Protein AF-0000000084429831 (afdb_homodimer)

pLDDT: mean 94.95, std 7.02, range [39.97, 98.94]

Secondary structure (DSSP, 8-state):
--B--PPPPPS-----S--HHHHGGG-SSPPPEE------TT--S-----TT-TTSHHHHHHHHHHH--SS-----S-SSPPPP-PPPGGGGBPPPPPSS---------TT-EEEEE--HHHHT--TTSTTPPPBTHHHHS-TTSPPSSSTT-HHHHHHHHHHHHHHHT--EEEEE--HHHH-TT-STTSPEEHHHHHHHHHHHHHHHHTT-EEEEEEESS--BGGGTTTS-TTSPPSEEEEE-STTSTTHHHHHHHHHHHHHHHHTTT--EEEEEESGGGGEESHHHHHHHHHHHHHHHHIIIIIS---SEEEEEE----EEESSTT-HHHHHHHHHHHIIIIIHHHIIIII-PPSPHHHHHHSTT--PPPHHHHHHHTT--SSEEE-----EEEEE-TT-HHHHHH---TT-TTTTTTEEEESB-TTS-BSS-B-SSS-B--HHHHHHHHHHHHHHH-S-EEEEEE----TTGGGS-HHHHH--HHHHHHHHHHHHHHHHHHHHH---EEEEEEE-SS----SS-SS----SEEE-TTT--EEE-HHHHHHHHHHHTTS----/--B--PPPPPS-----S--HHHHGGG-SSPPPEE------TT--S-----TT-TTSHHHHHHHHHHH--SS-----S-SSPPPP-PPPGGGGBPPPPPSS---------TT-EEEEE--HHHHT--TTSTTPPPBTHHHHS-TTSPPSSSTT-HHHHHHHHHHHHHHHT--EEEEE--HHHH-TT-STTSPEEHHHHHHHHHHHHHHHHTT-EEEEEEESS--BGGGTTTS-TTSPPSEEEEE-STTSTTHHHHHHHHHHHHHHHHTTT--EEEEEESGGGGEESHHHHHHHHHHHHHHHHIIIIIS---SEEEEEE----EEESSTT-HHHHHHHHHHHIIIIIHHHIIIII-PPSPHHHHHHSTT--PPPHHHHHHHTT--SSEEE-----EEEEE-TT-HHHHHH---TT-TTTTTTEEEESB-TTS-BSS-B-SSS-B--HHHHHHHHHHHHHHH-S-EEEEEE----TTGGGS-HHHHH--HHHHHHHHHHHHHHHHHHHHS---EEEEEEE-SS----SS-SSS---SEEE-TTT--EEE-HHHHHHHHHHHTTS----

Solvent-accessible surface area (backbone atoms only — not comparable to full-atom values): 58318 Å² total; per-residue (Å²): 142,58,63,52,54,51,37,58,70,59,87,72,84,72,70,22,30,47,52,42,87,57,34,53,69,74,44,92,66,84,78,50,70,45,77,48,62,67,62,59,61,85,66,84,74,75,82,53,78,46,69,84,38,83,81,31,57,24,43,55,45,46,50,52,61,70,64,57,72,76,88,54,77,62,65,62,95,65,92,55,72,43,77,62,57,87,76,60,70,79,77,33,52,56,63,81,78,70,91,55,60,90,81,78,86,74,62,52,62,89,78,49,43,48,30,30,19,55,48,36,71,26,27,18,22,52,51,34,37,60,32,27,35,59,32,36,61,80,64,66,51,60,83,92,37,57,72,45,46,30,58,58,36,34,69,29,35,44,48,33,53,48,43,52,40,18,44,53,37,41,44,30,47,31,37,39,52,58,51,17,31,39,26,47,75,51,43,74,89,50,48,33,26,47,56,30,53,50,50,52,50,50,50,52,48,50,35,39,65,44,30,27,40,49,29,41,32,48,37,75,70,42,33,46,32,79,49,26,69,86,47,70,70,80,56,82,44,66,35,54,73,37,56,43,22,36,52,38,90,60,36,34,62,17,48,37,44,52,49,49,54,50,45,31,66,42,29,20,67,36,41,38,39,29,51,38,49,31,54,58,46,29,17,20,37,45,59,8,46,51,32,49,53,52,27,46,22,52,45,38,45,43,43,45,71,68,53,55,34,69,50,41,44,24,45,30,32,54,52,40,47,50,38,33,46,44,75,90,37,65,61,16,40,52,26,13,49,49,46,41,34,67,61,42,26,60,54,42,24,27,32,54,66,46,35,64,58,37,65,72,49,55,70,48,43,72,83,41,70,81,70,50,72,67,52,31,62,65,24,32,66,40,46,65,33,44,26,30,29,57,40,28,63,26,26,14,30,47,30,93,79,31,44,69,57,40,46,68,51,85,42,92,80,42,84,39,58,74,69,17,35,41,78,44,57,44,43,86,78,68,40,52,67,40,47,64,31,53,61,92,34,28,50,36,35,69,59,48,35,52,43,49,51,49,49,34,75,71,51,69,46,38,28,29,38,56,29,38,50,46,20,47,51,68,38,72,78,46,56,67,68,59,47,27,42,33,55,70,36,29,51,43,52,49,44,39,51,51,28,49,50,44,32,38,75,76,68,65,35,56,66,42,28,41,20,38,28,25,57,40,41,37,47,53,83,38,34,67,57,50,38,31,24,34,15,47,58,40,87,84,78,60,48,74,43,77,20,39,30,41,51,52,49,45,50,57,50,62,77,24,41,66,81,82,123,140,58,64,52,54,50,38,58,67,59,89,71,85,72,71,21,30,48,51,41,87,57,33,53,69,75,44,93,65,85,79,48,72,43,77,46,61,66,61,60,59,87,66,85,75,76,82,52,79,46,70,84,37,84,80,30,57,25,43,54,47,47,49,52,60,69,65,57,72,73,86,54,76,62,64,63,94,65,91,56,72,44,76,62,58,88,76,60,70,78,77,31,54,58,61,81,76,70,92,55,59,90,80,80,87,73,62,51,62,89,80,48,44,48,29,30,20,54,48,38,73,27,25,20,23,51,52,33,37,60,34,26,35,60,32,37,59,80,62,66,48,60,83,92,37,57,73,46,47,30,58,58,36,33,70,31,34,43,48,33,54,47,43,53,42,18,45,52,36,40,45,27,46,31,38,39,51,58,51,17,31,37,27,45,74,54,43,75,90,47,49,32,26,48,56,30,52,51,49,51,50,49,51,52,47,52,34,40,66,44,29,27,40,48,29,41,33,50,36,77,71,44,33,46,31,79,49,28,68,86,46,70,71,78,57,80,42,68,35,54,73,38,61,42,23,36,52,38,90,57,37,35,60,16,49,37,45,52,49,49,54,49,44,29,66,42,28,21,68,37,43,36,37,28,51,37,50,30,51,59,46,28,17,19,37,46,58,8,46,53,30,49,52,51,28,46,21,52,45,37,44,43,44,45,71,67,53,57,33,70,49,43,45,25,43,30,36,55,50,46,45,47,39,35,46,43,74,88,36,68,62,16,39,50,25,13,51,49,46,40,34,67,63,43,26,60,54,43,24,27,30,56,66,46,36,66,58,37,67,72,49,53,71,48,45,72,85,42,70,82,69,49,72,67,53,32,60,66,26,32,67,38,44,67,33,45,28,30,29,58,40,28,64,25,25,14,28,48,30,93,79,31,44,67,56,39,46,68,52,85,44,92,80,42,86,38,57,75,71,19,37,42,78,44,59,43,43,87,76,68,40,51,69,39,45,65,32,55,61,91,32,29,49,36,37,70,59,48,36,53,42,50,50,50,49,34,76,70,52,67,47,38,27,30,38,57,30,37,49,48,20,46,52,68,39,72,78,47,57,68,68,58,46,27,42,31,56,72,37,31,51,43,52,51,44,39,52,50,29,50,50,44,32,37,75,76,69,67,33,56,66,44,28,44,20,38,28,25,58,40,40,34,46,55,84,39,34,67,56,52,37,30,24,34,17,48,60,41,84,86,78,61,48,73,44,75,18,38,30,40,50,52,48,45,51,57,49,61,76,23,41,65,81,83,122

InterPro domains:
  IPR001360 Glycoside hydrolase family 1 [PF00232] (107-559)
  IPR001360 Glycoside hydrolase family 1 [PTHR10353] (108-560)
  IPR017853 Glycoside hydrolase superfamily [SSF51445] (92-557)

Foldseek 3Di:
DDFFAFFDFDPDFFFFFDALVPLCVLDPDDFAADWEFFDAPPDQDAPDDVVVDCQDHRVQVVLVNVVPFAPRHGQEDDDAADAADADDRVQGDADDDDPDFDDDFAFDDQLAQEAAEDECLWAAARCGGTQFGAWCQSVVFDSVFDGSRHWLNCLRHVLHLLNVRRRNPGAEYEYEQALRNQFVPLAPPGHGRVSSLVSVVVSLVSNNRSNHAYEYEYDDLGAHCVLPVVDPQPDQFLFAATARNLLPPRNLVSLLNSLSSCCSHPNRRHQEYAYDAAQRNHQRFLSSLVSVLQSLLSSLCCCCVSRVGRGFYAYEHADQQEDQLDPVDVQSVVLSVLSCLSRPQQRQCLQQVLHWRDPLCCQQTPPDDTDDNVSSVSRYPSGQAYHYQHAHHWHKGAAPVGQVVLSVDPDPPDPCPPSRIDTDQAHPVGHGCADAALDPGGQHQVVLLVVLLVCCVPRVHAYEHEEYFGQHHQLVVDDPVSNQARVVRLVSLSSNVSSVSCSCPVVVGRHNYHHYPHCEQTHDSRDSRRGRHQWYADSRVSDIHGHSSSSSNSVSNVVSHPPPD/DDFFAFFDFDPDFFFFFDALVPLCVLPPDDFAADWEFFDAPPDQDAPDDVVVDCQDRRVQVVLVNVVPFAPRHGQEDDDAADAADADDRVQGDADDDDPDFDDDQAFDDQLAQEAAEDECLWAAARCGGTQFGAWCQSVVFDSVFDGSRHWLNCLRHVLHLLNVRRRNPGAEYEYEQALRNQFVPLAPPGHGRVSSLVSVVVSLVSNNRSNHAYEYEYDDLGAHCVLPVVDPQVDQFLFAATARNLLPPRNLVSLLNSLSSCCSHPNRRHQEYAYDAAQRNHQRFLSSLVSSLQSLLSSLCCCCVSRVGRGFYAYEHADQQEDQLDPVDVQSVVLSVLSCLSRPQQRQCLQQVLHWRDPLRCQQTPPDDTDDNVSSVSRYPSGQAYHYQHAHHWHKGAAPVGQVVLSVPNDPPDPCPPSRIDTDQAHPVGHGCADAALDPGGQHQVVLLVVLLVCCVPRVHAYEHEEYFGQHHQLVVDDPVSNQARVVRLRSLSSNVSSVSCSCPVVVGRHNYHHYPHCEQTHDSRDSRRGRHQWYADSRVSDIHGHSSSSSNSVSNVVSHPPPD

Radius of gyration: 34.59 Å; Cα contacts (8 Å, |Δi|>4): 2523; chains: 2; bounding box: 69×111×77 Å

Sequence (1130 aa):
MRYATSVPSPTTTRKYAPPYTDAVKHLTTTWSTSTWGSWVPEQTSISATDTEDPYGQAAWSSMWLQADLHNYTTTGLFSTTVSPTPVPSSELVLPPRDYFGPTDCYNFPKDFVFGVAGSAAQIEGAIGLDGRSPSLLEKLVPDSKPKDYVTNENYFLYKQDIQRLAAMGVEYYSFTIPWTRILPFALPGTPVNQQGIDHYNDLIDTVLDAGMTPVVTMLHFDSPLMFVASDNITKHPDIGYNNAGYQNETFADAFVNYAKVLLSHYADRVPIWVTFNEPLLYAYNFKGVDHVVKAHAEVYHFYHDTLKATGKIGIKFNDNFGVPKDPKNPSHVLAADRFQEMQLGIFANPIFLGKQYPKSVLETLPGAKPLSKSELKYIHNTSDFFGIDPYTATVVSPANEGIKACAATQASSNELFPYCVKQETKNIYGWNIGYRSESYVYITPTHFREYLFYLWNTFRHPILVGEFGFPVHAEAERELSDQLFDSPRSVYYLSFMSEILKSIYEDGVHVMGALAWSFVDNWEFGDYAQQFGIQAVNRTTQQRHYKKSFFDLVDFVKTRQPNKDMRYATSVPSPTTTRKYAPPYTDAVKHLTTTWSTSTWGSWVPEQTSISATDTEDPYGQAAWSSMWLQADLHNYTTTGLFSTTVSPTPVPSSELVLPPRDYFGPTDCYNFPKDFVFGVAGSAAQIEGAIGLDGRSPSLLEKLVPDSKPKDYVTNENYFLYKQDIQRLAAMGVEYYSFTIPWTRILPFALPGTPVNQQGIDHYNDLIDTVLDAGMTPVVTMLHFDSPLMFVASDNITKHPDIGYNNAGYQNETFADAFVNYAKVLLSHYADRVPIWVTFNEPLLYAYNFKGVDHVVKAHAEVYHFYHDTLKATGKIGIKFNDNFGVPKDPKNPSHVLAADRFQEMQLGIFANPIFLGKQYPKSVLETLPGAKPLSKSELKYIHNTSDFFGIDPYTATVVSPANEGIKACAATQASSNELFPYCVKQETKNIYGWNIGYRSESYVYITPTHFREYLFYLWNTFRHPILVGEFGFPVHAEAERELSDQLFDSPRSVYYLSFMSEILKSIYEDGVHVMGALAWSFVDNWEFGDYAQQFGIQAVNRTTQQRHYKKSFFDLVDFVKTRQPNKD

Organism: Penicillium patulum (NCBI:txid5078)

Structure (mmCIF, N/CA/C/O backbone):
data_AF-0000000084429831-model_v1
#
loop_
_entity.id
_entity.type
_entity.pdbx_description
1 polymer 'Glycoside hydrolase, family 1'
#
loop_
_atom_site.group_PDB
_atom_site.id
_atom_site.type_symbol
_atom_site.label_atom_id
_atom_site.label_alt_id
_atom_site.label_comp_id
_atom_site.label_asym_id
_atom_site.label_entity_id
_atom_site.label_seq_id
_atom_site.pdbx_PDB_ins_code
_atom_site.Cartn_x
_atom_site.Cartn_y
_atom_site.Cartn_z
_atom_site.occupancy
_atom_site.B_iso_or_equiv
_atom_site.auth_seq_id
_atom_site.auth_comp_id
_atom_site.auth_asym_id
_atom_site.auth_atom_id
_atom_site.pdbx_PDB_model_num
ATOM 1 N N . MET A 1 1 ? 20.484 7.836 -15.773 1 83.75 1 MET A N 1
ATOM 2 C CA . MET A 1 1 ? 20.5 8.172 -14.352 1 83.75 1 MET A CA 1
ATOM 3 C C . MET A 1 1 ? 20.25 9.664 -14.141 1 83.75 1 MET A C 1
ATOM 5 O O . MET A 1 1 ? 20.844 10.5 -14.82 1 83.75 1 MET A O 1
ATOM 9 N N . ARG A 1 2 ? 19.219 10.047 -13.383 1 90.94 2 ARG A N 1
ATOM 10 C CA . ARG A 1 2 ? 18.891 11.43 -13.055 1 90.94 2 ARG A CA 1
ATOM 11 C C . ARG A 1 2 ? 19.094 11.703 -11.57 1 90.94 2 ARG A C 1
ATOM 13 O O . ARG A 1 2 ? 19.031 10.781 -10.75 1 90.94 2 ARG A O 1
ATOM 20 N N . TYR A 1 3 ? 19.453 12.891 -11.258 1 94.81 3 TYR A N 1
ATOM 21 C CA . TYR A 1 3 ? 19.688 13.336 -9.883 1 94.81 3 TYR A CA 1
ATOM 22 C C . TYR A 1 3 ? 18.734 14.461 -9.508 1 94.81 3 TYR A C 1
ATOM 24 O O . TYR A 1 3 ? 18.312 15.242 -10.359 1 94.81 3 TYR A O 1
ATOM 32 N N . ALA A 1 4 ? 18.391 14.523 -8.227 1 94.81 4 ALA A N 1
ATOM 33 C CA . ALA A 1 4 ? 17.766 15.734 -7.703 1 94.81 4 ALA A CA 1
ATOM 34 C C . ALA A 1 4 ? 18.719 16.938 -7.812 1 94.81 4 ALA A C 1
ATOM 36 O O . ALA A 1 4 ? 19.922 16.797 -7.633 1 94.81 4 ALA A O 1
ATOM 37 N N . THR A 1 5 ? 18.125 18.078 -8.117 1 92.19 5 THR A N 1
ATOM 38 C CA . THR A 1 5 ? 18.922 19.281 -8.273 1 92.19 5 THR A CA 1
ATOM 39 C C . THR A 1 5 ? 18.688 20.25 -7.105 1 92.19 5 THR A C 1
ATOM 41 O O . THR A 1 5 ? 17.547 20.609 -6.816 1 92.19 5 THR A O 1
ATOM 44 N N . SER A 1 6 ? 19.703 20.625 -6.512 1 92.56 6 SER A N 1
ATOM 45 C CA . SER A 1 6 ? 19.656 21.516 -5.355 1 92.56 6 SER A CA 1
ATOM 46 C C . SER A 1 6 ? 19.109 22.875 -5.738 1 92.56 6 SER A C 1
ATOM 48 O O . SER A 1 6 ? 19.281 23.328 -6.871 1 92.56 6 SER A O 1
ATOM 50 N N . VAL A 1 7 ? 18.469 23.531 -4.801 1 92.44 7 VAL A N 1
ATOM 51 C CA . VAL A 1 7 ? 18.078 24.922 -4.996 1 92.44 7 VAL A CA 1
ATOM 52 C C . VAL A 1 7 ? 19.312 25.797 -5.156 1 92.44 7 VAL A C 1
ATOM 54 O O . VAL A 1 7 ? 20.328 25.594 -4.48 1 92.44 7 VAL A O 1
ATOM 57 N N . PRO A 1 8 ? 19.234 26.75 -6.02 1 87.69 8 PRO A N 1
ATOM 58 C CA . PRO A 1 8 ? 20.391 27.625 -6.195 1 87.69 8 PRO A CA 1
ATOM 59 C C . PRO A 1 8 ? 20.625 28.547 -5 1 87.69 8 PRO A C 1
ATOM 61 O O . PRO A 1 8 ? 19.688 28.844 -4.258 1 87.69 8 PRO A O 1
ATOM 64 N N . SER A 1 9 ? 21.828 28.938 -4.824 1 83.81 9 SER A N 1
ATOM 65 C CA . SER A 1 9 ? 22.156 29.922 -3.795 1 83.81 9 SER A CA 1
ATOM 66 C C . SER A 1 9 ? 21.391 31.219 -4.02 1 83.81 9 SER A C 1
ATOM 68 O O . SER A 1 9 ? 21.156 31.625 -5.164 1 83.81 9 SER A O 1
ATOM 70 N N . PRO A 1 10 ? 21.062 31.828 -2.881 1 82.69 10 PRO A N 1
ATOM 71 C CA . PRO A 1 10 ? 20.297 33.062 -3.021 1 82.69 10 PRO A CA 1
ATOM 72 C C . PRO A 1 10 ? 21.109 34.188 -3.664 1 82.69 10 PRO A C 1
ATOM 74 O O . PRO A 1 10 ? 22.312 34.312 -3.4 1 82.69 10 PRO A O 1
ATOM 77 N N . THR A 1 11 ? 20.562 34.906 -4.527 1 75.19 11 THR A N 1
ATOM 78 C CA . THR A 1 11 ? 21.266 36 -5.176 1 75.19 11 THR A CA 1
ATOM 79 C C . THR A 1 11 ? 20.812 37.344 -4.582 1 75.19 11 THR A C 1
ATOM 81 O O . THR A 1 11 ? 21.547 38.344 -4.676 1 75.19 11 THR A O 1
ATOM 84 N N . THR A 1 12 ? 19.594 37.406 -4.051 1 77.56 12 THR A N 1
ATOM 85 C CA . THR A 1 12 ? 19.062 38.625 -3.451 1 77.56 12 THR A CA 1
ATOM 86 C C . THR A 1 12 ? 18.297 38.312 -2.164 1 77.56 12 THR A C 1
ATOM 88 O O . THR A 1 12 ? 17.859 37.156 -1.953 1 77.56 12 THR A O 1
ATOM 91 N N . THR A 1 13 ? 18.484 39.188 -1.301 1 76.38 13 THR A N 1
ATOM 92 C CA . THR A 1 13 ? 17.672 39.062 -0.094 1 76.38 13 THR A CA 1
ATOM 93 C C . THR A 1 13 ? 16.516 40.062 -0.117 1 76.38 13 THR A C 1
ATOM 95 O O . THR A 1 13 ? 16.75 41.281 -0.159 1 76.38 13 THR A O 1
ATOM 98 N N . ARG A 1 14 ? 15.391 39.562 -0.298 1 83.06 14 ARG A N 1
ATOM 99 C CA . ARG A 1 14 ? 14.203 40.406 -0.263 1 83.06 14 ARG A CA 1
ATOM 100 C C . ARG A 1 14 ? 13.734 40.625 1.169 1 83.06 14 ARG A C 1
ATOM 102 O O . ARG A 1 14 ? 13.773 39.719 1.993 1 83.06 14 ARG A O 1
ATOM 109 N N . LYS A 1 15 ? 13.328 41.844 1.41 1 93 15 LYS A N 1
ATOM 110 C CA . LYS A 1 15 ? 12.75 42.188 2.703 1 93 15 LYS A CA 1
ATOM 111 C C . LYS A 1 15 ? 11.242 42.406 2.596 1 93 15 LYS A C 1
ATOM 113 O O . LYS A 1 15 ? 10.75 42.938 1.606 1 93 15 LYS A O 1
ATOM 118 N N . TYR A 1 16 ? 10.57 42.094 3.654 1 97.25 16 TYR A N 1
ATOM 119 C CA . TYR A 1 16 ? 9.117 42.094 3.59 1 97.25 16 TYR A CA 1
ATOM 120 C C . TYR A 1 16 ? 8.523 42.969 4.664 1 97.25 16 TYR A C 1
ATOM 122 O O . TYR A 1 16 ? 7.316 43.25 4.672 1 97.25 16 TYR A O 1
ATOM 130 N N . ALA A 1 17 ? 9.297 43.406 5.578 1 97.06 17 ALA A N 1
ATOM 131 C CA . ALA A 1 17 ? 8.938 44.281 6.676 1 97.06 17 ALA A CA 1
ATOM 132 C C . ALA A 1 17 ? 10.164 45 7.23 1 97.06 17 ALA A C 1
ATOM 134 O O . ALA A 1 17 ? 11.297 44.688 6.859 1 97.06 17 ALA A O 1
ATOM 135 N N . PRO A 1 18 ? 9.938 46.031 8.078 1 95.06 18 PRO A N 1
ATOM 136 C CA . PRO A 1 18 ? 11.102 46.656 8.711 1 95.06 18 PRO A CA 1
ATOM 137 C C . PRO A 1 18 ? 11.875 45.688 9.609 1 95.06 18 PRO A C 1
ATOM 139 O O . PRO A 1 18 ? 11.281 44.812 10.234 1 95.06 18 PRO A O 1
ATOM 142 N N . PRO A 1 19 ? 13.203 45.938 9.602 1 94.44 19 PRO A N 1
ATOM 143 C CA . PRO A 1 19 ? 13.977 45.156 10.562 1 94.44 19 PRO A CA 1
ATOM 144 C C . PRO A 1 19 ? 13.594 45.438 12.008 1 94.44 19 PRO A C 1
ATOM 146 O O . PRO A 1 19 ? 12.883 46.406 12.281 1 94.44 19 PRO A O 1
ATOM 149 N N . TYR A 1 20 ? 14.094 44.625 12.883 1 93.69 20 TYR A N 1
ATOM 150 C CA . TYR A 1 20 ? 13.727 44.719 14.289 1 93.69 20 TYR A CA 1
ATOM 151 C C . TYR A 1 20 ? 13.922 46.125 14.836 1 93.69 20 TYR A C 1
ATOM 153 O O . TYR A 1 20 ? 13.078 46.656 15.562 1 93.69 20 TYR A O 1
ATOM 161 N N . THR A 1 21 ? 15.008 46.812 14.539 1 92.62 21 THR A N 1
ATOM 162 C CA . THR A 1 21 ? 15.375 48.125 15.07 1 92.62 21 THR A CA 1
ATOM 163 C C . THR A 1 21 ? 14.312 49.156 14.711 1 92.62 21 THR A C 1
ATOM 165 O O . THR A 1 21 ? 14.094 50.094 15.461 1 92.62 21 THR A O 1
ATOM 168 N N . ASP A 1 22 ? 13.641 48.906 13.609 1 93.31 22 ASP A N 1
ATOM 169 C CA . ASP A 1 22 ? 12.617 49.844 13.148 1 93.31 22 ASP A CA 1
ATOM 170 C C . ASP A 1 22 ? 11.227 49.375 13.547 1 93.31 22 ASP A C 1
ATOM 172 O O . ASP A 1 22 ? 10.344 50.188 13.844 1 93.31 22 ASP A O 1
ATOM 176 N N . ALA A 1 23 ? 11.062 48.125 13.531 1 92.12 23 ALA A N 1
ATOM 177 C CA . ALA A 1 23 ? 9.758 47.562 13.875 1 92.12 23 ALA A CA 1
ATOM 178 C C . ALA A 1 23 ? 9.367 47.906 15.305 1 92.12 23 ALA A C 1
ATOM 180 O O . ALA A 1 23 ? 8.203 48.219 15.578 1 92.12 23 ALA A O 1
ATOM 181 N N . VAL A 1 24 ? 10.297 47.906 16.219 1 90.38 24 VAL A N 1
ATOM 182 C CA . VAL A 1 24 ? 10.016 48.094 17.641 1 90.38 24 VAL A CA 1
ATOM 183 C C . VAL A 1 24 ? 9.555 49.531 17.891 1 90.38 24 VAL A C 1
ATOM 185 O O . VAL A 1 24 ? 8.914 49.812 18.906 1 90.38 24 VAL A O 1
ATOM 188 N N . LYS A 1 25 ? 9.859 50.375 17.031 1 88.19 25 LYS A N 1
ATOM 189 C CA . LYS A 1 25 ? 9.453 51.781 17.172 1 88.19 25 LYS A CA 1
ATOM 190 C C . LYS A 1 25 ? 7.938 51.938 17.047 1 88.19 25 LYS A C 1
ATOM 192 O O . LYS A 1 25 ? 7.371 52.938 17.484 1 88.19 25 LYS A O 1
ATOM 197 N N . HIS A 1 26 ? 7.387 50.969 16.453 1 86.25 26 HIS A N 1
ATOM 198 C CA . HIS A 1 26 ? 5.941 51 16.266 1 86.25 26 HIS A CA 1
ATOM 199 C C . HIS A 1 26 ? 5.215 50.469 17.484 1 86.25 26 HIS A C 1
ATOM 201 O O . HIS A 1 26 ? 3.984 50.5 17.562 1 86.25 26 HIS A O 1
ATOM 207 N N . LEU A 1 27 ? 6.035 49.969 18.391 1 84.81 27 LEU A N 1
ATOM 208 C CA . LEU A 1 27 ? 5.426 49.375 19.562 1 84.81 27 LEU A CA 1
ATOM 209 C C . LEU A 1 27 ? 5.355 50.344 20.719 1 84.81 27 LEU A C 1
ATOM 211 O O . LEU A 1 27 ? 6.242 51.188 20.875 1 84.81 27 LEU A O 1
ATOM 215 N N . THR A 1 28 ? 4.262 50.281 21.375 1 75.31 28 THR A N 1
ATOM 216 C CA . THR A 1 28 ? 4.066 51.156 22.516 1 75.31 28 THR A CA 1
ATOM 217 C C . THR A 1 28 ? 4.762 50.594 23.766 1 75.31 28 THR A C 1
ATOM 219 O O . THR A 1 28 ? 4.969 51.312 24.734 1 75.31 28 THR A O 1
ATOM 222 N N . THR A 1 29 ? 5.004 49.375 23.703 1 75.88 29 THR A N 1
ATOM 223 C CA . THR A 1 29 ? 5.645 48.719 24.859 1 75.88 29 THR A CA 1
ATOM 224 C C . THR A 1 29 ? 6.965 48.094 24.453 1 75.88 29 THR A C 1
ATOM 226 O O . THR A 1 29 ? 7.094 47.562 23.344 1 75.88 29 THR A O 1
ATOM 229 N N . THR A 1 30 ? 7.934 48.281 25.391 1 81.31 30 THR A N 1
ATOM 230 C CA . THR A 1 30 ? 9.234 47.656 25.156 1 81.31 30 THR A CA 1
ATOM 231 C C . THR A 1 30 ? 9.289 46.281 25.797 1 81.31 30 THR A C 1
ATOM 233 O O . THR A 1 30 ? 8.734 46.062 26.875 1 81.31 30 THR A O 1
ATOM 236 N N . TRP A 1 31 ? 9.883 45.375 25.062 1 89.5 31 TRP A N 1
ATOM 237 C CA . TRP A 1 31 ? 10.031 44 25.594 1 89.5 31 TRP A CA 1
ATOM 238 C C . TRP A 1 31 ? 11.352 43.844 26.344 1 89.5 31 TRP A C 1
ATOM 240 O O . TRP A 1 31 ? 12.406 44.25 25.844 1 89.5 31 TRP A O 1
ATOM 250 N N . SER A 1 32 ? 11.242 43.406 27.531 1 94.12 32 SER A N 1
ATOM 251 C CA . SER A 1 32 ? 12.453 42.969 28.219 1 94.12 32 SER A CA 1
ATOM 252 C C . SER A 1 32 ? 12.883 41.562 27.75 1 94.12 32 SER A C 1
ATOM 254 O O . SER A 1 32 ? 12.055 40.781 27.266 1 94.12 32 SER A O 1
ATOM 256 N N . THR A 1 33 ? 14.211 41.344 27.812 1 96.31 33 THR A N 1
ATOM 257 C CA . THR A 1 33 ? 14.734 40.062 27.406 1 96.31 33 THR A CA 1
ATOM 258 C C . THR A 1 33 ? 15.414 39.375 28.594 1 96.31 33 THR A C 1
ATOM 260 O O . THR A 1 33 ? 15.867 40.031 29.531 1 96.31 33 THR A O 1
ATOM 263 N N . SER A 1 34 ? 15.312 38.094 28.625 1 97 34 SER A N 1
ATOM 264 C CA . SER A 1 34 ? 15.992 37.281 29.609 1 97 34 SER A CA 1
ATOM 265 C C . SER A 1 34 ? 16.406 35.938 29 1 97 34 SER A C 1
ATOM 267 O O . SER A 1 34 ? 16.188 35.688 27.812 1 97 34 SER A O 1
ATOM 269 N N . THR A 1 35 ? 17.156 35.156 29.734 1 97.38 35 THR A N 1
ATOM 270 C CA . THR A 1 35 ? 17.484 33.781 29.438 1 97.38 35 THR A CA 1
ATOM 271 C C . THR A 1 35 ? 17.203 32.875 30.641 1 97.38 35 THR A C 1
ATOM 273 O O . THR A 1 35 ? 17.25 33.344 31.781 1 97.38 35 THR A O 1
ATOM 276 N N . TRP A 1 36 ? 16.891 31.75 30.422 1 96.81 36 TRP A N 1
ATOM 277 C CA . TRP A 1 36 ? 16.672 30.766 31.469 1 96.81 36 TRP A CA 1
ATOM 278 C C . TRP A 1 36 ? 17.484 29.5 31.203 1 96.81 36 TRP A C 1
ATOM 280 O O . TRP A 1 36 ? 18.109 29.359 30.156 1 96.81 36 TRP A O 1
ATOM 290 N N . GLY A 1 37 ? 17.516 28.641 32.156 1 90.88 37 GLY A N 1
ATOM 291 C CA . GLY A 1 37 ? 18.328 27.422 32.094 1 90.88 37 GLY A CA 1
ATOM 292 C C . GLY A 1 37 ? 17.594 26.266 31.453 1 90.88 37 GLY A C 1
ATOM 293 O O . GLY A 1 37 ? 16.906 26.422 30.438 1 90.88 37 GLY A O 1
ATOM 294 N N . SER A 1 38 ? 17.875 25.109 31.938 1 93.69 38 SER A N 1
ATOM 295 C CA . SER A 1 38 ? 17.312 23.875 31.438 1 93.69 38 SER A CA 1
ATOM 296 C C . SER A 1 38 ? 16.672 23.062 32.562 1 93.69 38 SER A C 1
ATOM 298 O O . SER A 1 38 ? 17.094 23.125 33.688 1 93.69 38 SER A O 1
ATOM 300 N N . TRP A 1 39 ? 15.594 22.469 32.188 1 96.31 39 TRP A N 1
ATOM 301 C CA . TRP A 1 39 ? 14.969 21.438 33.031 1 96.31 39 TRP A CA 1
ATOM 302 C C . TRP A 1 39 ? 15.273 20.047 32.5 1 96.31 39 TRP A C 1
ATOM 304 O O . TRP A 1 39 ? 14.766 19.656 31.438 1 96.31 39 TRP A O 1
ATOM 314 N N . VAL A 1 40 ? 16.078 19.281 33.188 1 95.81 40 VAL A N 1
ATOM 315 C CA . VAL A 1 40 ? 16.609 18.031 32.625 1 95.81 40 VAL A CA 1
ATOM 316 C C . VAL A 1 40 ? 16.016 16.844 33.375 1 95.81 40 VAL A C 1
ATOM 318 O O . VAL A 1 40 ? 15.398 17.016 34.438 1 95.81 40 VAL A O 1
ATOM 321 N N . PRO A 1 41 ? 16.156 15.625 32.844 1 95 41 PRO A N 1
ATOM 322 C CA . PRO A 1 41 ? 15.617 14.43 33.5 1 95 41 PRO A CA 1
ATOM 323 C C . PRO A 1 41 ? 16.078 14.281 34.938 1 95 41 PRO A C 1
ATOM 325 O O . PRO A 1 41 ? 17.234 14.594 35.25 1 95 41 PRO A O 1
ATOM 328 N N . GLU A 1 42 ? 15.211 13.789 35.812 1 89.56 42 GLU A N 1
ATOM 329 C CA . GLU A 1 42 ? 15.461 13.43 37.219 1 89.56 42 GLU A CA 1
ATOM 330 C C . GLU A 1 42 ? 15.469 14.672 38.094 1 89.56 42 GLU A C 1
ATOM 332 O O . GLU A 1 42 ? 15.625 14.562 39.312 1 89.56 42 GLU A O 1
ATOM 337 N N . GLN A 1 43 ? 15.383 15.844 37.469 1 89.88 43 GLN A N 1
ATOM 338 C CA . GLN A 1 43 ? 15.25 17.031 38.281 1 89.88 43 GLN A CA 1
ATOM 339 C C . GLN A 1 43 ? 13.906 17.062 39 1 89.88 43 GLN A C 1
ATOM 341 O O . GLN A 1 43 ? 12.852 16.984 38.375 1 89.88 43 GLN A O 1
ATOM 346 N N . THR A 1 44 ? 13.945 17.203 40.312 1 88.25 44 THR A N 1
ATOM 347 C CA . THR A 1 44 ? 12.719 17.125 41.094 1 88.25 44 THR A CA 1
ATOM 348 C C . THR A 1 44 ? 12.602 18.328 42.031 1 88.25 44 THR A C 1
ATOM 350 O O . THR A 1 44 ? 11.672 18.391 42.844 1 88.25 44 THR A O 1
ATOM 353 N N . SER A 1 45 ? 13.617 19.203 41.969 1 90.69 45 SER A N 1
ATOM 354 C CA . SER A 1 45 ? 13.578 20.359 42.875 1 90.69 45 SER A CA 1
ATOM 355 C C . SER A 1 45 ? 14.117 21.609 42.188 1 90.69 45 SER A C 1
ATOM 357 O O . SER A 1 45 ? 14.766 21.516 41.125 1 90.69 45 SER A O 1
ATOM 359 N N . ILE A 1 46 ? 13.766 22.75 42.75 1 92.31 46 ILE A N 1
ATOM 360 C CA . ILE A 1 46 ? 14.203 24.047 42.219 1 92.31 46 ILE A CA 1
ATOM 361 C C . ILE A 1 46 ? 15.43 24.516 43 1 92.31 46 ILE A C 1
ATOM 363 O O . ILE A 1 46 ? 15.367 24.703 44.219 1 92.31 46 ILE A O 1
ATOM 367 N N . SER A 1 47 ? 16.453 24.75 42.344 1 90.5 47 SER A N 1
ATOM 368 C CA . SER A 1 47 ? 17.688 25.172 43 1 90.5 47 SER A CA 1
ATOM 369 C C . SER A 1 47 ? 17.859 26.688 42.938 1 90.5 47 SER A C 1
ATOM 371 O O . SER A 1 47 ? 18.609 27.266 43.719 1 90.5 47 SER A O 1
ATOM 373 N N . ALA A 1 48 ? 17.141 27.266 41.969 1 93 48 ALA A N 1
ATOM 374 C CA . ALA A 1 48 ? 17.266 28.703 41.781 1 93 48 ALA A CA 1
ATOM 375 C C . ALA A 1 48 ? 16.75 29.453 43.031 1 93 48 ALA A C 1
ATOM 377 O O . ALA A 1 48 ? 15.75 29.047 43.625 1 93 48 ALA A O 1
ATOM 378 N N . THR A 1 49 ? 17.391 30.594 43.375 1 94.5 49 THR A N 1
ATOM 379 C CA . THR A 1 49 ? 17.094 31.266 44.625 1 94.5 49 THR A CA 1
ATOM 380 C C . THR A 1 49 ? 16.453 32.625 44.375 1 94.5 49 THR A C 1
ATOM 382 O O . THR A 1 49 ? 16.109 33.344 45.312 1 94.5 49 THR A O 1
ATOM 385 N N . ASP A 1 50 ? 16.359 32.969 43.188 1 96.38 50 ASP A N 1
ATOM 386 C CA . ASP A 1 50 ? 15.781 34.281 42.844 1 96.38 50 ASP A CA 1
ATOM 387 C C . ASP A 1 50 ? 14.258 34.25 42.969 1 96.38 50 ASP A C 1
ATOM 389 O O . ASP A 1 50 ? 13.555 34.688 42.031 1 96.38 50 ASP A O 1
ATOM 393 N N . THR A 1 51 ? 13.703 33.906 44.062 1 94.5 51 THR A N 1
ATOM 394 C CA . THR A 1 51 ? 12.281 33.656 44.281 1 94.5 51 THR A CA 1
ATOM 395 C C . THR A 1 51 ? 11.492 34.969 44.281 1 94.5 51 THR A C 1
ATOM 397 O O . THR A 1 51 ? 10.266 34.938 44.156 1 94.5 51 THR A O 1
ATOM 400 N N . GLU A 1 52 ? 12.156 36.062 44.438 1 95.94 52 GLU A N 1
ATOM 401 C CA . GLU A 1 52 ? 11.469 37.344 44.469 1 95.94 52 GLU A CA 1
ATOM 402 C C . GLU A 1 52 ? 11.18 37.875 43.062 1 95.94 52 GLU A C 1
ATOM 404 O O . GLU A 1 52 ? 10.344 38.75 42.844 1 95.94 52 GLU A O 1
ATOM 409 N N . ASP A 1 53 ? 11.898 37.375 42.156 1 96.44 53 ASP A N 1
ATOM 410 C CA . ASP A 1 53 ? 11.68 37.719 40.75 1 96.44 53 ASP A CA 1
ATOM 411 C C . ASP A 1 53 ? 10.578 36.844 40.125 1 96.44 53 ASP A C 1
ATOM 413 O O . ASP A 1 53 ? 10.766 35.656 39.906 1 96.44 53 ASP A O 1
ATOM 417 N N . PRO A 1 54 ? 9.492 37.406 39.781 1 96.56 54 PRO A N 1
ATOM 418 C CA . PRO A 1 54 ? 8.367 36.594 39.312 1 96.56 54 PRO A CA 1
ATOM 419 C C . PRO A 1 54 ? 8.641 36 37.906 1 96.56 54 PRO A C 1
ATOM 421 O O . PRO A 1 54 ? 7.891 35.125 37.469 1 96.56 54 PRO A O 1
ATOM 424 N N . TYR A 1 55 ? 9.688 36.438 37.281 1 97.62 55 TYR A N 1
ATOM 425 C CA . TYR A 1 55 ? 10.047 35.875 36 1 97.62 55 TYR A CA 1
ATOM 426 C C . TYR A 1 55 ? 11.484 35.375 35.969 1 97.62 55 TYR A C 1
ATOM 428 O O . TYR A 1 55 ? 12.133 35.344 34.938 1 97.62 55 TYR A O 1
ATOM 436 N N . GLY A 1 56 ? 12 35.094 37.156 1 97.06 56 GLY A N 1
ATOM 437 C CA . GLY A 1 56 ? 13.359 34.594 37.281 1 97.06 56 GLY A CA 1
ATOM 438 C C . GLY A 1 56 ? 13.477 33.094 37.031 1 97.06 56 GLY A C 1
ATOM 439 O O . GLY A 1 56 ? 12.547 32.5 36.5 1 97.06 56 GLY A O 1
ATOM 440 N N . GLN A 1 57 ? 14.656 32.531 37.406 1 97 57 GLN A N 1
ATOM 441 C CA . GLN A 1 57 ? 14.945 31.125 37.188 1 97 57 GLN A CA 1
ATOM 442 C C . GLN A 1 57 ? 14.047 30.25 38.062 1 97 57 GLN A C 1
ATOM 444 O O . GLN A 1 57 ? 13.633 29.172 37.625 1 97 57 GLN A O 1
ATOM 449 N N . ALA A 1 58 ? 13.797 30.703 39.25 1 97.38 58 ALA A N 1
ATOM 450 C CA . ALA A 1 58 ? 12.969 29.922 40.156 1 97.38 58 ALA A CA 1
ATOM 451 C C . ALA A 1 58 ? 11.539 29.797 39.625 1 97.38 58 ALA A C 1
ATOM 453 O O . ALA A 1 58 ? 10.938 28.734 39.688 1 97.38 58 ALA A O 1
ATOM 454 N N . ALA A 1 59 ? 11.031 30.875 39.188 1 97.69 59 ALA A N 1
ATOM 455 C CA . ALA A 1 59 ? 9.68 30.891 38.625 1 97.69 59 ALA A CA 1
ATOM 456 C C . ALA A 1 59 ? 9.594 30.016 37.375 1 97.69 59 ALA A C 1
ATOM 458 O O . ALA A 1 59 ? 8.633 29.25 37.219 1 97.69 59 ALA A O 1
ATOM 459 N N . TRP A 1 60 ? 10.539 30.109 36.531 1 97.75 60 TRP A N 1
ATOM 460 C CA . TRP A 1 60 ? 10.586 29.297 35.312 1 97.75 60 TRP A CA 1
ATOM 461 C C . TRP A 1 60 ? 10.641 27.812 35.656 1 97.75 60 TRP A C 1
ATOM 463 O O . TRP A 1 60 ? 9.867 27.016 35.125 1 97.75 60 TRP A O 1
ATOM 473 N N . SER A 1 61 ? 11.539 27.453 36.562 1 97.25 61 SER A N 1
ATOM 474 C CA . SER A 1 61 ? 11.695 26.062 36.969 1 97.25 61 SER A CA 1
ATOM 475 C C . SER A 1 61 ? 10.43 25.516 37.625 1 97.25 61 SER A C 1
ATOM 477 O O . SER A 1 61 ? 10.109 24.344 37.5 1 97.25 61 SER A O 1
ATOM 479 N N . SER A 1 62 ? 9.758 26.359 38.312 1 96.56 62 SER A N 1
ATOM 480 C CA . SER A 1 62 ? 8.523 25.969 38.969 1 96.56 62 SER A CA 1
ATOM 481 C C . SER A 1 62 ? 7.473 25.516 37.969 1 96.56 62 SER A C 1
ATOM 483 O O . SER A 1 62 ? 6.668 24.625 38.25 1 96.56 62 SER A O 1
ATOM 485 N N . MET A 1 63 ? 7.449 26.109 36.812 1 96.12 63 MET A N 1
ATOM 486 C CA . MET A 1 63 ? 6.5 25.703 35.781 1 96.12 63 MET A CA 1
ATOM 487 C C . MET A 1 63 ? 6.766 24.266 35.312 1 96.12 63 MET A C 1
ATOM 489 O O . MET A 1 63 ? 5.832 23.5 35.125 1 96.12 63 MET A O 1
ATOM 493 N N . TRP A 1 64 ? 8.016 23.891 35.188 1 96.44 64 TRP A N 1
ATOM 494 C CA . TRP A 1 64 ? 8.367 22.531 34.781 1 96.44 64 TRP A CA 1
ATOM 495 C C . TRP A 1 64 ? 8.094 21.531 35.906 1 96.44 64 TRP A C 1
ATOM 497 O O . TRP A 1 64 ? 7.633 20.422 35.656 1 96.44 64 TRP A O 1
ATOM 507 N N . LEU A 1 65 ? 8.445 21.984 37.125 1 95.81 65 LEU A N 1
ATOM 508 C CA . LEU A 1 65 ? 8.133 21.125 38.281 1 95.81 65 LEU A CA 1
ATOM 509 C C . LEU A 1 65 ? 6.641 20.828 38.344 1 95.81 65 LEU A C 1
ATOM 511 O O . LEU A 1 65 ? 6.238 19.688 38.562 1 95.81 65 LEU A O 1
ATOM 515 N N . GLN A 1 66 ? 5.836 21.781 38.125 1 92.75 66 GLN A N 1
ATOM 516 C CA . GLN A 1 66 ? 4.383 21.656 38.188 1 92.75 66 GLN A CA 1
ATOM 517 C C . GLN A 1 66 ? 3.859 20.812 37 1 92.75 66 GLN A C 1
ATOM 519 O O . GLN A 1 66 ? 2.85 20.125 37.156 1 92.75 66 GLN A O 1
ATOM 524 N N . ALA A 1 67 ? 4.488 20.969 35.844 1 92.81 67 ALA A N 1
ATOM 525 C CA . ALA A 1 67 ? 4.062 20.203 34.656 1 92.81 67 ALA A CA 1
ATOM 526 C C . ALA A 1 67 ? 4.16 18.703 34.938 1 92.81 67 ALA A C 1
ATOM 528 O O . ALA A 1 67 ? 3.434 17.906 34.344 1 92.81 67 ALA A O 1
ATOM 529 N N . ASP A 1 68 ? 5.078 18.234 35.812 1 92.06 68 ASP A N 1
ATOM 530 C CA . ASP A 1 68 ? 5.168 16.859 36.281 1 92.06 68 ASP A CA 1
ATOM 531 C C . ASP A 1 68 ? 5.246 15.883 35.125 1 92.06 68 ASP A C 1
ATOM 533 O O . ASP A 1 68 ? 4.402 14.992 35 1 92.06 68 ASP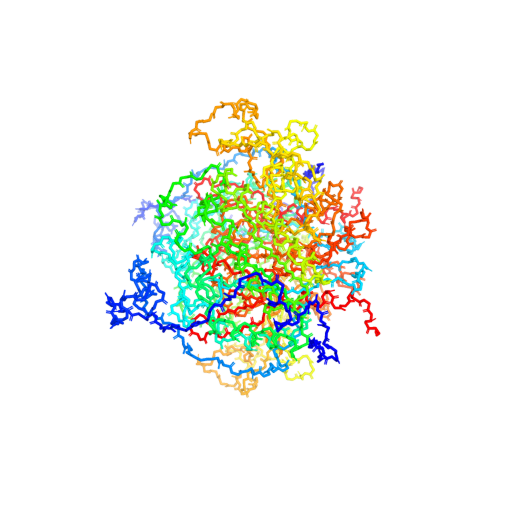 A O 1
ATOM 537 N N . LEU A 1 69 ? 6.328 15.977 34.375 1 94.19 69 LEU A N 1
ATOM 538 C CA . LEU A 1 69 ? 6.523 15.172 33.188 1 94.19 69 LEU A CA 1
ATOM 539 C C . LEU A 1 69 ? 6.645 13.695 33.562 1 94.19 69 LEU A C 1
ATOM 541 O O . LEU A 1 69 ? 7.406 13.328 34.438 1 94.19 69 LEU A O 1
ATOM 545 N N . HIS A 1 70 ? 5.891 12.914 32.844 1 92.62 70 HIS A N 1
ATOM 546 C CA . HIS A 1 70 ? 5.969 11.469 33 1 92.62 70 HIS A CA 1
ATOM 547 C C . HIS A 1 70 ? 6.973 10.852 32.031 1 92.62 70 HIS A C 1
ATOM 549 O O . HIS A 1 70 ? 6.965 11.156 30.844 1 92.62 70 HIS A O 1
ATOM 555 N N . ASN A 1 71 ? 7.887 10.016 32.469 1 91.81 71 ASN A N 1
ATOM 556 C CA . ASN A 1 71 ? 8.844 9.25 31.703 1 91.81 71 ASN A CA 1
ATOM 557 C C . ASN A 1 71 ? 9.82 10.156 30.953 1 91.81 71 ASN A C 1
ATOM 559 O O . ASN A 1 71 ? 10.172 9.891 29.797 1 91.81 71 ASN A O 1
ATOM 563 N N . TYR A 1 72 ? 10.062 11.336 31.531 1 96 72 TYR A N 1
ATOM 564 C CA . TYR A 1 72 ? 11.125 12.18 31 1 96 72 TYR A CA 1
ATOM 565 C C . TYR A 1 72 ? 12.5 11.664 31.406 1 96 72 TYR A C 1
ATOM 567 O O . TYR A 1 72 ? 13.008 12.008 32.469 1 96 72 TYR A O 1
ATOM 575 N N . THR A 1 73 ? 13.18 10.859 30.531 1 95.44 73 THR A N 1
ATOM 576 C CA . THR A 1 73 ? 14.352 10.094 30.953 1 95.44 73 THR A CA 1
ATOM 577 C C . THR A 1 73 ? 15.594 10.539 30.172 1 95.44 73 THR A C 1
ATOM 579 O O . THR A 1 73 ? 16.719 10.203 30.562 1 95.44 73 THR A O 1
ATOM 582 N N . THR A 1 74 ? 15.438 11.258 29.109 1 95.88 74 THR A N 1
ATOM 583 C CA . THR A 1 74 ? 16.578 11.695 28.297 1 95.88 74 THR A CA 1
ATOM 584 C C . THR A 1 74 ? 16.234 12.992 27.562 1 95.88 74 THR A C 1
ATOM 586 O O . THR A 1 74 ? 15.07 13.297 27.312 1 95.88 74 THR A O 1
ATOM 589 N N . THR A 1 75 ? 17.281 13.75 27.234 1 95.75 75 THR A N 1
ATOM 590 C CA . THR A 1 75 ? 17.125 14.945 26.422 1 95.75 75 THR A CA 1
ATOM 591 C C . THR A 1 75 ? 17.469 14.648 24.969 1 95.75 75 THR A C 1
ATOM 593 O O . THR A 1 75 ? 17.297 15.508 24.094 1 95.75 75 THR A O 1
ATOM 596 N N . GLY A 1 76 ? 17.922 13.469 24.656 1 96.38 76 GLY A N 1
ATOM 597 C CA . GLY A 1 76 ? 18.297 13.102 23.312 1 96.38 76 GLY A CA 1
ATOM 598 C C . GLY A 1 76 ? 19.797 12.93 23.125 1 96.38 76 GLY A C 1
ATOM 599 O O . GLY A 1 76 ? 20.531 12.82 24.109 1 96.38 76 GLY A O 1
ATOM 600 N N . LEU A 1 77 ? 20.281 12.797 21.891 1 97.19 77 LEU A N 1
ATOM 601 C CA . LEU A 1 77 ? 21.672 12.508 21.531 1 97.19 77 LEU A CA 1
ATOM 602 C C . LEU A 1 77 ? 22.5 13.789 21.5 1 97.19 77 LEU A C 1
ATOM 604 O O . LEU A 1 77 ? 23.703 13.766 21.766 1 97.19 77 LEU A O 1
ATOM 608 N N . PHE A 1 78 ? 21.844 14.914 21.141 1 96.88 78 PHE A N 1
ATOM 609 C CA . PHE A 1 78 ? 22.578 16.141 20.891 1 96.88 78 PHE A CA 1
ATOM 610 C C . PHE A 1 78 ? 22.25 17.203 21.922 1 96.88 78 PHE A C 1
ATOM 612 O O . PHE A 1 78 ? 21.125 17.25 22.438 1 96.88 78 PHE A O 1
ATOM 619 N N . SER A 1 79 ? 23.219 18.125 22.141 1 94.81 79 SER A N 1
ATOM 620 C CA . SER A 1 79 ? 23.016 19.203 23.109 1 94.81 79 SER A CA 1
ATOM 621 C C . SER A 1 79 ? 23.438 20.547 22.531 1 94.81 79 SER A C 1
ATOM 623 O O . SER A 1 79 ? 23.328 21.578 23.203 1 94.81 79 SER A O 1
ATOM 625 N N . THR A 1 80 ? 23.969 20.484 21.344 1 96.38 80 THR A N 1
ATOM 626 C CA . THR A 1 80 ? 24.328 21.688 20.609 1 96.38 80 THR A CA 1
ATOM 627 C C . THR A 1 80 ? 24.016 21.547 19.125 1 96.38 80 THR A C 1
ATOM 629 O O . THR A 1 80 ? 23.875 20.438 18.625 1 96.38 80 THR A O 1
ATOM 632 N N . THR A 1 81 ? 23.859 22.641 18.5 1 97.88 81 THR A N 1
ATOM 633 C CA . THR A 1 81 ? 23.531 22.641 17.078 1 97.88 81 THR A CA 1
ATOM 634 C C . THR A 1 81 ? 24.625 21.938 16.266 1 97.88 81 THR A C 1
ATOM 636 O O . THR A 1 81 ? 25.812 22.203 16.453 1 97.88 81 THR A O 1
ATOM 639 N N . VAL A 1 82 ? 24.203 21.062 15.406 1 97.38 82 VAL A N 1
ATOM 640 C CA . VAL A 1 82 ? 25.141 20.312 14.562 1 97.38 82 VAL A CA 1
ATOM 641 C C . VAL A 1 82 ? 25.344 21.062 13.242 1 97.38 82 VAL A C 1
ATOM 643 O O . VAL A 1 82 ? 24.375 21.516 12.625 1 97.38 82 VAL A O 1
ATOM 646 N N . SER A 1 83 ? 26.578 21.203 12.789 1 96.5 83 SER A N 1
ATOM 647 C CA . SER A 1 83 ? 26.906 21.875 11.539 1 96.5 83 SER A CA 1
ATOM 648 C C . SER A 1 83 ? 26.297 21.156 10.344 1 96.5 83 SER A C 1
ATOM 650 O O . SER A 1 83 ? 26.141 19.922 10.375 1 96.5 83 SER A O 1
ATOM 652 N N . PRO A 1 84 ? 25.953 21.875 9.344 1 94.88 84 PRO A N 1
ATOM 653 C CA . PRO A 1 84 ? 25.406 21.219 8.148 1 94.88 84 PRO A CA 1
ATOM 654 C C . PRO A 1 84 ? 26.453 20.359 7.426 1 94.88 84 PRO A C 1
ATOM 656 O O . PRO A 1 84 ? 27.641 20.703 7.41 1 94.88 84 PRO A O 1
ATOM 659 N N . THR A 1 85 ? 26.047 19.297 6.91 1 92.88 85 THR A N 1
ATOM 660 C CA . THR A 1 85 ? 26.859 18.406 6.09 1 92.88 85 THR A CA 1
ATOM 661 C C . THR A 1 85 ? 26.266 18.266 4.691 1 92.88 85 THR A C 1
ATOM 663 O O . THR A 1 85 ? 25.078 17.984 4.543 1 92.88 85 THR A O 1
ATOM 666 N N . PRO A 1 86 ? 27.141 18.438 3.674 1 93.38 86 PRO A N 1
ATOM 667 C CA . PRO A 1 86 ? 26.625 18.25 2.316 1 93.38 86 PRO A CA 1
ATOM 668 C C . PRO A 1 86 ? 26.062 16.844 2.09 1 93.38 86 PRO A C 1
ATOM 670 O O . PRO A 1 86 ? 26.609 15.867 2.613 1 93.38 86 PRO A O 1
ATOM 673 N N . VAL A 1 87 ? 25.062 16.7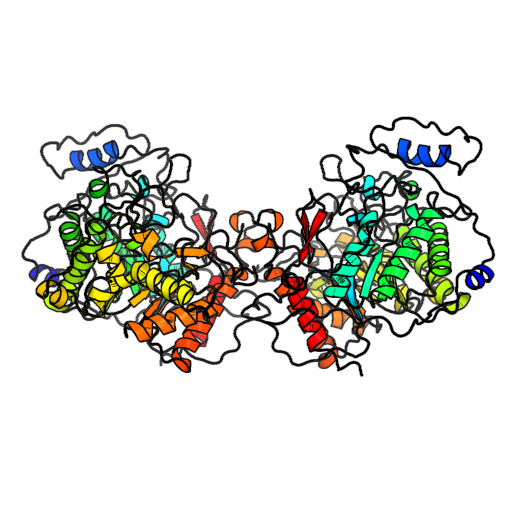5 1.308 1 96.5 87 VAL A N 1
ATOM 674 C CA . VAL A 1 87 ? 24.469 15.461 0.958 1 96.5 87 VAL A CA 1
ATOM 675 C C . VAL A 1 87 ? 25.25 14.82 -0.189 1 96.5 87 VAL A C 1
ATOM 677 O O . VAL A 1 87 ? 25.438 15.445 -1.239 1 96.5 87 VAL A O 1
ATOM 680 N N . PRO A 1 88 ? 25.719 13.633 -0.015 1 95.69 88 PRO A N 1
ATOM 681 C CA . PRO A 1 88 ? 26.422 12.984 -1.124 1 95.69 88 PRO A CA 1
ATOM 682 C C . PRO A 1 88 ? 25.516 12.758 -2.34 1 95.69 88 PRO A C 1
ATOM 684 O O . PRO A 1 88 ? 24.328 12.461 -2.191 1 95.69 88 PRO A O 1
ATOM 687 N N . SER A 1 89 ? 26.078 12.852 -3.52 1 95.5 89 SER A N 1
ATOM 688 C CA . SER A 1 89 ? 25.328 12.695 -4.762 1 95.5 89 SER A CA 1
ATOM 689 C C . SER A 1 89 ? 24.688 11.312 -4.855 1 95.5 89 SER A C 1
ATOM 691 O O . SER A 1 89 ? 23.641 11.148 -5.492 1 95.5 89 SER A O 1
ATOM 693 N N . SER A 1 90 ? 25.25 10.305 -4.234 1 95.75 90 SER A N 1
ATOM 694 C CA . SER A 1 90 ? 24.734 8.938 -4.254 1 95.75 90 SER A CA 1
ATOM 695 C C . SER A 1 90 ? 23.359 8.867 -3.598 1 95.75 90 SER A C 1
ATOM 697 O O . SER A 1 90 ? 22.578 7.945 -3.873 1 95.75 90 SER A O 1
ATOM 699 N N . GLU A 1 91 ? 23 9.859 -2.717 1 96.88 91 GLU A N 1
ATOM 700 C CA . GLU A 1 91 ? 21.719 9.875 -2.041 1 96.88 91 GLU A CA 1
ATOM 701 C C . GLU A 1 91 ? 20.672 10.648 -2.854 1 96.88 91 GLU A C 1
ATOM 703 O O . GLU A 1 91 ? 19.5 10.68 -2.494 1 96.88 91 GLU A O 1
ATOM 708 N N . LEU A 1 92 ? 21.156 11.203 -3.959 1 98.25 92 LEU A N 1
ATOM 709 C CA . LEU A 1 92 ? 20.266 12.102 -4.691 1 98.25 92 LEU A CA 1
ATOM 710 C C . LEU A 1 92 ? 19.859 11.5 -6.031 1 98.25 92 LEU A C 1
ATOM 712 O O . LEU A 1 92 ? 19.328 12.195 -6.895 1 98.25 92 LEU A O 1
ATOM 716 N N . VAL A 1 93 ? 20.156 10.133 -6.215 1 98 93 VAL A N 1
ATOM 717 C CA . VAL A 1 93 ? 19.75 9.43 -7.43 1 98 93 VAL A CA 1
ATOM 718 C C . VAL A 1 93 ? 18.234 9.203 -7.398 1 98 93 VAL A C 1
ATOM 720 O O . VAL A 1 93 ? 17.703 8.703 -6.41 1 98 93 VAL A O 1
ATOM 723 N N . LEU A 1 94 ? 17.562 9.594 -8.453 1 98.19 94 LEU A N 1
ATOM 724 C CA . LEU A 1 94 ? 16.125 9.398 -8.523 1 98.19 94 LEU A CA 1
ATOM 725 C C . LEU A 1 94 ? 15.773 7.91 -8.516 1 98.19 94 LEU A C 1
ATOM 727 O O . LEU A 1 94 ? 16.453 7.109 -9.156 1 98.19 94 LEU A O 1
ATOM 731 N N . PRO A 1 95 ? 14.742 7.535 -7.785 1 97.88 95 PRO A N 1
ATOM 732 C CA . PRO A 1 95 ? 14.266 6.152 -7.828 1 97.88 95 PRO A CA 1
ATOM 733 C C . PRO A 1 95 ? 13.586 5.805 -9.148 1 97.88 95 PRO A C 1
ATOM 735 O O . PRO A 1 95 ? 13.25 6.699 -9.93 1 97.88 95 PRO A O 1
ATOM 738 N N . PRO A 1 96 ? 13.367 4.438 -9.352 1 95.5 96 PRO A N 1
ATOM 739 C CA . PRO A 1 96 ? 12.508 4.062 -10.477 1 95.5 96 PRO A CA 1
ATOM 740 C C . PRO A 1 96 ? 11.102 4.648 -10.375 1 95.5 96 PRO A C 1
ATOM 742 O O . PRO A 1 96 ? 10.531 4.699 -9.281 1 95.5 96 PRO A O 1
ATOM 745 N N . ARG A 1 97 ? 10.602 5.086 -11.492 1 94.25 97 ARG A N 1
ATOM 746 C CA . ARG A 1 97 ? 9.234 5.609 -11.516 1 94.25 97 ARG A CA 1
ATOM 747 C C . ARG A 1 97 ? 8.219 4.488 -11.359 1 94.25 97 ARG A C 1
ATOM 749 O O . ARG A 1 97 ? 8.484 3.344 -11.727 1 94.25 97 ARG A O 1
ATOM 756 N N . ASP A 1 98 ? 7.062 4.852 -10.789 1 97.06 98 ASP A N 1
ATOM 757 C CA . ASP A 1 98 ? 5.938 3.922 -10.828 1 97.06 98 ASP A CA 1
ATOM 758 C C . ASP A 1 98 ? 5.43 3.74 -12.258 1 97.06 98 ASP A C 1
ATOM 760 O O . ASP A 1 98 ? 5.621 4.613 -13.109 1 97.06 98 ASP A O 1
ATOM 764 N N . TYR A 1 99 ? 4.785 2.662 -12.477 1 97.69 99 TYR A N 1
ATOM 765 C CA . TYR A 1 99 ? 4.348 2.316 -13.82 1 97.69 99 TYR A CA 1
ATOM 766 C C . TYR A 1 99 ? 3.252 3.26 -14.297 1 97.69 99 TYR A C 1
ATOM 768 O O . TYR A 1 99 ? 3.279 3.725 -15.438 1 97.69 99 TYR A O 1
ATOM 776 N N . PHE A 1 100 ? 2.232 3.492 -13.477 1 97.88 100 PHE A N 1
ATOM 777 C CA . PHE A 1 100 ? 1.193 4.469 -13.773 1 97.88 100 PHE A CA 1
ATOM 778 C C . PHE A 1 100 ? 1.52 5.816 -13.141 1 97.88 100 PHE A C 1
ATOM 780 O O . PHE A 1 100 ? 2.1 5.871 -12.055 1 97.88 100 PHE A O 1
ATOM 787 N N . GLY A 1 101 ? 1.159 6.93 -13.742 1 96.38 101 GLY A N 1
ATOM 788 C CA . GLY A 1 101 ? 1.439 8.258 -13.227 1 96.38 101 GLY A CA 1
ATOM 789 C C . GLY A 1 101 ? 0.755 9.359 -14.016 1 96.38 101 GLY A C 1
ATOM 790 O O . GLY A 1 101 ? -0.119 9.086 -14.836 1 96.38 101 GLY A O 1
ATOM 791 N N . PRO A 1 102 ? 1.109 10.555 -13.68 1 95.75 102 PRO A N 1
ATOM 792 C CA . PRO A 1 102 ? 0.461 11.703 -14.312 1 95.75 102 PRO A CA 1
ATOM 793 C C . PRO A 1 102 ? 0.646 11.719 -15.828 1 95.75 102 PRO A C 1
ATOM 795 O O . PRO A 1 102 ? 1.719 11.367 -16.328 1 95.75 102 PRO A O 1
ATOM 798 N N . THR A 1 103 ? -0.475 12.109 -16.5 1 91.56 103 THR A N 1
ATOM 799 C CA . THR A 1 103 ? -0.414 12.188 -17.953 1 91.56 103 THR A CA 1
ATOM 800 C C . THR A 1 103 ? -0.813 13.578 -18.438 1 91.56 103 THR A C 1
ATOM 802 O O . THR A 1 103 ? -0.811 13.852 -19.641 1 91.56 103 THR A O 1
ATOM 805 N N . ASP A 1 104 ? -1.146 14.461 -17.484 1 88.88 104 ASP A N 1
ATOM 806 C CA . ASP A 1 104 ? -1.509 15.828 -17.875 1 88.88 104 ASP A CA 1
ATOM 807 C C . ASP A 1 104 ? -0.281 16.609 -18.328 1 88.88 104 ASP A C 1
ATOM 809 O O . ASP A 1 104 ? 0.854 16.188 -18.109 1 88.88 104 ASP A O 1
ATOM 813 N N . CYS A 1 105 ? -0.518 17.781 -18.953 1 91.06 105 CYS A N 1
ATOM 814 C CA . CYS A 1 105 ? 0.59 18.547 -19.516 1 91.06 105 CYS A CA 1
ATOM 815 C C . CYS A 1 105 ? 0.594 19.984 -18.984 1 91.06 105 CYS A C 1
ATOM 817 O O . CYS A 1 105 ? 1.078 20.891 -19.656 1 91.06 105 CYS A O 1
ATOM 819 N N . TYR A 1 106 ? 0.079 20.219 -17.844 1 95.81 106 TYR A N 1
ATOM 820 C CA . TYR A 1 106 ? -0.019 21.562 -17.297 1 95.81 106 TYR A CA 1
ATOM 821 C C . TYR A 1 106 ? 1.26 21.938 -16.562 1 95.81 106 TYR A C 1
ATOM 823 O O . TYR A 1 106 ? 1.961 21.078 -16.031 1 95.81 106 TYR A O 1
ATOM 831 N N . ASN A 1 107 ? 1.508 23.25 -16.516 1 96.5 107 ASN A N 1
ATOM 832 C CA . ASN A 1 107 ? 2.607 23.812 -15.742 1 96.5 107 ASN A CA 1
ATOM 833 C C . ASN A 1 107 ? 2.1 24.625 -14.555 1 96.5 107 ASN A C 1
ATOM 835 O O . ASN A 1 107 ? 1.026 25.234 -14.625 1 96.5 107 ASN A O 1
ATOM 839 N N . PHE A 1 108 ? 2.873 24.672 -13.57 1 97.31 108 PHE A N 1
ATOM 840 C CA . PHE A 1 108 ? 2.525 25.516 -12.438 1 97.31 108 PHE A CA 1
ATOM 841 C C . PHE A 1 108 ? 2.74 26.984 -12.766 1 97.31 108 PHE A C 1
ATOM 843 O O . PHE A 1 108 ? 3.631 27.328 -13.547 1 97.31 108 PHE A O 1
ATOM 850 N N . PRO A 1 109 ? 1.906 27.859 -12.125 1 95.88 109 PRO A N 1
ATOM 851 C CA . PRO A 1 109 ? 2.189 29.281 -12.25 1 95.88 109 PRO A CA 1
ATOM 852 C C . PRO A 1 109 ? 3.574 29.656 -11.727 1 95.88 109 PRO A C 1
ATOM 854 O O . PRO A 1 109 ? 4.094 29 -10.82 1 95.88 109 PRO A O 1
ATOM 857 N N . LYS A 1 110 ? 4.113 30.734 -12.18 1 92.88 110 LYS A N 1
ATOM 858 C CA . LYS A 1 110 ? 5.469 31.172 -11.844 1 92.88 110 LYS A CA 1
ATOM 859 C C . LYS A 1 110 ? 5.602 31.438 -10.352 1 92.88 110 LYS A C 1
ATOM 861 O O . LYS A 1 110 ? 6.66 31.203 -9.758 1 92.88 110 LYS A O 1
ATOM 866 N N . ASP A 1 111 ? 4.594 31.891 -9.719 1 94 111 ASP A N 1
ATOM 867 C CA . ASP A 1 111 ? 4.676 32.312 -8.32 1 94 111 ASP A CA 1
ATOM 868 C C . ASP A 1 111 ? 4.109 31.219 -7.398 1 94 111 ASP A C 1
ATOM 870 O O . ASP A 1 111 ? 3.773 31.5 -6.242 1 94 111 ASP A O 1
ATOM 874 N N . PHE A 1 112 ? 3.938 29.984 -7.98 1 97.19 112 PHE A N 1
ATOM 875 C CA . PHE A 1 112 ? 3.406 28.891 -7.18 1 97.19 112 PHE A CA 1
ATOM 876 C C . PHE A 1 112 ? 4.348 28.547 -6.031 1 97.19 112 PHE A C 1
ATOM 878 O O . PHE A 1 112 ? 5.527 28.266 -6.25 1 97.19 112 PHE A O 1
ATOM 885 N N . VAL A 1 113 ? 3.824 28.547 -4.824 1 97.81 113 VAL A N 1
ATOM 886 C CA . VAL A 1 113 ? 4.582 28.234 -3.613 1 97.81 113 VAL A CA 1
ATOM 887 C C . VAL A 1 113 ? 4.645 26.719 -3.41 1 97.81 113 VAL A C 1
ATOM 889 O O . VAL A 1 113 ? 3.654 26.109 -3.014 1 97.81 113 VAL A O 1
ATOM 892 N N . PHE A 1 114 ? 5.773 26.156 -3.688 1 97.75 114 PHE A N 1
ATOM 893 C CA . PHE A 1 114 ? 5.949 24.734 -3.459 1 97.75 114 PHE A CA 1
ATOM 894 C C . PHE A 1 114 ? 7.012 24.484 -2.398 1 97.75 114 PHE A C 1
ATOM 896 O O . PHE A 1 114 ? 8.125 25 -2.494 1 97.75 114 PHE A O 1
ATOM 903 N N . GLY A 1 115 ? 6.672 23.703 -1.37 1 98.44 115 GLY A N 1
ATOM 904 C CA . GLY A 1 115 ? 7.652 23.359 -0.351 1 98.44 115 GLY A CA 1
ATOM 905 C C . GLY A 1 115 ? 7.195 22.234 0.557 1 98.44 115 GLY A C 1
ATOM 906 O O . GLY A 1 115 ? 6.5 21.312 0.115 1 98.44 115 GLY A O 1
ATOM 907 N N . VAL A 1 116 ? 7.809 22.156 1.71 1 98.81 116 VAL A N 1
ATOM 908 C CA . VAL A 1 116 ? 7.539 21.125 2.691 1 98.81 116 VAL A CA 1
ATOM 909 C C . VAL A 1 116 ? 7.223 21.75 4.047 1 98.81 116 VAL A C 1
ATOM 911 O O . VAL A 1 116 ? 7.547 22.922 4.285 1 98.81 116 VAL A O 1
ATOM 914 N N . ALA A 1 117 ? 6.551 20.922 4.875 1 98.69 117 ALA A N 1
ATOM 915 C CA . ALA A 1 117 ? 6.121 21.453 6.168 1 98.69 117 ALA A CA 1
ATOM 916 C C . ALA A 1 117 ? 6.602 20.547 7.309 1 98.69 117 ALA A C 1
ATOM 918 O O . ALA A 1 117 ? 6.801 19.344 7.117 1 98.69 117 ALA A O 1
ATOM 919 N N . GLY A 1 118 ? 6.863 21.141 8.445 1 98 118 GLY A N 1
ATOM 920 C CA . GLY A 1 118 ? 7.105 20.531 9.742 1 98 118 GLY A CA 1
ATOM 921 C C . GLY A 1 118 ? 6.547 21.344 10.898 1 98 118 GLY A C 1
ATOM 922 O O . GLY A 1 118 ? 6.188 22.516 10.727 1 98 118 GLY A O 1
ATOM 923 N N . SER A 1 119 ? 6.375 20.719 11.969 1 97.88 119 SER A N 1
ATOM 924 C CA . SER A 1 119 ? 5.902 21.375 13.18 1 97.88 119 SER A CA 1
ATOM 925 C C . SER A 1 119 ? 6.875 21.188 14.336 1 97.88 119 SER A C 1
ATOM 927 O O . SER A 1 119 ? 7.336 20.062 14.586 1 97.88 119 SER A O 1
ATOM 929 N N . ALA A 1 120 ? 7.137 22.234 15.039 1 98.06 120 ALA A N 1
ATOM 930 C CA . ALA A 1 120 ? 8.156 22.219 16.078 1 98.06 120 ALA A CA 1
ATOM 931 C C . ALA A 1 120 ? 7.891 21.141 17.109 1 98.06 120 ALA A C 1
ATOM 933 O O . ALA A 1 120 ? 8.766 20.312 17.406 1 98.06 120 ALA A O 1
ATOM 934 N N . ALA A 1 121 ? 6.742 21.062 17.594 1 96.75 121 ALA A N 1
ATOM 935 C CA . ALA A 1 121 ? 6.426 20.125 18.672 1 96.75 121 ALA A CA 1
ATOM 936 C C . ALA A 1 121 ? 6.621 18.688 18.203 1 96.75 121 ALA A C 1
ATOM 938 O O . ALA A 1 121 ? 6.887 17.797 19.016 1 96.75 121 ALA A O 1
ATOM 939 N N . GLN A 1 122 ? 6.52 18.438 16.938 1 98.06 122 GLN A N 1
ATOM 940 C CA . GLN A 1 122 ? 6.531 17.062 16.422 1 98.06 122 GLN A CA 1
ATOM 941 C C . GLN A 1 122 ? 7.93 16.656 15.984 1 98.06 122 GLN A C 1
ATOM 943 O O . GLN A 1 122 ? 8.172 15.484 15.688 1 98.06 122 GLN A O 1
ATOM 948 N N . ILE A 1 123 ? 8.914 17.625 15.953 1 98.5 123 ILE A N 1
ATOM 949 C CA . ILE A 1 123 ? 10.203 17.234 15.391 1 98.5 123 ILE A CA 1
ATOM 950 C C . ILE A 1 123 ? 11.336 17.797 16.25 1 98.5 123 ILE A C 1
ATOM 952 O O . ILE A 1 123 ? 12.469 17.297 16.188 1 98.5 123 ILE A O 1
ATOM 956 N N . GLU A 1 124 ? 11.172 18.875 17.062 1 98.19 124 GLU A N 1
ATOM 957 C CA . GLU A 1 124 ? 12.289 19.641 17.609 1 98.19 124 GLU A CA 1
ATOM 958 C C . GLU A 1 124 ? 12.898 18.953 18.828 1 98.19 124 GLU A C 1
ATOM 960 O O . GLU A 1 124 ? 14.117 18.875 18.953 1 98.19 124 GLU A O 1
ATOM 965 N N . GLY A 1 125 ? 12.008 18.469 19.672 1 97.25 125 GLY A N 1
ATOM 966 C CA . GLY A 1 125 ? 12.508 18.078 20.984 1 97.25 125 GLY A CA 1
ATOM 967 C C . GLY A 1 125 ? 13.008 19.234 21.812 1 97.25 125 GLY A C 1
ATOM 968 O O . GLY A 1 125 ? 12.398 20.297 21.828 1 97.25 125 GLY A O 1
ATOM 969 N N . ALA A 1 126 ? 13.969 18.969 22.672 1 97.62 126 ALA A N 1
ATOM 970 C CA . ALA A 1 126 ? 14.555 19.984 23.531 1 97.62 126 ALA A CA 1
ATOM 971 C C . ALA A 1 126 ? 13.477 20.719 24.328 1 97.62 126 ALA A C 1
ATOM 973 O O . ALA A 1 126 ? 13.5 21.953 24.422 1 97.62 126 ALA A O 1
ATOM 974 N N . ILE A 1 127 ? 12.531 20.047 24.875 1 97.25 127 ILE A N 1
ATOM 975 C CA . ILE A 1 127 ? 11.344 20.672 25.453 1 97.25 127 ILE A CA 1
ATOM 976 C C . ILE A 1 127 ? 11.711 21.422 26.734 1 97.25 127 ILE A C 1
ATOM 978 O O . ILE A 1 127 ? 11.102 22.438 27.062 1 97.25 127 ILE A O 1
ATOM 982 N N . GLY A 1 128 ? 12.664 21.031 27.469 1 96.75 128 GLY A N 1
ATOM 983 C CA . GLY A 1 128 ? 13.055 21.656 28.719 1 96.75 128 GLY A CA 1
ATOM 984 C C . GLY A 1 128 ? 14.367 22.422 28.625 1 96.75 128 GLY A C 1
ATOM 985 O O . GLY A 1 128 ? 15.008 22.703 29.641 1 96.75 128 GLY A O 1
ATOM 986 N N . LEU A 1 129 ? 14.766 22.641 27.406 1 97.44 129 LEU A N 1
ATOM 987 C CA . LEU A 1 129 ? 16.078 23.25 27.203 1 97.44 129 LEU A CA 1
ATOM 988 C C . LEU A 1 129 ? 15.953 24.672 26.656 1 97.44 129 LEU A C 1
ATOM 990 O O . LEU A 1 129 ? 14.914 25.031 26.094 1 97.44 129 LEU A O 1
ATOM 994 N N . ASP A 1 130 ? 16.922 25.531 26.922 1 97.06 130 ASP A N 1
ATOM 995 C CA . ASP A 1 130 ? 17.109 26.859 26.344 1 97.06 130 ASP A CA 1
ATOM 996 C C . ASP A 1 130 ? 15.906 27.75 26.641 1 97.06 130 ASP A C 1
ATOM 998 O O . ASP A 1 130 ? 15.422 28.453 25.75 1 97.06 130 ASP A O 1
ATOM 1002 N N . GLY A 1 131 ? 15.344 27.625 27.812 1 97.69 131 GLY A N 1
ATOM 1003 C CA . GLY A 1 131 ? 14.398 28.594 28.359 1 97.69 131 GLY A CA 1
ATOM 1004 C C . GLY A 1 131 ? 12.961 28.312 27.953 1 97.69 131 GLY A C 1
ATOM 1005 O O . GLY A 1 131 ? 12.055 29.062 28.297 1 97.69 131 GLY A O 1
ATOM 1006 N N . ARG A 1 132 ? 12.664 27.219 27.203 1 97.94 132 ARG A N 1
ATOM 1007 C CA . ARG A 1 132 ? 11.289 26.891 26.844 1 97.94 132 ARG A CA 1
ATOM 1008 C C . ARG A 1 132 ? 10.477 26.5 28.078 1 97.94 132 ARG A C 1
ATOM 1010 O O . ARG A 1 132 ? 11.016 25.906 29.016 1 97.94 132 ARG A O 1
ATOM 1017 N N . SER A 1 133 ? 9.273 26.906 28.156 1 97.81 133 SER A N 1
ATOM 1018 C CA . SER A 1 133 ? 8.359 26.484 29.219 1 97.81 133 SER A CA 1
ATOM 1019 C C . SER A 1 133 ? 7.363 25.453 28.703 1 97.81 133 SER A C 1
ATOM 1021 O O . SER A 1 133 ? 7.328 25.156 27.516 1 97.81 133 SER A O 1
ATOM 1023 N N . PRO A 1 134 ? 6.547 24.844 29.594 1 96.69 134 PRO A N 1
ATOM 1024 C CA . PRO A 1 134 ? 5.66 23.75 29.172 1 96.69 134 PRO A CA 1
ATOM 1025 C C . PRO A 1 134 ? 4.527 24.234 28.266 1 96.69 134 PRO A C 1
ATOM 1027 O O . PRO A 1 134 ? 4.004 25.328 28.453 1 96.69 134 PRO A O 1
ATOM 1030 N N . SER A 1 135 ? 4.219 23.422 27.344 1 95.56 135 SER A N 1
ATOM 1031 C CA . SER A 1 135 ? 3.037 23.594 26.5 1 95.56 135 SER A CA 1
ATOM 1032 C C . SER A 1 135 ? 2.043 22.453 26.703 1 95.56 135 SER A C 1
ATOM 1034 O O . SER A 1 135 ? 2.336 21.484 27.406 1 95.56 135 SER A O 1
ATOM 1036 N N . LEU A 1 136 ? 0.896 22.547 26.125 1 93.81 136 LEU A N 1
ATOM 1037 C CA . LEU A 1 136 ? -0.152 21.531 26.156 1 93.81 136 LEU A CA 1
ATOM 1038 C C . LEU A 1 136 ? 0.373 20.188 25.656 1 93.81 136 LEU A C 1
ATOM 1040 O O . LEU A 1 136 ? -0.043 19.141 26.141 1 93.81 136 LEU A O 1
ATOM 1044 N N . LEU A 1 137 ? 1.281 20.156 24.734 1 94.12 137 LEU A N 1
ATOM 1045 C CA . LEU A 1 137 ? 1.654 18.969 23.984 1 94.12 137 LEU A CA 1
ATOM 1046 C C . LEU A 1 137 ? 2.391 17.969 24.859 1 94.12 137 LEU A C 1
ATOM 1048 O O . LEU A 1 137 ? 2.309 16.766 24.656 1 94.12 137 LEU A O 1
ATOM 1052 N N . GLU A 1 138 ? 3.049 18.438 25.953 1 94 138 GLU A N 1
ATOM 1053 C CA . GLU A 1 138 ? 3.715 17.531 26.875 1 94 138 GLU A CA 1
ATOM 1054 C C . GLU A 1 138 ? 2.703 16.781 27.734 1 94 138 GLU A C 1
ATOM 1056 O O . GLU A 1 138 ? 3.037 15.766 28.344 1 94 138 GLU A O 1
ATOM 1061 N N . LYS A 1 139 ? 1.499 17.297 27.719 1 90.94 139 LYS A N 1
ATOM 1062 C CA . LYS A 1 139 ? 0.489 16.734 28.609 1 90.94 139 LYS A CA 1
ATOM 1063 C C . LYS A 1 139 ? -0.671 16.141 27.812 1 90.94 139 LYS A C 1
ATOM 1065 O O . LYS A 1 139 ? -1.573 15.523 28.391 1 90.94 139 LYS A O 1
ATOM 1070 N N . LEU A 1 140 ? -0.662 16.281 26.578 1 89.31 140 LEU A N 1
ATOM 1071 C CA . LEU A 1 140 ? -1.796 15.977 25.703 1 89.31 140 LEU A CA 1
ATOM 1072 C C . LEU A 1 140 ? -2.107 14.484 25.719 1 89.31 140 LEU A C 1
ATOM 1074 O O . LEU A 1 140 ? -3.268 14.094 25.859 1 89.31 140 LEU A O 1
ATOM 1078 N N . VAL A 1 141 ? -1.064 13.633 25.562 1 91 141 VAL A N 1
ATOM 1079 C CA . VAL A 1 141 ? -1.315 12.219 25.328 1 91 141 VAL A CA 1
ATOM 1080 C C . VAL A 1 141 ? -1.171 11.438 26.625 1 91 141 VAL A C 1
ATOM 1082 O O . VAL A 1 141 ? -0.419 11.844 27.516 1 91 141 VAL A O 1
ATOM 1085 N N . PRO A 1 142 ? -1.825 10.32 26.719 1 91.12 142 PRO A N 1
ATOM 1086 C CA . PRO A 1 142 ? -1.695 9.484 27.922 1 91.12 142 PRO A CA 1
ATOM 1087 C C . PRO A 1 142 ? -0.252 9.07 28.203 1 91.12 142 PRO A C 1
ATOM 1089 O O . PRO A 1 142 ? 0.548 8.945 27.266 1 91.12 142 PRO A O 1
ATOM 1092 N N . ASP A 1 143 ? -0.009 8.836 29.391 1 91.62 143 ASP A N 1
ATOM 1093 C CA . ASP A 1 143 ? 1.348 8.547 29.844 1 91.62 143 ASP A CA 1
ATOM 1094 C C . ASP A 1 143 ? 1.867 7.254 29.234 1 91.62 143 ASP A C 1
ATOM 1096 O O . ASP A 1 143 ? 3.078 7.039 29.156 1 91.62 143 ASP A O 1
ATOM 1100 N N . SER A 1 144 ? 0.988 6.379 28.828 1 93.62 144 SER A N 1
ATOM 1101 C CA . SER A 1 144 ? 1.375 5.098 28.266 1 93.62 144 SER A CA 1
ATOM 1102 C C . SER A 1 144 ? 1.836 5.254 26.812 1 93.62 144 SER A C 1
ATOM 1104 O O . SER A 1 144 ? 2.418 4.328 26.25 1 93.62 144 SER A O 1
ATOM 1106 N N . LYS A 1 145 ? 1.67 6.422 26.266 1 95.5 145 LYS A N 1
ATOM 1107 C CA . LYS A 1 145 ? 2.016 6.664 24.859 1 95.5 145 LYS A CA 1
ATOM 1108 C C . LYS A 1 145 ? 3.326 7.434 24.75 1 95.5 145 LYS A C 1
ATOM 1110 O O . LYS A 1 145 ? 3.715 8.156 25.672 1 95.5 145 LYS A O 1
ATOM 1115 N N . PRO A 1 146 ? 3.959 7.305 23.562 1 95.25 146 PRO A N 1
ATOM 1116 C CA . PRO A 1 146 ? 5.184 8.078 23.359 1 95.25 146 PRO A CA 1
ATOM 1117 C C . PRO A 1 146 ? 4.961 9.586 23.469 1 95.25 146 PRO A C 1
ATOM 1119 O O . PRO A 1 146 ? 3.939 10.102 23.016 1 95.25 146 PRO A O 1
ATOM 1122 N N . LYS A 1 147 ? 5.973 10.258 24.125 1 96.38 147 LYS A N 1
ATOM 1123 C CA . LYS A 1 147 ? 5.895 11.703 24.312 1 96.38 147 LYS A CA 1
ATOM 1124 C C . LYS A 1 147 ? 6.723 12.445 23.281 1 96.38 147 LYS A C 1
ATOM 1126 O O . LYS A 1 147 ? 7.426 11.828 22.469 1 96.38 147 LYS A O 1
ATOM 1131 N N . ASP A 1 148 ? 6.625 13.75 23.219 1 96.56 148 ASP A N 1
ATOM 1132 C CA . ASP A 1 148 ? 7.312 14.586 22.234 1 96.56 148 ASP A CA 1
ATOM 1133 C C . ASP A 1 148 ? 8.625 15.125 22.797 1 96.56 148 ASP A C 1
ATOM 1135 O O . ASP A 1 148 ? 9.156 16.125 22.312 1 96.56 148 ASP A O 1
ATOM 1139 N N . TYR A 1 149 ? 9.234 14.531 23.797 1 97 149 TYR A N 1
ATOM 1140 C CA . TYR A 1 149 ? 10.367 15.086 24.531 1 97 149 TYR A CA 1
ATOM 1141 C C . TYR A 1 149 ? 11.602 15.164 23.641 1 97 149 TYR A C 1
ATOM 1143 O O . TYR A 1 149 ? 12.352 16.156 23.688 1 97 149 TYR A O 1
ATOM 1151 N N . VAL A 1 150 ? 11.805 14.141 22.844 1 96.88 150 VAL A N 1
ATOM 1152 C CA . VAL A 1 150 ? 13.039 14.039 22.062 1 96.88 150 VAL A CA 1
ATOM 1153 C C . VAL A 1 150 ? 12.727 14.242 20.578 1 96.88 150 VAL A C 1
ATOM 1155 O O . VAL A 1 150 ? 13.398 15.023 19.906 1 96.88 150 VAL A O 1
ATOM 1158 N N . THR A 1 151 ? 11.688 13.406 20.094 1 97.62 151 THR A N 1
ATOM 1159 C CA . THR A 1 151 ? 11.219 13.406 18.703 1 97.62 151 THR A CA 1
ATOM 1160 C C . THR A 1 151 ? 12.391 13.242 17.734 1 97.62 151 THR A C 1
ATOM 1162 O O . THR A 1 151 ? 13.109 12.242 17.797 1 97.62 151 THR A O 1
ATOM 1165 N N . ASN A 1 152 ? 12.602 14.219 16.781 1 98.44 152 ASN A N 1
ATOM 1166 C CA . ASN A 1 152 ? 13.625 14.094 15.742 1 98.44 152 ASN A CA 1
ATOM 1167 C C . ASN A 1 152 ? 14.859 14.922 16.078 1 98.44 152 ASN A C 1
ATOM 1169 O O . ASN A 1 152 ? 15.758 15.062 15.242 1 98.44 152 ASN A O 1
ATOM 1173 N N . GLU A 1 153 ? 14.859 15.633 17.172 1 98.44 153 GLU A N 1
ATOM 1174 C CA . GLU A 1 153 ? 15.945 16.5 17.625 1 98.44 153 GLU A CA 1
ATOM 1175 C C . GLU A 1 153 ? 16.266 17.562 16.594 1 98.44 153 GLU A C 1
ATOM 1177 O O . GLU A 1 153 ? 17.438 17.953 16.422 1 98.44 153 GLU A O 1
ATOM 1182 N N . ASN A 1 154 ? 15.289 17.953 15.875 1 98.62 154 ASN A N 1
ATOM 1183 C CA . ASN A 1 154 ? 15.453 18.984 14.867 1 98.62 154 ASN A CA 1
ATOM 1184 C C . ASN A 1 154 ? 15.961 20.297 15.477 1 98.62 154 ASN A C 1
ATOM 1186 O O . ASN A 1 154 ? 16.594 21.109 14.789 1 98.62 154 ASN A O 1
ATOM 1190 N N . TYR A 1 155 ? 15.766 20.531 16.766 1 98.56 155 TYR A N 1
ATOM 1191 C CA . TYR A 1 155 ? 16.281 21.719 17.422 1 98.56 155 TYR A CA 1
ATOM 1192 C C . TYR A 1 155 ? 17.797 21.844 17.25 1 98.56 155 TYR A C 1
ATOM 1194 O O . TYR A 1 155 ? 18.312 22.938 17.078 1 98.56 155 TYR A O 1
ATOM 1202 N N . PHE A 1 156 ? 18.453 20.75 17.25 1 98.44 156 PHE A N 1
ATOM 1203 C CA . PHE A 1 156 ? 19.906 20.75 17.156 1 98.44 156 PHE A CA 1
ATOM 1204 C C . PHE A 1 156 ? 20.359 20.328 15.758 1 98.44 156 PHE A C 1
ATOM 1206 O O . PHE A 1 156 ? 21.516 20.547 15.375 1 98.44 156 PHE A O 1
ATOM 1213 N N . LEU A 1 157 ? 19.422 19.734 15.008 1 98.56 157 LEU A N 1
ATOM 1214 C CA . LEU A 1 157 ? 19.781 19.188 13.711 1 98.56 157 LEU A CA 1
ATOM 1215 C C . LEU A 1 157 ? 19.172 20.016 12.578 1 98.56 157 LEU A C 1
ATOM 1217 O O . LEU A 1 157 ? 19.203 19.594 11.414 1 98.56 157 LEU A O 1
ATOM 1221 N N . TYR A 1 158 ? 18.625 21.172 12.844 1 98.62 158 TYR A N 1
ATOM 1222 C CA . TYR A 1 158 ? 17.891 21.953 11.852 1 98.62 158 TYR A CA 1
ATOM 1223 C C . TYR A 1 158 ? 18.781 22.312 10.672 1 98.62 158 TYR A C 1
ATOM 1225 O O . TYR A 1 158 ? 18.312 22.344 9.523 1 98.62 158 TYR A O 1
ATOM 1233 N N . LYS A 1 159 ? 20.062 22.594 10.898 1 98.56 159 LYS A N 1
ATOM 1234 C CA . LYS A 1 159 ? 20.938 22.969 9.789 1 98.56 159 LYS A CA 1
ATOM 1235 C C . LYS A 1 159 ? 21.156 21.781 8.844 1 98.56 159 LYS A C 1
ATOM 1237 O O . LYS A 1 159 ? 21.203 21.953 7.629 1 98.56 159 LYS A O 1
ATOM 1242 N N . GLN A 1 160 ? 21.25 20.562 9.445 1 98.12 160 GLN A N 1
ATOM 1243 C CA . GLN A 1 160 ? 21.375 19.359 8.641 1 98.12 160 GLN A CA 1
ATOM 1244 C C . GLN A 1 160 ? 20.094 19.094 7.848 1 98.12 160 GLN A C 1
ATOM 1246 O O . GLN A 1 160 ? 20.156 18.719 6.676 1 98.12 160 GLN A O 1
ATOM 1251 N N . ASP A 1 161 ? 18.984 19.219 8.5 1 98.56 161 ASP A N 1
ATOM 1252 C CA . ASP A 1 161 ? 17.703 19.016 7.848 1 98.56 161 ASP A CA 1
ATOM 1253 C C . ASP A 1 161 ? 17.5 20 6.699 1 98.56 161 ASP A C 1
ATOM 1255 O O . ASP A 1 161 ? 17.031 19.609 5.625 1 98.56 161 ASP A O 1
ATOM 1259 N N . ILE A 1 162 ? 17.859 21.25 6.902 1 98.31 162 ILE A N 1
ATOM 1260 C CA . ILE A 1 162 ? 17.703 22.281 5.891 1 98.31 162 ILE A CA 1
ATOM 1261 C C . ILE A 1 162 ? 18.594 21.984 4.691 1 98.31 162 ILE A C 1
ATOM 1263 O O . ILE A 1 162 ? 18.172 22.125 3.541 1 98.31 162 ILE A O 1
ATOM 1267 N N . GLN A 1 163 ? 19.812 21.516 4.953 1 97.69 163 GLN A N 1
ATOM 1268 C CA . GLN A 1 163 ? 20.703 21.141 3.869 1 97.69 163 GLN A CA 1
ATOM 1269 C C . GLN A 1 163 ? 20.125 20 3.035 1 97.69 163 GLN A C 1
ATOM 1271 O O . GLN A 1 163 ? 20.234 20 1.808 1 97.69 163 GLN A O 1
ATOM 1276 N N . ARG A 1 164 ? 19.531 19.062 3.654 1 98.38 164 ARG A N 1
ATOM 1277 C CA . ARG A 1 164 ? 18.922 17.938 2.955 1 98.38 164 ARG A CA 1
ATOM 1278 C C . ARG A 1 164 ? 17.75 18.391 2.094 1 98.38 164 ARG A C 1
ATOM 1280 O O . ARG A 1 164 ? 17.562 17.906 0.976 1 98.38 164 ARG A O 1
ATOM 1287 N N . LEU A 1 165 ? 16.922 19.297 2.629 1 98.62 165 LEU A N 1
ATOM 1288 C CA . LEU A 1 165 ? 15.805 19.844 1.872 1 98.62 165 LEU A CA 1
ATOM 1289 C C . LEU A 1 165 ? 16.297 20.625 0.653 1 98.62 165 LEU A C 1
ATOM 1291 O O . LEU A 1 165 ? 15.766 20.453 -0.447 1 98.62 165 LEU A O 1
ATOM 1295 N N . ALA A 1 166 ? 17.297 21.438 0.877 1 97.88 166 ALA A N 1
ATOM 1296 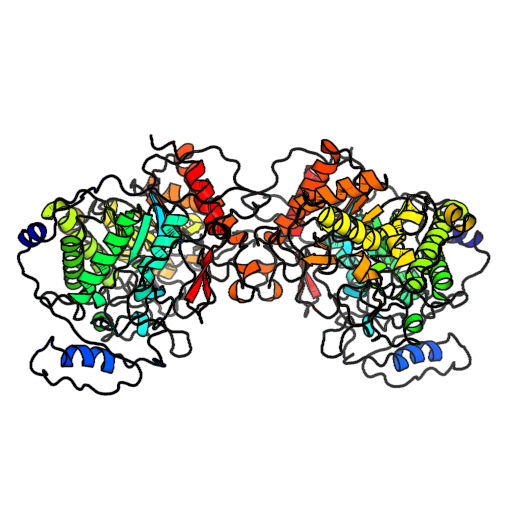C CA . ALA A 1 166 ? 17.844 22.234 -0.21 1 97.88 166 ALA A CA 1
ATOM 1297 C C . ALA A 1 166 ? 18.438 21.344 -1.306 1 97.88 166 ALA A C 1
ATOM 1299 O O . ALA A 1 166 ? 18.266 21.641 -2.496 1 97.88 166 ALA A O 1
ATOM 1300 N N . ALA A 1 167 ? 19.109 20.281 -0.906 1 98.06 167 ALA A N 1
ATOM 1301 C CA . ALA A 1 167 ? 19.719 19.359 -1.854 1 98.06 167 ALA A CA 1
ATOM 1302 C C . ALA A 1 167 ? 18.672 18.703 -2.754 1 98.06 167 ALA A C 1
ATOM 1304 O O . ALA A 1 167 ? 18.953 18.406 -3.92 1 98.06 167 ALA A O 1
ATOM 1305 N N . MET A 1 168 ? 17.5 18.531 -2.242 1 97.94 168 MET A N 1
ATOM 1306 C CA . MET A 1 168 ? 16.391 17.906 -2.977 1 97.94 168 MET A CA 1
ATOM 1307 C C . MET A 1 168 ? 15.742 18.906 -3.924 1 97.94 168 MET A C 1
ATOM 1309 O O . MET A 1 168 ? 15.008 18.516 -4.836 1 97.94 168 MET A O 1
ATOM 1313 N N . GLY A 1 169 ? 15.945 20.156 -3.635 1 96.88 169 GLY A N 1
ATOM 1314 C CA . GLY A 1 169 ? 15.383 21.188 -4.508 1 96.88 169 GLY A CA 1
ATOM 1315 C C . GLY A 1 169 ? 14.117 21.812 -3.951 1 96.88 169 GLY A C 1
ATOM 1316 O O . GLY A 1 169 ? 13.344 22.406 -4.695 1 96.88 169 GLY A O 1
ATOM 1317 N N . VAL A 1 170 ? 13.891 21.781 -2.676 1 97.25 170 VAL A N 1
ATOM 1318 C CA . VAL A 1 170 ? 12.734 22.375 -2.018 1 97.25 170 VAL A CA 1
ATOM 1319 C C . VAL A 1 170 ? 12.867 23.891 -2.008 1 97.25 170 VAL A C 1
ATOM 1321 O O . VAL A 1 170 ? 13.922 24.438 -1.654 1 97.25 170 VAL A O 1
ATOM 1324 N N . GLU A 1 171 ? 11.781 24.547 -2.33 1 95.88 171 GLU A N 1
ATOM 1325 C CA . GLU A 1 171 ? 11.859 26 -2.436 1 95.88 171 GLU A CA 1
ATOM 1326 C C . GLU A 1 171 ? 11.398 26.672 -1.146 1 95.88 171 GLU A C 1
ATOM 1328 O O . GLU A 1 171 ? 11.953 27.688 -0.737 1 95.88 171 GLU A O 1
ATOM 1333 N N . TYR A 1 172 ? 10.398 26.141 -0.579 1 97.94 172 TYR A N 1
ATOM 1334 C CA . TYR A 1 172 ? 9.844 26.734 0.637 1 97.94 172 TYR A CA 1
ATOM 1335 C C . TYR A 1 172 ? 9.883 25.734 1.788 1 97.94 172 TYR A C 1
ATOM 1337 O O . TYR A 1 172 ? 9.594 24.547 1.603 1 97.94 172 TYR A O 1
ATOM 1345 N N . TYR A 1 173 ? 10.32 26.141 2.957 1 98.62 173 TYR A N 1
ATOM 1346 C CA . TYR A 1 173 ? 10.281 25.344 4.184 1 98.62 173 TYR A CA 1
ATOM 1347 C C . TYR A 1 173 ? 9.352 25.984 5.211 1 98.62 173 TYR A C 1
ATOM 1349 O O . TYR A 1 173 ? 9.625 27.094 5.699 1 98.62 173 TYR A O 1
ATOM 1357 N N . SER A 1 174 ? 8.227 25.328 5.492 1 98.88 174 SER A N 1
ATOM 1358 C CA . SER A 1 174 ? 7.25 25.797 6.469 1 98.88 174 SER A CA 1
ATOM 1359 C C . SER A 1 174 ? 7.484 25.172 7.836 1 98.88 174 SER A C 1
ATOM 1361 O O . SER A 1 174 ? 7.441 23.938 7.977 1 98.88 174 SER A O 1
ATOM 1363 N N . PHE A 1 175 ? 7.797 25.953 8.82 1 98.75 175 PHE A N 1
ATOM 1364 C CA . PHE A 1 175 ? 8.008 25.453 10.18 1 98.75 175 PHE A CA 1
ATOM 1365 C C . PHE A 1 175 ? 7.215 26.281 11.188 1 98.75 175 PHE A C 1
ATOM 1367 O O . PHE A 1 175 ? 6.543 27.25 10.812 1 98.75 175 PHE A O 1
ATOM 1374 N N . THR A 1 176 ? 7.199 25.812 12.414 1 98.25 176 THR A N 1
ATOM 1375 C CA . THR A 1 176 ? 6.508 26.484 13.508 1 98.25 176 THR A CA 1
ATOM 1376 C C . THR A 1 176 ? 7.504 27.016 14.531 1 98.25 176 THR A C 1
ATOM 1378 O O . THR A 1 176 ? 8.57 26.438 14.727 1 98.25 176 THR A O 1
ATOM 1381 N N . ILE A 1 177 ? 7.164 28.094 15.086 1 98.69 177 ILE A N 1
ATOM 1382 C CA . ILE A 1 177 ? 7.918 28.625 16.219 1 98.69 177 ILE A CA 1
ATOM 1383 C C . ILE A 1 177 ? 7.086 28.484 17.5 1 98.69 177 ILE A C 1
ATOM 1385 O O . ILE A 1 177 ? 6.035 29.125 17.625 1 98.69 177 ILE A O 1
ATOM 1389 N N . PRO A 1 178 ? 7.547 27.719 18.406 1 98.12 178 PRO A N 1
ATOM 1390 C CA . PRO A 1 178 ? 6.762 27.484 19.625 1 98.12 178 PRO A CA 1
ATOM 1391 C C . PRO A 1 178 ? 6.621 28.734 20.484 1 98.12 178 PRO A C 1
ATOM 1393 O O . PRO A 1 178 ? 7.621 29.359 20.844 1 98.12 178 PRO A O 1
ATOM 1396 N N . TRP A 1 179 ? 5.434 29.016 20.891 1 98.5 179 TRP A N 1
ATOM 1397 C CA . TRP A 1 179 ? 5.105 30.156 21.734 1 98.5 179 TRP A CA 1
ATOM 1398 C C . TRP A 1 179 ? 5.926 30.141 23.031 1 98.5 179 TRP A C 1
ATOM 1400 O O . TRP A 1 179 ? 6.543 31.141 23.391 1 98.5 179 TRP A O 1
ATOM 1410 N N . THR A 1 180 ? 6.129 29.062 23.625 1 98 180 THR A N 1
ATOM 1411 C CA . THR A 1 180 ? 6.727 28.922 24.953 1 98 180 THR A CA 1
ATOM 1412 C C . THR A 1 180 ? 8.242 29.047 24.875 1 98 180 THR A C 1
ATOM 1414 O O . THR A 1 180 ? 8.914 29.219 25.891 1 98 180 THR A O 1
ATOM 1417 N N . ARG A 1 181 ? 8.758 28.922 23.719 1 98.12 181 ARG A N 1
ATOM 1418 C CA . ARG A 1 181 ? 10.195 29.109 23.547 1 98.12 181 ARG A CA 1
ATOM 1419 C C . ARG A 1 181 ? 10.539 30.578 23.344 1 98.12 181 ARG A C 1
ATOM 1421 O O . ARG A 1 181 ? 11.664 31 23.609 1 98.12 181 ARG A O 1
ATOM 1428 N N . ILE A 1 182 ? 9.602 31.359 22.891 1 98.56 182 ILE A N 1
ATOM 1429 C CA . ILE A 1 182 ? 9.789 32.781 22.641 1 98.56 182 ILE A CA 1
ATOM 1430 C C . ILE A 1 182 ? 9.383 33.562 23.891 1 98.56 182 ILE A C 1
ATOM 1432 O O . ILE A 1 182 ? 10.086 34.5 24.297 1 98.56 182 ILE A O 1
ATOM 1436 N N . LEU A 1 183 ? 8.219 33.219 24.438 1 98.06 183 LEU A N 1
ATOM 1437 C CA . LEU A 1 183 ? 7.66 33.812 25.641 1 98.06 183 LEU A CA 1
ATOM 1438 C C . LEU A 1 183 ? 7.324 32.75 26.688 1 98.06 183 LEU A C 1
ATOM 1440 O O . LEU A 1 183 ? 6.16 32.406 26.844 1 98.06 183 LEU A O 1
ATOM 1444 N N . PRO A 1 184 ? 8.273 32.375 27.484 1 98.19 184 PRO A N 1
ATOM 1445 C CA . PRO A 1 184 ? 8.039 31.281 28.438 1 98.19 184 PRO A CA 1
ATOM 1446 C C . PRO A 1 184 ? 6.902 31.578 29.406 1 98.19 184 PRO A C 1
ATOM 1448 O O . PRO A 1 184 ? 6.207 30.656 29.844 1 98.19 184 PRO A O 1
ATOM 1451 N N . PHE A 1 185 ? 6.664 32.875 29.719 1 97.5 185 PHE A N 1
ATOM 1452 C CA . PHE A 1 185 ? 5.621 33.188 30.672 1 97.5 185 PHE A CA 1
ATOM 1453 C C . PHE A 1 185 ? 4.363 33.688 29.969 1 97.5 185 PHE A C 1
ATOM 1455 O O . PHE A 1 185 ? 3.387 34.062 30.609 1 97.5 185 PHE A O 1
ATOM 1462 N N . ALA A 1 186 ? 4.25 33.781 28.625 1 96.56 186 ALA A N 1
ATOM 1463 C CA . ALA A 1 186 ? 3.16 33.844 27.656 1 96.56 186 ALA A CA 1
ATOM 1464 C C . ALA A 1 186 ? 2.48 35.188 27.656 1 96.56 186 ALA A C 1
ATOM 1466 O O . ALA A 1 186 ? 2.07 35.688 26.609 1 96.56 186 ALA A O 1
A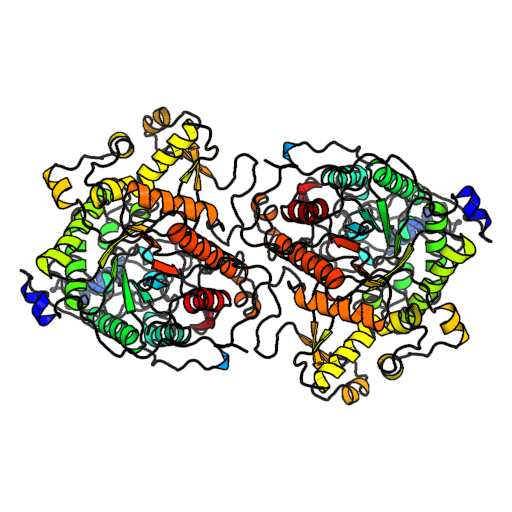TOM 1467 N N . LEU A 1 187 ? 2.4 35.938 28.812 1 96.19 187 LEU A N 1
ATOM 1468 C CA . LEU A 1 187 ? 1.547 37.094 28.953 1 96.19 187 LEU A CA 1
ATOM 1469 C C . LEU A 1 187 ? 2.287 38.375 28.516 1 96.19 187 LEU A C 1
ATOM 1471 O O . LEU A 1 187 ? 3.516 38.438 28.594 1 96.19 187 LEU A O 1
ATOM 1475 N N . PRO A 1 188 ? 1.488 39.406 28.016 1 95.5 188 PRO A N 1
ATOM 1476 C CA . PRO A 1 188 ? 2.131 40.688 27.719 1 95.5 188 PRO A CA 1
ATOM 1477 C C . PRO A 1 188 ? 2.887 41.25 28.922 1 95.5 188 PRO A C 1
ATOM 1479 O O . PRO A 1 188 ? 2.416 41.156 30.062 1 95.5 188 PRO A O 1
ATOM 1482 N N . GLY A 1 189 ? 3.99 41.75 28.609 1 93.88 189 GLY A N 1
ATOM 1483 C CA . GLY A 1 189 ? 4.789 42.344 29.656 1 93.88 189 GLY A CA 1
ATOM 1484 C C . GLY A 1 189 ? 5.816 41.375 30.234 1 93.88 189 GLY A C 1
ATOM 1485 O O . GLY A 1 189 ? 6.723 41.812 30.969 1 93.88 189 GLY A O 1
ATOM 1486 N N . THR A 1 190 ? 5.73 40.156 29.969 1 96.81 190 THR A N 1
ATOM 1487 C CA . THR A 1 190 ? 6.723 39.219 30.438 1 96.81 190 THR A CA 1
ATOM 1488 C C . THR A 1 190 ? 7.953 39.219 29.531 1 96.81 190 THR A C 1
ATOM 1490 O O . THR A 1 190 ? 7.867 39.625 28.359 1 96.81 190 THR A O 1
ATOM 1493 N N . PRO A 1 191 ? 9.117 38.812 30.016 1 97.5 191 PRO A N 1
ATOM 1494 C CA . PRO A 1 191 ? 10.352 38.906 29.234 1 97.5 191 PRO A CA 1
ATOM 1495 C C . PRO A 1 191 ? 10.367 37.938 28.062 1 97.5 191 PRO A C 1
ATOM 1497 O O . PRO A 1 191 ? 9.867 36.812 28.188 1 97.5 191 PRO A O 1
ATOM 1500 N N . VAL A 1 192 ? 11.008 38.344 27 1 97.94 192 VAL A N 1
ATOM 1501 C CA . VAL A 1 192 ? 11.242 37.531 25.812 1 97.94 192 VAL A CA 1
ATOM 1502 C C . VAL A 1 192 ? 12.484 36.656 26.031 1 97.94 192 VAL A C 1
ATOM 1504 O O . VAL A 1 192 ? 13.484 37.125 26.578 1 97.94 192 VAL A O 1
ATOM 1507 N N . ASN A 1 193 ? 12.438 35.469 25.672 1 98.5 193 ASN A N 1
ATOM 1508 C CA . ASN A 1 193 ? 13.57 34.531 25.75 1 98.5 193 ASN A CA 1
ATOM 1509 C C . ASN A 1 193 ? 14.57 34.812 24.625 1 98.5 193 ASN A C 1
ATOM 1511 O O . ASN A 1 193 ? 14.359 34.375 23.5 1 98.5 193 ASN A O 1
ATOM 1515 N N . GLN A 1 194 ? 15.719 35.375 24.938 1 98.12 194 GLN A N 1
ATOM 1516 C CA . GLN A 1 194 ? 16.703 35.75 23.938 1 98.12 194 GLN A CA 1
ATOM 1517 C C . GLN A 1 194 ? 17.266 34.5 23.234 1 98.12 194 GLN A C 1
ATOM 1519 O O . GLN A 1 194 ? 17.562 34.531 22.047 1 98.12 194 GLN A O 1
ATOM 1524 N N . GLN A 1 195 ? 17.406 33.406 23.969 1 97.44 195 GLN A N 1
ATOM 1525 C CA . GLN A 1 195 ? 17.891 32.156 23.359 1 97.44 195 GLN A CA 1
ATOM 1526 C C . GLN A 1 195 ? 16.953 31.672 22.266 1 97.44 195 GLN A C 1
ATOM 1528 O O . GLN A 1 195 ? 17.406 31.188 21.219 1 97.44 195 GLN A O 1
ATOM 1533 N N . GLY A 1 196 ? 15.664 31.781 22.547 1 98.06 196 GLY A N 1
ATOM 1534 C CA . GLY A 1 196 ? 14.68 31.422 21.531 1 98.06 196 GLY A CA 1
ATOM 1535 C C . GLY A 1 196 ? 14.742 32.312 20.297 1 98.06 196 GLY A C 1
ATOM 1536 O O . GLY A 1 196 ? 14.734 31.812 19.172 1 98.06 196 GLY A O 1
ATOM 1537 N N . ILE A 1 197 ? 14.859 33.625 20.516 1 98.44 197 ILE A N 1
ATOM 1538 C CA . ILE A 1 197 ? 14.945 34.594 19.438 1 98.44 197 ILE A CA 1
ATOM 1539 C C . ILE A 1 197 ? 16.172 34.281 18.578 1 98.44 197 ILE A C 1
ATOM 1541 O O . ILE A 1 197 ? 16.094 34.25 17.344 1 98.44 197 ILE A O 1
ATOM 1545 N N . ASP A 1 198 ? 17.297 34 19.219 1 98.44 198 ASP A N 1
ATOM 1546 C CA . ASP A 1 198 ? 18.547 33.75 18.5 1 98.44 198 ASP A CA 1
ATOM 1547 C C . ASP A 1 198 ? 18.453 32.469 17.688 1 98.44 198 ASP A C 1
ATOM 1549 O O . ASP A 1 198 ? 18.953 32.406 16.562 1 98.44 198 ASP A O 1
ATOM 1553 N N . HIS A 1 199 ? 17.875 31.484 18.281 1 98.44 199 HIS A N 1
ATOM 1554 C CA . HIS A 1 199 ? 17.75 30.188 17.609 1 98.44 199 HIS A CA 1
ATOM 1555 C C . HIS A 1 199 ? 16.969 30.328 16.312 1 98.44 199 HIS A C 1
ATOM 1557 O O . HIS A 1 199 ? 17.422 29.859 15.258 1 98.44 199 HIS A O 1
ATOM 1563 N N . TYR A 1 200 ? 15.859 30.922 16.328 1 98.69 200 TYR A N 1
ATOM 1564 C CA . TYR A 1 200 ? 15.031 31 15.133 1 98.69 200 TYR A CA 1
ATOM 1565 C C . TYR A 1 200 ? 15.555 32.031 14.156 1 98.69 200 TYR A C 1
ATOM 1567 O O . TYR A 1 200 ? 15.328 31.953 12.953 1 98.69 200 TYR A O 1
ATOM 1575 N N . ASN A 1 201 ? 16.266 33.062 14.656 1 98.44 201 ASN A N 1
ATOM 1576 C CA . ASN A 1 201 ? 17.031 33.906 13.742 1 98.44 201 ASN A CA 1
ATOM 1577 C C . ASN A 1 201 ? 18 33.094 12.906 1 98.44 201 ASN A C 1
ATOM 1579 O O . ASN A 1 201 ? 18.078 33.25 11.688 1 98.44 201 ASN A O 1
ATOM 1583 N N . ASP A 1 202 ? 18.719 32.281 13.633 1 98.62 202 ASP A N 1
ATOM 1584 C CA . ASP A 1 202 ? 19.703 31.438 12.961 1 98.62 202 ASP A CA 1
ATOM 1585 C C . ASP A 1 202 ? 19.031 30.453 12.016 1 98.62 202 ASP A C 1
ATOM 1587 O O . ASP A 1 202 ? 19.531 30.188 10.922 1 98.62 202 ASP A O 1
ATOM 1591 N N . LEU A 1 203 ? 17.938 29.844 12.445 1 98.62 203 LEU A N 1
ATOM 1592 C CA . LEU A 1 203 ? 17.188 28.906 11.609 1 98.62 203 LEU A CA 1
ATOM 1593 C C . LEU A 1 203 ? 16.719 29.594 10.328 1 98.62 203 LEU A C 1
ATOM 1595 O O . LEU A 1 203 ? 16.922 29.078 9.234 1 98.62 203 LEU A O 1
ATOM 1599 N N . ILE A 1 204 ? 16.141 30.766 10.422 1 98.31 204 ILE A N 1
ATOM 1600 C CA . ILE A 1 204 ? 15.633 31.516 9.281 1 98.31 204 ILE A CA 1
ATOM 1601 C C . ILE A 1 204 ? 16.781 31.875 8.344 1 98.31 204 ILE A C 1
ATOM 1603 O O . ILE A 1 204 ? 16.688 31.703 7.129 1 98.31 204 ILE A O 1
ATOM 1607 N N . ASP A 1 205 ? 17.859 32.312 8.922 1 97.38 205 ASP A N 1
ATOM 1608 C CA . ASP A 1 205 ? 19.031 32.656 8.109 1 97.38 205 ASP A CA 1
ATOM 1609 C C . ASP A 1 205 ? 19.578 31.438 7.383 1 97.38 205 ASP A C 1
ATOM 1611 O O . ASP A 1 205 ? 20 31.531 6.23 1 97.38 205 ASP A O 1
ATOM 1615 N N . THR A 1 206 ? 19.578 30.297 8.117 1 97.31 206 THR A N 1
ATOM 1616 C CA . THR A 1 206 ? 20.047 29.062 7.508 1 97.31 206 THR A CA 1
ATOM 1617 C C . THR A 1 206 ? 19.188 28.672 6.312 1 97.31 206 THR A C 1
ATOM 1619 O O . THR A 1 206 ? 19.688 28.219 5.289 1 97.31 206 THR A O 1
ATOM 1622 N N . VAL A 1 207 ? 17.875 28.812 6.402 1 97.62 207 VAL A N 1
ATOM 1623 C CA . VAL A 1 207 ? 16.953 28.547 5.301 1 97.62 207 VAL A CA 1
ATOM 1624 C C . VAL A 1 207 ? 17.281 29.438 4.113 1 97.62 207 VAL A C 1
ATOM 1626 O O . VAL A 1 207 ? 17.406 28.969 2.982 1 97.62 207 VAL A O 1
ATOM 1629 N N . LEU A 1 208 ? 17.484 30.734 4.371 1 97.25 208 LEU A N 1
ATOM 1630 C CA . LEU A 1 208 ? 17.766 31.719 3.326 1 97.25 208 LEU A CA 1
ATOM 1631 C C . LEU A 1 208 ? 19.125 31.438 2.689 1 97.25 208 LEU A C 1
ATOM 1633 O O . LEU A 1 208 ? 19.266 31.5 1.466 1 97.25 208 LEU A O 1
ATOM 1637 N N . ASP A 1 209 ? 20.094 31.125 3.525 1 95.44 209 ASP A N 1
ATOM 1638 C CA . ASP A 1 209 ? 21.438 30.844 3.037 1 95.44 209 ASP A CA 1
ATOM 1639 C C . ASP A 1 209 ? 21.469 29.609 2.146 1 95.44 209 ASP A C 1
ATOM 1641 O O . ASP A 1 209 ? 22.281 29.5 1.233 1 95.44 209 ASP A O 1
ATOM 1645 N N . ALA A 1 210 ? 20.562 28.703 2.391 1 95.38 210 ALA A N 1
ATOM 1646 C CA . ALA A 1 210 ? 20.469 27.469 1.603 1 95.38 210 ALA A CA 1
ATOM 1647 C C . ALA A 1 210 ? 19.75 27.703 0.287 1 95.38 210 ALA A C 1
ATOM 1649 O O . ALA A 1 210 ? 19.656 26.812 -0.557 1 95.38 210 ALA A O 1
ATOM 1650 N N . GLY A 1 211 ? 19.172 28.875 0.115 1 95.31 211 GLY A N 1
ATOM 1651 C CA . GLY A 1 211 ? 18.469 29.234 -1.113 1 95.31 211 GLY A CA 1
ATOM 1652 C C . GLY A 1 211 ? 16.969 29 -1.041 1 95.31 211 GLY A C 1
ATOM 1653 O O . GLY A 1 211 ? 16.266 29.156 -2.043 1 95.31 211 GLY A O 1
ATOM 1654 N N . MET A 1 212 ? 16.484 28.656 0.124 1 96.94 212 MET A N 1
ATOM 1655 C CA . MET A 1 212 ? 15.062 28.391 0.302 1 96.94 212 MET A CA 1
ATOM 1656 C C . MET A 1 212 ? 14.367 29.609 0.912 1 96.94 212 MET A C 1
ATOM 1658 O O . MET A 1 212 ? 15.008 30.625 1.203 1 96.94 212 MET A O 1
ATOM 1662 N N . THR A 1 213 ? 13.078 29.531 1.044 1 97.25 213 THR A N 1
ATOM 1663 C CA . THR A 1 213 ? 12.25 30.594 1.616 1 97.25 213 THR A CA 1
ATOM 1664 C C . THR A 1 213 ? 11.484 30.078 2.826 1 97.25 213 THR A C 1
ATOM 1666 O O . THR A 1 213 ? 10.844 29.016 2.762 1 97.25 213 THR A O 1
ATOM 1669 N N . PRO A 1 214 ? 11.508 30.781 3.918 1 98 214 PRO A N 1
ATOM 1670 C CA . PRO A 1 214 ? 10.797 30.328 5.117 1 98 214 PRO A CA 1
ATOM 1671 C C . PRO A 1 214 ? 9.32 30.703 5.105 1 98 214 PRO A C 1
ATOM 1673 O O . PRO A 1 214 ? 8.945 31.75 4.59 1 98 214 PRO A O 1
ATOM 1676 N N . VAL A 1 215 ? 8.484 29.828 5.582 1 98.88 215 VAL A N 1
ATOM 1677 C CA . VAL A 1 215 ? 7.09 30.031 5.977 1 98.88 215 VAL A CA 1
ATOM 1678 C C . VAL A 1 215 ? 6.922 29.719 7.461 1 98.88 215 VAL A C 1
ATOM 1680 O O . VAL A 1 215 ? 7.449 28.719 7.949 1 98.88 215 VAL A O 1
ATOM 1683 N N . VAL A 1 216 ? 6.203 30.594 8.227 1 98.88 216 VAL A N 1
ATOM 1684 C CA . VAL A 1 216 ? 6.156 30.375 9.664 1 98.88 216 VAL A CA 1
ATOM 1685 C C . VAL A 1 216 ? 4.703 30.266 10.125 1 98.88 216 VAL A C 1
ATOM 1687 O O . VAL A 1 216 ? 3.869 31.109 9.766 1 98.88 216 VAL A O 1
ATOM 1690 N N . THR A 1 217 ? 4.418 29.25 10.797 1 98.81 217 THR A N 1
ATOM 1691 C CA . THR A 1 217 ? 3.172 29.109 11.539 1 98.81 217 THR A CA 1
ATOM 1692 C C . THR A 1 217 ? 3.375 29.453 13.008 1 98.81 217 THR A C 1
ATOM 1694 O O . THR A 1 217 ? 4.289 28.938 13.656 1 98.81 217 THR A O 1
ATOM 1697 N N . MET A 1 218 ? 2.475 30.312 13.539 1 98.75 218 MET A N 1
ATOM 1698 C CA . MET A 1 218 ? 2.66 30.844 14.883 1 98.75 218 MET A CA 1
ATOM 1699 C C . MET A 1 218 ? 2.15 29.859 15.938 1 98.75 218 MET A C 1
ATOM 1701 O O . MET A 1 218 ? 2.809 29.641 16.953 1 98.75 218 MET A O 1
ATOM 1705 N N . LEU A 1 219 ? 0.996 29.328 15.68 1 98.38 219 LEU A N 1
ATOM 1706 C CA . LEU A 1 219 ? 0.434 28.406 16.672 1 98.38 219 LEU A CA 1
ATOM 1707 C C . LEU A 1 219 ? -0.006 27.109 16 1 98.38 219 LEU A C 1
ATOM 1709 O O . LEU A 1 219 ? -0.919 27.094 15.18 1 98.38 219 LEU A O 1
ATOM 1713 N N . HIS A 1 220 ? 0.649 26.031 16.375 1 97.19 220 HIS A N 1
ATOM 1714 C CA . HIS A 1 220 ? 0.371 24.672 15.906 1 97.19 220 HIS A CA 1
ATOM 1715 C C . HIS A 1 220 ? 0.051 23.734 17.062 1 97.19 220 HIS A C 1
ATOM 1717 O O . HIS A 1 220 ? 0.745 22.734 17.281 1 97.19 220 HIS A O 1
ATOM 1723 N N . PHE A 1 221 ? -0.979 24.047 17.875 1 93.62 221 PHE A N 1
ATOM 1724 C CA . PHE A 1 221 ? -1.604 23.266 18.938 1 93.62 221 PHE A CA 1
ATOM 1725 C C . PHE A 1 221 ? -0.817 23.391 20.234 1 93.62 221 PHE A C 1
ATOM 1727 O O . PHE A 1 221 ? -1.217 22.859 21.266 1 93.62 221 PHE A O 1
ATOM 1734 N N . ASP A 1 222 ? 0.285 24.047 20.281 1 95.31 222 ASP A N 1
ATOM 1735 C CA . ASP A 1 222 ? 1.19 24.031 21.422 1 95.31 222 ASP A CA 1
ATOM 1736 C C . ASP A 1 222 ? 0.967 25.25 22.312 1 95.31 222 ASP A C 1
ATOM 1738 O O . ASP A 1 222 ? 1.923 25.922 22.703 1 95.31 222 ASP A O 1
ATOM 1742 N N . SER A 1 223 ? -0.235 25.469 22.656 1 96 223 SER A N 1
ATOM 1743 C CA . SER A 1 223 ? -0.552 26.547 23.578 1 96 223 SER A CA 1
ATOM 1744 C C . SER A 1 223 ? 0.225 26.391 24.891 1 96 223 SER A C 1
ATOM 1746 O O . SER A 1 223 ? 0.402 25.281 25.391 1 96 223 SER A O 1
ATOM 1748 N N . PRO A 1 224 ? 0.675 27.562 25.438 1 96.69 224 PRO A N 1
ATOM 1749 C CA . PRO A 1 224 ? 1.259 27.469 26.781 1 96.69 224 PRO A CA 1
ATOM 1750 C C . PRO A 1 224 ? 0.344 26.766 27.781 1 96.69 224 PRO A C 1
ATOM 1752 O O . PRO A 1 224 ? -0.868 27 27.781 1 96.69 224 PRO A O 1
ATOM 1755 N N . LEU A 1 225 ? 0.905 25.969 28.578 1 93.88 225 LEU A N 1
ATOM 1756 C CA . LEU A 1 225 ? 0.137 25.141 29.484 1 93.88 225 LEU A CA 1
ATOM 1757 C C . LEU A 1 225 ? -0.696 25.984 30.438 1 93.88 225 LEU A C 1
ATOM 1759 O O . LEU A 1 225 ? -1.755 25.547 30.906 1 93.88 225 LEU A O 1
ATOM 1763 N N . MET A 1 226 ? -0.297 27.156 30.734 1 90.88 226 MET A N 1
ATOM 1764 C CA . MET A 1 226 ? -0.975 28.031 31.688 1 90.88 226 MET A CA 1
ATOM 1765 C C . MET A 1 226 ? -2.406 28.312 31.234 1 90.88 226 MET A C 1
ATOM 1767 O O . MET A 1 226 ? -3.266 28.625 32.062 1 90.88 226 MET A O 1
ATOM 1771 N N . PHE A 1 227 ? -2.684 28.297 29.969 1 92.94 227 PHE A N 1
ATOM 1772 C CA . PHE A 1 227 ? -4.023 28.609 29.484 1 92.94 227 PHE A CA 1
ATOM 1773 C C . PHE A 1 227 ? -4.953 27.422 29.672 1 92.94 227 PHE A C 1
ATOM 1775 O O . PHE A 1 227 ? -6.176 27.562 29.594 1 92.94 227 PHE A O 1
ATOM 1782 N N . VAL A 1 228 ? -4.457 26.25 29.875 1 83.44 228 VAL A N 1
ATOM 1783 C CA . VAL A 1 228 ? -5.238 25.016 29.953 1 83.44 228 VAL A CA 1
ATOM 1784 C C . VAL A 1 228 ? -5.438 24.625 31.422 1 83.44 228 VAL A C 1
ATOM 1786 O O . VAL A 1 228 ? -6.402 23.938 31.75 1 83.44 228 VAL A O 1
ATOM 1789 N N . ALA A 1 229 ? -4.457 24.766 32.219 1 60.84 229 ALA A N 1
ATOM 1790 C CA . ALA A 1 229 ? -4.293 24.25 33.594 1 60.84 229 ALA A CA 1
ATOM 1791 C C . ALA A 1 229 ? -5.547 24.516 34.438 1 60.84 229 ALA A C 1
ATOM 1793 O O . ALA A 1 229 ? -5.91 23.688 35.281 1 60.84 229 ALA A O 1
ATOM 1794 N N . SER A 1 230 ? -6.066 25.688 34.094 1 53.81 230 SER A N 1
ATOM 1795 C CA . SER A 1 230 ? -7.195 25.969 35 1 53.81 230 SER A CA 1
ATOM 1796 C C . SER A 1 230 ? -8.398 25.109 34.625 1 53.81 230 SER A C 1
ATOM 1798 O O . SER A 1 230 ? -9.344 24.984 35.406 1 53.81 230 SER A O 1
ATOM 1800 N N . ASP A 1 231 ? -8.289 24.422 33.438 1 57.75 231 ASP A N 1
ATOM 1801 C CA . ASP A 1 231 ? -9.477 23.75 32.938 1 57.75 231 ASP A CA 1
ATOM 1802 C C . ASP A 1 231 ? -9.281 22.234 32.938 1 57.75 231 ASP A C 1
ATOM 1804 O O . ASP A 1 231 ? -8.156 21.734 33.062 1 57.75 231 ASP A O 1
ATOM 1808 N N . ASN A 1 232 ? -10.289 21.5 33.312 1 61.62 232 ASN A N 1
ATOM 1809 C CA . ASN A 1 232 ? -10.367 20.047 33.156 1 61.62 232 ASN A CA 1
ATOM 1810 C C . ASN A 1 232 ? -10.016 19.625 31.734 1 61.62 232 ASN A C 1
ATOM 1812 O O . ASN A 1 232 ? -10.875 19.641 30.844 1 61.62 232 ASN A O 1
ATOM 1816 N N . ILE A 1 233 ? -8.656 19.438 31.469 1 65.25 233 ILE A N 1
ATOM 1817 C CA . ILE A 1 233 ? -8.102 19.109 30.156 1 65.25 233 ILE A CA 1
ATOM 1818 C C . ILE A 1 233 ? -8.859 17.922 29.578 1 65.25 233 ILE A C 1
ATOM 1820 O O . ILE A 1 233 ? -8.875 17.719 28.359 1 65.25 233 ILE A O 1
ATOM 1824 N N . THR A 1 234 ? -9.617 17.266 30.469 1 65.69 234 THR A N 1
ATOM 1825 C CA . THR A 1 234 ? -10.25 16.031 30.016 1 65.69 234 THR A CA 1
ATOM 1826 C C . THR A 1 234 ? -11.719 16.266 29.688 1 65.69 234 THR A C 1
ATOM 1828 O O . THR A 1 234 ? -12.406 15.367 29.203 1 65.69 234 THR A O 1
ATOM 1831 N N . LYS A 1 235 ? -12.086 17.484 29.922 1 74.94 235 LYS A N 1
ATOM 1832 C CA . LYS A 1 235 ? -13.5 17.734 29.641 1 74.94 235 LYS A CA 1
ATOM 1833 C C . LYS A 1 235 ? -13.789 17.672 28.141 1 74.94 235 LYS A C 1
ATOM 1835 O O . LYS A 1 235 ? -12.984 18.125 27.328 1 74.94 235 LYS A O 1
ATOM 1840 N N . HIS A 1 236 ? -14.953 17.141 27.859 1 82.25 236 HIS A N 1
ATOM 1841 C CA . HIS A 1 236 ? -15.367 17.031 26.453 1 82.25 236 HIS A CA 1
ATOM 1842 C C . HIS A 1 236 ? -15.641 18.406 25.859 1 82.25 236 HIS A C 1
ATOM 1844 O O . HIS A 1 236 ? -16.422 19.188 26.406 1 82.25 236 HIS A O 1
ATOM 1850 N N . PRO A 1 237 ? -15.055 18.734 24.781 1 89.25 237 PRO A N 1
ATOM 1851 C CA . PRO A 1 237 ? -15.258 20.047 24.172 1 89.25 237 PRO A CA 1
ATOM 1852 C C . PRO A 1 237 ? -16.641 20.188 23.531 1 89.25 237 PRO A C 1
ATOM 1854 O O . PRO A 1 237 ? -17.25 19.188 23.141 1 89.25 237 PRO A O 1
ATOM 1857 N N . ASP A 1 238 ? -17.141 21.406 23.484 1 89.38 238 ASP A N 1
ATOM 1858 C CA . ASP A 1 238 ? -18.359 21.703 22.75 1 89.38 238 ASP A CA 1
ATOM 1859 C C . ASP A 1 238 ? -18.141 21.562 21.25 1 89.38 238 ASP A C 1
ATOM 1861 O O . ASP A 1 238 ? -19.062 21.219 20.5 1 89.38 238 ASP A O 1
ATOM 1865 N N . ILE A 1 239 ? -16.922 21.844 20.875 1 90.12 239 ILE A N 1
ATOM 1866 C CA . ILE A 1 239 ? -16.516 21.719 19.484 1 90.12 239 ILE A CA 1
ATOM 1867 C C . ILE A 1 239 ? -15.008 21.469 19.391 1 90.12 239 ILE A C 1
ATOM 1869 O O . ILE A 1 239 ? -14.242 21.906 20.25 1 90.12 239 ILE A O 1
ATOM 1873 N N . GLY A 1 240 ? -14.664 20.656 18.422 1 88.81 240 GLY A N 1
ATOM 1874 C CA . GLY A 1 240 ? -13.273 20.266 18.281 1 88.81 240 GLY A CA 1
ATOM 1875 C C . GLY A 1 240 ? -12.922 19.016 19.047 1 88.81 240 GLY A C 1
ATOM 1876 O O . GLY A 1 240 ? -13.805 18.266 19.469 1 88.81 240 GLY A O 1
ATOM 1877 N N . TYR A 1 241 ? -11.586 18.797 19.219 1 87.38 241 TYR A N 1
ATOM 1878 C CA . TYR A 1 241 ? -11.156 17.516 19.766 1 87.38 241 TYR A CA 1
ATOM 1879 C C . TYR A 1 241 ? -10.562 17.688 21.156 1 87.38 241 TYR A C 1
ATOM 1881 O O . TYR A 1 241 ? -10.727 16.828 22.016 1 87.38 241 TYR A O 1
ATOM 1889 N N . ASN A 1 242 ? -9.828 18.844 21.266 1 89.31 242 ASN A N 1
ATOM 1890 C CA . ASN A 1 242 ? -9.117 19.031 22.531 1 89.31 242 ASN A CA 1
ATOM 1891 C C . ASN A 1 242 ? -9.234 20.469 23.016 1 89.31 242 ASN A C 1
ATOM 1893 O O . ASN A 1 242 ? -9.758 21.328 22.312 1 89.31 242 ASN A O 1
ATOM 1897 N N . ASN A 1 243 ? -8.828 20.656 24.25 1 92.31 243 ASN A N 1
ATOM 1898 C CA . ASN A 1 243 ? -8.812 21.984 24.891 1 92.31 243 ASN A CA 1
ATOM 1899 C C . ASN A 1 243 ? -7.406 22.578 24.891 1 92.31 243 ASN A C 1
ATOM 1901 O O . ASN A 1 243 ? -6.539 22.125 25.641 1 92.31 243 ASN A O 1
ATOM 1905 N N . ALA A 1 244 ? -7.246 23.641 24.125 1 93.06 244 ALA A N 1
ATOM 1906 C CA . ALA A 1 244 ? -5.934 24.281 24.094 1 93.06 244 ALA A CA 1
ATOM 1907 C C . ALA A 1 244 ? -5.973 25.625 24.812 1 93.06 244 ALA A C 1
ATOM 1909 O O . ALA A 1 244 ? -5.008 26.391 24.766 1 93.06 244 ALA A O 1
ATOM 1910 N N . GLY A 1 245 ? -7.098 25.922 25.391 1 93.5 245 GLY A N 1
ATOM 1911 C CA . GLY A 1 245 ? -7.184 27.094 26.25 1 93.5 245 GLY A CA 1
ATOM 1912 C C . GLY A 1 245 ? -7.52 28.359 25.484 1 93.5 245 GLY A C 1
ATOM 1913 O O . GLY A 1 245 ? -7.445 29.453 26.031 1 93.5 245 GLY A O 1
ATOM 1914 N N . TYR A 1 246 ? -8.023 28.266 24.312 1 95.88 246 TYR A N 1
ATOM 1915 C CA . TYR A 1 246 ? -8.305 29.438 23.5 1 95.88 246 TYR A CA 1
ATOM 1916 C C . TYR A 1 246 ? -9.367 30.312 24.156 1 95.88 246 TYR A C 1
ATOM 1918 O O . TYR A 1 246 ? -9.43 31.516 23.906 1 95.88 246 TYR A O 1
ATOM 1926 N N . GLN A 1 247 ? -10.219 29.719 24.969 1 94.25 247 GLN A N 1
ATOM 1927 C CA . GLN A 1 247 ? -11.344 30.422 25.578 1 94.25 247 GLN A CA 1
ATOM 1928 C C . GLN A 1 247 ? -10.891 31.25 26.781 1 94.25 247 GLN A C 1
ATOM 1930 O O . GLN A 1 247 ? -11.648 32.094 27.281 1 94.25 247 GLN A O 1
ATOM 1935 N N . ASN A 1 248 ? -9.711 31.031 27.188 1 94.44 248 ASN A N 1
ATOM 1936 C CA . ASN A 1 248 ? -9.203 31.797 28.312 1 94.44 248 ASN A CA 1
ATOM 1937 C C . ASN A 1 248 ? -9.281 33.312 28.047 1 94.44 248 ASN A C 1
ATOM 1939 O O . ASN A 1 248 ? -8.992 33.75 26.953 1 94.44 248 ASN A O 1
ATOM 1943 N N . GLU A 1 249 ? -9.555 34.062 29.047 1 94.31 249 GLU A N 1
ATOM 1944 C CA . GLU A 1 249 ? -9.828 35.469 28.891 1 94.31 249 GLU A CA 1
ATOM 1945 C C . GLU A 1 249 ? -8.578 36.25 28.469 1 94.31 249 GLU A C 1
ATOM 1947 O O . GLU A 1 249 ? -8.672 37.281 27.812 1 94.31 249 GLU A O 1
ATOM 1952 N N . THR A 1 250 ? -7.434 35.719 28.75 1 95.81 250 THR A N 1
ATOM 1953 C CA . THR A 1 250 ? -6.207 36.438 28.453 1 95.81 250 THR A CA 1
ATOM 1954 C C . THR A 1 250 ? -5.543 35.906 27.188 1 95.81 250 THR A C 1
ATOM 1956 O O . THR A 1 250 ? -4.52 36.438 26.734 1 95.81 250 THR A O 1
ATOM 1959 N N . PHE A 1 251 ? -6.125 34.875 26.641 1 96.69 251 PHE A N 1
ATOM 1960 C CA . PHE A 1 251 ? -5.496 34.156 25.531 1 96.69 251 PHE A CA 1
ATOM 1961 C C . PHE A 1 251 ? -5.289 35.094 24.344 1 96.69 251 PHE A C 1
ATOM 1963 O O . PHE A 1 251 ? -4.184 35.156 23.797 1 96.69 251 PHE A O 1
ATOM 1970 N N . ALA A 1 252 ? -6.316 35.781 23.906 1 97.81 252 ALA A N 1
ATOM 1971 C CA . ALA A 1 252 ? -6.266 36.562 22.688 1 97.81 252 ALA A CA 1
ATOM 1972 C C . ALA A 1 252 ? -5.184 37.656 22.766 1 97.81 252 ALA A C 1
ATOM 1974 O O . ALA A 1 252 ? -4.355 37.781 21.859 1 97.81 252 ALA A O 1
ATOM 1975 N N . ASP A 1 253 ? -5.148 38.375 23.891 1 97.5 253 ASP A N 1
ATOM 1976 C CA . ASP A 1 253 ? -4.148 39.406 24.062 1 97.5 253 ASP A CA 1
ATOM 1977 C C . ASP A 1 253 ? -2.742 38.812 24.125 1 97.5 253 ASP A C 1
ATOM 1979 O O . ASP A 1 253 ? -1.799 39.406 23.578 1 97.5 253 ASP A O 1
ATOM 1983 N N . ALA A 1 254 ? -2.67 37.75 24.812 1 97.94 254 ALA A N 1
ATOM 1984 C CA . ALA A 1 254 ? -1.373 37.094 24.938 1 97.94 254 ALA A CA 1
ATOM 1985 C C . ALA A 1 254 ? -0.866 36.594 23.578 1 97.94 254 ALA A C 1
ATOM 1987 O O . ALA A 1 254 ? 0.313 36.781 23.266 1 97.94 254 ALA A O 1
ATOM 1988 N N . PHE A 1 255 ? -1.77 36.031 22.828 1 98.38 255 PHE A N 1
ATOM 1989 C CA . PHE A 1 255 ? -1.385 35.531 21.5 1 98.38 255 PHE A CA 1
ATOM 1990 C C . PHE A 1 255 ? -0.971 36.688 20.609 1 98.38 255 PHE A C 1
ATOM 1992 O O . PHE A 1 255 ? 0.024 36.594 19.875 1 98.38 255 PHE A O 1
ATOM 1999 N N . VAL A 1 256 ? -1.722 37.719 20.609 1 98.25 256 VAL A N 1
ATOM 2000 C CA . VAL A 1 256 ? -1.407 38.906 19.781 1 98.25 256 VAL A CA 1
ATOM 2001 C C . VAL A 1 256 ? -0.035 39.438 20.156 1 98.25 256 VAL A C 1
ATOM 2003 O O . VAL A 1 256 ? 0.764 39.781 19.297 1 98.25 256 VAL A O 1
ATOM 2006 N N . ASN A 1 257 ? 0.234 39.5 21.453 1 97.12 257 ASN A N 1
ATOM 2007 C CA . ASN A 1 257 ? 1.544 39.969 21.891 1 97.12 257 ASN A CA 1
ATOM 2008 C C . ASN A 1 257 ? 2.662 39.062 21.375 1 97.12 257 ASN A C 1
ATOM 2010 O O . ASN A 1 257 ? 3.686 39.562 20.891 1 97.12 257 ASN A O 1
ATOM 2014 N N . TYR A 1 258 ? 2.482 37.812 21.516 1 98 258 TYR A N 1
ATOM 2015 C CA . TYR A 1 258 ? 3.43 36.812 21 1 98 258 TYR A CA 1
ATOM 2016 C C . TYR A 1 258 ? 3.662 37.031 19.5 1 98 258 TYR A C 1
ATOM 2018 O O . TYR A 1 258 ? 4.809 37.062 19.047 1 98 258 TYR A O 1
ATOM 2026 N N . ALA A 1 259 ? 2.568 37.156 18.766 1 98.5 259 ALA A N 1
ATOM 2027 C CA . ALA A 1 259 ? 2.652 37.344 17.328 1 98.5 259 ALA A CA 1
ATOM 2028 C C . ALA A 1 259 ? 3.434 38.625 17 1 98.5 259 ALA A C 1
ATOM 2030 O O . ALA A 1 259 ? 4.246 38.625 16.078 1 98.5 259 ALA A O 1
ATOM 2031 N N . LYS A 1 260 ? 3.188 39.656 17.719 1 97.5 260 LYS A N 1
ATOM 2032 C CA . LYS A 1 260 ? 3.9 40.906 17.5 1 97.5 260 LYS A CA 1
ATOM 2033 C C . LYS A 1 260 ? 5.398 40.75 17.734 1 97.5 260 LYS A C 1
ATOM 2035 O O . LYS A 1 260 ? 6.219 41.312 17.016 1 97.5 260 LYS A O 1
ATOM 2040 N N . VAL A 1 261 ? 5.746 39.969 18.766 1 97.56 261 VAL A N 1
ATOM 2041 C CA . VAL A 1 261 ? 7.156 39.688 19.016 1 97.56 261 VAL A CA 1
ATOM 2042 C C . VAL A 1 261 ? 7.777 39 17.812 1 97.56 261 VAL A C 1
ATOM 2044 O O . VAL A 1 261 ? 8.844 39.375 17.344 1 97.56 261 VAL A O 1
ATOM 2047 N N . LEU A 1 262 ? 7.102 37.969 17.297 1 98.44 262 LEU A N 1
ATOM 2048 C CA . LEU A 1 262 ? 7.613 37.219 16.156 1 98.44 262 LEU A CA 1
ATOM 2049 C C . LEU A 1 262 ? 7.77 38.125 14.938 1 98.44 262 LEU A C 1
ATOM 2051 O O . LEU A 1 262 ? 8.836 38.156 14.312 1 98.44 262 LEU A O 1
ATOM 2055 N N . LEU A 1 263 ? 6.699 38.844 14.633 1 98.44 263 LEU A N 1
ATOM 2056 C CA . LEU A 1 263 ? 6.68 39.656 13.422 1 98.44 263 LEU A CA 1
ATOM 2057 C C . LEU A 1 263 ? 7.719 40.781 13.508 1 98.44 263 LEU A C 1
ATOM 2059 O O . LEU A 1 263 ? 8.359 41.125 12.508 1 98.44 263 LEU A O 1
ATOM 2063 N N . SER A 1 264 ? 7.91 41.344 14.648 1 97.31 264 SER A N 1
ATOM 2064 C CA . SER A 1 264 ? 8.898 42.406 14.812 1 97.31 264 SER A CA 1
ATOM 2065 C C . SER A 1 264 ? 10.312 41.875 14.625 1 97.31 264 SER A C 1
ATOM 2067 O O . SER A 1 264 ? 11.188 42.594 14.133 1 97.31 264 SER A O 1
ATOM 2069 N N . HIS A 1 265 ? 10.523 40.656 14.984 1 97.31 265 HIS A N 1
ATOM 2070 C CA . HIS A 1 265 ? 11.867 40.125 14.945 1 97.31 265 HIS A CA 1
ATOM 2071 C C . HIS A 1 265 ? 12.172 39.5 13.586 1 97.31 265 HIS A C 1
ATOM 2073 O O . HIS A 1 265 ? 13.32 39.469 13.148 1 97.31 265 HIS A O 1
ATOM 2079 N N . TYR A 1 266 ? 11.117 38.938 12.914 1 98.31 266 TYR A N 1
ATOM 2080 C CA . TYR A 1 266 ? 11.461 38.031 11.828 1 98.31 266 TYR A CA 1
ATOM 2081 C C . TYR A 1 266 ? 10.75 38.406 10.539 1 98.31 266 TYR A C 1
ATOM 2083 O O . TYR A 1 266 ? 11.086 37.906 9.461 1 98.31 266 TYR A O 1
ATOM 2091 N N . ALA A 1 267 ? 9.766 39.281 10.5 1 98.12 267 ALA A N 1
ATOM 2092 C CA . ALA A 1 267 ? 8.914 39.531 9.336 1 98.12 267 ALA A CA 1
ATOM 2093 C C . ALA A 1 267 ? 9.719 40.188 8.203 1 98.12 267 ALA A C 1
ATOM 2095 O O . ALA A 1 267 ? 9.281 40.156 7.047 1 98.12 267 ALA A O 1
ATOM 2096 N N . ASP A 1 268 ? 10.82 40.75 8.469 1 97.38 268 ASP A N 1
ATOM 2097 C CA . ASP A 1 268 ? 11.656 41.344 7.422 1 97.38 268 ASP A CA 1
ATOM 2098 C C . ASP A 1 268 ? 12.18 40.25 6.477 1 97.38 268 ASP A C 1
ATOM 2100 O O . ASP A 1 268 ? 12.461 40.531 5.309 1 97.38 268 ASP A O 1
ATOM 2104 N N . ARG A 1 269 ? 12.25 39 6.957 1 97.44 269 ARG A N 1
ATOM 2105 C CA . ARG A 1 269 ? 12.875 37.938 6.18 1 97.44 269 ARG A CA 1
ATOM 2106 C C . ARG A 1 269 ? 11.859 36.844 5.82 1 97.44 269 ARG A C 1
ATOM 2108 O O . ARG A 1 269 ? 12.062 36.094 4.863 1 97.44 269 ARG A O 1
ATOM 2115 N N . VAL A 1 270 ? 10.789 36.75 6.551 1 98.38 270 VAL A N 1
ATOM 2116 C CA . VAL A 1 270 ? 9.781 35.688 6.328 1 98.38 270 VAL A CA 1
ATOM 2117 C C . VAL A 1 270 ? 8.625 36.281 5.508 1 98.38 270 VAL A C 1
ATOM 2119 O O . VAL A 1 270 ? 7.934 37.188 5.949 1 98.38 270 VAL A O 1
ATOM 2122 N N . PRO A 1 271 ? 8.336 35.75 4.359 1 98.06 271 PRO A N 1
ATOM 2123 C CA . PRO A 1 271 ? 7.336 36.375 3.48 1 98.06 271 PRO A CA 1
ATOM 2124 C C . PRO A 1 271 ? 5.93 35.812 3.729 1 98.06 271 PRO A C 1
ATOM 2126 O O . PRO A 1 271 ? 4.945 36.438 3.303 1 98.06 271 PRO A O 1
ATOM 2129 N N . ILE A 1 272 ? 5.773 34.656 4.297 1 98.81 272 ILE A N 1
ATOM 2130 C CA . ILE A 1 272 ? 4.465 34.062 4.484 1 98.81 272 ILE A CA 1
ATOM 2131 C C . ILE A 1 272 ? 4.301 33.625 5.938 1 98.81 272 ILE A C 1
ATOM 2133 O O . ILE A 1 272 ? 5.141 32.875 6.469 1 98.81 272 ILE A O 1
ATOM 2137 N N . TRP A 1 273 ? 3.225 34.062 6.555 1 98.94 273 TRP A N 1
ATOM 2138 C CA . TRP A 1 273 ? 2.92 33.781 7.953 1 98.94 273 TRP A CA 1
ATOM 2139 C C . TRP A 1 273 ? 1.545 33.125 8.086 1 98.94 273 TRP A C 1
ATOM 2141 O O . TRP A 1 273 ? 0.601 33.531 7.395 1 98.94 273 TRP A O 1
ATOM 2151 N N . VAL A 1 274 ? 1.451 32.156 8.938 1 98.88 274 VAL A N 1
ATOM 2152 C CA . VAL A 1 274 ? 0.188 31.531 9.336 1 98.88 274 VAL A CA 1
ATOM 2153 C C . VAL A 1 274 ? -0.045 31.766 10.828 1 98.88 274 VAL A C 1
ATOM 2155 O O . VAL A 1 274 ? 0.811 31.438 11.656 1 98.88 274 VAL A O 1
ATOM 2158 N N . THR A 1 275 ? -1.153 32.312 11.18 1 98.81 275 THR A N 1
ATOM 2159 C CA . THR A 1 275 ? -1.418 32.594 12.594 1 98.81 275 THR A CA 1
ATOM 2160 C C . THR A 1 275 ? -1.776 31.312 13.344 1 98.81 275 THR A C 1
ATOM 2162 O O . THR A 1 275 ? -1.071 30.922 14.266 1 98.81 275 THR A O 1
ATOM 2165 N N . PHE A 1 276 ? -2.822 30.656 12.867 1 98.5 276 PHE A N 1
ATOM 2166 C CA . PHE A 1 276 ? -3.309 29.453 13.531 1 98.5 276 PHE A CA 1
ATOM 2167 C C . PHE A 1 276 ? -3.369 28.297 12.555 1 98.5 276 PHE A C 1
ATOM 2169 O O . PHE A 1 276 ? -3.85 28.438 11.43 1 98.5 276 PHE A O 1
ATOM 2176 N N . ASN A 1 277 ? -2.814 27.188 13.016 1 98.06 277 ASN A N 1
ATOM 2177 C CA . ASN A 1 277 ? -3.018 25.922 12.32 1 98.06 277 ASN A CA 1
ATOM 2178 C C . ASN A 1 277 ? -4.254 25.188 12.836 1 98.06 277 ASN A C 1
ATOM 2180 O O . ASN A 1 277 ? -4.309 24.797 14.008 1 98.06 277 ASN A O 1
ATOM 2184 N N . GLU A 1 278 ? -5.246 24.969 12.047 1 97.31 278 GLU A N 1
ATOM 2185 C CA . GLU A 1 278 ? -6.434 24.156 12.305 1 97.31 278 GLU A CA 1
ATOM 2186 C C . GLU A 1 278 ? -7.055 24.516 13.656 1 97.31 278 GLU A C 1
ATOM 2188 O O . GLU A 1 278 ? -7.281 23.625 14.484 1 97.31 278 GLU A O 1
ATOM 2193 N N . PRO A 1 279 ? -7.48 25.703 13.859 1 96.75 279 PRO A N 1
ATOM 2194 C CA . PRO A 1 279 ? -7.914 26.156 15.188 1 96.75 279 PRO A CA 1
ATOM 2195 C C . PRO A 1 279 ? -9.164 25.422 15.672 1 96.75 279 PRO A C 1
ATOM 2197 O O . PRO A 1 279 ? -9.383 25.312 16.875 1 96.75 279 PRO A O 1
ATOM 2200 N N . LEU A 1 280 ? -9.953 24.875 14.789 1 96.19 280 LEU A N 1
ATOM 2201 C CA . LEU A 1 280 ? -11.164 24.172 15.203 1 96.19 280 LEU A CA 1
ATOM 2202 C C . LEU A 1 280 ? -10.836 23.031 16.156 1 96.19 280 LEU A C 1
ATOM 2204 O O . LEU A 1 280 ? -11.547 22.812 17.141 1 96.19 280 LEU A O 1
ATOM 2208 N N . LEU A 1 281 ? -9.836 22.328 15.953 1 94.44 281 LEU A N 1
ATOM 2209 C CA . LEU A 1 281 ? -9.508 21.094 16.656 1 94.44 281 LEU A CA 1
ATOM 2210 C C . LEU A 1 281 ? -9.242 21.359 18.141 1 94.44 281 LEU A C 1
ATOM 2212 O O . LEU A 1 281 ? -9.406 20.469 18.969 1 94.44 281 LEU A O 1
ATOM 2216 N N . TYR A 1 282 ? -8.953 22.641 18.422 1 92.62 282 TYR A N 1
ATOM 2217 C CA . TYR A 1 282 ? -8.539 22.938 19.797 1 92.62 282 TYR A CA 1
ATOM 2218 C C . TYR A 1 282 ? -9.32 24.109 20.359 1 92.62 282 TYR A C 1
ATOM 2220 O O . TYR A 1 282 ? -8.953 24.672 21.406 1 92.62 282 TYR A O 1
ATOM 2228 N N . ALA A 1 283 ? -10.344 24.484 19.766 1 93.19 283 ALA A N 1
ATOM 2229 C CA . ALA A 1 283 ? -11.086 25.688 20.156 1 93.19 283 ALA A CA 1
ATOM 2230 C C . ALA A 1 283 ? -11.875 25.453 21.438 1 93.19 283 ALA A C 1
ATOM 2232 O O . ALA A 1 283 ? -12.156 26.391 22.172 1 93.19 283 ALA A O 1
ATOM 2233 N N . TYR A 1 284 ? -12.266 24.188 21.703 1 92.38 284 TYR A N 1
ATOM 2234 C CA . TYR A 1 284 ? -12.953 23.75 22.922 1 92.38 284 TYR A CA 1
ATOM 2235 C C . TYR A 1 284 ? -14.406 24.203 22.906 1 92.38 284 TYR A C 1
ATOM 2237 O O . TYR A 1 284 ? -15.32 23.406 23.125 1 92.38 284 TYR A O 1
ATOM 2245 N N . ASN A 1 285 ? -14.711 25.5 22.719 1 93.56 285 ASN A N 1
ATOM 2246 C CA . ASN A 1 285 ? -16.062 26.062 22.672 1 93.56 285 ASN A CA 1
ATOM 2247 C C . ASN A 1 285 ? -16.125 27.312 21.812 1 93.56 285 ASN A C 1
ATOM 2249 O O . ASN A 1 285 ? -15.125 27.703 21.203 1 93.56 285 ASN A O 1
ATOM 2253 N N . PHE A 1 286 ? -17.312 27.906 21.766 1 96.25 286 PHE A N 1
ATOM 2254 C CA . PHE A 1 286 ? -17.516 29.047 20.891 1 96.25 286 PHE A CA 1
ATOM 2255 C C . PHE A 1 286 ? -16.609 30.203 21.297 1 96.25 286 PHE A C 1
ATOM 2257 O O . PHE A 1 286 ? -16.109 30.953 20.453 1 96.25 286 PHE A O 1
ATOM 2264 N N . LYS A 1 287 ? -16.422 30.453 22.547 1 96.19 287 LYS A N 1
ATOM 2265 C CA . LYS A 1 287 ? -15.547 31.516 23.016 1 96.19 287 LYS A CA 1
ATOM 2266 C C . LYS A 1 287 ? -14.133 31.375 22.469 1 96.19 287 LYS A C 1
ATOM 2268 O O . LYS A 1 287 ? -13.5 32.375 22.094 1 96.19 287 LYS A O 1
ATOM 2273 N N . GLY A 1 288 ? -13.656 30.141 22.5 1 96.62 288 GLY A N 1
ATOM 2274 C CA . GLY A 1 288 ? -12.367 29.875 21.891 1 96.62 288 GLY A CA 1
ATOM 2275 C C . GLY A 1 288 ? -12.312 30.25 20.422 1 96.62 288 GLY A C 1
ATOM 2276 O O . GLY A 1 288 ? -11.328 30.812 19.953 1 96.62 288 GLY A O 1
ATOM 2277 N N . VAL A 1 289 ? -13.398 29.938 19.688 1 97.19 289 VAL A N 1
ATOM 2278 C CA . VAL A 1 289 ? -13.5 30.281 18.281 1 97.19 289 VAL A CA 1
ATOM 2279 C C . VAL A 1 289 ? -13.453 31.797 18.109 1 97.19 289 VAL A C 1
ATOM 2281 O O . VAL A 1 289 ? -12.695 32.312 17.281 1 97.19 289 VAL A O 1
ATOM 2284 N N . ASP A 1 290 ? -14.227 32.438 18.891 1 98.12 290 ASP A N 1
ATOM 2285 C CA . ASP A 1 290 ? -14.328 33.906 18.812 1 98.12 290 ASP A CA 1
ATOM 2286 C C . ASP A 1 290 ? -12.977 34.562 19.109 1 98.12 290 ASP A C 1
ATOM 2288 O O . ASP A 1 290 ? -12.594 35.531 18.438 1 98.12 290 ASP A O 1
ATOM 2292 N N . HIS A 1 291 ? -12.266 34.062 20.094 1 98.06 291 HIS A N 1
ATOM 2293 C CA . HIS A 1 291 ? -10.945 34.594 20.422 1 98.06 291 HIS A CA 1
ATOM 2294 C C . HIS A 1 291 ? -9.969 34.406 19.266 1 98.06 291 HIS A C 1
ATOM 2296 O O . HIS A 1 291 ? -9.156 35.281 19 1 98.06 291 HIS A O 1
ATOM 2302 N N . VAL A 1 292 ? -10.07 33.281 18.609 1 98.56 292 VAL A N 1
ATOM 2303 C CA . VAL A 1 292 ? -9.188 33 17.484 1 98.56 292 VAL A CA 1
ATOM 2304 C C . VAL A 1 292 ? -9.453 33.969 16.359 1 98.56 292 VAL A C 1
ATOM 2306 O O . VAL A 1 292 ? -8.523 34.562 15.805 1 98.56 292 VAL A O 1
ATOM 2309 N N . VAL A 1 293 ? -10.727 34.188 16.062 1 98.75 293 VAL A N 1
ATOM 2310 C CA . VAL A 1 293 ? -11.125 35.062 14.969 1 98.75 293 VAL A CA 1
ATOM 2311 C C . VAL A 1 293 ? -10.641 36.5 15.266 1 98.75 293 VAL A C 1
ATOM 2313 O O . VAL A 1 293 ? -10.031 37.125 14.406 1 98.75 293 VAL A O 1
ATOM 2316 N N . LYS A 1 294 ? -10.812 36.938 16.438 1 98.69 294 LYS A N 1
ATOM 2317 C CA . LYS A 1 294 ? -10.461 38.312 16.828 1 98.69 294 LYS A CA 1
ATOM 2318 C C . LYS A 1 294 ? -8.953 38.469 16.906 1 98.69 294 LYS A C 1
ATOM 2320 O O . LYS A 1 294 ? -8.406 39.469 16.438 1 98.69 294 LYS A O 1
ATOM 2325 N N . ALA A 1 295 ? -8.312 37.531 17.516 1 98.81 295 ALA A N 1
ATOM 2326 C CA . ALA A 1 295 ? -6.855 37.594 17.625 1 98.81 295 ALA A CA 1
ATOM 2327 C C . ALA A 1 295 ? -6.203 37.562 16.25 1 98.81 295 ALA A C 1
ATOM 2329 O O . ALA A 1 295 ? -5.254 38.312 16 1 98.81 295 ALA A O 1
ATOM 2330 N N . HIS A 1 296 ? -6.676 36.719 15.375 1 98.88 296 HIS A N 1
ATOM 2331 C CA . HIS A 1 296 ? -6.168 36.656 14.008 1 98.88 296 HIS A CA 1
ATOM 2332 C C . HIS A 1 296 ? -6.254 38 13.312 1 98.88 296 HIS A C 1
ATOM 2334 O O . HIS A 1 296 ? -5.281 38.469 12.711 1 98.88 296 HIS A O 1
ATOM 2340 N N . ALA A 1 297 ? -7.391 38.594 13.406 1 98.94 297 ALA A N 1
ATOM 2341 C CA . ALA A 1 297 ? -7.605 39.875 12.75 1 98.94 297 ALA A CA 1
ATOM 2342 C C . ALA A 1 297 ? -6.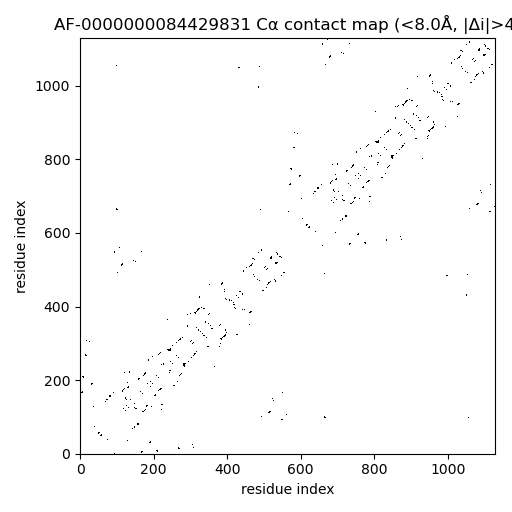66 40.938 13.305 1 98.94 297 ALA A C 1
ATOM 2344 O O . ALA A 1 297 ? -6.133 41.75 12.547 1 98.94 297 ALA A O 1
ATOM 2345 N N . GLU A 1 298 ? -6.504 40.938 14.586 1 98.75 298 GLU A N 1
ATOM 2346 C CA . GLU A 1 298 ? -5.609 41.906 15.211 1 98.75 298 GLU A CA 1
ATOM 2347 C C . GLU A 1 298 ? -4.18 41.75 14.703 1 98.75 298 GLU A C 1
ATOM 2349 O O . GLU A 1 298 ? -3.49 42.719 14.438 1 98.75 298 GLU A O 1
ATOM 2354 N N . VAL A 1 299 ? -3.723 40.531 14.586 1 98.88 299 VAL A N 1
ATOM 2355 C CA . VAL A 1 299 ? -2.375 40.25 14.102 1 98.88 299 VAL A CA 1
ATOM 2356 C C . VAL A 1 299 ? -2.244 40.719 12.648 1 98.88 299 VAL A C 1
ATOM 2358 O O . VAL A 1 299 ? -1.225 41.312 12.266 1 98.88 299 VAL A O 1
ATOM 2361 N N . TYR A 1 300 ? -3.248 40.469 11.852 1 98.88 300 TYR A N 1
ATOM 2362 C CA . TYR A 1 300 ? -3.26 40.906 10.461 1 98.88 300 TYR A CA 1
ATOM 2363 C C . TYR A 1 300 ? -3.08 42.438 10.367 1 98.88 300 TYR A C 1
ATOM 2365 O O . TYR A 1 300 ? -2.275 42.906 9.57 1 98.88 300 TYR A O 1
ATOM 2373 N N . HIS A 1 301 ? -3.836 43.156 11.133 1 98.69 301 HIS A N 1
ATOM 2374 C CA . HIS A 1 301 ? -3.762 44.625 11.109 1 98.69 301 HIS A CA 1
ATOM 2375 C C . HIS A 1 301 ? -2.393 45.094 11.57 1 98.69 301 HIS A C 1
ATOM 2377 O O . HIS A 1 301 ? -1.857 46.062 11.023 1 98.69 301 HIS A O 1
ATOM 2383 N N . PHE A 1 302 ? -1.843 44.438 12.57 1 98 302 PHE A N 1
ATOM 2384 C CA . PHE A 1 302 ? -0.495 44.812 12.984 1 98 302 PHE A CA 1
ATOM 2385 C C . PHE A 1 302 ? 0.497 44.625 11.844 1 98 302 PHE A C 1
ATOM 2387 O O . PHE A 1 302 ? 1.329 45.5 11.586 1 98 302 PHE A O 1
ATOM 2394 N N . TYR A 1 303 ? 0.43 43.5 11.172 1 98.62 303 TYR A N 1
ATOM 2395 C CA . TYR A 1 303 ? 1.342 43.125 10.102 1 98.62 303 TYR A CA 1
ATOM 2396 C C . TYR A 1 303 ? 1.263 44.125 8.938 1 98.62 303 TYR A C 1
ATOM 2398 O O . TYR A 1 303 ? 2.287 44.625 8.477 1 98.62 303 TYR A O 1
ATOM 2406 N N . HIS A 1 304 ? 0.065 44.438 8.508 1 98.56 304 HIS A N 1
ATOM 2407 C CA . HIS A 1 304 ? -0.1 45.25 7.301 1 98.56 304 HIS A CA 1
ATOM 2408 C C . HIS A 1 304 ? -0.189 46.75 7.641 1 98.56 304 HIS A C 1
ATOM 2410 O O . HIS A 1 304 ? 0.393 47.594 6.945 1 98.56 304 HIS A O 1
ATOM 2416 N N . ASP A 1 305 ? -0.974 47.125 8.656 1 97.75 305 ASP A N 1
ATOM 2417 C CA . ASP A 1 305 ? -1.272 48.5 8.922 1 97.75 305 ASP A CA 1
ATOM 2418 C C . ASP A 1 305 ? -0.165 49.156 9.75 1 97.75 305 ASP A C 1
ATOM 2420 O O . ASP A 1 305 ? 0.174 50.344 9.539 1 97.75 305 ASP A O 1
ATOM 2424 N N . THR A 1 306 ? 0.294 48.375 10.68 1 96.44 306 THR A N 1
ATOM 2425 C CA . THR A 1 306 ? 1.281 48.969 11.586 1 96.44 306 THR A CA 1
ATOM 2426 C C . THR A 1 306 ? 2.691 48.781 11.031 1 96.44 306 THR A C 1
ATOM 2428 O O . THR A 1 306 ? 3.432 49.75 10.883 1 96.44 306 THR A O 1
ATOM 2431 N N . LEU A 1 307 ? 3.08 47.562 10.672 1 96.88 307 LEU A N 1
ATOM 2432 C CA . LEU A 1 307 ? 4.43 47.281 10.195 1 96.88 307 LEU A CA 1
ATOM 2433 C C . LEU A 1 307 ? 4.57 47.625 8.719 1 96.88 307 LEU A C 1
ATOM 2435 O O . LEU A 1 307 ? 5.684 47.719 8.195 1 96.88 307 LEU A O 1
ATOM 2439 N N . LYS A 1 308 ? 3.441 47.781 8.031 1 97.19 308 LYS A N 1
ATOM 2440 C CA . LYS A 1 308 ? 3.428 48 6.59 1 97.19 308 LYS A CA 1
ATOM 2441 C C . LYS A 1 308 ? 4.176 46.906 5.859 1 97.19 308 LYS A C 1
ATOM 2443 O O . LYS A 1 308 ? 4.949 47.156 4.938 1 97.19 308 LYS A O 1
ATOM 2448 N N . ALA A 1 309 ? 4.07 45.719 6.434 1 98 309 ALA A N 1
ATOM 2449 C CA . ALA A 1 309 ? 4.723 44.562 5.832 1 98 309 ALA A CA 1
ATOM 2450 C C . ALA A 1 309 ? 4.121 44.219 4.469 1 98 309 ALA A C 1
ATOM 2452 O O . ALA A 1 309 ? 2.941 44.5 4.227 1 98 309 ALA A O 1
ATOM 2453 N N . THR A 1 310 ? 4.926 43.594 3.58 1 98.06 310 THR A N 1
ATOM 2454 C CA . THR A 1 310 ? 4.508 43.375 2.199 1 98.06 310 THR A CA 1
ATOM 2455 C C . THR A 1 310 ? 4.367 41.906 1.899 1 98.06 310 THR A C 1
ATOM 2457 O O . THR A 1 310 ? 4.008 41.5 0.785 1 98.06 310 THR A O 1
ATOM 2460 N N . GLY A 1 311 ? 4.691 41.031 2.836 1 98.19 311 GLY A N 1
ATOM 2461 C CA . GLY A 1 311 ? 4.449 39.594 2.658 1 98.19 311 GLY A CA 1
ATOM 2462 C C . GLY A 1 311 ? 2.982 39.219 2.775 1 98.19 311 GLY A C 1
ATOM 2463 O O . GLY A 1 311 ? 2.104 40.031 2.447 1 98.19 311 GLY A O 1
ATOM 2464 N N . LYS A 1 312 ? 2.771 38 3.068 1 98.75 312 LYS A N 1
ATOM 2465 C CA . LYS A 1 312 ? 1.413 37.5 3.229 1 98.75 312 LYS A CA 1
ATOM 2466 C C . LYS A 1 312 ? 1.208 36.906 4.621 1 98.75 312 LYS A C 1
ATOM 2468 O O . LYS A 1 312 ? 2.127 36.312 5.195 1 98.75 312 LYS A O 1
ATOM 2473 N N . ILE A 1 313 ? 0.057 37.062 5.141 1 98.88 313 ILE A N 1
ATOM 2474 C CA . ILE A 1 313 ? -0.317 36.469 6.418 1 98.88 313 ILE A CA 1
ATOM 2475 C C . ILE A 1 313 ? -1.738 35.938 6.336 1 98.88 313 ILE A C 1
ATOM 2477 O O . ILE A 1 313 ? -2.604 36.531 5.688 1 98.88 313 ILE A O 1
ATOM 2481 N N . GLY A 1 314 ? -1.937 34.75 6.812 1 98.75 314 GLY A N 1
ATOM 2482 C CA . GLY A 1 314 ? -3.244 34.094 6.766 1 98.75 314 GLY A CA 1
ATOM 2483 C C . GLY A 1 314 ? -3.447 33.062 7.859 1 98.75 314 GLY A C 1
ATOM 2484 O O . GLY A 1 314 ? -2.73 33.094 8.859 1 98.75 314 GLY A O 1
ATOM 2485 N N . ILE A 1 315 ? -4.492 32.281 7.742 1 98.38 315 ILE A N 1
ATOM 2486 C CA . ILE A 1 315 ? -4.918 31.234 8.68 1 98.38 315 ILE A CA 1
ATOM 2487 C C . ILE A 1 315 ? -5.172 29.938 7.922 1 98.38 315 ILE A C 1
ATOM 2489 O O . ILE A 1 315 ? -5.523 29.953 6.738 1 98.38 315 ILE A O 1
ATOM 2493 N N . LYS A 1 316 ? -4.926 28.766 8.586 1 96.94 316 LYS A N 1
ATOM 2494 C CA . LYS A 1 316 ? -5.121 27.469 7.93 1 96.94 316 LYS A CA 1
ATOM 2495 C C . LYS A 1 316 ? -6.188 26.656 8.641 1 96.94 316 LYS A C 1
ATOM 2497 O O . LYS A 1 316 ? -6.176 26.531 9.875 1 96.94 316 LYS A O 1
ATOM 2502 N N . PHE A 1 317 ? -6.977 25.953 7.855 1 96.81 317 PHE A N 1
ATOM 2503 C CA . PHE A 1 317 ? -8.086 25.188 8.422 1 96.81 317 PHE A CA 1
ATOM 2504 C C . PHE A 1 317 ? -7.922 23.703 8.133 1 96.81 317 PHE A C 1
ATOM 2506 O O . PHE A 1 317 ? -7.258 23.328 7.164 1 96.81 317 PHE A O 1
ATOM 2513 N N . ASN A 1 318 ? -8.414 22.719 9.047 1 84.75 318 ASN A N 1
ATOM 2514 C CA . ASN A 1 318 ? -8.305 21.266 8.961 1 84.75 318 ASN A CA 1
ATOM 2515 C C . ASN A 1 318 ? -9.297 20.688 7.957 1 84.75 318 ASN A C 1
ATOM 2517 O O . ASN A 1 318 ? -9.188 19.531 7.555 1 84.75 318 ASN A O 1
ATOM 2521 N N . ASP A 1 319 ? -10.055 21.344 7.434 1 65.38 319 ASP A N 1
ATOM 2522 C CA . ASP A 1 319 ? -11.289 20.812 6.859 1 65.38 319 ASP A CA 1
ATOM 2523 C C . ASP A 1 319 ? -10.992 19.703 5.848 1 65.38 319 ASP A C 1
ATOM 2525 O O . ASP A 1 319 ? -10.367 19.953 4.82 1 65.38 319 ASP A O 1
ATOM 2529 N N . ASN A 1 320 ? -11.609 18.344 6.309 1 74.06 320 ASN A N 1
ATOM 2530 C CA . ASN A 1 320 ? -11.688 17.219 5.375 1 74.06 320 ASN A CA 1
ATOM 2531 C C . ASN A 1 320 ? -12.953 17.297 4.523 1 74.06 320 ASN A C 1
ATOM 2533 O O . ASN A 1 320 ? -13.742 16.359 4.508 1 74.06 320 ASN A O 1
ATOM 2537 N N . PHE A 1 321 ? -13.102 18.172 3.768 1 85.75 321 PHE A N 1
ATOM 2538 C CA . PHE A 1 321 ? -14.211 18.531 2.893 1 85.75 321 PHE A CA 1
ATOM 2539 C C . PHE A 1 321 ? -15.344 17.516 3.012 1 85.75 321 PHE A C 1
ATOM 2541 O O . PHE A 1 321 ? -15.133 16.312 2.807 1 85.75 321 PHE A O 1
ATOM 2548 N N . GLY A 1 322 ? -16.562 18 3.43 1 96.19 322 GLY A N 1
ATOM 2549 C CA . GLY A 1 322 ? -17.719 17.125 3.484 1 96.19 322 GLY A CA 1
ATOM 2550 C C . GLY A 1 322 ? -18.422 16.984 2.146 1 96.19 322 GLY A C 1
ATOM 2551 O O . GLY A 1 322 ? -19 17.938 1.636 1 96.19 322 GLY A O 1
ATOM 2552 N N . VAL A 1 323 ? -18.375 15.773 1.624 1 97.25 323 VAL A N 1
ATOM 2553 C CA . VAL A 1 323 ? -19.094 15.477 0.387 1 97.25 323 VAL A CA 1
ATOM 2554 C C . VAL A 1 323 ? -20.406 14.789 0.708 1 97.25 323 VAL A C 1
ATOM 2556 O O . VAL A 1 323 ? -20.469 13.891 1.553 1 97.25 323 VAL A O 1
ATOM 2559 N N . PRO A 1 324 ? -21.5 15.32 0.035 1 98.12 324 PRO A N 1
ATOM 2560 C CA . PRO A 1 324 ? -22.75 14.594 0.287 1 98.12 324 PRO A CA 1
ATOM 2561 C C . PRO A 1 324 ? -22.672 13.133 -0.136 1 98.12 324 PRO A C 1
ATOM 2563 O O . PRO A 1 324 ? -22.234 12.828 -1.245 1 98.12 324 PRO A O 1
ATOM 2566 N N . LYS A 1 325 ? -23.125 12.234 0.706 1 97.81 325 LYS A N 1
ATOM 2567 C CA . LYS A 1 325 ? -23.141 10.812 0.373 1 97.81 325 LYS A CA 1
ATOM 2568 C C . LYS A 1 325 ? -23.922 10.562 -0.917 1 97.81 325 LYS A C 1
ATOM 2570 O O . LYS A 1 325 ? -23.469 9.805 -1.78 1 97.81 325 LYS A O 1
ATOM 2575 N N . ASP A 1 326 ? -25.078 11.172 -1.007 1 97.5 326 ASP A N 1
ATOM 2576 C CA . ASP A 1 326 ? -25.875 11.203 -2.227 1 97.5 326 ASP A CA 1
ATOM 2577 C C . ASP A 1 326 ? -26.109 12.633 -2.707 1 97.5 326 ASP A C 1
ATOM 2579 O O . ASP A 1 326 ? -26.984 13.336 -2.199 1 97.5 326 ASP A O 1
ATOM 2583 N N . PRO A 1 327 ? -25.375 13.016 -3.699 1 95.56 327 PRO A N 1
ATOM 2584 C CA . PRO A 1 327 ? -25.484 14.406 -4.152 1 95.56 327 PRO A CA 1
ATOM 2585 C C . PRO A 1 327 ? -26.844 14.727 -4.777 1 95.56 327 PRO A C 1
ATOM 2587 O O . PRO A 1 327 ? -27.188 15.898 -4.957 1 95.56 327 PRO A O 1
ATOM 2590 N N . LYS A 1 328 ? -27.625 13.727 -5.145 1 96.31 328 LYS A N 1
ATOM 2591 C CA . LYS A 1 328 ? -28.953 13.945 -5.727 1 96.31 328 LYS A CA 1
ATOM 2592 C C . LYS A 1 328 ? -30.016 14.094 -4.641 1 96.31 328 LYS A C 1
ATOM 2594 O O . LYS A 1 328 ? -31.156 14.461 -4.926 1 96.31 328 LYS A O 1
ATOM 2599 N N . ASN A 1 329 ? -29.609 13.828 -3.404 1 97.06 329 ASN A N 1
ATOM 2600 C CA . ASN A 1 329 ? -30.5 13.977 -2.258 1 97.06 329 ASN A CA 1
ATOM 2601 C C . ASN A 1 329 ? -30.281 15.32 -1.559 1 97.06 329 ASN A C 1
ATOM 2603 O O . ASN A 1 329 ? -29.266 15.539 -0.912 1 97.06 329 ASN A O 1
ATOM 2607 N N . PRO A 1 330 ? -31.25 16.172 -1.623 1 97.06 330 PRO A N 1
ATOM 2608 C CA . PRO A 1 330 ? -31.094 17.516 -1.056 1 97.06 330 PRO A CA 1
ATOM 2609 C C . PRO A 1 330 ? -30.75 17.484 0.434 1 97.06 330 PRO A C 1
ATOM 2611 O O . PRO A 1 330 ? -30.047 18.359 0.926 1 97.06 330 PRO A O 1
ATOM 2614 N N . SER A 1 331 ? -31.234 16.5 1.165 1 96.94 331 SER A N 1
ATOM 2615 C CA . SER A 1 331 ? -30.938 16.422 2.59 1 96.94 331 SER A CA 1
ATOM 2616 C C . SER A 1 331 ? -29.453 16.125 2.824 1 96.94 331 SER A C 1
ATOM 2618 O O . SER A 1 331 ? -28.891 16.562 3.826 1 96.94 331 SER A O 1
ATOM 2620 N N . HIS A 1 332 ? -28.844 15.32 1.964 1 97.88 332 HIS A N 1
ATOM 2621 C CA . HIS A 1 332 ? -27.422 15.055 2.062 1 97.88 332 HIS A CA 1
ATOM 2622 C C . HIS A 1 332 ? -26.609 16.297 1.71 1 97.88 332 HIS A C 1
ATOM 2624 O O . HIS A 1 332 ? -25.547 16.547 2.311 1 97.88 332 HIS A O 1
ATOM 2630 N N . VAL A 1 333 ? -27.094 17.031 0.743 1 97.62 333 VAL A N 1
ATOM 2631 C CA . VAL A 1 333 ? -26.438 18.281 0.368 1 97.62 333 VAL A CA 1
ATOM 2632 C C . VAL A 1 333 ? -26.484 19.266 1.534 1 97.62 333 VAL A C 1
ATOM 2634 O O . VAL A 1 333 ? -25.484 19.906 1.863 1 97.62 333 VAL A O 1
ATOM 2637 N N . LEU A 1 334 ? -27.625 19.375 2.143 1 97.06 334 LEU A N 1
ATOM 2638 C CA . LEU A 1 334 ? -27.781 20.25 3.297 1 97.06 334 LEU A CA 1
ATOM 2639 C C . LEU A 1 334 ? -26.859 19.828 4.434 1 97.06 334 LEU A C 1
ATOM 2641 O O . LEU A 1 334 ? -26.312 20.672 5.148 1 97.06 334 LEU A O 1
ATOM 2645 N N . ALA A 1 335 ? -26.75 18.547 4.637 1 97.62 335 ALA A N 1
ATOM 2646 C CA . ALA A 1 335 ? -25.844 18.016 5.664 1 97.62 335 ALA A CA 1
ATOM 2647 C C . ALA A 1 335 ? -24.406 18.422 5.383 1 97.62 335 ALA A C 1
ATOM 2649 O O . ALA A 1 335 ? -23.672 18.797 6.301 1 97.62 335 ALA A O 1
ATOM 2650 N N . ALA A 1 336 ? -24 18.312 4.156 1 97.38 336 ALA A N 1
ATOM 2651 C CA . ALA A 1 336 ? -22.656 18.719 3.77 1 97.38 336 ALA A CA 1
ATOM 2652 C C . ALA A 1 336 ? -22.438 20.203 3.992 1 97.38 336 ALA A C 1
ATOM 2654 O O . ALA A 1 336 ? -21.359 20.625 4.449 1 97.38 336 ALA A O 1
ATOM 2655 N N . ASP A 1 337 ? -23.438 20.984 3.637 1 96.25 337 ASP A N 1
ATOM 2656 C CA . ASP A 1 337 ? -23.359 22.422 3.883 1 96.25 337 ASP A CA 1
ATOM 2657 C C . ASP A 1 337 ? -23.172 22.719 5.367 1 96.25 337 ASP A C 1
ATOM 2659 O O . ASP A 1 337 ? -22.344 23.547 5.738 1 96.25 337 ASP A O 1
ATOM 2663 N N . ARG A 1 338 ? -23.969 22.047 6.156 1 95.88 338 ARG A N 1
ATOM 2664 C CA . ARG A 1 338 ? -23.844 22.219 7.602 1 95.88 338 ARG A CA 1
ATOM 2665 C C . ARG A 1 338 ? -22.438 21.844 8.086 1 95.88 338 ARG A C 1
ATOM 2667 O O . ARG A 1 338 ? -21.859 22.547 8.906 1 95.88 338 ARG A O 1
ATOM 2674 N N . PHE A 1 339 ? -21.969 20.75 7.605 1 96.12 339 PHE A N 1
ATOM 2675 C CA . PHE A 1 339 ? -20.625 20.297 7.941 1 96.12 339 PHE A CA 1
ATOM 2676 C C . PHE A 1 339 ? -19.609 21.375 7.621 1 96.12 339 PHE A C 1
ATOM 2678 O O . PHE A 1 339 ? -18.75 21.703 8.453 1 96.12 339 PHE A O 1
ATOM 2685 N N . GLN A 1 340 ? -19.703 22.047 6.445 1 96.06 340 GLN A N 1
ATOM 2686 C CA . GLN A 1 340 ? -18.766 23.094 6.031 1 96.06 340 GLN A CA 1
ATOM 2687 C C . GLN A 1 340 ? -18.922 24.328 6.902 1 96.06 340 GLN A C 1
ATOM 2689 O O . GLN A 1 340 ? -17.938 25 7.207 1 96.06 340 GLN A O 1
ATOM 2694 N N . GLU A 1 341 ? -20.109 24.625 7.242 1 94.94 341 GLU A N 1
ATOM 2695 C CA . GLU A 1 341 ? -20.344 25.766 8.117 1 94.94 341 GLU A CA 1
ATOM 2696 C C . GLU A 1 341 ? -19.625 25.609 9.445 1 94.94 341 GLU A C 1
ATOM 2698 O O . GLU A 1 341 ? -19.016 26.562 9.953 1 94.94 341 GLU A O 1
ATOM 2703 N N . MET A 1 342 ? -19.672 24.438 9.914 1 92.88 342 MET A N 1
ATOM 2704 C CA . MET A 1 342 ? -19.078 24.172 11.219 1 92.88 342 MET A CA 1
ATOM 2705 C C . MET A 1 342 ? -17.547 24.062 11.117 1 92.88 342 MET A C 1
ATOM 2707 O O . MET A 1 342 ? -16.844 24.469 12.039 1 92.88 342 MET A O 1
ATOM 2711 N N . GLN A 1 343 ? -17.109 23.562 10.031 1 93.88 343 GLN A N 1
ATOM 2712 C CA . GLN A 1 343 ? -15.68 23.312 9.875 1 93.88 343 GLN A CA 1
ATOM 2713 C C . GLN A 1 343 ? -14.961 24.578 9.398 1 93.88 343 GLN A C 1
ATOM 2715 O O . GLN A 1 343 ? -13.82 24.828 9.789 1 93.88 343 GLN A O 1
ATOM 2720 N N . LEU A 1 344 ? -15.586 25.344 8.469 1 96.25 344 LEU A N 1
ATOM 2721 C CA . LEU A 1 344 ? -14.938 26.469 7.797 1 96.25 344 LEU A CA 1
ATOM 2722 C C . LEU A 1 344 ? -15.633 27.781 8.133 1 96.25 344 LEU A C 1
ATOM 2724 O O . LEU A 1 344 ? -14.984 28.734 8.57 1 96.25 344 LEU A O 1
ATOM 2728 N N . GLY A 1 345 ? -16.984 27.75 7.977 1 96.25 345 GLY A N 1
ATOM 2729 C CA . GLY A 1 345 ? -17.75 28.969 8.094 1 96.25 345 GLY A CA 1
ATOM 2730 C C . GLY A 1 345 ? -17.578 29.656 9.438 1 96.25 345 GLY A C 1
ATOM 2731 O O . GLY A 1 345 ? -17.625 30.891 9.523 1 96.25 345 GLY A O 1
ATOM 2732 N N . ILE A 1 346 ? -17.391 28.859 10.375 1 95.81 346 ILE A N 1
ATOM 2733 C CA . ILE A 1 346 ? -17.297 29.359 11.742 1 95.81 346 ILE A CA 1
ATOM 2734 C C . ILE A 1 346 ? -16.125 30.312 11.875 1 95.81 346 ILE A C 1
ATOM 2736 O O . ILE A 1 346 ? -16.141 31.234 12.703 1 95.81 346 ILE A O 1
ATOM 2740 N N . PHE A 1 347 ? -15.109 30.234 11.125 1 97.81 347 PHE A N 1
ATOM 2741 C CA . PHE A 1 347 ? -13.977 31.156 11.078 1 97.81 347 PHE A CA 1
ATOM 2742 C C . PHE A 1 347 ? -14.008 31.984 9.812 1 97.81 347 PHE A C 1
ATOM 2744 O O . PHE A 1 347 ? -13.797 33.188 9.852 1 97.81 347 PHE A O 1
ATOM 2751 N N . ALA A 1 348 ? -14.336 31.391 8.703 1 98 348 ALA A N 1
ATOM 2752 C CA . ALA A 1 348 ? -14.117 31.953 7.375 1 98 348 ALA A CA 1
ATOM 2753 C C . ALA A 1 348 ? -15.164 33.031 7.051 1 98 348 ALA A C 1
ATOM 2755 O O . ALA A 1 348 ? -14.875 34 6.352 1 98 348 ALA A O 1
ATOM 2756 N N . ASN A 1 349 ? -16.422 32.844 7.516 1 98.25 349 ASN A N 1
ATOM 2757 C CA . ASN A 1 349 ? -17.453 33.812 7.199 1 98.25 349 ASN A CA 1
ATOM 2758 C C . ASN A 1 349 ? -17.062 35.219 7.66 1 98.25 349 ASN A C 1
ATOM 2760 O O . ASN A 1 349 ? -17.062 36.156 6.871 1 98.25 349 ASN A O 1
ATOM 2764 N N . PRO A 1 350 ? -16.641 35.344 8.898 1 98.69 350 PRO A N 1
ATOM 2765 C CA . PRO A 1 350 ? -16.234 36.688 9.312 1 98.69 350 PRO A CA 1
ATOM 2766 C C . PRO A 1 350 ? -14.953 37.156 8.641 1 98.69 350 PRO A C 1
ATOM 2768 O O . PRO A 1 350 ? -14.859 38.312 8.219 1 98.69 350 PRO A O 1
ATOM 2771 N N . ILE A 1 351 ? -13.992 36.312 8.492 1 98.81 351 ILE A N 1
ATOM 2772 C CA . ILE A 1 351 ? -12.648 36.719 8.062 1 98.81 351 ILE A CA 1
ATOM 2773 C C . ILE A 1 351 ? -12.656 37 6.562 1 98.81 351 ILE A C 1
ATOM 2775 O O . ILE A 1 351 ? -12.094 38 6.121 1 98.81 351 ILE A O 1
ATOM 2779 N N . PHE A 1 352 ? -13.328 36.188 5.766 1 98.69 352 PHE A N 1
ATOM 2780 C CA . PHE A 1 352 ? -13.156 36.25 4.32 1 98.69 352 PHE A CA 1
ATOM 2781 C C . PHE A 1 352 ? -14.359 36.938 3.664 1 98.69 352 PHE A C 1
ATOM 2783 O O . PHE A 1 352 ? -14.242 37.5 2.582 1 98.69 352 PHE A O 1
ATOM 2790 N N . LEU A 1 353 ? -15.547 36.812 4.297 1 98.25 353 LEU A N 1
ATOM 2791 C CA . LEU A 1 353 ? -16.75 37.312 3.654 1 98.25 353 LEU A CA 1
ATOM 2792 C C . LEU A 1 353 ? -17.297 38.531 4.371 1 98.25 353 LEU A C 1
ATOM 2794 O O . LEU A 1 353 ? -18.141 39.25 3.834 1 98.25 353 LEU A O 1
ATOM 2798 N N . GLY A 1 354 ? -16.797 38.844 5.566 1 98.12 354 GLY A N 1
ATOM 2799 C CA . GLY A 1 354 ? -17.391 39.906 6.359 1 98.12 354 GLY A CA 1
ATOM 2800 C C . GLY A 1 354 ? -18.812 39.625 6.781 1 98.12 354 GLY A C 1
ATOM 2801 O O . GLY A 1 354 ? -19.609 40.531 6.965 1 98.12 354 GLY A O 1
ATOM 2802 N N . LYS A 1 355 ? -19.094 38.375 6.84 1 98.25 355 LYS A N 1
ATOM 2803 C CA . LYS A 1 355 ? -20.422 37.938 7.25 1 98.25 355 LYS A CA 1
ATOM 2804 C C . LYS A 1 355 ? -20.422 37.438 8.695 1 98.25 355 LYS A C 1
ATOM 2806 O O . LYS A 1 355 ? -19.359 37.094 9.234 1 98.25 355 LYS A O 1
ATOM 2811 N N . GLN A 1 356 ? -21.578 37.438 9.258 1 98.12 356 GLN A N 1
ATOM 2812 C CA . GLN A 1 356 ? -21.766 36.875 10.594 1 98.12 356 GLN A CA 1
ATOM 2813 C C . GLN A 1 356 ? -21.422 35.406 10.633 1 98.12 356 GLN A C 1
ATOM 2815 O O . GLN A 1 356 ? -21.406 34.719 9.594 1 98.12 356 GLN A O 1
ATOM 2820 N N . TYR A 1 357 ? -21.125 34.906 11.898 1 98.25 357 TYR A N 1
ATOM 2821 C CA . TYR A 1 357 ? -21.047 33.438 12.078 1 98.25 357 TYR A CA 1
ATOM 2822 C C . TYR A 1 357 ? -22.25 32.75 11.445 1 98.25 357 TYR A C 1
ATOM 2824 O O . TYR A 1 357 ? -23.359 33.312 11.422 1 98.25 357 TYR A O 1
ATOM 2832 N N . PRO A 1 358 ? -22.062 31.562 10.961 1 97.12 358 PRO A N 1
ATOM 2833 C CA . PRO A 1 358 ? -23.203 30.859 10.375 1 97.12 358 PRO A CA 1
ATOM 2834 C C . PRO A 1 358 ? -24.375 30.703 11.359 1 97.12 358 PRO A C 1
ATOM 2836 O O . PRO A 1 358 ? -24.141 30.484 12.555 1 97.12 358 PRO A O 1
ATOM 2839 N N . LYS A 1 359 ? -25.531 30.734 10.797 1 94.5 359 LYS A N 1
ATOM 2840 C CA . LYS A 1 359 ? -26.734 30.547 11.602 1 94.5 359 LYS A CA 1
ATOM 2841 C C . LYS A 1 359 ? -26.688 29.203 12.336 1 94.5 359 LYS A C 1
ATOM 2843 O O . LYS A 1 359 ? -27.125 29.094 13.484 1 94.5 359 LYS A O 1
ATOM 2848 N N . SER A 1 360 ? -26.188 28.172 11.695 1 91.94 360 SER A N 1
ATOM 2849 C CA . SER A 1 360 ? -26.062 26.844 12.281 1 91.94 360 SER A CA 1
ATOM 2850 C C . SER A 1 360 ? -25.219 26.875 13.555 1 91.94 360 SER A C 1
ATOM 2852 O O . SER A 1 360 ? -25.5 26.156 14.516 1 91.94 360 SER A O 1
ATOM 2854 N N . VAL A 1 361 ? -24.203 27.703 13.578 1 92.88 361 VAL A N 1
ATOM 2855 C CA . VAL A 1 361 ? -23.328 27.859 14.734 1 92.88 361 VAL A CA 1
ATOM 2856 C C . VAL A 1 361 ? -24.047 28.641 15.828 1 92.88 361 VAL A C 1
ATOM 2858 O O . VAL A 1 361 ? -24.109 28.188 16.969 1 92.88 361 VAL A O 1
ATOM 2861 N N . LEU A 1 362 ? -24.609 29.797 15.453 1 95.5 362 LEU A N 1
ATOM 2862 C CA . LEU A 1 362 ? -25.234 30.688 16.406 1 95.5 362 LEU A CA 1
ATOM 2863 C C . LEU A 1 362 ? -26.422 30.016 17.094 1 95.5 362 LEU A C 1
ATOM 2865 O O . LEU A 1 362 ? -26.688 30.281 18.266 1 95.5 362 LEU A O 1
ATOM 2869 N N . GLU A 1 363 ? -27.016 29.094 16.422 1 91.5 363 GLU A N 1
ATOM 2870 C CA . GLU A 1 363 ? -28.234 28.469 16.953 1 91.5 363 GLU A CA 1
ATOM 2871 C C . GLU A 1 363 ? -27.922 27.172 17.688 1 91.5 363 GLU A C 1
ATOM 2873 O O . GLU A 1 363 ? -28.766 26.656 18.438 1 91.5 363 GLU A O 1
ATOM 2878 N N . THR A 1 364 ? -26.828 26.625 17.484 1 90.75 364 THR A N 1
ATOM 2879 C CA . THR A 1 364 ? -26.578 25.266 18 1 90.75 364 THR A CA 1
ATOM 2880 C C . THR A 1 364 ? -25.516 25.297 19.078 1 90.75 364 THR A C 1
ATOM 2882 O O . THR A 1 364 ? -25.641 24.609 20.109 1 90.75 364 THR A O 1
ATOM 2885 N N . LEU A 1 365 ? -24.391 26.016 18.938 1 91.88 365 LEU A N 1
ATOM 2886 C CA . LEU A 1 365 ? -23.281 25.969 19.875 1 91.88 365 LEU A CA 1
ATOM 2887 C C . LEU A 1 365 ? -23.594 26.75 21.141 1 91.88 365 LEU A C 1
ATOM 2889 O O . LEU A 1 365 ? -23.969 27.922 21.078 1 91.88 365 LEU A O 1
ATOM 2893 N N . PRO A 1 366 ? -23.375 26.094 22.203 1 89.81 366 PRO A N 1
ATOM 2894 C CA . PRO A 1 366 ? -23.609 26.812 23.469 1 89.81 366 PRO A CA 1
ATOM 2895 C C . PRO A 1 366 ? -22.766 28.078 23.578 1 89.81 366 PRO A C 1
ATOM 2897 O O . PRO A 1 366 ? -21.562 28.047 23.297 1 89.81 366 PRO A O 1
ATOM 2900 N N . GLY A 1 367 ? -23.406 29.188 23.938 1 92.62 367 GLY A N 1
ATOM 2901 C CA . GLY A 1 367 ? -22.703 30.422 24.219 1 92.62 367 GLY A CA 1
ATOM 2902 C C . GLY A 1 367 ? -22.391 31.25 22.984 1 92.62 367 GLY A C 1
ATOM 2903 O O . GLY A 1 367 ? -21.844 32.344 23.078 1 92.62 367 GLY A O 1
ATOM 2904 N N . ALA A 1 368 ? -22.781 30.781 21.859 1 96.25 368 ALA A N 1
ATOM 2905 C CA . ALA A 1 368 ? -22.5 31.5 20.625 1 96.25 368 ALA A CA 1
ATOM 2906 C C . ALA A 1 368 ? -23.203 32.844 20.594 1 96.25 368 ALA A C 1
ATOM 2908 O O . ALA A 1 368 ? -24.375 32.938 20.984 1 96.25 368 ALA A O 1
ATOM 2909 N N . LYS A 1 369 ? -22.469 33.844 20.234 1 96.94 369 LYS A N 1
ATOM 2910 C CA . LYS A 1 369 ? -22.984 35.219 20.109 1 96.94 369 LYS A CA 1
ATOM 2911 C C . LYS A 1 369 ? -22.531 35.875 18.812 1 96.94 369 LYS A C 1
ATOM 2913 O O . LYS A 1 369 ? -21.406 35.625 18.359 1 96.94 369 LYS A O 1
ATOM 2918 N N . PRO A 1 370 ? -23.391 36.625 18.234 1 98 370 PRO A N 1
ATOM 2919 C CA . PRO A 1 370 ? -23 37.281 17 1 98 370 PRO A CA 1
ATOM 2920 C C . PRO A 1 370 ? -21.938 38.375 17.219 1 98 370 PRO A C 1
ATOM 2922 O O . PRO A 1 370 ? -21.828 38.906 18.328 1 98 370 PRO A O 1
ATOM 2925 N N . LEU A 1 371 ? -21.25 38.656 16.188 1 98.44 371 LEU A N 1
ATOM 2926 C CA . LEU A 1 371 ? -20.328 39.781 16.156 1 98.44 371 LEU A CA 1
ATOM 2927 C C . LEU A 1 371 ? -21.078 41.094 15.945 1 98.44 371 LEU A C 1
ATOM 2929 O O . LEU A 1 371 ? -22.094 41.156 15.25 1 98.44 371 LEU A O 1
ATOM 2933 N N . SER A 1 372 ? -20.531 42.156 16.5 1 98.12 372 SER A N 1
ATOM 2934 C CA . SER A 1 372 ? -21.078 43.469 16.219 1 98.12 372 SER A CA 1
ATOM 2935 C C . SER A 1 372 ? -20.688 43.938 14.82 1 98.12 372 SER A C 1
ATOM 2937 O O . SER A 1 372 ? -19.797 43.375 14.195 1 98.12 372 SER A O 1
ATOM 2939 N N . LYS A 1 373 ? -21.344 44.969 14.398 1 97.62 373 LYS A N 1
ATOM 2940 C CA . LYS A 1 373 ? -21.031 45.562 13.094 1 97.62 373 LYS A CA 1
ATOM 2941 C C . LYS A 1 373 ? -19.594 46.062 13.047 1 97.62 373 LYS A C 1
ATOM 2943 O O . LYS A 1 373 ? -18.906 45.875 12.039 1 97.62 373 LYS A O 1
ATOM 2948 N N . SER A 1 374 ? -19.219 46.594 14.094 1 98 374 SER A N 1
ATOM 2949 C CA . SER A 1 374 ? -17.859 47.125 14.164 1 98 374 SER A CA 1
ATOM 2950 C C . SER A 1 374 ? -16.844 46 14.156 1 98 374 SER A C 1
ATOM 2952 O O . SER A 1 374 ? -15.797 46.125 13.508 1 98 374 SER A O 1
ATOM 2954 N N . GLU A 1 375 ? -17.125 45 14.875 1 98.12 375 GLU A N 1
ATOM 2955 C CA . GLU A 1 375 ? -16.234 43.844 14.883 1 98.12 375 GLU A CA 1
ATOM 2956 C C . GLU A 1 375 ? -16.141 43.219 13.492 1 98.12 375 GLU A C 1
ATOM 2958 O O . GLU A 1 375 ? -15.039 42.875 13.039 1 98.12 375 GLU A O 1
ATOM 2963 N N . LEU A 1 376 ? -17.25 43.031 12.883 1 98.38 376 LEU A N 1
ATOM 2964 C CA . LEU A 1 376 ? -17.281 42.438 11.562 1 98.38 376 LEU A CA 1
ATOM 2965 C C . LEU A 1 376 ? -16.469 43.25 10.57 1 98.38 376 LEU A C 1
ATOM 2967 O O . LEU A 1 376 ? -15.75 42.688 9.734 1 98.38 376 LEU A O 1
ATOM 2971 N N . LYS A 1 377 ? -16.609 44.531 10.656 1 98.25 377 LYS A N 1
ATOM 2972 C CA . LYS A 1 377 ? -15.859 45.438 9.773 1 98.25 377 LYS A CA 1
ATOM 2973 C C . LYS A 1 377 ? -14.359 45.312 10.016 1 98.25 377 LYS A C 1
ATOM 2975 O O . LYS A 1 377 ? -13.57 45.281 9.062 1 98.25 377 LYS A O 1
ATOM 2980 N N . TYR A 1 378 ? -13.992 45.188 11.25 1 98.5 378 TYR A N 1
ATOM 2981 C CA . TYR A 1 378 ? -12.586 45.094 11.625 1 98.5 378 TYR A CA 1
ATOM 2982 C C . TYR A 1 378 ? -11.992 43.781 11.195 1 98.5 378 TYR A C 1
ATOM 2984 O O . TYR A 1 378 ? -10.82 43.688 10.82 1 98.5 378 TYR A O 1
ATOM 2992 N N . ILE A 1 379 ? -12.805 42.719 11.164 1 98.75 379 ILE A N 1
ATOM 2993 C CA . ILE A 1 379 ? -12.352 41.344 10.922 1 98.75 379 ILE A CA 1
ATOM 2994 C C . ILE A 1 379 ? -12.352 41.062 9.422 1 98.75 379 ILE A C 1
ATOM 2996 O O . ILE A 1 379 ? -11.523 40.312 8.93 1 98.75 379 ILE A O 1
ATOM 3000 N N . HIS A 1 380 ? -13.164 41.75 8.664 1 98.69 380 HIS A N 1
ATOM 3001 C CA . HIS A 1 380 ? -13.375 41.469 7.25 1 98.69 380 HIS A CA 1
ATOM 3002 C C . HIS A 1 380 ? -12.086 41.656 6.453 1 98.69 380 HIS A C 1
ATOM 3004 O O . HIS A 1 380 ? -11.422 42.688 6.59 1 98.69 380 HIS A O 1
ATOM 3010 N N . ASN A 1 381 ? -11.758 40.656 5.652 1 98.56 381 ASN A N 1
ATOM 3011 C CA . ASN A 1 381 ? -10.641 40.688 4.719 1 98.56 381 ASN A CA 1
ATOM 3012 C C . ASN A 1 381 ? -9.297 40.75 5.445 1 98.56 381 ASN A C 1
ATOM 3014 O O . ASN A 1 381 ? -8.414 41.531 5.055 1 98.56 381 ASN A O 1
ATOM 3018 N N . THR A 1 382 ? -9.18 40 6.492 1 98.81 382 THR A N 1
ATOM 3019 C CA . THR A 1 382 ? -7.953 40.031 7.285 1 98.81 382 THR A CA 1
ATOM 3020 C C . THR A 1 382 ? -7.113 38.781 7.027 1 98.81 382 THR A C 1
ATOM 3022 O O . THR A 1 382 ? -6.48 38.25 7.945 1 98.81 382 THR A O 1
ATOM 3025 N N . SER A 1 383 ? -7.137 38.25 5.867 1 98.81 383 SER A N 1
ATOM 3026 C CA . SER A 1 383 ? -6.27 37.125 5.484 1 98.81 383 SER A CA 1
ATOM 3027 C C . SER A 1 383 ? -5.867 37.219 4.016 1 98.81 383 SER A C 1
ATOM 3029 O O . SER A 1 383 ? -6.719 37.375 3.139 1 98.81 383 SER A O 1
ATOM 3031 N N . ASP A 1 384 ? -4.625 37.094 3.707 1 98.81 384 ASP A N 1
ATOM 3032 C CA . ASP A 1 384 ? -4.117 37.219 2.342 1 98.81 384 ASP A CA 1
ATOM 3033 C C . ASP A 1 384 ? -4.367 35.938 1.554 1 98.81 384 ASP A C 1
ATOM 3035 O O . ASP A 1 384 ? -4.316 35.938 0.322 1 98.81 384 ASP A O 1
ATOM 3039 N N . PHE A 1 385 ? -4.598 34.875 2.199 1 98.75 385 PHE A N 1
ATOM 3040 C CA . PHE A 1 385 ? -4.867 33.594 1.566 1 98.75 385 PHE A CA 1
ATOM 3041 C C . PHE A 1 385 ? -5.77 32.719 2.445 1 98.75 385 PHE A C 1
ATOM 3043 O O . PHE A 1 385 ? -5.934 33 3.635 1 98.75 385 PHE A O 1
ATOM 3050 N N . PHE A 1 386 ? -6.449 31.781 1.85 1 98.38 386 PHE A N 1
ATOM 3051 C CA . PHE A 1 386 ? -7.242 30.75 2.508 1 98.38 386 PHE A CA 1
ATOM 3052 C C . PHE A 1 386 ? -6.438 29.453 2.645 1 98.38 386 PHE A C 1
ATOM 3054 O O . PHE A 1 386 ? -6.316 28.688 1.688 1 98.38 386 PHE A O 1
ATOM 3061 N N . GLY A 1 387 ? -5.879 29.219 3.861 1 98.19 387 GLY A N 1
ATOM 3062 C CA . GLY A 1 387 ? -5.094 28.016 4.082 1 98.19 387 GLY A CA 1
ATOM 3063 C C . GLY A 1 387 ? -5.938 26.797 4.441 1 98.19 387 GLY A C 1
ATOM 3064 O O . GLY A 1 387 ? -6.895 26.922 5.207 1 98.19 387 GLY A O 1
ATOM 3065 N N . ILE A 1 388 ? -5.598 25.625 3.855 1 97.81 388 ILE A N 1
ATOM 3066 C CA . ILE A 1 388 ? -6.293 24.391 4.203 1 97.81 388 ILE A CA 1
ATOM 3067 C C . ILE A 1 388 ? -5.285 23.25 4.344 1 97.81 388 ILE A C 1
ATOM 3069 O O . ILE A 1 388 ? -4.234 23.266 3.697 1 97.81 388 ILE A O 1
ATOM 3073 N N . ASP A 1 389 ? -5.582 22.328 5.211 1 97.5 389 ASP A N 1
ATOM 3074 C CA . ASP A 1 389 ? -4.879 21.062 5.344 1 97.5 389 ASP A CA 1
ATOM 3075 C C . ASP A 1 389 ? -5.758 19.891 4.906 1 97.5 389 ASP A C 1
ATOM 3077 O O . ASP A 1 389 ? -6.262 19.141 5.742 1 97.5 389 ASP A O 1
ATOM 3081 N N . PRO A 1 390 ? -5.891 19.672 3.557 1 96.69 390 PRO A N 1
ATOM 3082 C CA . PRO A 1 390 ? -6.875 18.75 2.963 1 96.69 390 PRO A CA 1
ATOM 3083 C C . PRO A 1 390 ? -6.359 17.328 2.84 1 96.69 390 PRO A C 1
ATOM 3085 O O . PRO A 1 390 ? -6.277 16.781 1.732 1 96.69 390 PRO A O 1
ATOM 3088 N N . TYR A 1 391 ? -6.25 16.625 3.93 1 96.94 391 TYR A N 1
ATOM 3089 C CA . TYR A 1 391 ? -5.645 15.305 3.932 1 96.94 391 TYR A CA 1
ATOM 3090 C C . TYR A 1 391 ? -6.547 14.289 3.24 1 96.94 391 TYR A C 1
ATOM 3092 O O . TYR A 1 391 ? -6.062 13.344 2.605 1 96.94 391 TYR A O 1
ATOM 3100 N N . THR A 1 392 ? -7.852 14.461 3.453 1 97.19 392 THR A N 1
ATOM 3101 C CA . THR A 1 392 ? -8.82 13.492 2.951 1 97.19 392 THR A CA 1
ATOM 3102 C C . THR A 1 392 ? -10.195 14.141 2.803 1 97.19 392 THR A C 1
ATOM 3104 O O . THR A 1 392 ? -10.328 15.359 2.906 1 97.19 392 THR A O 1
ATOM 3107 N N . ALA A 1 393 ? -11.172 13.352 2.365 1 97.19 393 ALA A N 1
ATOM 3108 C CA . ALA A 1 393 ? -12.57 13.789 2.301 1 97.19 393 ALA A CA 1
ATOM 3109 C C . ALA A 1 393 ? -13.414 13.086 3.359 1 97.19 393 ALA A C 1
ATOM 3111 O O . ALA A 1 393 ? -12.992 12.078 3.93 1 97.19 393 ALA A O 1
ATOM 3112 N N . THR A 1 394 ? -14.516 13.641 3.662 1 97.69 394 THR A N 1
ATOM 3113 C CA . THR A 1 394 ? -15.523 13.07 4.551 1 97.69 394 THR A CA 1
ATOM 3114 C C . THR A 1 394 ? -16.859 12.922 3.832 1 97.69 394 THR A C 1
ATOM 3116 O O . THR A 1 394 ? -17.359 13.883 3.244 1 97.69 394 THR A O 1
ATOM 3119 N N . VAL A 1 395 ? -17.359 11.719 3.914 1 98 395 VAL A N 1
ATOM 3120 C CA . VAL A 1 395 ? -18.688 11.5 3.359 1 98 395 VAL A CA 1
ATOM 3121 C C . VAL A 1 395 ? -19.75 11.859 4.398 1 98 395 VAL A C 1
ATOM 3123 O O . VAL A 1 395 ? -19.75 11.32 5.508 1 98 395 VAL A O 1
ATOM 3126 N N . VAL A 1 396 ? -20.703 12.742 3.988 1 98.06 396 VAL A N 1
ATOM 3127 C CA . VAL A 1 396 ? -21.594 13.328 4.984 1 98.06 396 VAL A CA 1
ATOM 3128 C C . VAL A 1 396 ? -23.047 13.023 4.621 1 98.06 396 VAL A C 1
ATOM 3130 O O . VAL A 1 396 ? -23.438 13.086 3.449 1 98.06 396 VAL A O 1
ATOM 3133 N N . SER A 1 397 ? -23.828 12.664 5.582 1 98.06 397 SER A N 1
ATOM 3134 C CA . SER A 1 397 ? -25.266 12.508 5.496 1 98.06 397 SER A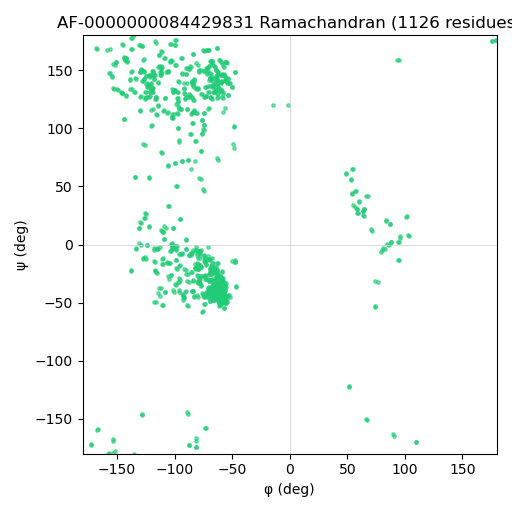 CA 1
ATOM 3135 C C . SER A 1 397 ? -25.953 12.969 6.781 1 98.06 397 SER A C 1
ATOM 3137 O O . SER A 1 397 ? -25.297 13.148 7.809 1 98.06 397 SER A O 1
ATOM 3139 N N . PRO A 1 398 ? -27.234 13.297 6.734 1 96.75 398 PRO A N 1
ATOM 3140 C CA . PRO A 1 398 ? -27.906 13.82 7.93 1 96.75 398 PRO A CA 1
ATOM 3141 C C . PRO A 1 398 ? -28.016 12.781 9.039 1 96.75 398 PRO A C 1
ATOM 3143 O O . PRO A 1 398 ? -28.062 11.578 8.766 1 96.75 398 PRO A O 1
ATOM 3146 N N . ALA A 1 399 ? -28.109 13.312 10.258 1 95.38 399 ALA A N 1
ATOM 3147 C CA . ALA A 1 399 ? -28.484 12.445 11.367 1 95.38 399 ALA A CA 1
ATOM 3148 C C . ALA A 1 399 ? -29.828 11.758 11.086 1 95.38 399 ALA A C 1
ATOM 3150 O O . ALA A 1 399 ? -30.656 12.289 10.359 1 95.38 399 ALA A O 1
ATOM 3151 N N . ASN A 1 400 ? -30.047 10.609 11.773 1 93 400 ASN A N 1
ATOM 3152 C CA . ASN A 1 400 ? -31.266 9.859 11.523 1 93 400 ASN A CA 1
ATOM 3153 C C . ASN A 1 400 ? -32.5 10.672 11.891 1 93 400 ASN A C 1
ATOM 3155 O O . ASN A 1 400 ? -33.531 10.617 11.188 1 93 400 ASN A O 1
ATOM 3159 N N . GLU A 1 401 ? -32.469 11.383 12.984 1 91.62 401 GLU A N 1
ATOM 3160 C CA . GLU A 1 401 ? -33.625 12.172 13.453 1 91.62 401 GLU A CA 1
ATOM 3161 C C . GLU A 1 401 ? -33.688 13.508 12.711 1 91.62 401 GLU A C 1
ATOM 3163 O O . GLU A 1 401 ? -34.656 14.258 12.883 1 91.62 401 GLU A O 1
ATOM 3168 N N . GLY A 1 402 ? -32.781 13.773 11.875 1 90.62 402 GLY A N 1
ATOM 3169 C CA . GLY A 1 402 ? -32.688 15.047 11.172 1 90.62 402 GLY A CA 1
ATOM 3170 C C . GLY A 1 402 ? -31.797 16.062 11.859 1 90.62 402 GLY A C 1
ATOM 3171 O O . GLY A 1 402 ? -31.578 15.984 13.07 1 90.62 402 GLY A O 1
ATOM 3172 N N . ILE A 1 403 ? -31.312 17.047 11.148 1 89.94 403 ILE A N 1
ATOM 3173 C CA . ILE A 1 403 ? -30.359 18.047 11.633 1 89.94 403 ILE A CA 1
ATOM 3174 C C . ILE A 1 403 ? -31.031 18.922 12.68 1 89.94 403 ILE A C 1
ATOM 3176 O O . ILE A 1 403 ? -30.469 19.188 13.742 1 89.94 403 ILE A O 1
ATOM 3180 N N . LYS A 1 404 ? -32.281 19.312 12.414 1 89.5 404 LYS A N 1
ATOM 3181 C CA . LYS A 1 404 ? -33 20.234 13.289 1 89.5 404 LYS A CA 1
ATOM 3182 C C . LYS A 1 404 ? -33.281 19.609 14.656 1 89.5 404 LYS A C 1
ATOM 3184 O O . LYS A 1 404 ? -33.031 20.234 15.688 1 89.5 404 LYS A O 1
ATOM 3189 N N . ALA A 1 405 ? -33.719 18.453 14.562 1 89.62 405 ALA A N 1
ATOM 3190 C CA . ALA A 1 405 ? -34.031 17.734 15.797 1 89.62 405 ALA A CA 1
ATOM 3191 C C . ALA A 1 405 ? -32.75 17.469 16.609 1 89.62 405 ALA A C 1
ATOM 3193 O O . ALA A 1 405 ? -32.75 17.625 17.844 1 89.62 405 ALA A O 1
ATOM 3194 N N . CYS A 1 406 ? -31.734 17.109 15.969 1 91.06 406 CYS A N 1
ATOM 3195 C CA . CYS A 1 406 ? -30.453 16.859 16.625 1 91.06 406 CYS A CA 1
ATOM 3196 C C . CYS A 1 406 ? -29.906 18.125 17.266 1 91.06 406 CYS A C 1
ATOM 3198 O O . CYS A 1 406 ? -29.438 18.094 18.406 1 91.06 406 CYS A O 1
ATOM 3200 N N . ALA A 1 407 ? -29.969 19.203 16.625 1 87.5 407 ALA A N 1
ATOM 3201 C CA . ALA A 1 407 ? -29.422 20.484 17.094 1 87.5 407 ALA A CA 1
ATOM 3202 C C . ALA A 1 407 ? -30.203 21.016 18.297 1 87.5 407 ALA A C 1
ATOM 3204 O O . ALA A 1 407 ? -29.656 21.734 19.125 1 87.5 407 ALA A O 1
ATOM 3205 N N . ALA A 1 408 ? -31.406 20.594 18.359 1 84.5 408 ALA A N 1
ATOM 3206 C CA . ALA A 1 408 ? -32.281 21.062 19.438 1 84.5 408 ALA A CA 1
ATOM 3207 C C . ALA A 1 408 ? -32 20.312 20.734 1 84.5 408 ALA A C 1
ATOM 3209 O O . ALA A 1 408 ? -32.312 20.797 21.812 1 84.5 408 ALA A O 1
ATOM 3210 N N . THR A 1 409 ? -31.531 19.125 20.625 1 75.5 409 THR A N 1
ATOM 3211 C CA . THR A 1 409 ? -31.266 18.297 21.797 1 75.5 409 THR A CA 1
ATOM 3212 C C . THR A 1 409 ? -29.797 18.391 22.203 1 75.5 409 THR A C 1
ATOM 3214 O O . THR A 1 409 ? -28.953 17.688 21.656 1 75.5 409 THR A O 1
ATOM 3217 N N . GLN A 1 410 ? -29.531 19.312 23.016 1 66.25 410 GLN A N 1
ATOM 3218 C CA . GLN A 1 410 ? -28.156 19.531 23.453 1 66.25 410 GLN A CA 1
ATOM 3219 C C . GLN A 1 410 ? -27.719 18.469 24.469 1 66.25 410 GLN A C 1
ATOM 3221 O O . GLN A 1 410 ? -27.781 18.703 25.672 1 66.25 410 GLN A O 1
ATOM 3226 N N . ALA A 1 411 ? -27.984 17.25 24.156 1 59.41 411 ALA A N 1
ATOM 3227 C CA . ALA A 1 411 ? -27.641 16.234 25.141 1 59.41 411 ALA A CA 1
ATOM 3228 C C . ALA A 1 411 ? -26.219 15.734 24.953 1 59.41 411 ALA A C 1
ATOM 3230 O O . ALA A 1 411 ? -25.781 15.477 23.812 1 59.41 411 ALA A O 1
ATOM 3231 N N . SER A 1 412 ? -25.578 15.797 25.922 1 61.47 412 SER A N 1
ATOM 3232 C CA . SER A 1 412 ? -24.219 15.273 26 1 61.47 412 SER A CA 1
ATOM 3233 C C . SER A 1 412 ? -24.125 13.859 25.422 1 61.47 412 SER A C 1
ATOM 3235 O O . SER A 1 412 ? -23.062 13.422 25 1 61.47 412 SER A O 1
ATOM 3237 N N . SER A 1 413 ? -25.328 13.328 25.297 1 67 413 SER A N 1
ATOM 3238 C CA . SER A 1 413 ? -25.312 11.922 24.922 1 67 413 SER A CA 1
ATOM 3239 C C . SER A 1 413 ? -25.406 11.758 23.406 1 67 413 SER A C 1
ATOM 3241 O O . SER A 1 413 ? -25.109 10.68 22.875 1 67 413 SER A O 1
ATOM 3243 N N . ASN A 1 414 ? -25.641 12.898 22.828 1 79.44 414 ASN A N 1
ATOM 3244 C CA . ASN A 1 414 ? -25.734 12.805 21.375 1 79.44 414 ASN A CA 1
ATOM 3245 C C . ASN A 1 414 ? -24.359 12.859 20.719 1 79.44 414 ASN A C 1
ATOM 3247 O O . ASN A 1 414 ? -23.734 13.922 20.656 1 79.44 414 ASN A O 1
ATOM 3251 N N . GLU A 1 415 ? -23.938 11.82 20.109 1 82.56 415 GLU A N 1
ATOM 3252 C CA . GLU A 1 415 ? -22.594 11.672 19.562 1 82.56 415 GLU A CA 1
ATOM 3253 C C . GLU A 1 415 ? -22.422 12.5 18.297 1 82.56 415 GLU A C 1
ATOM 3255 O O . GLU A 1 415 ? -21.297 12.773 17.875 1 82.56 415 GLU A O 1
ATOM 3260 N N . LEU A 1 416 ? -23.516 12.938 17.766 1 90.25 416 LEU A N 1
ATOM 3261 C CA . LEU A 1 416 ? -23.422 13.664 16.5 1 90.25 416 LEU A CA 1
ATOM 3262 C C . LEU A 1 416 ? -23.453 15.172 16.75 1 90.25 416 LEU A C 1
ATOM 3264 O O . LEU A 1 416 ? -23.188 15.953 15.828 1 90.25 416 LEU A O 1
ATOM 3268 N N . PHE A 1 417 ? -23.828 15.539 17.984 1 89.5 417 PHE A N 1
ATOM 3269 C CA . PHE A 1 417 ? -23.812 16.953 18.344 1 89.5 417 PHE A CA 1
ATOM 3270 C C . PHE A 1 417 ? -22.375 17.469 18.438 1 89.5 417 PHE A C 1
ATOM 3272 O O . PHE A 1 417 ? -21.5 16.781 18.969 1 89.5 417 PHE A O 1
ATOM 3279 N N . PRO A 1 418 ? -21.953 18.656 17.922 1 90.56 418 PRO A N 1
ATOM 3280 C CA . PRO A 1 418 ? -22.875 19.703 17.469 1 90.56 418 PRO A CA 1
ATOM 3281 C C . PRO A 1 418 ? -23.078 19.672 15.953 1 90.56 418 PRO A C 1
ATOM 3283 O O . PRO A 1 418 ? -23.859 20.453 15.414 1 90.56 418 PRO A O 1
ATOM 3286 N N . TYR A 1 419 ? -22.438 18.797 15.234 1 92 419 TYR A N 1
ATOM 3287 C CA . TYR A 1 419 ? -22.547 18.797 13.781 1 92 419 TYR A CA 1
ATOM 3288 C C . TYR A 1 419 ? -23.922 18.312 13.336 1 92 419 TYR A C 1
ATOM 3290 O O . TYR A 1 419 ? -24.516 18.875 12.414 1 92 419 TYR A O 1
ATOM 3298 N N . CYS A 1 420 ? -24.422 17.25 13.992 1 93.88 420 CYS A N 1
ATOM 3299 C CA . CYS A 1 420 ? -25.719 16.625 13.711 1 93.88 420 CYS A CA 1
ATOM 3300 C C . CYS A 1 420 ? -25.734 16.016 12.312 1 93.88 420 CYS A C 1
ATOM 3302 O O . CYS A 1 420 ? -26.75 16.078 11.625 1 93.88 420 CYS A O 1
ATOM 3304 N N . VAL A 1 421 ? -24.594 15.57 11.836 1 96.31 421 VAL A N 1
ATOM 3305 C CA . VAL A 1 421 ? -24.453 14.844 10.578 1 96.31 421 VAL A CA 1
ATOM 3306 C C . VAL A 1 421 ? -23.656 13.562 10.812 1 96.31 421 VAL A C 1
ATOM 3308 O O . VAL A 1 421 ? -22.891 13.477 11.773 1 96.31 421 VAL A O 1
ATOM 3311 N N . LYS A 1 422 ? -23.922 12.547 10.008 1 96.69 422 LYS A N 1
ATOM 3312 C CA . LYS A 1 422 ? -23.094 11.352 9.977 1 96.69 422 LYS A CA 1
ATOM 3313 C C . LYS A 1 422 ? -21.844 11.57 9.117 1 96.69 422 LYS A C 1
ATOM 3315 O O . LYS A 1 422 ? -21.922 12.203 8.062 1 96.69 422 LYS A O 1
ATOM 3320 N N . GLN A 1 423 ? -20.75 11.188 9.586 1 96.31 423 GLN A N 1
ATOM 3321 C CA . GLN A 1 423 ? -19.469 11.25 8.891 1 96.31 423 GLN A CA 1
ATOM 3322 C C . GLN A 1 423 ? -18.922 9.852 8.602 1 96.31 423 GLN A C 1
ATOM 3324 O O . GLN A 1 423 ? -18.734 9.055 9.523 1 96.31 423 GLN A O 1
ATOM 3329 N N . GLU A 1 424 ? -18.734 9.555 7.344 1 96.75 424 GLU A N 1
ATOM 3330 C CA . GLU A 1 424 ? -18.281 8.227 6.922 1 96.75 424 GLU A CA 1
ATOM 3331 C C . GLU A 1 424 ? -17.188 8.328 5.863 1 96.75 424 GLU A C 1
ATOM 3333 O O . GLU A 1 424 ? -16.703 9.422 5.566 1 96.75 424 GLU A O 1
ATOM 3338 N N . THR A 1 425 ? -16.719 7.23 5.422 1 97.25 425 THR A N 1
ATOM 3339 C CA . THR A 1 425 ? -15.688 7.184 4.398 1 97.25 425 THR A CA 1
ATOM 3340 C C . THR A 1 425 ? -16.078 6.234 3.268 1 97.25 425 THR A C 1
ATOM 3342 O O . THR A 1 425 ? -15.227 5.715 2.557 1 97.25 425 THR A O 1
ATOM 3345 N N . LYS A 1 426 ? -17.406 5.895 3.117 1 97.31 426 LYS A N 1
ATOM 3346 C CA . LYS A 1 426 ? -17.938 5.004 2.084 1 97.31 426 LYS A CA 1
ATOM 3347 C C . LYS A 1 426 ? -18.984 5.707 1.237 1 97.31 426 LYS A C 1
ATOM 3349 O O . LYS A 1 426 ? -19.734 6.555 1.739 1 97.31 426 LYS A O 1
ATOM 3354 N N . ASN A 1 427 ? -19.031 5.367 -0.046 1 96.5 427 ASN A N 1
ATOM 3355 C CA . ASN A 1 427 ? -20.094 5.891 -0.909 1 96.5 427 ASN A CA 1
ATOM 3356 C C . ASN A 1 427 ? -21.391 5.102 -0.755 1 96.5 427 ASN A C 1
ATOM 3358 O O . ASN A 1 427 ? -21.5 4.242 0.123 1 96.5 427 ASN A O 1
ATOM 3362 N N . ILE A 1 428 ? -22.375 5.418 -1.584 1 95.62 428 ILE A N 1
ATOM 3363 C CA . ILE A 1 428 ? -23.719 4.875 -1.413 1 95.62 428 ILE A CA 1
ATOM 3364 C C . ILE A 1 428 ? -23.719 3.385 -1.751 1 95.62 428 ILE A C 1
ATOM 3366 O O . ILE A 1 428 ? -24.656 2.666 -1.422 1 95.62 428 ILE A O 1
ATOM 3370 N N . TYR A 1 429 ? -22.672 2.857 -2.371 1 95.94 429 TYR A N 1
ATOM 3371 C CA . TYR A 1 429 ? -22.625 1.456 -2.771 1 95.94 429 TYR A CA 1
ATOM 3372 C C . TYR A 1 429 ? -21.781 0.642 -1.808 1 95.94 429 TYR A C 1
ATOM 3374 O O . TYR A 1 429 ? -21.531 -0.545 -2.033 1 95.94 429 TYR A O 1
ATOM 3382 N N . GLY A 1 430 ? -21.219 1.281 -0.801 1 96.19 430 GLY A N 1
ATOM 3383 C CA . GLY A 1 430 ? -20.5 0.576 0.245 1 96.19 430 GLY A CA 1
ATOM 3384 C C . GLY A 1 430 ? -19 0.508 -0.006 1 96.19 430 GLY A C 1
ATOM 3385 O O . GLY A 1 430 ? -18.266 -0.062 0.794 1 96.19 430 GLY A O 1
ATOM 3386 N N . TRP A 1 431 ? -18.531 1.112 -1.071 1 98.19 431 TRP A N 1
ATOM 3387 C CA . TRP A 1 431 ? -17.094 1.157 -1.35 1 98.19 431 TRP A CA 1
ATOM 3388 C C . TRP A 1 431 ? -16.438 2.322 -0.621 1 98.19 431 TRP A C 1
ATOM 3390 O O . TRP A 1 431 ? -17 3.41 -0.529 1 98.19 431 TRP A O 1
ATOM 3400 N N . ASN A 1 432 ? -15.219 2.105 -0.09 1 98.19 432 ASN A N 1
ATOM 3401 C CA . ASN A 1 432 ? -14.422 3.217 0.414 1 98.19 432 ASN A CA 1
ATOM 3402 C C . ASN A 1 432 ? -14.227 4.293 -0.649 1 98.19 432 ASN A C 1
ATOM 3404 O O . ASN A 1 432 ? -14.242 4 -1.846 1 98.19 432 ASN A O 1
ATOM 3408 N N . ILE A 1 433 ? -13.953 5.477 -0.268 1 96.88 433 ILE A N 1
ATOM 3409 C CA . ILE A 1 433 ? -13.82 6.602 -1.187 1 96.88 433 ILE A CA 1
ATOM 3410 C C . ILE A 1 433 ? -12.398 6.652 -1.739 1 96.88 433 ILE A C 1
ATOM 3412 O O . ILE A 1 433 ? -12.102 7.453 -2.631 1 96.88 433 ILE A O 1
ATOM 3416 N N . GLY A 1 434 ? -11.547 5.816 -1.203 1 98.06 434 GLY A N 1
ATOM 3417 C CA . GLY A 1 434 ? -10.156 5.727 -1.624 1 98.06 434 GLY A CA 1
ATOM 3418 C C . GLY A 1 434 ? -9.367 4.695 -0.84 1 98.06 434 GLY A C 1
ATOM 3419 O O . GLY A 1 434 ? -9.898 4.039 0.053 1 98.06 434 GLY A O 1
ATOM 3420 N N . TYR A 1 435 ? -8.062 4.477 -1.219 1 98.56 435 TYR A N 1
ATOM 3421 C CA . TYR A 1 435 ? -7.145 3.602 -0.5 1 98.56 435 TYR A CA 1
ATOM 3422 C C . TYR A 1 435 ? -6.734 4.215 0.834 1 98.56 435 TYR A C 1
ATOM 3424 O O . TYR A 1 435 ? -6.352 5.383 0.896 1 98.56 435 TYR A O 1
ATOM 3432 N N . ARG A 1 436 ? -6.801 3.488 1.895 1 98.12 436 ARG A N 1
ATOM 3433 C CA . ARG A 1 436 ? -6.613 4.035 3.234 1 98.12 436 ARG A CA 1
ATOM 3434 C C . ARG A 1 436 ? -5.145 3.984 3.646 1 98.12 436 ARG A C 1
ATOM 3436 O O . ARG A 1 436 ? -4.43 3.039 3.305 1 98.12 436 ARG A O 1
ATOM 3443 N N . SER A 1 437 ? -4.738 4.93 4.402 1 98.06 437 SER A N 1
ATOM 3444 C CA . SER A 1 437 ? -3.416 5.012 5.012 1 98.06 437 SER A CA 1
ATOM 3445 C C . SER A 1 437 ? -3.383 4.297 6.355 1 98.06 437 SER A C 1
ATOM 3447 O O . SER A 1 437 ? -4.262 3.486 6.656 1 98.06 437 SER A O 1
ATOM 3449 N N . GLU A 1 438 ? -2.236 4.449 7.078 1 97.69 438 GLU A N 1
ATOM 3450 C CA . GLU A 1 438 ? -2.076 3.98 8.453 1 97.69 438 GLU A CA 1
ATOM 3451 C C . GLU A 1 438 ? -3.041 4.695 9.391 1 97.69 438 GLU A C 1
ATOM 3453 O O . GLU A 1 438 ? -3.334 4.199 10.484 1 97.69 438 GLU A O 1
ATOM 3458 N N . SER A 1 439 ? -3.594 5.82 8.898 1 95.25 439 SER A N 1
ATOM 3459 C CA . SER A 1 439 ? -4.426 6.676 9.734 1 95.25 439 SER A CA 1
ATOM 3460 C C . SER A 1 439 ? -5.766 6.969 9.062 1 95.25 439 SER A C 1
ATOM 3462 O O . SER A 1 439 ? -6.344 6.098 8.414 1 95.25 439 SER A O 1
ATOM 3464 N N . TYR A 1 440 ? -6.289 8.133 9.281 1 94.75 440 TYR A N 1
ATOM 3465 C CA . TYR A 1 440 ? -7.613 8.547 8.828 1 94.75 440 TYR A CA 1
ATOM 3466 C C . TYR A 1 440 ? -7.582 8.984 7.367 1 94.75 440 TYR A C 1
ATOM 3468 O O . TYR A 1 440 ? -8.625 9.258 6.773 1 94.75 440 TYR A O 1
ATOM 3476 N N . VAL A 1 441 ? -6.445 9.031 6.758 1 97.44 441 VAL A N 1
ATOM 3477 C CA . VAL A 1 441 ? -6.266 9.648 5.445 1 97.44 441 VAL A CA 1
ATOM 3478 C C . VAL A 1 441 ? -6.57 8.625 4.352 1 97.44 441 VAL A C 1
ATOM 3480 O O . VAL A 1 441 ? -6.062 7.5 4.387 1 97.44 441 VAL A O 1
ATOM 3483 N N . TYR A 1 442 ? -7.406 8.953 3.4 1 97.75 442 TYR A N 1
ATOM 3484 C CA . TYR A 1 442 ? -7.688 8.211 2.176 1 97.75 442 TYR A CA 1
ATOM 3485 C C . TYR A 1 442 ? -7.168 8.961 0.954 1 97.75 442 TYR A C 1
ATOM 3487 O O . TYR A 1 442 ? -7.09 10.195 0.961 1 97.75 442 TYR A O 1
ATOM 3495 N N . ILE A 1 443 ? -6.742 8.266 -0.073 1 98.44 443 ILE A N 1
ATOM 3496 C CA . ILE A 1 443 ? -6.355 8.914 -1.32 1 98.44 443 ILE A CA 1
ATOM 3497 C C . ILE A 1 443 ? -7.602 9.375 -2.072 1 98.44 443 ILE A C 1
ATOM 3499 O O . ILE A 1 443 ? -8.266 8.57 -2.729 1 98.44 443 ILE A O 1
ATOM 3503 N N . THR A 1 444 ? -7.926 10.688 -2.033 1 97.69 444 THR A N 1
ATOM 3504 C CA . THR A 1 444 ? -9.172 11.203 -2.578 1 97.69 444 THR A CA 1
ATOM 3505 C C . THR A 1 444 ? -8.93 12.453 -3.412 1 97.69 444 THR A C 1
ATOM 3507 O O . THR A 1 444 ? -9.555 13.492 -3.189 1 97.69 444 THR A O 1
ATOM 3510 N N . PRO A 1 445 ? -8.086 12.375 -4.473 1 98 445 PRO A N 1
ATOM 3511 C CA . PRO A 1 445 ? -7.715 13.562 -5.238 1 98 445 PRO A CA 1
ATOM 3512 C C . PRO A 1 445 ? -8.906 14.219 -5.941 1 98 445 PRO A C 1
ATOM 3514 O O . PRO A 1 445 ? -8.969 15.445 -6.051 1 98 445 PRO A O 1
ATOM 3517 N N . THR A 1 446 ? -9.875 13.477 -6.387 1 97.5 446 THR A N 1
ATOM 3518 C CA . THR A 1 446 ? -11.016 14.047 -7.094 1 97.5 446 THR A CA 1
ATOM 3519 C C . THR A 1 446 ? -11.898 14.852 -6.145 1 97.5 446 THR A C 1
ATOM 3521 O O . THR A 1 446 ? -12.43 15.906 -6.516 1 97.5 446 THR A O 1
ATOM 3524 N N . HIS A 1 447 ? -12.078 14.312 -4.938 1 97.25 447 HIS A N 1
ATOM 3525 C CA . HIS A 1 447 ? -12.805 15.07 -3.924 1 97.25 447 HIS A CA 1
ATOM 3526 C C . HIS A 1 447 ? -12.039 16.328 -3.516 1 97.25 447 HIS A C 1
ATOM 3528 O O . HIS A 1 447 ? -12.641 17.359 -3.207 1 97.25 447 HIS A O 1
ATOM 3534 N N . PHE A 1 448 ? -10.734 16.266 -3.578 1 97.94 448 PHE A N 1
ATOM 3535 C CA . PHE A 1 448 ? -9.898 17.422 -3.289 1 97.94 448 PHE A CA 1
ATOM 3536 C C . PHE A 1 448 ? -10.156 18.547 -4.289 1 97.94 448 PHE A C 1
ATOM 3538 O O . PHE A 1 448 ? -10.258 19.719 -3.912 1 97.94 448 PHE A O 1
ATOM 3545 N N . ARG A 1 449 ? -10.25 18.219 -5.543 1 98.12 449 ARG A N 1
ATOM 3546 C CA . ARG A 1 449 ? -10.547 19.219 -6.559 1 98.12 449 ARG A CA 1
ATOM 3547 C C . ARG A 1 449 ? -11.898 19.875 -6.309 1 98.12 449 ARG A C 1
ATOM 3549 O O . ARG A 1 449 ? -12.055 21.094 -6.457 1 98.12 449 ARG A O 1
ATOM 3556 N N . GLU A 1 450 ? -12.875 19.031 -5.938 1 97.44 450 GLU A N 1
ATOM 3557 C CA . GLU A 1 450 ? -14.18 19.562 -5.57 1 97.44 450 GLU A CA 1
ATOM 3558 C C . GLU A 1 450 ? -14.062 20.562 -4.418 1 97.44 450 GLU A C 1
ATOM 3560 O O . GLU A 1 450 ? -14.75 21.578 -4.398 1 97.44 450 GLU A O 1
ATOM 3565 N N . TYR A 1 451 ? -13.234 20.219 -3.457 1 97.69 451 TYR A N 1
ATOM 3566 C CA . TYR A 1 451 ? -13 21.078 -2.311 1 97.69 451 TYR A CA 1
ATOM 3567 C C . TYR A 1 451 ? -12.414 22.422 -2.75 1 97.69 451 TYR A C 1
ATOM 3569 O O . TYR A 1 451 ? -12.883 23.484 -2.324 1 97.69 451 TYR A O 1
ATOM 3577 N N . LEU A 1 452 ? -11.383 22.375 -3.631 1 98.5 452 LEU A N 1
ATOM 3578 C CA . LEU A 1 452 ? -10.758 23.594 -4.137 1 98.5 452 LEU A CA 1
ATOM 3579 C C . LEU A 1 452 ? -11.773 24.469 -4.871 1 98.5 452 LEU A C 1
ATOM 3581 O O . LEU A 1 452 ? -11.797 25.688 -4.699 1 98.5 452 LEU A O 1
ATOM 3585 N N . PHE A 1 453 ? -12.594 23.812 -5.656 1 98.25 453 PHE A N 1
ATOM 3586 C CA . PHE A 1 453 ? -13.641 24.516 -6.391 1 98.25 453 PHE A CA 1
ATOM 3587 C C . PHE A 1 453 ? -14.602 25.203 -5.434 1 98.25 453 PHE A C 1
ATOM 3589 O O . PHE A 1 453 ? -14.945 26.375 -5.629 1 98.25 453 PHE A O 1
ATOM 3596 N N . TYR A 1 454 ? -14.992 24.516 -4.414 1 97.44 454 TYR A N 1
ATOM 3597 C CA . TYR A 1 454 ? -15.898 25.047 -3.406 1 97.44 454 TYR A CA 1
ATOM 3598 C C . TYR A 1 454 ? -15.297 26.266 -2.723 1 97.44 454 TYR A C 1
ATOM 3600 O O . TYR A 1 454 ? -15.961 27.297 -2.58 1 97.44 454 TYR A O 1
ATOM 3608 N N . LEU A 1 455 ? -14.086 26.188 -2.297 1 98.12 455 LEU A N 1
ATOM 3609 C CA . LEU A 1 455 ? -13.43 27.266 -1.57 1 98.12 455 LEU A CA 1
ATOM 3610 C C . LEU A 1 455 ? -13.336 28.516 -2.43 1 98.12 455 LEU A C 1
ATOM 3612 O O . LEU A 1 455 ? -13.641 29.625 -1.965 1 98.12 455 LEU A O 1
ATOM 3616 N N . TRP A 1 456 ? -12.891 28.328 -3.656 1 98.25 456 TRP A N 1
ATOM 3617 C CA . TRP A 1 456 ? -12.703 29.484 -4.539 1 98.25 456 TRP A CA 1
ATOM 3618 C C . TRP A 1 456 ? -14.039 30.156 -4.832 1 98.25 456 TRP A C 1
ATOM 3620 O O . TRP A 1 456 ? -14.141 31.391 -4.801 1 98.25 456 TRP A O 1
ATOM 3630 N N . ASN A 1 457 ? -15.031 29.375 -5.059 1 97.81 457 ASN A N 1
ATOM 3631 C CA . ASN A 1 457 ? -16.328 29.938 -5.449 1 97.81 457 ASN A CA 1
ATOM 3632 C C . ASN A 1 457 ? -17.062 30.531 -4.25 1 97.81 457 ASN A C 1
ATOM 3634 O O . ASN A 1 457 ? -17.953 31.375 -4.414 1 97.81 457 ASN A O 1
ATOM 3638 N N . THR A 1 458 ? -16.672 30.125 -3.096 1 97.38 458 THR A N 1
ATOM 3639 C CA . THR A 1 458 ? -17.344 30.609 -1.895 1 97.38 458 THR A CA 1
ATOM 3640 C C . THR A 1 458 ? -16.609 31.828 -1.326 1 97.38 458 THR A C 1
ATOM 3642 O O . THR A 1 458 ? -17.25 32.812 -0.943 1 97.38 458 THR A O 1
ATOM 3645 N N . PHE A 1 459 ? -15.289 31.797 -1.282 1 97.75 459 PHE A N 1
ATOM 3646 C CA . PHE A 1 459 ? -14.562 32.781 -0.483 1 97.75 459 PHE A CA 1
ATOM 3647 C C . PHE A 1 459 ? -13.711 33.656 -1.37 1 97.75 459 PHE A C 1
ATOM 3649 O O . PHE A 1 459 ? -13.312 34.75 -0.958 1 97.75 459 PHE A O 1
ATOM 3656 N N . ARG A 1 460 ? -13.32 33.219 -2.57 1 97.69 460 ARG A N 1
ATOM 3657 C CA . ARG A 1 460 ? -12.625 34 -3.588 1 97.69 460 ARG A CA 1
ATOM 3658 C C . ARG A 1 460 ? -11.32 34.594 -3.045 1 97.69 460 ARG A C 1
ATOM 3660 O O . ARG A 1 460 ? -11.039 35.781 -3.193 1 97.69 460 ARG A O 1
ATOM 3667 N N . HIS A 1 461 ? -10.531 33.844 -2.373 1 98.31 461 HIS A N 1
ATOM 3668 C CA . HIS A 1 461 ? -9.18 34.125 -1.911 1 98.31 461 HIS A CA 1
ATOM 3669 C C . HIS A 1 461 ? -8.203 33.062 -2.383 1 98.31 461 HIS A C 1
ATOM 3671 O O . HIS A 1 461 ? -8.586 31.906 -2.547 1 98.31 461 HIS A O 1
ATOM 3677 N N . PRO A 1 462 ? -6.914 33.5 -2.703 1 98.56 462 PRO A N 1
ATOM 3678 C CA . PRO A 1 462 ? -5.938 32.469 -3.051 1 98.56 462 PRO A CA 1
ATOM 3679 C C . PRO A 1 462 ? -5.883 31.328 -2.025 1 98.56 462 PRO A C 1
ATOM 3681 O O . PRO A 1 462 ? -5.934 31.594 -0.819 1 98.56 462 PRO A O 1
ATOM 3684 N N . ILE A 1 463 ? -5.848 30.109 -2.51 1 98.69 463 ILE A N 1
ATOM 3685 C CA . ILE A 1 463 ? -5.859 28.953 -1.625 1 98.69 463 ILE A CA 1
ATOM 3686 C C . ILE A 1 463 ? -4.434 28.453 -1.414 1 98.69 463 ILE A C 1
ATOM 3688 O O . ILE A 1 463 ? -3.689 28.25 -2.377 1 98.69 463 ILE A O 1
ATOM 3692 N N . LEU A 1 464 ? -3.998 28.312 -0.174 1 98.75 464 LEU A N 1
ATOM 3693 C CA . LEU A 1 464 ? -2.74 27.672 0.184 1 98.75 464 LEU A CA 1
ATOM 3694 C C . LEU A 1 464 ? -2.992 26.297 0.781 1 98.75 464 LEU A C 1
ATOM 3696 O O . LEU A 1 464 ? -3.635 26.172 1.827 1 98.75 464 LEU A O 1
ATOM 3700 N N . VAL A 1 465 ? -2.559 25.281 0.082 1 98.5 465 VAL A N 1
ATOM 3701 C CA . VAL A 1 465 ? -2.535 23.953 0.684 1 98.5 465 VAL A CA 1
ATOM 3702 C C . VAL A 1 465 ? -1.373 23.859 1.669 1 98.5 465 VAL A C 1
ATOM 3704 O O . VAL A 1 465 ? -0.238 23.578 1.273 1 98.5 465 VAL A O 1
ATOM 3707 N N . GLY A 1 466 ? -1.746 24.031 2.924 1 98.06 466 GLY A N 1
ATOM 3708 C CA . GLY A 1 466 ? -0.724 24.234 3.939 1 98.06 466 GLY A CA 1
ATOM 3709 C C . GLY A 1 466 ? -0.081 22.938 4.398 1 98.06 466 GLY A C 1
ATOM 3710 O O . GLY A 1 466 ? 1.065 22.938 4.852 1 98.06 466 GLY A O 1
ATOM 3711 N N . GLU A 1 467 ? -0.857 21.844 4.406 1 97.88 467 GLU A N 1
ATOM 3712 C CA . GLU A 1 467 ? -0.39 20.5 4.711 1 97.88 467 GLU A CA 1
ATOM 3713 C C . GLU A 1 467 ? -1.21 19.453 3.965 1 97.88 467 GLU A C 1
ATOM 3715 O O . GLU A 1 467 ? -2.439 19.531 3.92 1 97.88 467 GLU A O 1
ATOM 3720 N N . PHE A 1 468 ? -0.602 18.531 3.373 1 97.69 468 PHE A N 1
ATOM 3721 C CA . PHE A 1 468 ? -1.204 17.312 2.83 1 97.69 468 PHE A CA 1
ATOM 3722 C C . PHE A 1 468 ? -0.191 16.188 2.793 1 97.69 468 PHE A C 1
ATOM 3724 O O . PHE A 1 468 ? 0.999 16.406 2.562 1 97.69 468 PHE A O 1
ATOM 3731 N N . GLY A 1 469 ? -0.555 15.07 3.201 1 97.94 469 GLY A N 1
ATOM 3732 C CA . GLY A 1 469 ? 0.358 13.945 3.324 1 97.94 469 GLY A CA 1
ATOM 3733 C C . GLY A 1 469 ? -0.35 12.625 3.568 1 97.94 469 GLY A C 1
ATOM 3734 O O . GLY A 1 469 ? -1.56 12.602 3.807 1 97.94 469 GLY A O 1
ATOM 3735 N N . PHE A 1 470 ? 0.345 11.555 3.471 1 98.5 470 PHE A N 1
ATOM 3736 C CA . PHE A 1 470 ? -0.204 10.203 3.484 1 98.5 470 PHE A CA 1
ATOM 3737 C C . PHE A 1 470 ? 0.734 9.242 4.211 1 98.5 470 PHE A C 1
ATOM 3739 O O . PHE A 1 470 ? 1.791 8.891 3.686 1 98.5 470 PHE A O 1
ATOM 3746 N N . PRO A 1 471 ? 0.401 8.781 5.418 1 98.69 471 PRO A N 1
ATOM 3747 C CA . PRO A 1 471 ? 1.201 7.734 6.066 1 98.69 471 PRO A CA 1
ATOM 3748 C C . PRO A 1 471 ? 0.867 6.336 5.559 1 98.69 471 PRO A C 1
ATOM 3750 O O . PRO A 1 471 ? -0.228 5.828 5.812 1 98.69 471 PRO A O 1
ATOM 3753 N N . VAL A 1 472 ? 1.783 5.738 4.898 1 98.69 472 VAL A N 1
ATOM 3754 C CA . VAL A 1 472 ? 1.549 4.422 4.312 1 98.69 472 VAL A CA 1
ATOM 3755 C C . VAL A 1 472 ? 1.257 3.408 5.414 1 98.69 472 VAL A C 1
ATOM 3757 O O . VAL A 1 472 ? 1.921 3.404 6.453 1 98.69 472 VAL A O 1
ATOM 3760 N N . HIS A 1 473 ? 0.219 2.562 5.191 1 98.38 473 HIS A N 1
ATOM 3761 C CA . HIS A 1 473 ? -0.216 1.582 6.18 1 98.38 473 HIS A CA 1
ATOM 3762 C C . HIS A 1 473 ? 0.919 0.634 6.555 1 98.38 473 HIS A C 1
ATOM 3764 O O . HIS A 1 473 ? 1.583 0.079 5.676 1 98.38 473 HIS A O 1
ATOM 3770 N N . ALA A 1 474 ? 1.233 0.483 7.824 1 98.19 474 ALA A N 1
ATOM 3771 C CA . ALA A 1 474 ? 2.18 -0.46 8.414 1 98.19 474 ALA A CA 1
ATOM 3772 C C . ALA A 1 474 ? 3.58 -0.263 7.844 1 98.19 474 ALA A C 1
ATOM 3774 O O . ALA A 1 474 ? 4.348 -1.222 7.719 1 98.19 474 ALA A O 1
ATOM 3775 N N . GLU A 1 475 ? 3.9 0.889 7.418 1 98.12 475 GLU A N 1
ATOM 3776 C CA . GLU A 1 475 ? 5.203 1.204 6.84 1 98.12 475 GLU A CA 1
ATOM 3777 C C . GLU A 1 475 ? 6.324 0.989 7.852 1 98.12 475 GLU A C 1
ATOM 3779 O O . GLU A 1 475 ? 7.402 0.504 7.496 1 98.12 475 GLU A O 1
ATOM 3784 N N . ALA A 1 476 ? 6.059 1.261 9.148 1 97.12 476 ALA A N 1
ATOM 3785 C CA . ALA A 1 476 ? 7.066 1.199 10.203 1 97.12 476 ALA A CA 1
ATOM 3786 C C . ALA A 1 476 ? 7.52 -0.237 10.445 1 97.12 476 ALA A C 1
ATOM 3788 O O . ALA A 1 476 ? 8.578 -0.469 11.039 1 97.12 476 ALA A O 1
ATOM 3789 N N . GLU A 1 477 ? 6.758 -1.161 10.023 1 96.62 477 GLU A N 1
ATOM 3790 C CA . GLU A 1 477 ? 7.062 -2.572 10.234 1 96.62 477 GLU A CA 1
ATOM 3791 C C . GLU A 1 477 ? 7.949 -3.119 9.117 1 96.62 477 GLU A C 1
ATOM 3793 O O . GLU A 1 477 ? 8.477 -4.227 9.227 1 96.62 477 GLU A O 1
ATOM 3798 N N . ARG A 1 478 ? 8.148 -2.371 8.094 1 97.44 478 ARG A N 1
ATOM 3799 C CA . ARG A 1 478 ? 8.914 -2.822 6.938 1 97.44 478 ARG A CA 1
ATOM 3800 C C . ARG A 1 478 ? 10.406 -2.621 7.16 1 97.44 478 ARG A C 1
ATOM 3802 O O . ARG A 1 478 ? 10.812 -1.813 8 1 97.44 478 ARG A O 1
ATOM 3809 N N . GLU A 1 479 ? 11.18 -3.291 6.336 1 96.94 479 GLU A N 1
ATOM 3810 C CA . GLU A 1 479 ? 12.609 -2.982 6.262 1 96.94 479 GLU A CA 1
ATOM 3811 C C . GLU A 1 479 ? 12.844 -1.597 5.668 1 96.94 479 GLU A C 1
ATOM 3813 O O . GLU A 1 479 ? 12.008 -1.087 4.918 1 96.94 479 GLU A O 1
ATOM 3818 N N . LEU A 1 480 ? 13.969 -0.991 5.945 1 97.94 480 LEU A N 1
ATOM 3819 C CA . LEU A 1 480 ? 14.242 0.389 5.562 1 97.94 480 LEU A CA 1
ATOM 3820 C C . LEU A 1 480 ? 14.094 0.576 4.059 1 97.94 480 LEU A C 1
ATOM 3822 O O . LEU A 1 480 ? 13.422 1.507 3.607 1 97.94 480 LEU A O 1
ATOM 3826 N N . SER A 1 481 ? 14.695 -0.327 3.244 1 98.06 481 SER A N 1
ATOM 3827 C CA . SER A 1 481 ? 14.648 -0.157 1.796 1 98.06 481 SER A CA 1
ATOM 3828 C C . SER A 1 481 ? 13.211 -0.15 1.288 1 98.06 481 SER A C 1
ATOM 3830 O O . SER A 1 481 ? 12.891 0.554 0.328 1 98.06 481 SER A O 1
ATOM 3832 N N . ASP A 1 482 ? 12.328 -0.922 1.981 1 98.31 482 ASP A N 1
ATOM 3833 C CA . ASP A 1 482 ? 10.922 -0.988 1.593 1 98.31 482 ASP A CA 1
ATOM 3834 C C . ASP A 1 482 ? 10.156 0.242 2.078 1 98.31 482 ASP A C 1
ATOM 3836 O O . ASP A 1 482 ? 9.188 0.67 1.443 1 98.31 482 ASP A O 1
ATOM 3840 N N . GLN A 1 483 ? 10.57 0.853 3.184 1 98.5 483 GLN A N 1
ATOM 3841 C CA . GLN A 1 483 ? 10 2.123 3.617 1 98.5 483 GLN A CA 1
ATOM 3842 C C . GLN A 1 483 ? 10.32 3.236 2.623 1 98.5 483 GLN A C 1
ATOM 3844 O O . GLN A 1 483 ? 9.5 4.133 2.404 1 98.5 483 GLN A O 1
ATOM 3849 N N . LEU A 1 484 ? 11.562 3.146 2.084 1 98.69 484 LEU A N 1
ATOM 3850 C CA . LEU A 1 484 ? 12.047 4.219 1.216 1 98.69 484 LEU A CA 1
ATOM 3851 C C . LEU A 1 484 ? 11.352 4.168 -0.142 1 98.69 484 LEU A C 1
ATOM 3853 O O . LEU A 1 484 ? 11.211 5.195 -0.809 1 98.69 484 LEU A O 1
ATOM 3857 N N . PHE A 1 485 ? 10.891 3.004 -0.609 1 98.69 485 PHE A N 1
ATOM 3858 C CA . PHE A 1 485 ? 10.156 2.859 -1.864 1 98.69 485 PHE A CA 1
ATOM 3859 C C . PHE A 1 485 ? 8.656 2.932 -1.629 1 98.69 485 PHE A C 1
ATOM 3861 O O . PHE A 1 485 ? 7.941 1.95 -1.842 1 98.69 485 PHE A O 1
ATOM 3868 N N . ASP A 1 486 ? 8.164 4.09 -1.325 1 98.62 486 ASP A N 1
ATOM 3869 C CA . ASP A 1 486 ? 6.828 4.301 -0.779 1 98.62 486 ASP A CA 1
ATOM 3870 C C . ASP A 1 486 ? 5.852 4.738 -1.868 1 98.62 486 ASP A C 1
ATOM 3872 O O . ASP A 1 486 ? 5.195 5.773 -1.739 1 98.62 486 ASP A O 1
ATOM 3876 N N . SER A 1 487 ? 5.508 3.902 -2.734 1 98.75 487 SER A N 1
ATOM 3877 C CA . SER A 1 487 ? 4.73 4.176 -3.938 1 98.75 487 SER A CA 1
ATOM 3878 C C . SER A 1 487 ? 3.35 4.719 -3.59 1 98.75 487 SER A C 1
ATOM 3880 O O . SER A 1 487 ? 2.852 5.637 -4.25 1 98.75 487 SER A O 1
ATOM 3882 N N . PRO A 1 488 ? 2.631 4.184 -2.568 1 98.75 488 PRO A N 1
ATOM 3883 C CA . PRO A 1 488 ? 1.312 4.754 -2.283 1 98.75 488 PRO A CA 1
ATOM 3884 C C . PRO A 1 488 ? 1.377 6.234 -1.916 1 98.75 488 PRO A C 1
ATOM 3886 O O . PRO A 1 488 ? 0.479 7.004 -2.271 1 98.75 488 PRO A O 1
ATOM 3889 N N . ARG A 1 489 ? 2.406 6.617 -1.227 1 98.81 489 ARG A N 1
ATOM 3890 C CA . ARG A 1 489 ? 2.582 8.023 -0.887 1 98.81 489 ARG A CA 1
ATOM 3891 C C . ARG A 1 489 ? 2.857 8.859 -2.133 1 98.81 489 ARG A C 1
ATOM 3893 O O . ARG A 1 489 ? 2.346 9.969 -2.268 1 98.81 489 ARG A O 1
ATOM 3900 N N . SER A 1 490 ? 3.693 8.32 -3.07 1 98.75 490 SER A N 1
ATOM 3901 C CA . SER A 1 490 ? 3.906 8.977 -4.355 1 98.75 490 SER A CA 1
ATOM 3902 C C . SER A 1 490 ? 2.586 9.195 -5.086 1 98.75 490 SER A C 1
ATOM 3904 O O . SER A 1 490 ? 2.336 10.289 -5.605 1 98.75 490 SER A O 1
ATOM 3906 N N . VAL A 1 491 ? 1.747 8.148 -5.102 1 98.75 491 VAL A N 1
ATOM 3907 C CA . VAL A 1 491 ? 0.459 8.234 -5.781 1 98.75 491 VAL A CA 1
ATOM 3908 C C . VAL A 1 491 ? -0.388 9.336 -5.145 1 98.75 491 VAL A C 1
ATOM 3910 O O . VAL A 1 491 ? -1.028 10.117 -5.848 1 98.75 491 VAL A O 1
ATOM 3913 N N . TYR A 1 492 ? -0.399 9.383 -3.84 1 98.75 492 TYR A N 1
ATOM 3914 C CA . TYR A 1 492 ? -1.151 10.406 -3.123 1 98.75 492 TYR A CA 1
ATOM 3915 C C . TYR A 1 492 ? -0.706 11.797 -3.539 1 98.75 492 TYR A C 1
ATOM 3917 O O . TYR A 1 492 ? -1.518 12.609 -4 1 98.75 492 TYR A O 1
ATOM 3925 N N . TYR A 1 493 ? 0.574 12.109 -3.443 1 98.81 493 TYR A N 1
ATOM 3926 C CA . TYR A 1 493 ? 1.085 13.445 -3.729 1 98.81 493 TYR A CA 1
ATOM 3927 C C . TYR A 1 493 ? 0.854 13.82 -5.188 1 98.81 493 TYR A C 1
ATOM 3929 O O . TYR A 1 493 ? 0.367 14.914 -5.488 1 98.81 493 TYR A O 1
ATOM 3937 N N . LEU A 1 494 ? 1.18 12.906 -6.094 1 98.62 494 LEU A N 1
ATOM 3938 C CA . LEU A 1 494 ? 1.127 13.234 -7.516 1 98.62 494 LEU A CA 1
ATOM 3939 C C . LEU A 1 494 ? -0.315 13.414 -7.977 1 98.62 494 LEU A C 1
ATOM 3941 O O . LEU A 1 494 ? -0.6 14.281 -8.812 1 98.62 494 LEU A O 1
ATOM 3945 N N . SER A 1 495 ? -1.234 12.586 -7.438 1 98.62 495 SER A N 1
ATOM 3946 C CA . SER A 1 495 ? -2.633 12.727 -7.828 1 98.62 495 SER A CA 1
ATOM 3947 C C . SER A 1 495 ? -3.23 14.023 -7.285 1 98.62 495 SER A C 1
ATOM 3949 O O . SER A 1 495 ? -3.996 14.695 -7.977 1 98.62 495 SER A O 1
ATOM 3951 N N . PHE A 1 496 ? -2.879 14.406 -6.07 1 98.56 496 PHE A N 1
ATOM 3952 C CA . PHE A 1 496 ? -3.342 15.672 -5.508 1 98.56 496 PHE A CA 1
ATOM 3953 C C . PHE A 1 496 ? -2.768 16.844 -6.281 1 98.56 496 PHE A C 1
ATOM 3955 O O . PHE A 1 496 ? -3.486 17.797 -6.598 1 98.56 496 PHE A O 1
ATOM 3962 N N . MET A 1 497 ? -1.491 16.781 -6.629 1 98.69 497 MET A N 1
ATOM 3963 C CA . MET A 1 497 ? -0.855 17.859 -7.383 1 98.69 497 MET A CA 1
ATOM 3964 C C . MET A 1 497 ? -1.457 17.969 -8.781 1 98.69 497 MET A C 1
ATOM 3966 O O . MET A 1 497 ? -1.624 19.078 -9.305 1 98.69 497 MET A O 1
ATOM 3970 N N . SER A 1 498 ? -1.746 16.812 -9.383 1 98.56 498 SER A N 1
ATOM 3971 C CA . SER A 1 498 ? -2.416 16.828 -10.68 1 98.56 498 SER A CA 1
ATOM 3972 C C . SER A 1 498 ? -3.768 17.531 -10.594 1 98.56 498 SER A C 1
ATOM 3974 O O . SER A 1 498 ? -4.125 18.297 -11.484 1 98.56 498 SER A O 1
ATOM 3976 N N . GLU A 1 499 ? -4.477 17.281 -9.539 1 98.44 499 GLU A N 1
ATOM 3977 C CA . GLU A 1 499 ? -5.793 17.906 -9.391 1 98.44 499 GLU A CA 1
ATOM 3978 C C . GLU A 1 499 ? -5.676 19.391 -9.078 1 98.44 499 GLU A C 1
ATOM 3980 O O . GLU A 1 499 ? -6.551 20.172 -9.438 1 98.44 499 GLU A O 1
ATOM 3985 N N . ILE A 1 500 ? -4.613 19.812 -8.406 1 98.62 500 ILE A N 1
ATOM 3986 C CA . ILE A 1 500 ? -4.352 21.234 -8.227 1 98.62 500 ILE A CA 1
ATOM 3987 C C . ILE A 1 500 ? -4.195 21.906 -9.594 1 98.62 500 ILE A C 1
ATOM 3989 O O . ILE A 1 500 ? -4.82 22.922 -9.867 1 98.62 500 ILE A O 1
ATOM 3993 N N . LEU A 1 501 ? -3.373 21.281 -10.445 1 98.56 501 LEU A N 1
ATOM 3994 C CA . LEU A 1 501 ? -3.152 21.828 -11.773 1 98.56 501 LEU A CA 1
ATOM 3995 C C . LEU A 1 501 ? -4.461 21.906 -12.555 1 98.56 501 LEU A C 1
ATOM 3997 O O . LEU A 1 501 ? -4.758 22.922 -13.188 1 98.56 501 LEU A O 1
ATOM 4001 N N . LYS A 1 502 ? -5.234 20.859 -12.5 1 98.38 502 LYS A N 1
ATOM 4002 C CA . LYS A 1 502 ? -6.523 20.875 -13.188 1 98.38 502 LYS A CA 1
ATOM 4003 C C . LYS A 1 502 ? -7.445 21.938 -12.609 1 98.38 502 LYS A C 1
ATOM 4005 O O . LYS A 1 502 ? -8.195 22.578 -13.352 1 98.38 502 LYS A O 1
ATOM 4010 N N . SER A 1 503 ? -7.445 22.109 -11.305 1 98.62 503 SER A N 1
ATOM 4011 C CA . SER A 1 503 ? -8.258 23.141 -10.664 1 98.62 503 SER A CA 1
ATOM 4012 C C . SER A 1 503 ? -7.871 24.531 -11.156 1 98.62 503 SER A C 1
ATOM 4014 O O . SER A 1 503 ? -8.734 25.391 -11.352 1 98.62 503 SER A O 1
ATOM 4016 N N . ILE A 1 504 ? -6.582 24.766 -11.367 1 98.62 504 ILE A N 1
ATOM 4017 C CA . ILE A 1 504 ? -6.086 26.062 -11.82 1 98.62 504 ILE A CA 1
ATOM 4018 C C . ILE A 1 504 ? -6.508 26.297 -13.266 1 98.62 504 ILE A C 1
ATOM 4020 O O . ILE A 1 504 ? -7.094 27.344 -13.586 1 98.62 504 ILE A O 1
ATOM 4024 N N . TYR A 1 505 ? -6.355 25.344 -14.141 1 98.25 505 TYR A N 1
ATOM 4025 C CA . TYR A 1 505 ? -6.445 25.594 -15.57 1 98.25 505 TYR A CA 1
ATOM 4026 C C . TYR A 1 505 ? -7.84 25.281 -16.094 1 98.25 505 TYR A C 1
ATOM 4028 O O . TYR A 1 505 ? -8.312 25.922 -17.047 1 98.25 505 TYR A O 1
ATOM 4036 N N . GLU A 1 506 ? -8.461 24.297 -15.477 1 98.25 506 GLU A N 1
ATOM 4037 C CA . GLU A 1 506 ? -9.766 23.891 -15.984 1 98.25 506 GLU A CA 1
ATOM 4038 C C . GLU A 1 506 ? -10.891 24.562 -15.219 1 98.25 506 GLU A C 1
ATOM 4040 O O . GLU A 1 506 ? -11.953 24.844 -15.781 1 98.25 506 GLU A O 1
ATOM 4045 N N . ASP A 1 507 ? -10.703 24.906 -13.938 1 98.44 507 ASP A N 1
ATOM 4046 C CA . ASP A 1 507 ? -11.781 25.422 -13.109 1 98.44 507 ASP A CA 1
ATOM 4047 C C . ASP A 1 507 ? -11.555 26.906 -12.789 1 98.44 507 ASP A C 1
ATOM 4049 O O . ASP A 1 507 ? -12.469 27.578 -12.305 1 98.44 507 ASP A O 1
ATOM 4053 N N . GLY A 1 508 ? -10.391 27.406 -12.969 1 98.44 508 GLY A N 1
ATOM 4054 C CA . GLY A 1 508 ? -10.109 28.812 -12.742 1 98.44 508 GLY A CA 1
ATOM 4055 C C . GLY A 1 508 ? -9.82 29.141 -11.289 1 98.44 508 GLY A C 1
ATOM 4056 O O . GLY A 1 508 ? -9.938 30.297 -10.867 1 98.44 508 GLY A O 1
ATOM 4057 N N . VAL A 1 509 ? -9.453 28.172 -10.5 1 98.75 509 VAL A N 1
ATOM 4058 C CA . VAL A 1 509 ? -9.188 28.344 -9.078 1 98.75 509 VAL A CA 1
ATOM 4059 C C . VAL A 1 509 ? -7.797 28.938 -8.883 1 98.75 509 VAL A C 1
ATOM 4061 O O . VAL A 1 509 ? -6.844 28.547 -9.555 1 98.75 509 VAL A O 1
ATOM 4064 N N . HIS A 1 510 ? -7.68 29.906 -8.062 1 98.69 510 HIS A N 1
ATOM 4065 C CA . HIS A 1 510 ? -6.371 30.453 -7.699 1 98.69 510 HIS A CA 1
ATOM 4066 C C . HIS A 1 510 ? -5.758 29.656 -6.543 1 98.69 510 HIS A C 1
ATOM 4068 O O . HIS A 1 510 ? -5.984 29.984 -5.375 1 98.69 510 HIS A O 1
ATOM 4074 N N . VAL A 1 511 ? -4.953 28.719 -6.855 1 98.69 511 VAL A N 1
ATOM 4075 C CA . VAL A 1 511 ? -4.18 27.984 -5.852 1 98.69 511 VAL A CA 1
ATOM 4076 C C . VAL A 1 511 ? -2.781 28.594 -5.738 1 98.69 511 VAL A C 1
ATOM 4078 O O . VAL A 1 511 ? -1.987 28.516 -6.68 1 98.69 511 VAL A O 1
ATOM 4081 N N . MET A 1 512 ? -2.521 29.109 -4.543 1 98.19 512 MET A N 1
ATOM 4082 C CA . MET A 1 512 ? -1.302 29.875 -4.309 1 98.19 512 MET A CA 1
ATOM 4083 C C . MET A 1 512 ? -0.106 28.953 -4.113 1 98.19 512 MET A C 1
ATOM 4085 O O . MET A 1 512 ? 1.028 29.312 -4.422 1 98.19 512 MET A O 1
ATOM 4089 N N . GLY A 1 513 ? -0.377 27.828 -3.574 1 98.5 513 GLY A N 1
ATOM 4090 C CA . GLY A 1 513 ? 0.748 26.953 -3.297 1 98.5 513 GLY A CA 1
ATOM 4091 C C . GLY A 1 513 ? 0.348 25.688 -2.568 1 98.5 513 GLY A C 1
ATOM 4092 O O . GLY A 1 513 ? -0.831 25.469 -2.27 1 98.5 513 GLY A O 1
ATOM 4093 N N . ALA A 1 514 ? 1.33 24.781 -2.369 1 98.69 514 ALA A N 1
ATOM 4094 C CA . ALA A 1 514 ? 1.165 23.5 -1.68 1 98.69 514 ALA A CA 1
ATOM 4095 C C . ALA A 1 514 ? 2.424 23.141 -0.898 1 98.69 514 ALA A C 1
ATOM 4097 O O . ALA A 1 514 ? 3.531 23.188 -1.438 1 98.69 514 ALA A O 1
ATOM 4098 N N . LEU A 1 515 ? 2.26 22.797 0.342 1 98.81 515 LEU A N 1
ATOM 4099 C CA . LEU A 1 515 ? 3.338 22.406 1.244 1 98.81 515 LEU A CA 1
ATOM 4100 C C . LEU A 1 515 ? 3.145 20.969 1.741 1 98.81 515 LEU A C 1
ATOM 4102 O O . LEU A 1 515 ? 2.189 20.688 2.467 1 98.81 515 LEU A O 1
ATOM 4106 N N . ALA A 1 516 ? 4.055 20.094 1.412 1 98.69 516 ALA A N 1
ATOM 4107 C CA . ALA A 1 516 ? 3.926 18.672 1.71 1 98.69 516 ALA A CA 1
ATOM 4108 C C . ALA A 1 516 ? 4.172 18.391 3.191 1 98.69 516 ALA A C 1
ATOM 4110 O O . ALA A 1 516 ? 5.129 18.906 3.773 1 98.69 516 ALA A O 1
ATOM 4111 N N . TRP A 1 517 ? 3.195 17.703 3.791 1 98.19 517 TRP A N 1
ATOM 4112 C CA . TRP A 1 517 ? 3.344 17.188 5.145 1 98.19 517 TRP A CA 1
ATOM 4113 C C . TRP A 1 517 ? 3.664 15.695 5.125 1 98.19 517 TRP A C 1
ATOM 4115 O O . TRP A 1 517 ? 3.01 14.922 4.418 1 98.19 517 TRP A O 1
ATOM 4125 N N . SER A 1 518 ? 4.742 15.32 5.93 1 98.12 518 SER A N 1
ATOM 4126 C CA . SER A 1 518 ? 5.734 16.203 6.535 1 98.12 518 SER A CA 1
ATOM 4127 C C . SER A 1 518 ? 7.117 15.969 5.938 1 98.12 518 SER A C 1
ATOM 4129 O O . SER A 1 518 ? 7.324 15.008 5.191 1 98.12 518 SER A O 1
ATOM 4131 N N . PHE A 1 519 ? 7.988 16.797 6.094 1 98.31 519 PHE A N 1
ATOM 4132 C CA . PHE A 1 519 ? 9.25 16.656 5.379 1 98.31 519 PHE A CA 1
ATOM 4133 C C . PHE A 1 519 ? 10.047 15.477 5.918 1 98.31 519 PHE A C 1
ATOM 4135 O O . PHE A 1 519 ? 11 15.016 5.281 1 98.31 519 PHE A O 1
ATOM 4142 N N . VAL A 1 520 ? 9.594 14.938 7.133 1 98.69 520 VAL A N 1
ATOM 4143 C CA . VAL A 1 520 ? 10.273 13.82 7.781 1 98.69 520 VAL A CA 1
ATOM 4144 C C . VAL A 1 520 ? 9.305 13.086 8.703 1 98.69 520 VAL A C 1
ATOM 4146 O O . VAL A 1 520 ? 8.367 13.688 9.234 1 98.69 520 VAL A O 1
ATOM 4149 N N . ASP A 1 521 ? 9.5 11.75 8.836 1 98.69 521 ASP A N 1
ATOM 4150 C CA . ASP A 1 521 ? 8.695 11.031 9.82 1 98.69 521 ASP A CA 1
ATOM 4151 C C . ASP A 1 521 ? 8.805 11.68 11.195 1 98.69 521 ASP A C 1
ATOM 4153 O O . ASP A 1 521 ? 9.906 11.977 11.664 1 98.69 521 ASP A O 1
ATOM 4157 N N . ASN A 1 522 ? 7.625 11.938 11.781 1 98.31 522 ASN A N 1
ATOM 4158 C CA . ASN A 1 522 ? 7.645 12.695 13.023 1 98.31 522 ASN A CA 1
ATOM 4159 C C . ASN A 1 522 ? 6.676 12.109 14.055 1 98.31 522 ASN A C 1
ATOM 4161 O O . ASN A 1 522 ? 6.066 11.07 13.812 1 98.31 522 ASN A O 1
ATOM 4165 N N . TRP A 1 523 ? 6.672 12.719 15.258 1 97.88 523 TRP A N 1
ATOM 4166 C CA . TRP A 1 523 ? 5.766 12.359 16.344 1 97.88 523 TRP A CA 1
ATOM 4167 C C . TRP A 1 523 ? 4.336 12.781 16.016 1 97.88 523 TRP A C 1
ATOM 4169 O O . TRP A 1 523 ? 4.07 13.953 15.742 1 97.88 523 TRP A O 1
ATOM 4179 N N . GLU A 1 524 ? 3.49 11.844 15.914 1 97.19 524 GLU A N 1
ATOM 4180 C CA . GLU A 1 524 ? 2.086 12.125 15.633 1 97.19 524 GLU A CA 1
ATOM 4181 C C . GLU A 1 524 ? 1.223 11.93 16.875 1 97.19 524 GLU A C 1
ATOM 4183 O O . GLU A 1 524 ? 0.447 10.977 16.953 1 97.19 524 GLU A O 1
ATOM 4188 N N . PHE A 1 525 ? 1.412 12.82 17.891 1 95.5 525 PHE A N 1
ATOM 4189 C CA . PHE A 1 525 ? 0.602 12.922 19.094 1 95.5 525 PHE A CA 1
ATOM 4190 C C . PHE A 1 525 ? 0.493 11.57 19.781 1 95.5 525 PHE A C 1
ATOM 4192 O O . PHE A 1 525 ? -0.61 11.094 20.062 1 95.5 525 PHE A O 1
ATOM 4199 N N . GLY A 1 526 ? 1.539 11.008 20.094 1 95.81 526 GLY A N 1
ATOM 4200 C CA . GLY A 1 526 ? 1.624 9.781 20.875 1 95.81 526 GLY A CA 1
ATOM 4201 C C . GLY A 1 526 ? 1.921 8.562 20.016 1 95.81 526 GLY A C 1
ATOM 4202 O O . GLY A 1 526 ? 1.882 7.43 20.516 1 95.81 526 GLY A O 1
ATOM 4203 N N . ASP A 1 527 ? 2.236 8.82 18.672 1 95.94 527 ASP A N 1
ATOM 4204 C CA . ASP A 1 527 ? 2.42 7.703 17.75 1 95.94 527 ASP A CA 1
ATOM 4205 C C . ASP A 1 527 ? 3.541 7.992 16.766 1 95.94 527 ASP A C 1
ATOM 4207 O O . ASP A 1 527 ? 3.59 9.078 16.172 1 95.94 527 ASP A O 1
ATOM 4211 N N . TYR A 1 528 ? 4.492 7.043 16.641 1 96.56 528 TYR A N 1
ATOM 4212 C CA . TYR A 1 528 ? 5.543 7.184 15.641 1 96.56 528 TYR A CA 1
ATOM 4213 C C . TYR A 1 528 ? 5.281 6.273 14.445 1 96.56 528 TYR A C 1
ATOM 4215 O O . TYR A 1 528 ? 5.973 6.359 13.43 1 96.56 528 TYR A O 1
ATOM 4223 N N . ALA A 1 529 ? 4.262 5.461 14.555 1 95.62 529 ALA A N 1
ATOM 4224 C CA . ALA A 1 529 ? 3.979 4.504 13.484 1 95.62 529 ALA A CA 1
ATOM 4225 C C . ALA A 1 529 ? 3.238 5.176 12.328 1 95.62 529 ALA A C 1
ATOM 4227 O O . ALA A 1 529 ? 3.23 4.664 11.211 1 95.62 529 ALA A O 1
ATOM 4228 N N . GLN A 1 530 ? 2.602 6.297 12.555 1 96.94 530 GLN A N 1
ATOM 4229 C CA . GLN A 1 530 ? 2.029 7.094 11.477 1 96.94 530 GLN A CA 1
ATOM 4230 C C . GLN A 1 530 ? 3.107 7.887 10.742 1 96.94 530 GLN A C 1
ATOM 4232 O O . GLN A 1 530 ? 3.248 9.094 10.953 1 96.94 530 GLN A O 1
ATOM 4237 N N . GLN A 1 531 ? 3.771 7.207 9.875 1 98.25 531 GLN A N 1
ATOM 4238 C CA . GLN A 1 531 ? 4.922 7.789 9.195 1 98.25 531 GLN A CA 1
ATOM 4239 C C . GLN A 1 531 ? 4.484 8.656 8.023 1 98.25 531 GLN A C 1
ATOM 4241 O O . GLN A 1 531 ? 4.523 8.219 6.871 1 98.25 531 GLN A O 1
ATOM 4246 N N . PHE A 1 532 ? 4.234 9.906 8.219 1 98.38 532 PHE A N 1
ATOM 4247 C CA . PHE A 1 532 ? 3.809 10.875 7.215 1 98.38 532 PHE A CA 1
ATOM 4248 C C . PHE A 1 532 ? 4.996 11.359 6.391 1 98.38 532 PHE A C 1
ATOM 4250 O O . PHE A 1 532 ? 4.824 11.898 5.297 1 98.38 532 PHE A O 1
ATOM 4257 N N . GLY A 1 533 ? 6.18 11.172 6.875 1 98.69 533 GLY A N 1
ATOM 4258 C CA . GLY A 1 533 ? 7.348 11.867 6.352 1 98.69 533 GLY A CA 1
ATOM 4259 C C . GLY A 1 533 ? 7.773 11.367 4.984 1 98.69 533 GLY A C 1
ATOM 4260 O O . GLY A 1 533 ? 7.695 10.172 4.699 1 98.69 533 GLY A O 1
ATOM 4261 N N . ILE A 1 534 ? 8.305 12.258 4.18 1 98.88 534 ILE A N 1
ATOM 4262 C CA . ILE A 1 534 ? 8.922 11.906 2.906 1 98.88 534 ILE A CA 1
ATOM 4263 C C . ILE A 1 534 ? 10.406 11.617 3.119 1 98.88 534 ILE A C 1
ATOM 4265 O O . ILE A 1 534 ? 11.148 11.414 2.156 1 98.88 534 ILE A O 1
ATOM 4269 N N . GLN A 1 535 ? 10.867 11.633 4.32 1 98.81 535 GLN A N 1
ATOM 4270 C CA . GLN A 1 535 ? 12.117 11.047 4.82 1 98.81 535 GLN A CA 1
ATOM 4271 C C . GLN A 1 535 ? 11.859 10.148 6.023 1 98.81 535 GLN A C 1
ATOM 4273 O O . GLN A 1 535 ? 11.039 10.477 6.887 1 98.81 535 GLN A O 1
ATOM 4278 N N . ALA A 1 536 ? 12.594 9.016 6.051 1 98.69 536 ALA A N 1
ATOM 4279 C CA . ALA A 1 536 ? 12.555 8.148 7.227 1 98.69 536 ALA A CA 1
ATOM 4280 C C . ALA A 1 536 ? 13.594 8.586 8.258 1 98.69 536 ALA A C 1
ATOM 4282 O O . ALA A 1 536 ? 14.617 9.172 7.91 1 98.69 536 ALA A O 1
ATOM 4283 N N . VAL A 1 537 ? 13.273 8.305 9.531 1 98.25 537 VAL A N 1
ATOM 4284 C CA . VAL A 1 537 ? 14.203 8.633 10.609 1 98.25 537 VAL A CA 1
ATOM 4285 C C . VAL A 1 537 ? 14.484 7.395 11.453 1 98.25 537 VAL A C 1
ATOM 4287 O O . VAL A 1 537 ? 13.555 6.703 11.883 1 98.25 537 VAL A O 1
ATOM 4290 N N . ASN A 1 538 ? 15.789 7.086 11.594 1 96.94 538 ASN A N 1
ATOM 4291 C CA . ASN A 1 538 ? 16.188 6.109 12.602 1 96.94 538 ASN A CA 1
ATOM 4292 C C . ASN A 1 538 ? 16.109 6.695 14.008 1 96.94 538 ASN A C 1
ATOM 4294 O O . ASN A 1 538 ? 16.906 7.559 14.367 1 96.94 538 ASN A O 1
ATOM 4298 N N . ARG A 1 539 ? 15.289 6.27 14.797 1 91.81 539 ARG A N 1
ATOM 4299 C CA . ARG A 1 539 ? 14.977 6.891 16.078 1 91.81 539 ARG A CA 1
ATOM 4300 C C . ARG A 1 539 ? 16.094 6.652 17.094 1 91.81 539 ARG A C 1
ATOM 4302 O O . ARG A 1 539 ? 16.156 7.324 18.125 1 91.81 539 ARG A O 1
ATOM 4309 N N . THR A 1 540 ? 16.969 5.773 16.734 1 94.12 540 THR A N 1
ATOM 4310 C CA . THR A 1 540 ? 18.109 5.496 17.594 1 94.12 540 THR A CA 1
ATOM 4311 C C . THR A 1 540 ? 19.281 6.391 17.234 1 94.12 540 THR A C 1
ATOM 4313 O O . THR A 1 540 ? 19.938 6.945 18.125 1 94.12 540 THR A O 1
ATOM 4316 N N . THR A 1 541 ? 19.516 6.598 15.969 1 96.81 541 THR A N 1
ATOM 4317 C CA . THR A 1 541 ? 20.703 7.309 15.516 1 96.81 541 THR A CA 1
ATOM 4318 C C . THR A 1 541 ? 20.344 8.711 15.031 1 96.81 541 THR A C 1
ATOM 4320 O O . THR A 1 541 ? 21.234 9.547 14.836 1 96.81 541 THR A O 1
ATOM 4323 N N . GLN A 1 542 ? 19.062 8.984 14.766 1 97.75 542 GLN A N 1
ATOM 4324 C CA . GLN A 1 542 ? 18.516 10.227 14.242 1 97.75 542 GLN A CA 1
ATOM 4325 C C . GLN A 1 542 ? 18.891 10.43 12.781 1 97.75 542 GLN A C 1
ATOM 4327 O O . GLN A 1 542 ? 18.734 11.531 12.242 1 97.75 542 GLN A O 1
ATOM 4332 N N . GLN A 1 543 ? 19.453 9.328 12.141 1 97.19 543 GLN A N 1
ATOM 4333 C CA . GLN A 1 543 ? 19.781 9.414 10.727 1 97.19 543 GLN A CA 1
ATOM 4334 C C . GLN A 1 543 ? 18.516 9.492 9.867 1 97.19 543 GLN A C 1
ATOM 4336 O O . GLN A 1 543 ? 17.531 8.82 10.148 1 97.19 543 GLN A O 1
ATOM 4341 N N . ARG A 1 544 ? 18.609 10.312 8.828 1 98.06 544 ARG A N 1
ATOM 4342 C CA . ARG A 1 544 ? 17.5 10.461 7.895 1 98.06 544 ARG A CA 1
ATOM 4343 C C . ARG A 1 544 ? 17.797 9.742 6.582 1 98.06 544 ARG A C 1
ATOM 4345 O O . ARG A 1 544 ? 18.953 9.68 6.145 1 98.06 544 ARG A O 1
ATOM 4352 N N . HIS A 1 545 ? 16.75 9.234 5.891 1 98.44 545 HIS A N 1
ATOM 4353 C CA . HIS A 1 545 ? 16.828 8.633 4.562 1 98.44 545 HIS A CA 1
ATOM 4354 C C . HIS A 1 545 ? 15.703 9.141 3.662 1 98.44 545 HIS A C 1
ATOM 4356 O O . HIS A 1 545 ? 14.531 9.133 4.051 1 98.44 545 HIS A O 1
ATOM 4362 N N . TYR A 1 546 ? 16.062 9.578 2.418 1 98.75 546 TYR A N 1
ATOM 4363 C CA . TYR A 1 546 ? 15.07 10.055 1.466 1 98.75 546 TYR A CA 1
ATOM 4364 C C . TYR A 1 546 ? 14.156 8.93 1.012 1 98.75 546 TYR A C 1
ATOM 4366 O O . TYR A 1 546 ? 14.617 7.809 0.766 1 98.75 546 TYR A O 1
ATOM 4374 N N . LYS A 1 547 ? 12.906 9.203 0.964 1 98.81 547 LYS A N 1
ATOM 4375 C CA . LYS A 1 547 ? 11.945 8.266 0.379 1 98.81 547 LYS A CA 1
ATOM 4376 C C . LYS A 1 547 ? 11.695 8.578 -1.092 1 98.81 547 LYS A C 1
ATOM 4378 O O . LYS A 1 547 ? 11.867 9.727 -1.523 1 98.81 547 LYS A O 1
ATOM 4383 N N . LYS A 1 548 ? 11.211 7.652 -1.787 1 98.75 548 LYS A N 1
ATOM 4384 C CA . LYS A 1 548 ? 10.852 7.766 -3.197 1 98.75 548 LYS A CA 1
ATOM 4385 C C . LYS A 1 548 ? 9.836 8.883 -3.416 1 98.75 548 LYS A C 1
ATOM 4387 O O . LYS A 1 548 ? 9.914 9.625 -4.402 1 98.75 548 LYS A O 1
ATOM 4392 N N . SER A 1 549 ? 8.906 9.062 -2.561 1 98.81 549 SER A N 1
ATOM 4393 C CA . SER A 1 549 ? 7.852 10.055 -2.703 1 98.81 549 SER A CA 1
ATOM 4394 C C . SER A 1 549 ? 8.422 11.469 -2.721 1 98.81 549 SER A C 1
ATOM 4396 O O . SER A 1 549 ? 7.883 12.352 -3.393 1 98.81 549 SER A O 1
ATOM 4398 N N . PHE A 1 550 ? 9.516 11.703 -1.984 1 98.88 550 PHE A N 1
ATOM 4399 C CA . PHE A 1 550 ? 10.164 13.008 -1.987 1 98.88 550 PHE A CA 1
ATOM 4400 C C . PHE A 1 550 ? 10.664 13.359 -3.383 1 98.88 550 PHE A C 1
ATOM 4402 O O . PHE A 1 550 ? 10.352 14.43 -3.908 1 98.88 550 PHE A O 1
ATOM 4409 N N . PHE A 1 551 ? 11.398 12.422 -3.982 1 98.75 551 PHE A N 1
ATOM 4410 C CA . PHE A 1 551 ? 11.938 12.594 -5.324 1 98.75 551 PHE A CA 1
ATOM 4411 C C . PHE A 1 551 ? 10.82 12.805 -6.336 1 98.75 551 PHE A C 1
ATOM 4413 O O . PHE A 1 551 ? 10.891 13.711 -7.168 1 98.75 551 PHE A O 1
ATOM 4420 N N . ASP A 1 552 ? 9.805 11.945 -6.246 1 98.5 552 ASP A N 1
ATOM 4421 C CA . ASP A 1 552 ? 8.703 11.992 -7.207 1 98.5 552 ASP A CA 1
ATOM 4422 C C . ASP A 1 552 ? 7.984 13.336 -7.152 1 98.5 552 ASP A C 1
ATOM 4424 O O . ASP A 1 552 ? 7.664 13.922 -8.188 1 98.5 552 ASP A O 1
ATOM 4428 N N . LEU A 1 553 ? 7.719 13.812 -5.961 1 98.56 553 LEU A N 1
ATOM 4429 C CA . LEU A 1 553 ? 6.984 15.062 -5.773 1 98.56 553 LEU A CA 1
ATOM 4430 C C . LEU A 1 553 ? 7.797 16.25 -6.285 1 98.56 553 LEU A C 1
ATOM 4432 O O . LEU A 1 553 ? 7.281 17.078 -7.039 1 98.56 553 LEU A O 1
ATOM 4436 N N . VAL A 1 554 ? 9.047 16.344 -5.922 1 98.19 554 VAL A N 1
ATOM 4437 C CA . VAL A 1 554 ? 9.898 17.453 -6.332 1 98.19 554 VAL A CA 1
ATOM 4438 C C . VAL A 1 554 ? 10.094 17.438 -7.844 1 98.19 554 VAL A C 1
ATOM 4440 O O . VAL A 1 554 ? 10.008 18.469 -8.508 1 98.19 554 VAL A O 1
ATOM 4443 N N . ASP A 1 555 ? 10.375 16.234 -8.367 1 96.94 555 ASP A N 1
ATOM 4444 C CA . ASP A 1 555 ? 10.547 16.094 -9.812 1 96.94 555 ASP A CA 1
ATOM 4445 C C . ASP A 1 555 ? 9.297 16.531 -10.562 1 96.94 555 ASP A C 1
ATOM 4447 O O . ASP A 1 555 ? 9.391 17.172 -11.609 1 96.94 555 ASP A O 1
ATOM 4451 N N . PHE A 1 556 ? 8.117 16.156 -10.062 1 97.25 556 PHE A N 1
ATOM 4452 C CA . PHE A 1 556 ? 6.844 16.531 -10.656 1 97.25 556 PHE A CA 1
ATOM 4453 C C . PHE A 1 556 ? 6.715 18.047 -10.758 1 97.25 556 PHE A C 1
ATOM 4455 O O . PHE A 1 556 ? 6.309 18.578 -11.797 1 97.25 556 PHE A O 1
ATOM 4462 N N . VAL A 1 557 ? 7.059 18.75 -9.688 1 97 557 VAL A N 1
ATOM 4463 C CA . VAL A 1 557 ? 6.883 20.188 -9.641 1 97 557 VAL A CA 1
ATOM 4464 C C . VAL A 1 557 ? 7.953 20.875 -10.484 1 97 557 VAL A C 1
ATOM 4466 O O . VAL A 1 557 ? 7.645 21.734 -11.312 1 97 557 VAL A O 1
ATOM 4469 N N . LYS A 1 558 ? 9.172 20.484 -10.398 1 94.38 558 LYS A N 1
ATOM 4470 C CA . LYS A 1 558 ? 10.297 21.141 -11.039 1 94.38 558 LYS A CA 1
ATOM 4471 C C . LYS A 1 558 ? 10.219 21.031 -12.555 1 94.38 558 LYS A C 1
ATOM 4473 O O . LYS A 1 558 ? 10.609 21.953 -13.281 1 94.38 558 LYS A O 1
ATOM 4478 N N . THR A 1 559 ? 9.75 19.922 -13.031 1 93.69 559 THR A N 1
ATOM 4479 C CA . THR A 1 559 ? 9.688 19.703 -14.469 1 93.69 559 THR A CA 1
ATOM 4480 C C . THR A 1 559 ? 8.484 20.438 -15.07 1 93.69 559 THR A C 1
ATOM 4482 O O . THR A 1 559 ? 8.344 20.5 -16.297 1 93.69 559 THR A O 1
ATOM 4485 N N . ARG A 1 560 ? 7.691 21 -14.227 1 95.31 560 ARG A N 1
ATOM 4486 C CA . ARG A 1 560 ? 6.469 21.656 -14.68 1 95.31 560 ARG A CA 1
ATOM 4487 C C . ARG A 1 560 ? 6.445 23.125 -14.258 1 95.31 560 ARG A C 1
ATOM 4489 O O . ARG A 1 560 ? 5.379 23.688 -14.008 1 95.31 560 ARG A O 1
ATOM 4496 N N . GLN A 1 561 ? 7.535 23.578 -13.906 1 90.44 561 GLN A N 1
ATOM 4497 C CA . GLN A 1 561 ? 7.691 25 -13.641 1 90.44 561 GLN A CA 1
ATOM 4498 C C . GLN A 1 561 ? 8.391 25.703 -14.805 1 90.44 561 GLN A C 1
ATOM 4500 O O . GLN A 1 561 ? 9.281 25.141 -15.43 1 90.44 561 GLN A O 1
ATOM 4505 N N . PRO A 1 562 ? 7.824 26.875 -15.227 1 78.19 562 PRO A N 1
ATOM 4506 C CA . PRO A 1 562 ? 8.531 27.625 -16.266 1 78.19 562 PRO A CA 1
ATOM 4507 C C . PRO A 1 562 ? 9.977 27.938 -15.891 1 78.19 562 PRO A C 1
ATOM 4509 O O . PRO A 1 562 ? 10.305 28 -14.703 1 78.19 562 PRO A O 1
ATOM 4512 N N . ASN A 1 563 ? 10.898 27.844 -16.969 1 63.78 563 ASN A N 1
ATOM 4513 C CA . ASN A 1 563 ? 12.273 28.25 -16.703 1 63.78 563 ASN A CA 1
ATOM 4514 C C . ASN A 1 563 ? 12.336 29.594 -16 1 63.78 563 ASN A C 1
ATOM 4516 O O . ASN A 1 563 ? 11.766 30.578 -16.484 1 63.78 563 ASN A O 1
ATOM 4520 N N . LYS A 1 564 ? 12.539 29.469 -14.766 1 54.09 564 LYS A N 1
ATOM 4521 C CA . LYS A 1 564 ? 12.695 30.719 -14.031 1 54.09 564 LYS A CA 1
ATOM 4522 C C . LYS A 1 564 ? 13.922 31.484 -14.508 1 54.09 564 LYS A C 1
ATOM 4524 O O . LYS A 1 564 ? 15.047 30.984 -14.453 1 54.09 564 LYS A O 1
ATOM 4529 N N . ASP A 1 565 ? 13.773 32.156 -15.82 1 39.97 565 ASP A N 1
ATOM 4530 C CA . ASP A 1 565 ? 14.82 33.062 -16.297 1 39.97 565 ASP A CA 1
ATOM 4531 C C . ASP A 1 565 ? 15.211 34.062 -15.219 1 39.97 565 ASP A C 1
ATOM 4533 O O . ASP A 1 565 ? 14.352 34.531 -14.461 1 39.97 565 ASP A O 1
ATOM 4537 N N . MET B 1 1 ? -23.312 4.34 -12.469 1 82.94 1 MET B N 1
ATOM 4538 C CA . MET B 1 1 ? -23.078 3.08 -11.773 1 82.94 1 MET B CA 1
ATOM 4539 C C . MET B 1 1 ? -22.891 1.936 -12.766 1 82.94 1 MET B C 1
ATOM 4541 O O . MET B 1 1 ? -23.672 1.797 -13.711 1 82.94 1 MET B O 1
ATOM 4545 N N . ARG B 1 2 ? -21.766 1.231 -12.734 1 90.38 2 ARG B N 1
ATOM 4546 C CA . ARG B 1 2 ? -21.484 0.077 -13.578 1 90.38 2 ARG B CA 1
ATOM 4547 C C . ARG B 1 2 ? -21.438 -1.207 -12.758 1 90.38 2 ARG B C 1
ATOM 4549 O O . ARG B 1 2 ? -21.156 -1.175 -11.562 1 90.38 2 ARG B O 1
ATOM 4556 N N . TYR B 1 3 ? -21.812 -2.289 -13.367 1 94.62 3 TYR B N 1
ATOM 4557 C CA . TYR B 1 3 ? -21.844 -3.605 -12.734 1 94.62 3 TYR B CA 1
ATOM 4558 C C . TYR B 1 3 ? -20.922 -4.574 -13.477 1 94.62 3 TYR B C 1
ATOM 4560 O O . TYR B 1 3 ? -20.734 -4.449 -14.688 1 94.62 3 TYR B O 1
ATOM 4568 N N . ALA B 1 4 ? -20.375 -5.52 -12.742 1 94.44 4 ALA B N 1
ATOM 4569 C CA . ALA B 1 4 ? -19.766 -6.676 -13.398 1 94.44 4 ALA B CA 1
ATOM 4570 C C . ALA B 1 4 ? -20.797 -7.484 -14.164 1 94.44 4 ALA B C 1
ATOM 4572 O O . ALA B 1 4 ? -21.953 -7.609 -13.727 1 94.44 4 ALA B O 1
ATOM 4573 N N . THR B 1 5 ? -20.375 -7.996 -15.305 1 91.44 5 THR B N 1
ATOM 4574 C CA . THR B 1 5 ? -21.281 -8.773 -16.156 1 91.44 5 THR B CA 1
ATOM 4575 C C . THR B 1 5 ? -20.906 -10.25 -16.125 1 91.44 5 THR B C 1
ATOM 4577 O O . THR B 1 5 ? -19.766 -10.617 -16.406 1 91.44 5 THR B O 1
ATOM 4580 N N . SER B 1 6 ? -21.828 -11.031 -15.82 1 91.94 6 SER B N 1
ATOM 4581 C CA . SER B 1 6 ? -21.641 -12.477 -15.719 1 91.94 6 SER B CA 1
ATOM 4582 C C . SER B 1 6 ? -21.281 -13.086 -17.062 1 91.94 6 SER B C 1
ATOM 4584 O O . SER B 1 6 ? -21.703 -12.578 -18.109 1 91.94 6 SER B O 1
ATOM 4586 N N . VAL B 1 7 ? -20.531 -14.156 -17.031 1 92.12 7 VAL B N 1
ATOM 4587 C CA . VAL B 1 7 ? -20.297 -14.93 -18.25 1 92.12 7 VAL B CA 1
ATOM 4588 C C . VAL B 1 7 ? -21.609 -15.508 -18.766 1 92.12 7 VAL B C 1
ATOM 4590 O O . VAL B 1 7 ? -22.453 -15.938 -17.984 1 92.12 7 VAL B O 1
ATOM 4593 N N . PRO B 1 8 ? -21.781 -15.523 -20.047 1 87.12 8 PRO B N 1
ATOM 4594 C CA . PRO B 1 8 ? -23.016 -16.078 -20.594 1 87.12 8 PRO B CA 1
ATOM 4595 C C . PRO B 1 8 ? -23.094 -17.594 -20.422 1 87.12 8 PRO B C 1
ATOM 4597 O O . PRO B 1 8 ? -22.062 -18.266 -20.328 1 87.12 8 PRO B O 1
ATOM 4600 N N . SER B 1 9 ? -24.281 -18.078 -20.375 1 83.44 9 SER B N 1
ATOM 4601 C CA . SER B 1 9 ? -24.5 -19.516 -20.359 1 83.44 9 SER B CA 1
ATOM 4602 C C . SER B 1 9 ? -23.891 -20.188 -21.594 1 83.44 9 SER B C 1
ATOM 4604 O O . SER B 1 9 ? -23.891 -19.609 -22.672 1 83.44 9 SER B O 1
ATOM 4606 N N . PRO B 1 10 ? -23.406 -21.406 -21.344 1 82.25 10 PRO B N 1
ATOM 4607 C CA . PRO B 1 10 ? -22.781 -22.094 -22.469 1 82.25 10 PRO B CA 1
ATOM 4608 C C . PRO B 1 10 ? -23.781 -22.438 -23.578 1 82.25 10 PRO B C 1
ATOM 4610 O O . PRO B 1 10 ? -24.922 -22.812 -23.281 1 82.25 10 PRO B O 1
ATOM 4613 N N . THR B 1 11 ? -23.453 -22.25 -24.766 1 74.81 11 THR B N 1
ATOM 4614 C CA . THR B 1 11 ? -24.344 -22.578 -25.875 1 74.81 11 THR B CA 1
ATOM 4615 C C . THR B 1 11 ? -23.906 -23.875 -26.531 1 74.81 11 THR B C 1
ATOM 4617 O O . THR B 1 11 ? -24.719 -24.547 -27.188 1 74.81 11 THR B O 1
ATOM 4620 N N . THR B 1 12 ? -22.609 -24.219 -26.438 1 77.38 12 THR B N 1
ATOM 4621 C CA . THR B 1 12 ? -22.078 -25.438 -27.031 1 77.38 12 THR B CA 1
ATOM 4622 C C . THR B 1 12 ? -21.078 -26.109 -26.094 1 77.38 12 THR B C 1
ATOM 4624 O O . THR B 1 12 ? -20.5 -25.453 -25.219 1 77.38 12 THR B O 1
ATOM 4627 N N . THR B 1 13 ? -21.172 -27.359 -26.109 1 76.5 13 THR B N 1
ATOM 4628 C CA . THR B 1 13 ? -20.125 -28.094 -25.391 1 76.5 13 THR B CA 1
ATOM 4629 C C . THR B 1 13 ? -19.109 -28.672 -26.344 1 76.5 13 THR B C 1
ATOM 4631 O O . THR B 1 13 ? -19.453 -29.469 -27.219 1 76.5 13 THR B O 1
ATOM 4634 N N . ARG B 1 14 ? -17.953 -28.094 -26.281 1 82.94 14 ARG B N 1
ATOM 4635 C CA . ARG B 1 14 ? -16.859 -28.609 -27.109 1 82.94 14 ARG B CA 1
ATOM 4636 C C . ARG B 1 14 ? -16.156 -29.766 -26.406 1 82.94 14 ARG B C 1
ATOM 4638 O O . ARG B 1 14 ? -15.953 -29.75 -25.203 1 82.94 14 ARG B O 1
ATOM 4645 N N . LYS B 1 15 ? -15.836 -30.75 -27.219 1 93 15 LYS B N 1
ATOM 4646 C CA . LYS B 1 15 ? -15.055 -31.891 -26.719 1 93 15 LYS B CA 1
ATOM 4647 C C . LYS B 1 15 ? -13.617 -31.812 -27.219 1 93 15 LYS B C 1
ATOM 4649 O O . LYS B 1 15 ? -13.359 -31.438 -28.359 1 93 15 LYS B O 1
ATOM 4654 N N . TYR B 1 16 ? -12.742 -32.312 -26.406 1 97.31 16 TYR B N 1
ATOM 4655 C CA . TYR B 1 16 ? -11.328 -32.156 -26.719 1 97.31 16 TYR B CA 1
ATOM 4656 C C . TYR B 1 16 ? -10.617 -33.5 -26.766 1 97.31 16 TYR B C 1
ATOM 4658 O O . TYR B 1 16 ? -9.453 -33.594 -27.156 1 97.31 16 TYR B O 1
ATOM 4666 N N . ALA B 1 17 ? -11.25 -34.5 -26.312 1 97.12 17 ALA B N 1
ATOM 4667 C CA . ALA B 1 17 ? -10.766 -35.906 -26.297 1 97.12 17 ALA B CA 1
ATOM 4668 C C . ALA B 1 17 ? -11.922 -36.875 -26.234 1 97.12 17 ALA B C 1
ATOM 4670 O O . ALA B 1 17 ? -13.078 -36.469 -26.031 1 97.12 17 ALA B O 1
ATOM 4671 N N . PRO B 1 18 ? -11.641 -38.188 -26.469 1 95.19 18 PRO B N 1
ATOM 4672 C CA . PRO B 1 18 ? -12.711 -39.156 -26.281 1 95.19 18 PRO B CA 1
ATOM 4673 C C . PRO B 1 18 ? -13.227 -39.219 -24.844 1 95.19 18 PRO B C 1
ATOM 4675 O O . PRO B 1 18 ? -12.453 -39.031 -23.906 1 95.19 18 PRO B O 1
ATOM 4678 N N . PRO B 1 19 ? -14.547 -39.469 -24.766 1 94.62 19 PRO B N 1
ATOM 4679 C CA . PRO B 1 19 ? -15.062 -39.688 -23.422 1 94.62 19 PRO B CA 1
ATOM 4680 C C . PRO B 1 19 ? -14.453 -40.938 -22.75 1 94.62 19 PRO B C 1
ATOM 4682 O O . PRO B 1 19 ? -13.789 -41.719 -23.422 1 94.62 19 PRO B O 1
ATOM 4685 N N . TYR B 1 20 ? -14.703 -41.062 -21.5 1 93.94 20 TYR B N 1
ATOM 4686 C CA . TYR B 1 20 ? -14.086 -42.125 -20.688 1 93.94 20 TYR B CA 1
ATOM 4687 C C . TYR B 1 20 ? -14.297 -43.469 -21.328 1 93.94 20 TYR B C 1
ATOM 4689 O O . TYR B 1 20 ? -13.367 -44.281 -21.391 1 93.94 20 TYR B O 1
ATOM 4697 N N . THR B 1 21 ? -15.469 -43.812 -21.812 1 92.88 21 THR B N 1
ATOM 4698 C CA . THR B 1 21 ? -15.836 -45.125 -22.359 1 92.88 21 THR B CA 1
ATOM 4699 C C . THR B 1 21 ? -14.953 -45.5 -23.547 1 92.88 21 THR B C 1
ATOM 4701 O O . THR B 1 21 ? -14.672 -46.656 -23.797 1 92.88 21 THR B O 1
ATOM 4704 N N . ASP B 1 22 ? -14.477 -44.469 -24.219 1 93.56 22 ASP B N 1
ATOM 4705 C CA . ASP B 1 22 ? -13.641 -44.688 -25.391 1 93.56 22 ASP B CA 1
ATOM 4706 C C . ASP B 1 22 ? -12.156 -44.531 -25.047 1 93.56 22 ASP B C 1
ATOM 4708 O O . ASP B 1 22 ? -11.312 -45.25 -25.609 1 93.56 22 ASP B O 1
ATOM 4712 N N . ALA B 1 23 ? -11.906 -43.656 -24.172 1 92.5 23 ALA B N 1
ATOM 4713 C CA . ALA B 1 23 ? -10.523 -43.406 -23.781 1 92.5 23 ALA B CA 1
ATOM 4714 C C . ALA B 1 23 ? -9.898 -44.656 -23.172 1 92.5 23 ALA B C 1
ATOM 4716 O O . ALA B 1 23 ? -8.727 -44.969 -23.422 1 92.5 23 ALA B O 1
ATOM 4717 N N . VAL B 1 24 ? -10.633 -45.406 -22.375 1 90.62 24 VAL B N 1
ATOM 4718 C CA . VAL B 1 24 ? -10.102 -46.531 -21.625 1 90.62 24 VAL B CA 1
ATOM 4719 C C . VAL B 1 24 ? -9.727 -47.656 -22.578 1 90.62 24 VAL B C 1
ATOM 4721 O O . VAL B 1 24 ? -8.953 -48.562 -22.234 1 90.62 24 VAL B O 1
ATOM 4724 N N . LYS B 1 25 ? -10.25 -47.656 -23.734 1 88.38 25 LYS B N 1
ATOM 4725 C CA . LYS B 1 25 ? -9.945 -48.656 -24.719 1 88.38 25 LYS B CA 1
ATOM 4726 C C . LYS B 1 25 ? -8.5 -48.562 -25.203 1 88.38 25 LYS B C 1
ATOM 4728 O O . LYS B 1 25 ? -7.953 -49.5 -25.781 1 88.38 25 LYS B O 1
ATOM 4733 N N . HIS B 1 26 ? -7.992 -47.406 -25 1 86.44 26 HIS B N 1
ATOM 4734 C CA . HIS B 1 26 ? -6.613 -47.188 -25.406 1 86.44 26 HIS B CA 1
ATOM 4735 C C . HIS B 1 26 ? -5.633 -47.656 -24.344 1 86.44 26 HIS B C 1
ATOM 4737 O O . HIS B 1 26 ? -4.418 -47.625 -24.547 1 86.44 26 HIS B O 1
ATOM 4743 N N . LEU B 1 27 ? -6.227 -48.062 -23.25 1 84.69 27 LEU B N 1
ATOM 4744 C CA . LEU B 1 27 ? -5.363 -48.438 -22.141 1 84.69 27 LEU B CA 1
ATOM 4745 C C . LEU B 1 27 ? -5.168 -49.969 -22.125 1 84.69 27 LEU B C 1
ATOM 4747 O O . LEU B 1 27 ? -6.078 -50.719 -22.469 1 84.69 27 LEU B O 1
ATOM 4751 N N . THR B 1 28 ? -3.969 -50.312 -21.828 1 75.81 28 THR B N 1
ATOM 4752 C CA . THR B 1 28 ? -3.648 -51.719 -21.75 1 75.81 28 THR B CA 1
ATOM 4753 C C . THR B 1 28 ? -4.066 -52.312 -20.406 1 75.81 28 THR B C 1
ATOM 4755 O O . THR B 1 28 ? -4.16 -53.531 -20.234 1 75.81 28 THR B O 1
ATOM 4758 N N . THR B 1 29 ? -4.203 -51.438 -19.484 1 75.75 29 THR B N 1
ATOM 4759 C CA . THR B 1 29 ? -4.574 -51.875 -18.156 1 75.75 29 THR B CA 1
ATOM 4760 C C . THR B 1 29 ? -5.887 -51.25 -17.703 1 75.75 29 THR B C 1
ATOM 4762 O O . THR B 1 29 ? -6.172 -50.094 -18.062 1 75.75 29 THR B O 1
ATOM 4765 N N . THR B 1 30 ? -6.691 -52.125 -17.062 1 81.38 30 THR B N 1
ATOM 4766 C CA . THR B 1 30 ? -7.953 -51.656 -16.516 1 81.38 30 THR B CA 1
ATOM 4767 C C . THR B 1 30 ? -7.777 -51.156 -15.078 1 81.38 30 THR B C 1
ATOM 4769 O O . THR B 1 30 ? -7.02 -51.75 -14.305 1 81.38 30 THR B O 1
ATOM 4772 N N . TRP B 1 31 ? -8.422 -50.062 -14.766 1 89.62 31 TRP B N 1
ATOM 4773 C CA . TRP B 1 31 ? -8.367 -49.531 -13.406 1 89.62 31 TRP B CA 1
ATOM 4774 C C . TRP B 1 31 ? -9.508 -50.094 -12.562 1 89.62 31 TRP B C 1
ATOM 4776 O O . TRP B 1 31 ? -10.664 -50.094 -12.992 1 89.62 31 TRP B O 1
ATOM 4786 N N . SER B 1 32 ? -9.148 -50.656 -11.477 1 94.19 32 SER B N 1
ATOM 4787 C CA . SER B 1 32 ? -10.172 -50.938 -10.477 1 94.19 32 SER B CA 1
ATOM 4788 C C . SER B 1 32 ? -10.57 -49.688 -9.703 1 94.19 32 SER B C 1
ATOM 4790 O O . SER B 1 32 ? -9.789 -48.75 -9.609 1 94.19 32 SER B O 1
ATOM 4792 N N . THR B 1 33 ? -11.836 -49.688 -9.258 1 96.38 33 THR B N 1
ATOM 4793 C CA . THR B 1 33 ? -12.32 -48.562 -8.477 1 96.38 33 THR B CA 1
ATOM 4794 C C . THR B 1 33 ? -12.711 -49 -7.07 1 96.38 33 THR B C 1
ATOM 4796 O O . THR B 1 33 ? -13.039 -50.156 -6.844 1 96.38 33 THR B O 1
ATOM 4799 N N . SER B 1 34 ? -12.508 -48.188 -6.141 1 97.06 34 SER B N 1
ATOM 4800 C CA . SER B 1 34 ? -12.922 -48.375 -4.758 1 97.06 34 SER B CA 1
ATOM 4801 C C . SER B 1 34 ? -13.328 -47.062 -4.105 1 97.06 34 SER B C 1
ATOM 4803 O O . SER B 1 34 ? -13.297 -46 -4.75 1 97.06 34 SER B O 1
ATOM 4805 N N . THR B 1 35 ? -13.875 -47.125 -2.939 1 97.38 35 THR B N 1
ATOM 4806 C CA . THR B 1 35 ? -14.141 -46 -2.059 1 97.38 35 THR B CA 1
ATOM 4807 C C . THR B 1 35 ? -13.586 -46.25 -0.662 1 97.38 35 THR B C 1
ATOM 4809 O O . THR B 1 35 ? -13.438 -47.406 -0.251 1 97.38 35 THR B O 1
ATOM 4812 N N . TRP B 1 36 ? -13.234 -45.281 -0.035 1 96.75 36 TRP B N 1
ATOM 4813 C CA . TRP B 1 36 ? -12.75 -45.375 1.338 1 96.75 36 TRP B CA 1
ATOM 4814 C C . TRP B 1 36 ? -13.492 -44.406 2.238 1 96.75 36 TRP B C 1
ATOM 4816 O O . TRP B 1 36 ? -14.305 -43.594 1.764 1 96.75 36 TRP B O 1
ATOM 4826 N N . GLY B 1 37 ? -13.297 -44.5 3.498 1 90.69 37 GLY B N 1
ATOM 4827 C CA . GLY B 1 37 ? -14 -43.656 4.465 1 90.69 37 GLY B CA 1
ATOM 4828 C C . GLY B 1 37 ? -13.281 -42.344 4.766 1 90.69 37 GLY B C 1
ATOM 4829 O O . GLY B 1 37 ? -12.805 -41.688 3.852 1 90.69 37 GLY B O 1
ATOM 4830 N N . SER B 1 38 ? -13.398 -41.969 5.969 1 93.5 38 SER B N 1
ATOM 4831 C CA . SER B 1 38 ? -12.828 -40.688 6.426 1 93.5 38 SER B CA 1
ATOM 4832 C C . SER B 1 38 ? -11.922 -40.906 7.637 1 93.5 38 SER B C 1
ATOM 4834 O O . SER B 1 38 ? -12.133 -41.812 8.43 1 93.5 38 SER B O 1
ATOM 4836 N N . TRP B 1 39 ? -10.883 -40.156 7.633 1 96.25 39 TRP B N 1
ATOM 4837 C CA . TRP B 1 39 ? -10.039 -40 8.812 1 96.25 39 TRP B CA 1
ATOM 4838 C C . TRP B 1 39 ? -10.328 -38.688 9.531 1 96.25 39 TRP B C 1
ATOM 4840 O O . TRP B 1 39 ? -10 -37.625 9.023 1 96.25 39 TRP B O 1
ATOM 4850 N N . VAL B 1 40 ? -10.945 -38.719 10.703 1 95.75 40 VAL B N 1
ATOM 4851 C CA . VAL B 1 40 ? -11.461 -37.531 11.352 1 95.75 40 VAL B CA 1
ATOM 4852 C C . VAL B 1 40 ? -10.633 -37.219 12.594 1 95.75 40 VAL B C 1
ATOM 4854 O O . VAL B 1 40 ? -9.867 -38.062 13.062 1 95.75 40 VAL B O 1
ATOM 4857 N N . PRO B 1 41 ? -10.781 -36 13.148 1 95 41 PRO B N 1
ATOM 4858 C CA . PRO B 1 41 ? -10.039 -35.625 14.352 1 95 41 PRO B CA 1
ATOM 4859 C C . PRO B 1 41 ? -10.211 -36.594 15.5 1 95 41 PRO B C 1
ATOM 4861 O O . PRO B 1 41 ? -11.297 -37.156 15.695 1 95 41 PRO B O 1
ATOM 4864 N N . GLU B 1 42 ? -9.148 -36.844 16.281 1 89.44 42 GLU B N 1
ATOM 4865 C CA . GLU B 1 42 ? -9.102 -37.625 17.5 1 89.44 42 GLU B CA 1
ATOM 4866 C C . GLU B 1 42 ? -9.047 -39.125 17.203 1 89.44 42 GLU B C 1
ATOM 4868 O O . GLU B 1 42 ? -8.969 -39.969 18.109 1 89.44 42 GLU B O 1
ATOM 4873 N N . GLN B 1 43 ? -9.148 -39.469 15.914 1 89.81 43 GLN B N 1
ATOM 4874 C CA . GLN B 1 43 ? -8.961 -40.875 15.57 1 89.81 43 GLN B CA 1
ATOM 4875 C C . GLN B 1 43 ? -7.508 -41.312 15.789 1 89.81 43 GLN B C 1
ATOM 4877 O O . GLN B 1 43 ? -6.586 -40.688 15.234 1 89.81 43 GLN B O 1
ATOM 4882 N N . THR B 1 44 ? -7.344 -42.344 16.547 1 88.19 44 THR B N 1
ATOM 4883 C CA . THR B 1 44 ? -5.988 -42.75 16.891 1 88.19 44 THR B CA 1
ATOM 4884 C C . THR B 1 44 ? -5.801 -44.25 16.641 1 88.19 44 THR B C 1
ATOM 4886 O O . THR B 1 44 ? -4.75 -44.812 16.953 1 88.19 44 THR B O 1
ATOM 4889 N N . SER B 1 45 ? -6.875 -44.906 16.141 1 90.25 45 SER B N 1
ATOM 4890 C CA . SER B 1 45 ? -6.773 -46.344 15.883 1 90.25 45 SER B CA 1
ATOM 4891 C C . SER B 1 45 ? -7.523 -46.719 14.617 1 90.25 45 SER B C 1
ATOM 4893 O O . SER B 1 45 ? -8.328 -45.938 14.102 1 90.25 45 SER B O 1
ATOM 4895 N N . ILE B 1 46 ? -7.172 -47.875 14.094 1 92 46 ILE B N 1
ATOM 4896 C CA . ILE B 1 46 ? -7.801 -48.406 12.891 1 92 46 ILE B CA 1
ATOM 4897 C C . ILE B 1 46 ? -8.898 -49.406 13.281 1 92 46 ILE B C 1
ATOM 4899 O O . ILE B 1 46 ? -8.625 -50.406 13.945 1 92 46 ILE B O 1
ATOM 4903 N N . SER B 1 47 ? -10.062 -49.188 12.859 1 90.25 47 SER B N 1
ATOM 4904 C CA . SER B 1 47 ? -11.18 -50.031 13.219 1 90.25 47 SER B CA 1
ATOM 4905 C C . SER B 1 47 ? -11.484 -51.031 12.109 1 90.25 47 SER B C 1
ATOM 4907 O O . SER B 1 47 ? -12.117 -52.062 12.344 1 90.25 47 SER B O 1
ATOM 4909 N N . ALA B 1 48 ? -10.984 -50.656 10.898 1 92.81 48 ALA B N 1
ATOM 4910 C CA . ALA B 1 48 ? -11.258 -51.531 9.758 1 92.81 48 ALA B CA 1
ATOM 4911 C C . ALA B 1 48 ? -10.586 -52.906 9.93 1 92.81 48 ALA B C 1
ATOM 4913 O O . ALA B 1 48 ? -9.461 -52.969 10.43 1 92.81 48 ALA B O 1
ATOM 4914 N N . THR B 1 49 ? -11.25 -54 9.477 1 94.38 49 THR B N 1
ATOM 4915 C CA . THR B 1 49 ? -10.773 -55.344 9.75 1 94.38 49 THR B CA 1
ATOM 4916 C C . THR B 1 49 ? -10.312 -56.031 8.461 1 94.38 49 THR B C 1
ATOM 4918 O O . THR B 1 49 ? -9.859 -57.156 8.492 1 94.38 49 THR B O 1
ATOM 4921 N N . ASP B 1 50 ? -10.453 -55.375 7.402 1 96.25 50 ASP B N 1
ATOM 4922 C CA . ASP B 1 50 ? -10.062 -55.969 6.125 1 96.25 50 ASP B CA 1
ATOM 4923 C C . ASP B 1 50 ? -8.547 -55.906 5.938 1 96.25 50 ASP B C 1
ATOM 4925 O O . ASP B 1 50 ? -8.062 -55.469 4.895 1 96.25 50 ASP B O 1
ATOM 4929 N N . THR B 1 51 ? -7.766 -56.438 6.816 1 94.44 51 THR B N 1
ATOM 4930 C CA . THR B 1 51 ? -6.312 -56.312 6.883 1 94.44 51 THR B CA 1
ATOM 4931 C C . THR B 1 51 ? -5.645 -57.125 5.789 1 94.44 51 THR B C 1
ATOM 4933 O O . THR B 1 51 ? -4.469 -56.906 5.477 1 94.44 51 THR B O 1
ATOM 4936 N N . GLU B 1 52 ? -6.367 -58.062 5.199 1 95.88 52 GLU B N 1
ATOM 4937 C CA . GLU B 1 52 ? -5.793 -58.906 4.152 1 95.88 52 GLU B CA 1
ATOM 4938 C C . GLU B 1 52 ? -5.816 -58.188 2.799 1 95.88 52 GLU B C 1
ATOM 4940 O O . GLU B 1 52 ? -5.113 -58.594 1.87 1 95.88 52 GLU B O 1
ATOM 4945 N N . ASP B 1 53 ? -6.648 -57.219 2.699 1 96.38 53 ASP B N 1
ATOM 4946 C CA . ASP B 1 53 ? -6.715 -56.438 1.478 1 96.38 53 ASP B CA 1
ATOM 4947 C C . ASP B 1 53 ? -5.68 -55.312 1.495 1 96.38 53 ASP B C 1
ATOM 4949 O O . ASP B 1 53 ? -5.816 -54.344 2.246 1 96.38 53 ASP B O 1
ATOM 4953 N N . PRO B 1 54 ? -4.715 -55.375 0.688 1 96.56 54 PRO B N 1
ATOM 4954 C CA . PRO B 1 54 ? -3.641 -54.375 0.729 1 96.56 54 PRO B CA 1
ATOM 4955 C C . PRO B 1 54 ? -4.109 -52.969 0.313 1 96.56 54 PRO B C 1
ATOM 4957 O O . PRO B 1 54 ? -3.393 -52 0.517 1 96.56 54 PRO B O 1
ATOM 4960 N N . TYR B 1 55 ? -5.289 -52.906 -0.226 1 97.62 55 TYR B N 1
ATOM 4961 C CA . TYR B 1 55 ? -5.836 -51.594 -0.634 1 97.62 55 TYR B CA 1
ATOM 4962 C C . TYR B 1 55 ? -7.207 -51.375 -0.006 1 97.62 55 TYR B C 1
ATOM 4964 O O . TYR B 1 55 ? -8.031 -50.625 -0.556 1 97.62 55 TYR B O 1
ATOM 4972 N N . GLY B 1 56 ? -7.477 -52.062 1.078 1 97.06 56 GLY B N 1
ATOM 4973 C CA . GLY B 1 56 ? -8.742 -51.938 1.782 1 97.06 56 GLY B CA 1
ATOM 4974 C C . GLY B 1 56 ? -8.773 -50.719 2.717 1 97.06 56 GLY B C 1
ATOM 4975 O O . GLY B 1 56 ? -7.914 -49.844 2.645 1 97.06 56 GLY B O 1
ATOM 4976 N N . GLN B 1 57 ? -9.82 -50.688 3.568 1 96.94 57 GLN B N 1
ATOM 4977 C CA . GLN B 1 57 ? -10.031 -49.594 4.516 1 96.94 57 GLN B CA 1
ATOM 4978 C C . GLN B 1 57 ? -8.93 -49.562 5.57 1 96.94 57 GLN B C 1
ATOM 4980 O O . GLN B 1 57 ? -8.516 -48.5 6.012 1 96.94 57 GLN B O 1
ATOM 4985 N N . ALA B 1 58 ? -8.5 -50.719 5.984 1 97.38 58 ALA B N 1
ATOM 4986 C CA . ALA B 1 58 ? -7.453 -50.812 7 1 97.38 58 ALA B CA 1
ATOM 4987 C C . ALA B 1 58 ? -6.141 -50.219 6.48 1 97.38 58 ALA B C 1
ATOM 4989 O O . ALA B 1 58 ? -5.457 -49.5 7.188 1 97.38 58 ALA B O 1
ATOM 4990 N N . ALA B 1 59 ? -5.816 -50.594 5.297 1 97.69 59 ALA B N 1
ATOM 4991 C CA . ALA B 1 59 ? -4.598 -50.094 4.676 1 97.69 59 ALA B CA 1
ATOM 4992 C C . ALA B 1 59 ? -4.668 -48.562 4.48 1 97.69 59 ALA B C 1
ATOM 4994 O O . ALA B 1 59 ? -3.705 -47.844 4.762 1 97.69 59 ALA B O 1
ATOM 4995 N N . TRP B 1 60 ? -5.766 -48.094 4.031 1 97.75 60 TRP B N 1
ATOM 4996 C CA . TRP B 1 60 ? -5.969 -46.656 3.83 1 97.75 60 TRP B CA 1
ATOM 4997 C C . TRP B 1 60 ? -5.84 -45.906 5.148 1 97.75 60 TRP B C 1
ATOM 4999 O O . TRP B 1 60 ? -5.105 -44.938 5.234 1 97.75 60 TRP B O 1
ATOM 5009 N N . SER B 1 61 ? -6.512 -46.375 6.172 1 97.19 61 SER B N 1
ATOM 5010 C CA . SER B 1 61 ? -6.48 -45.75 7.488 1 97.19 61 SER B CA 1
ATOM 5011 C C . SER B 1 61 ? -5.074 -45.75 8.07 1 97.19 61 SER B C 1
ATOM 5013 O O . SER B 1 61 ? -4.684 -44.844 8.797 1 97.19 61 SER B O 1
ATOM 5015 N N . SER B 1 62 ? -4.355 -46.781 7.785 1 96.5 62 SER B N 1
ATOM 5016 C CA . SER B 1 62 ? -2.992 -46.906 8.297 1 96.5 62 SER B CA 1
ATOM 5017 C C . SER B 1 62 ? -2.107 -45.781 7.762 1 96.5 62 SER B C 1
ATOM 5019 O O . SER B 1 62 ? -1.194 -45.312 8.453 1 96.5 62 SER B O 1
ATOM 5021 N N . MET B 1 63 ? -2.355 -45.344 6.539 1 96.19 63 MET B N 1
ATOM 5022 C CA . MET B 1 63 ? -1.579 -44.219 5.98 1 96.19 63 MET B CA 1
ATOM 5023 C C . MET B 1 63 ? -1.804 -42.938 6.777 1 96.19 63 MET B C 1
ATOM 5025 O O . MET B 1 63 ? -0.859 -42.188 7.039 1 96.19 63 MET B O 1
ATOM 5029 N N . TRP B 1 64 ? -3.025 -42.688 7.207 1 96.38 64 TRP B N 1
ATOM 5030 C CA . TRP B 1 64 ? -3.33 -41.5 7.992 1 96.38 64 TRP B CA 1
ATOM 5031 C C . TRP B 1 64 ? -2.775 -41.594 9.406 1 96.38 64 TRP B C 1
ATOM 5033 O O . TRP B 1 64 ? -2.277 -40.625 9.969 1 96.38 64 TRP B O 1
ATOM 5043 N N . LEU B 1 65 ? -2.924 -42.844 9.961 1 95.75 65 LEU B N 1
ATOM 5044 C CA . LEU B 1 65 ? -2.336 -43.062 11.273 1 95.75 65 LEU B CA 1
ATOM 5045 C C . LEU B 1 65 ? -0.837 -42.781 11.258 1 95.75 65 LEU B C 1
ATOM 5047 O O . LEU B 1 65 ? -0.305 -42.156 12.172 1 95.75 65 LEU B O 1
ATOM 5051 N N . GLN B 1 66 ? -0.168 -43.219 10.266 1 92.75 66 GLN B N 1
ATOM 5052 C CA . GLN B 1 66 ? 1.275 -43.062 10.125 1 92.75 66 GLN B CA 1
ATOM 5053 C C . GLN B 1 66 ? 1.642 -41.594 9.867 1 92.75 66 GLN B C 1
ATOM 5055 O O . GLN B 1 66 ? 2.709 -41.125 10.273 1 92.75 66 GLN B O 1
ATOM 5060 N N . ALA B 1 67 ? 0.792 -40.906 9.086 1 92.88 67 ALA B N 1
ATOM 5061 C CA . ALA B 1 67 ? 1.056 -39.5 8.805 1 92.88 67 ALA B CA 1
ATOM 5062 C C . ALA B 1 67 ? 1.132 -38.688 10.094 1 92.88 67 ALA B C 1
ATOM 5064 O O . ALA B 1 67 ? 1.798 -37.625 10.141 1 92.88 67 ALA B O 1
ATOM 5065 N N . ASP B 1 68 ? 0.437 -39.062 11.188 1 92.12 68 ASP B N 1
ATOM 5066 C CA . ASP B 1 68 ? 0.552 -38.469 12.523 1 92.12 68 ASP B CA 1
ATOM 5067 C C . ASP B 1 68 ? 0.336 -36.969 12.477 1 92.12 68 ASP B C 1
ATOM 5069 O O . ASP B 1 68 ? 1.213 -36.188 12.867 1 92.12 68 ASP B O 1
ATOM 5073 N N . LEU B 1 69 ? -0.876 -36.594 12.125 1 94.19 69 LEU B N 1
ATOM 5074 C CA . LEU B 1 69 ? -1.22 -35.188 11.961 1 94.19 69 LEU B CA 1
ATOM 5075 C C . LEU B 1 69 ? -1.158 -34.438 13.297 1 94.19 69 LEU B C 1
ATOM 5077 O O . LEU B 1 69 ? -1.704 -34.906 14.289 1 94.19 69 LEU B O 1
ATOM 5081 N N . HIS B 1 70 ? -0.495 -33.344 13.25 1 92.69 70 HIS B N 1
ATOM 5082 C CA . HIS B 1 70 ? -0.423 -32.469 14.43 1 92.69 70 HIS B CA 1
ATOM 5083 C C . HIS B 1 70 ? -1.54 -31.438 14.43 1 92.69 70 HIS B C 1
ATOM 5085 O O . HIS B 1 70 ? -1.779 -30.781 13.414 1 92.69 70 HIS B O 1
ATOM 5091 N N . ASN B 1 71 ? -2.285 -31.281 15.5 1 92 71 ASN B N 1
ATOM 5092 C CA . ASN B 1 71 ? -3.312 -30.266 15.719 1 92 71 ASN B CA 1
ATOM 5093 C C . ASN B 1 71 ? -4.469 -30.422 14.734 1 92 71 ASN B C 1
ATOM 5095 O O . ASN B 1 71 ? -5 -29.422 14.227 1 92 71 ASN B O 1
ATOM 5099 N N . TYR B 1 72 ? -4.699 -31.656 14.297 1 96 72 TYR B N 1
ATOM 5100 C CA . TYR B 1 72 ? -5.902 -31.938 13.516 1 96 72 TYR B CA 1
ATOM 5101 C C . TYR B 1 72 ? -7.133 -32 14.422 1 96 72 TYR B C 1
ATOM 5103 O O . TYR B 1 72 ? -7.465 -33.062 14.953 1 96 72 TYR B O 1
ATOM 5111 N N . THR B 1 73 ? -7.898 -30.844 14.555 1 95.5 73 THR B N 1
ATOM 5112 C CA . THR B 1 73 ? -8.906 -30.734 15.602 1 95.5 73 THR B CA 1
ATOM 5113 C C . THR B 1 73 ? -10.297 -30.578 14.992 1 95.5 73 THR B C 1
ATOM 5115 O O . THR B 1 73 ? -11.305 -30.703 15.695 1 95.5 73 THR B O 1
ATOM 5118 N N . THR B 1 74 ? -10.406 -30.266 13.727 1 95.94 74 THR B N 1
ATOM 5119 C CA . THR B 1 74 ? -11.695 -30.062 13.07 1 95.94 74 THR B CA 1
ATOM 5120 C C . THR B 1 74 ? -11.602 -30.391 11.586 1 95.94 74 THR B C 1
ATOM 5122 O O . THR B 1 74 ? -10.523 -30.328 10.992 1 95.94 74 THR B O 1
ATOM 5125 N N . THR B 1 75 ? -12.758 -30.75 11.008 1 95.81 75 THR B N 1
ATOM 5126 C CA . THR B 1 75 ? -12.836 -30.938 9.562 1 95.81 75 THR B CA 1
ATOM 5127 C C . THR B 1 75 ? -13.414 -29.719 8.875 1 95.81 75 THR B C 1
ATOM 5129 O O . THR B 1 75 ? -13.469 -29.641 7.648 1 95.81 75 THR B O 1
ATOM 5132 N N . GLY B 1 76 ? -13.82 -28.734 9.625 1 96.38 76 GLY B N 1
ATOM 5133 C CA . GLY B 1 76 ? -14.406 -27.516 9.07 1 96.38 76 GLY B CA 1
ATOM 5134 C C . GLY B 1 76 ? -15.891 -27.391 9.352 1 96.38 76 GLY B C 1
ATOM 5135 O O . GLY B 1 76 ? -16.422 -28.094 10.203 1 96.38 76 GLY B O 1
ATOM 5136 N N . LEU B 1 77 ? -16.594 -26.438 8.742 1 97.12 77 LEU B N 1
ATOM 5137 C CA . LEU B 1 77 ? -18 -26.094 8.969 1 97.12 77 LEU B CA 1
ATOM 5138 C C . LEU B 1 77 ? -18.906 -27 8.156 1 97.12 77 LEU B C 1
ATOM 5140 O O . LEU B 1 77 ? -20.031 -27.281 8.57 1 97.12 77 LEU B O 1
ATOM 5144 N N . PHE B 1 78 ? -18.422 -27.469 6.98 1 96.75 78 PHE B N 1
ATOM 5145 C CA . PHE B 1 78 ? -19.281 -28.172 6.051 1 96.75 78 PHE B CA 1
ATOM 5146 C C . PHE B 1 78 ? -18.844 -29.625 5.902 1 96.75 78 PHE B C 1
ATOM 5148 O O . PHE B 1 78 ? -17.656 -29.938 5.996 1 96.75 78 PHE B O 1
ATOM 5155 N N . SER B 1 79 ? -19.844 -30.5 5.562 1 94.75 79 SER B N 1
ATOM 5156 C CA . SER B 1 79 ? -19.547 -31.922 5.375 1 94.75 79 SER B CA 1
ATOM 5157 C C . SER B 1 79 ? -20.188 -32.438 4.094 1 94.75 79 SER B C 1
ATOM 5159 O O . SER B 1 79 ? -20.047 -33.625 3.77 1 94.75 79 SER B O 1
ATOM 5161 N N . THR B 1 80 ? -20.906 -31.562 3.451 1 96.31 80 THR B N 1
ATOM 5162 C CA . THR B 1 80 ? -21.5 -31.891 2.158 1 96.31 80 THR B CA 1
ATOM 5163 C C . THR B 1 80 ? -21.438 -30.688 1.222 1 96.31 80 THR B C 1
ATOM 5165 O O . THR B 1 80 ? -21.312 -29.547 1.673 1 96.31 80 THR B O 1
ATOM 5168 N N . THR B 1 81 ? -21.5 -30.953 -0.014 1 97.81 81 THR B N 1
ATOM 5169 C CA . THR B 1 81 ? -21.438 -29.906 -1.015 1 97.81 81 THR B CA 1
ATOM 5170 C C . THR B 1 81 ? -22.594 -28.922 -0.831 1 97.81 81 THR B C 1
ATOM 5172 O O . THR B 1 81 ? -23.75 -29.328 -0.688 1 97.81 81 THR B O 1
ATOM 5175 N N . VAL B 1 82 ? -22.281 -27.656 -0.837 1 97.31 82 VAL B N 1
ATOM 5176 C CA . VAL B 1 82 ? -23.281 -26.609 -0.684 1 97.31 82 VAL B CA 1
ATOM 5177 C C . VAL B 1 82 ? -23.781 -26.172 -2.057 1 97.31 82 VAL B C 1
ATOM 5179 O O . VAL B 1 82 ? -23 -25.953 -2.977 1 97.31 82 VAL B O 1
ATOM 5182 N N . SER B 1 83 ? -25.094 -26.047 -2.234 1 96.25 83 SER B N 1
ATOM 5183 C CA . SER B 1 83 ? -25.688 -25.609 -3.492 1 96.25 83 SER B CA 1
ATOM 5184 C C . SER B 1 83 ? -25.266 -24.188 -3.854 1 96.25 83 SER B C 1
ATOM 5186 O O . SER B 1 83 ? -25.016 -23.375 -2.971 1 96.25 83 SER B O 1
ATOM 5188 N N . PRO B 1 84 ? -25.172 -23.938 -5.113 1 94.75 84 PRO B N 1
ATOM 5189 C CA . PRO B 1 84 ? -24.797 -22.578 -5.512 1 94.75 84 PRO B CA 1
ATOM 5190 C C . PRO B 1 84 ? -25.891 -21.547 -5.195 1 94.75 84 PRO B C 1
ATOM 5192 O O . PRO B 1 84 ? -27.078 -21.859 -5.258 1 94.75 84 PRO B O 1
ATOM 5195 N N . THR B 1 85 ? -25.5 -20.406 -4.812 1 92.75 85 THR B N 1
ATOM 5196 C CA . THR B 1 85 ? -26.391 -19.266 -4.574 1 92.75 85 THR B CA 1
ATOM 5197 C C . THR B 1 85 ? -26.047 -18.109 -5.496 1 92.75 85 THR B C 1
ATOM 5199 O O . THR B 1 85 ? -24.875 -17.719 -5.613 1 92.75 85 THR B O 1
ATOM 5202 N N . PRO B 1 86 ? -27.094 -17.547 -6.148 1 93.38 86 PRO B N 1
ATOM 5203 C CA . PRO B 1 86 ? -26.812 -16.391 -7 1 93.38 86 PRO B CA 1
ATOM 5204 C C . PRO B 1 86 ? -26.188 -15.227 -6.23 1 93.38 86 PRO B C 1
ATOM 5206 O O . PRO B 1 86 ? -26.547 -14.992 -5.07 1 93.38 86 PRO B O 1
ATOM 5209 N N . VAL B 1 87 ? -25.344 -14.508 -6.852 1 96.5 87 VAL B N 1
ATOM 5210 C CA . VAL B 1 87 ? -24.719 -13.336 -6.254 1 96.5 87 VAL B CA 1
ATOM 5211 C C . VAL B 1 87 ? -25.641 -12.125 -6.406 1 96.5 87 VAL B C 1
ATOM 5213 O O . VAL B 1 87 ? -26.078 -11.797 -7.512 1 96.5 87 VAL B O 1
ATOM 5216 N N . PRO B 1 88 ? -25.969 -11.484 -5.332 1 95.62 88 PRO B N 1
ATOM 5217 C CA . PRO B 1 88 ? -26.812 -10.289 -5.461 1 95.62 88 PRO B CA 1
ATOM 5218 C C . PRO B 1 88 ? -26.141 -9.18 -6.266 1 95.62 88 PRO B C 1
ATOM 5220 O O . PRO B 1 88 ? -24.922 -8.992 -6.172 1 95.62 88 PRO B O 1
ATOM 5223 N N . SER B 1 89 ? -26.906 -8.422 -7.02 1 95.44 89 SER B N 1
ATOM 5224 C CA . SER B 1 89 ? -26.391 -7.355 -7.867 1 95.44 89 SER B CA 1
ATOM 5225 C C . SER B 1 89 ? -25.672 -6.297 -7.039 1 95.44 89 SER B C 1
ATOM 5227 O O . SER B 1 89 ? -24.75 -5.637 -7.531 1 95.44 89 SER B O 1
ATOM 5229 N N . SER B 1 90 ? -26.031 -6.098 -5.781 1 95.75 90 SER B N 1
ATOM 5230 C CA . SER B 1 90 ? -25.406 -5.113 -4.898 1 95.75 90 SER B CA 1
ATOM 5231 C C . SER B 1 90 ? -23.938 -5.43 -4.664 1 95.75 90 SER B C 1
ATOM 5233 O O . SER B 1 90 ? -23.156 -4.543 -4.32 1 95.75 90 SER B O 1
ATOM 5235 N N . GLU B 1 91 ? -23.516 -6.727 -4.867 1 96.88 91 GLU B N 1
ATOM 5236 C CA . GLU B 1 91 ? -22.125 -7.129 -4.672 1 96.88 91 GLU B CA 1
ATOM 5237 C C . GLU B 1 91 ? -21.312 -6.973 -5.957 1 96.88 91 GLU B C 1
ATOM 5239 O O . GLU B 1 91 ? -20.094 -7.16 -5.957 1 96.88 91 GLU B O 1
ATOM 5244 N N . LEU B 1 92 ? -22.031 -6.586 -7.004 1 98.25 92 LEU B N 1
ATOM 5245 C CA . LEU B 1 92 ? -21.375 -6.594 -8.305 1 98.25 92 LEU B CA 1
ATOM 5246 C C . LEU B 1 92 ? -21.172 -5.172 -8.82 1 98.25 92 LEU B C 1
ATOM 5248 O O . LEU B 1 92 ? -20.859 -4.973 -10 1 98.25 92 LEU B O 1
ATOM 5252 N N . VAL B 1 93 ? -21.391 -4.133 -7.898 1 98 93 VAL B N 1
ATOM 5253 C CA . VAL B 1 93 ? -21.156 -2.742 -8.266 1 98 93 VAL B CA 1
ATOM 5254 C C . VAL B 1 93 ? -19.641 -2.486 -8.352 1 98 93 VAL B C 1
ATOM 5256 O O . VAL B 1 93 ? -18.906 -2.83 -7.434 1 98 93 VAL B O 1
ATOM 5259 N N . LEU B 1 94 ? -19.219 -1.939 -9.461 1 98.19 94 LEU B N 1
ATOM 5260 C CA . LEU B 1 94 ? -17.797 -1.642 -9.625 1 98.19 94 LEU B CA 1
ATOM 5261 C C . LEU B 1 94 ? -17.328 -0.609 -8.602 1 98.19 94 LEU B C 1
ATOM 5263 O O . LEU B 1 94 ? -18.047 0.354 -8.32 1 98.19 94 LEU B O 1
ATOM 5267 N N . PRO B 1 95 ? -16.156 -0.8 -8.023 1 97.88 95 PRO B N 1
ATOM 5268 C CA . PRO B 1 95 ? -15.586 0.207 -7.133 1 97.88 95 PRO B CA 1
ATOM 5269 C C . PRO B 1 95 ? -15.125 1.461 -7.875 1 97.88 95 PRO B C 1
ATOM 5271 O O . PRO B 1 95 ? -15.008 1.445 -9.102 1 97.88 95 PRO B O 1
ATOM 5274 N N . PRO B 1 96 ? -14.836 2.549 -7.047 1 95.62 96 PRO B N 1
ATOM 5275 C CA . PRO B 1 96 ? -14.18 3.697 -7.672 1 95.62 96 PRO B CA 1
ATOM 5276 C C . PRO B 1 96 ? -12.828 3.338 -8.289 1 95.62 96 PRO B C 1
ATOM 5278 O O . PRO B 1 96 ? -12.07 2.555 -7.711 1 95.62 96 PRO B O 1
ATOM 5281 N N . ARG B 1 97 ? -12.57 3.895 -9.445 1 94.25 97 ARG B N 1
ATOM 5282 C CA . ARG B 1 97 ? -11.289 3.664 -10.094 1 94.25 97 ARG B CA 1
ATOM 5283 C C . ARG B 1 97 ? -10.164 4.395 -9.367 1 94.25 97 ARG B C 1
ATOM 5285 O O . ARG B 1 97 ? -10.398 5.422 -8.727 1 94.25 97 ARG B O 1
ATOM 5292 N N . ASP B 1 98 ? -8.961 3.83 -9.469 1 97.12 98 ASP B N 1
ATOM 5293 C CA . ASP B 1 98 ? -7.785 4.582 -9.031 1 97.12 98 ASP B CA 1
ATOM 5294 C C . ASP B 1 98 ? -7.539 5.785 -9.938 1 97.12 98 ASP B C 1
ATOM 5296 O O . ASP B 1 98 ? -7.949 5.789 -11.102 1 97.12 98 ASP B O 1
ATOM 5300 N N . TYR B 1 99 ? -6.852 6.727 -9.422 1 97.75 99 TYR B N 1
ATOM 5301 C CA . TYR B 1 99 ? -6.645 7.98 -10.141 1 97.75 99 TYR B CA 1
ATOM 5302 C C . TYR B 1 99 ? -5.734 7.773 -11.344 1 97.75 99 TYR B C 1
ATOM 5304 O O . TYR B 1 99 ? -6.012 8.281 -12.43 1 97.75 99 TYR B O 1
ATOM 5312 N N . PHE B 1 100 ? -4.602 7.102 -11.156 1 97.88 100 PHE B N 1
ATOM 5313 C CA . PHE B 1 100 ? -3.719 6.738 -12.258 1 97.88 100 PHE B CA 1
ATOM 5314 C C . PHE B 1 100 ? -4.031 5.332 -12.758 1 97.88 100 PHE B C 1
ATOM 5316 O O . PHE B 1 100 ? -4.414 4.461 -11.977 1 97.88 100 PHE B O 1
ATOM 5323 N N . GLY B 1 101 ? -3.867 5.027 -14.031 1 96.44 101 GLY B N 1
ATOM 5324 C CA . GLY B 1 101 ? -4.152 3.721 -14.602 1 96.44 101 GLY B CA 1
ATOM 5325 C C . GLY B 1 101 ? -3.711 3.594 -16.047 1 96.44 101 GLY B C 1
ATOM 5326 O O . GLY B 1 101 ? -2.98 4.445 -16.562 1 96.44 101 GLY B O 1
ATOM 5327 N N . PRO B 1 102 ? -4.098 2.516 -16.625 1 95.81 102 PRO B N 1
ATOM 5328 C CA . PRO B 1 102 ? -3.668 2.242 -18 1 95.81 102 PRO B CA 1
ATOM 5329 C C . PRO B 1 102 ? -4.113 3.32 -18.984 1 95.81 102 PRO B C 1
ATOM 5331 O O . PRO B 1 102 ? -5.227 3.846 -18.875 1 95.81 102 PRO B O 1
ATOM 5334 N N . THR B 1 103 ? -3.15 3.631 -19.906 1 91.62 103 THR B N 1
ATOM 5335 C CA . THR B 1 103 ? -3.467 4.637 -20.906 1 91.62 103 THR B CA 1
ATOM 5336 C C . THR B 1 103 ? -3.273 4.07 -22.312 1 91.62 103 THR B C 1
ATOM 5338 O O . THR B 1 103 ? -3.521 4.762 -23.312 1 91.62 103 THR B O 1
ATOM 5341 N N . ASP B 1 104 ? -2.848 2.805 -22.406 1 89.12 104 ASP B N 1
ATOM 5342 C CA . ASP B 1 104 ? -2.674 2.193 -23.719 1 89.12 104 ASP B CA 1
ATOM 5343 C C . ASP B 1 104 ? -4.023 1.896 -24.375 1 89.12 104 ASP B C 1
ATOM 5345 O O . ASP B 1 104 ? -5.062 1.938 -23.703 1 89.12 104 ASP B O 1
ATOM 5349 N N . CYS B 1 105 ? -4.004 1.571 -25.688 1 91.25 105 CYS B N 1
ATOM 5350 C CA . CYS B 1 105 ? -5.254 1.381 -26.422 1 91.25 105 CYS B CA 1
ATOM 5351 C C . CYS B 1 105 ? -5.285 0.019 -27.094 1 91.25 105 CYS B C 1
ATOM 5353 O O . CYS B 1 105 ? -5.945 -0.149 -28.125 1 91.25 105 CYS B O 1
ATOM 5355 N N . TYR B 1 106 ? -4.598 -0.938 -26.609 1 95.94 106 TYR B N 1
ATOM 5356 C CA . TYR B 1 106 ? -4.512 -2.248 -27.234 1 95.94 106 TYR B CA 1
ATOM 5357 C C . TYR B 1 106 ? -5.664 -3.145 -26.797 1 95.94 106 TYR B C 1
ATOM 5359 O O . TYR B 1 106 ? -6.184 -2.994 -25.688 1 95.94 106 TYR B O 1
ATOM 5367 N N . ASN B 1 107 ? -6.012 -4.082 -27.672 1 96.44 107 ASN B N 1
ATOM 5368 C CA . ASN B 1 107 ? -6.996 -5.117 -27.375 1 96.44 107 ASN B CA 1
ATOM 5369 C C . ASN B 1 107 ? -6.352 -6.496 -27.281 1 96.44 107 ASN B C 1
ATOM 5371 O O . ASN B 1 107 ? -5.359 -6.77 -27.953 1 96.44 107 ASN B O 1
ATOM 5375 N N . PHE B 1 108 ? -6.941 -7.309 -26.531 1 97.25 108 PHE B N 1
ATOM 5376 C CA . PHE B 1 108 ? -6.465 -8.688 -26.453 1 97.25 108 PHE B CA 1
ATOM 5377 C C . PHE B 1 108 ? -6.855 -9.461 -27.703 1 97.25 108 PHE B C 1
ATOM 5379 O O . PHE B 1 108 ? -7.895 -9.195 -28.312 1 97.25 108 PHE B O 1
ATOM 5386 N N . PRO B 1 109 ? -5.988 -10.453 -28.047 1 95.88 109 PRO B N 1
ATOM 5387 C CA . PRO B 1 109 ? -6.402 -11.367 -29.109 1 95.88 109 PRO B CA 1
ATOM 5388 C C . PRO B 1 109 ? -7.695 -12.109 -28.797 1 95.88 109 PRO B C 1
ATOM 5390 O O . PRO B 1 109 ? -7.988 -12.359 -27.625 1 95.88 109 PRO B O 1
ATOM 5393 N N . LYS B 1 110 ? -8.391 -12.555 -29.781 1 92.75 110 LYS B N 1
ATOM 5394 C CA . LYS B 1 110 ? -9.695 -13.195 -29.625 1 92.75 110 LYS B CA 1
ATOM 5395 C C . LYS B 1 110 ? -9.578 -14.484 -28.812 1 92.75 110 LYS B C 1
ATOM 5397 O O . LYS B 1 110 ? -10.492 -14.836 -28.062 1 92.75 110 LYS B O 1
ATOM 5402 N N . ASP B 1 111 ? -8.516 -15.172 -28.906 1 93.94 111 ASP B N 1
ATOM 5403 C CA . ASP B 1 111 ? -8.375 -16.469 -28.266 1 93.94 111 ASP B CA 1
ATOM 5404 C C . ASP B 1 111 ? -7.562 -16.375 -26.969 1 93.94 111 ASP B C 1
ATOM 5406 O O . ASP B 1 111 ? -7.059 -17.375 -26.469 1 93.94 111 ASP B O 1
ATOM 5410 N N . PHE B 1 112 ? -7.398 -15.078 -26.5 1 97.19 112 PHE B N 1
ATOM 5411 C CA . PHE B 1 112 ? -6.645 -14.875 -25.266 1 97.19 112 PHE B CA 1
ATOM 5412 C C . PHE B 1 112 ? -7.332 -15.555 -24.094 1 97.19 112 PHE B C 1
ATOM 5414 O O . PHE B 1 112 ? -8.5 -15.297 -23.812 1 97.19 112 PHE B O 1
ATOM 5421 N N . VAL B 1 113 ? -6.598 -16.391 -23.375 1 97.75 113 VAL B N 1
ATOM 5422 C CA . VAL B 1 113 ? -7.098 -17.125 -22.219 1 97.75 113 VAL B CA 1
ATOM 5423 C C . VAL B 1 113 ? -6.996 -16.25 -20.969 1 97.75 113 VAL B C 1
ATOM 5425 O O . VAL B 1 113 ? -5.902 -16.047 -20.438 1 97.75 113 VAL B O 1
ATOM 5428 N N . PHE B 1 114 ? -8.109 -15.75 -20.547 1 97.75 114 PHE B N 1
ATOM 5429 C CA . PHE B 1 114 ? -8.117 -14.961 -19.312 1 97.75 114 PHE B CA 1
ATOM 5430 C C . PHE B 1 114 ? -8.953 -15.648 -18.234 1 97.75 114 PHE B C 1
ATOM 5432 O O . PHE B 1 114 ? -10.102 -16.016 -18.484 1 97.75 114 PHE B O 1
ATOM 5439 N N . GLY B 1 115 ? -8.375 -15.844 -17.062 1 98.44 115 GLY B N 1
ATOM 5440 C CA . GLY B 1 115 ? -9.117 -16.422 -15.961 1 98.44 115 GLY B CA 1
ATOM 5441 C C . GLY B 1 115 ? -8.414 -16.281 -14.625 1 98.44 115 GLY B C 1
ATOM 5442 O O . GLY B 1 115 ? -7.742 -15.281 -14.375 1 98.44 115 GLY B O 1
ATOM 5443 N N . VAL B 1 116 ? -8.797 -17.125 -13.695 1 98.81 116 VAL B N 1
ATOM 5444 C CA . VAL B 1 116 ? -8.273 -17.109 -12.336 1 98.81 116 VAL B CA 1
ATOM 5445 C C . VAL B 1 116 ? -7.766 -18.5 -11.961 1 98.81 116 VAL B C 1
ATOM 5447 O O . VAL B 1 116 ? -8.141 -19.484 -12.594 1 98.81 116 VAL B O 1
ATOM 5450 N N . ALA B 1 117 ? -6.883 -18.484 -10.938 1 98.69 117 ALA B N 1
ATOM 5451 C CA . ALA B 1 117 ? -6.266 -19.75 -10.539 1 98.69 117 ALA B CA 1
ATOM 5452 C C . ALA B 1 117 ? -6.453 -20 -9.047 1 98.69 117 ALA B C 1
ATOM 5454 O O . ALA B 1 117 ? -6.594 -19.062 -8.266 1 98.69 117 ALA B O 1
ATOM 5455 N N . GLY B 1 118 ? -6.543 -21.266 -8.672 1 97.94 118 GLY B N 1
ATOM 5456 C CA . GLY B 1 118 ? -6.492 -21.812 -7.324 1 97.94 118 GLY B CA 1
ATOM 5457 C C . GLY B 1 118 ? -5.793 -23.156 -7.25 1 97.94 118 GLY B C 1
ATOM 5458 O O . GLY B 1 118 ? -5.535 -23.781 -8.281 1 97.94 118 GLY B O 1
ATOM 5459 N N . SER B 1 119 ? -5.398 -23.5 -6.125 1 97.88 119 SER B N 1
ATOM 5460 C CA . SER B 1 119 ? -4.766 -24.797 -5.887 1 97.88 119 SER B CA 1
ATOM 5461 C C . SER B 1 119 ? -5.496 -25.578 -4.797 1 97.88 119 SER B C 1
ATOM 5463 O O . SER B 1 119 ? -5.805 -25.031 -3.736 1 97.88 119 SER B O 1
ATOM 5465 N N . ALA B 1 120 ? -5.711 -26.828 -5.043 1 98.06 120 ALA B N 1
ATOM 5466 C CA . ALA B 1 120 ? -6.523 -27.656 -4.164 1 98.06 120 ALA B CA 1
ATOM 5467 C C . ALA B 1 120 ? -5.98 -27.641 -2.738 1 98.06 120 ALA B C 1
ATOM 5469 O O . ALA B 1 120 ? -6.715 -27.359 -1.789 1 98.06 120 ALA B O 1
ATOM 5470 N N . ALA B 1 121 ? -4.758 -27.844 -2.58 1 96.75 121 ALA B N 1
ATOM 5471 C CA . ALA B 1 121 ? -4.172 -27.953 -1.247 1 96.75 121 ALA B CA 1
ATOM 5472 C C . ALA B 1 121 ? -4.332 -26.656 -0.465 1 96.75 121 ALA B C 1
ATOM 5474 O O . ALA B 1 121 ? -4.363 -26.672 0.769 1 96.75 121 ALA B O 1
ATOM 5475 N N . GLN B 1 122 ? -4.465 -25.562 -1.147 1 98 122 GLN B N 1
ATOM 5476 C CA . GLN B 1 122 ? -4.457 -24.25 -0.486 1 98 122 GLN B CA 1
ATOM 5477 C C . GLN B 1 122 ? -5.879 -23.766 -0.227 1 98 122 GLN B C 1
ATOM 5479 O O . GLN B 1 122 ? -6.078 -22.766 0.472 1 98 122 GLN B O 1
ATOM 5484 N N . ILE B 1 123 ? -6.922 -24.484 -0.778 1 98.5 123 ILE B N 1
ATOM 5485 C CA . ILE B 1 123 ? -8.258 -23.906 -0.625 1 98.5 123 ILE B CA 1
ATOM 5486 C C . ILE B 1 123 ? -9.258 -25.016 -0.267 1 98.5 123 ILE B C 1
ATOM 5488 O O . ILE B 1 123 ? -10.336 -24.734 0.259 1 98.5 123 ILE B O 1
ATOM 5492 N N . GLU B 1 124 ? -9.031 -26.328 -0.543 1 98.19 124 GLU B N 1
ATOM 5493 C CA . GLU B 1 124 ? -10.078 -27.344 -0.541 1 98.19 124 GLU B CA 1
ATOM 5494 C C . GLU B 1 124 ? -10.398 -27.797 0.878 1 98.19 124 GLU B C 1
ATOM 5496 O O . GLU B 1 124 ? -11.57 -27.938 1.244 1 98.19 124 GLU B O 1
ATOM 5501 N N . GLY B 1 125 ? -9.336 -28.031 1.624 1 97.19 125 GLY B N 1
ATOM 5502 C CA . GLY B 1 125 ? -9.547 -28.75 2.867 1 97.19 125 GLY B CA 1
ATOM 5503 C C . GLY B 1 125 ? -9.984 -30.188 2.656 1 97.19 125 GLY B C 1
ATOM 5504 O O . GLY B 1 125 ? -9.469 -30.875 1.771 1 97.19 125 GLY B O 1
ATOM 5505 N N . ALA B 1 126 ? -10.742 -30.719 3.611 1 97.56 126 ALA B N 1
ATOM 5506 C CA . ALA B 1 126 ? -11.242 -32.094 3.543 1 97.56 126 ALA B CA 1
ATOM 5507 C C . ALA B 1 126 ? -10.102 -33.062 3.322 1 97.56 126 ALA B C 1
ATOM 5509 O O . ALA B 1 126 ? -10.203 -33.969 2.492 1 97.56 126 ALA B O 1
ATOM 5510 N N . ILE B 1 127 ? -9.016 -32.938 3.994 1 97.25 127 ILE B N 1
ATOM 5511 C CA . ILE B 1 127 ? -7.797 -33.688 3.699 1 97.25 127 ILE B CA 1
ATOM 5512 C C . ILE B 1 127 ? -7.984 -35.156 4.07 1 97.25 127 ILE B C 1
ATOM 5514 O O . ILE B 1 127 ? -7.41 -36.062 3.436 1 97.25 127 ILE B O 1
ATOM 5518 N N . GLY B 1 128 ? -8.758 -35.5 5.016 1 96.75 128 GLY B N 1
ATOM 5519 C CA . GLY B 1 128 ? -8.969 -36.875 5.457 1 96.75 128 GLY B CA 1
ATOM 5520 C C . GLY B 1 128 ? -10.336 -37.406 5.09 1 96.75 128 GLY B C 1
ATOM 5521 O O . GLY B 1 128 ? -10.797 -38.406 5.676 1 96.75 128 GLY B O 1
ATOM 5522 N N . LEU B 1 129 ? -10.969 -36.719 4.184 1 97.44 129 LEU B N 1
ATOM 5523 C CA . LEU B 1 129 ? -12.344 -37.094 3.85 1 97.44 129 LEU B CA 1
ATOM 5524 C C . LEU B 1 129 ? -12.422 -37.656 2.436 1 97.44 129 LEU B C 1
ATOM 5526 O O . LEU B 1 129 ? -11.547 -37.406 1.608 1 97.44 129 LEU B O 1
ATOM 5530 N N . ASP B 1 130 ? -13.391 -38.5 2.156 1 97.06 130 ASP B N 1
ATOM 5531 C CA . ASP B 1 130 ? -13.781 -39 0.843 1 97.06 130 ASP B CA 1
ATOM 5532 C C . ASP B 1 130 ? -12.625 -39.75 0.164 1 97.06 130 ASP B C 1
ATOM 5534 O O . ASP B 1 130 ? -12.359 -39.531 -1.021 1 97.06 130 ASP B O 1
ATOM 5538 N N . GLY B 1 131 ? -11.844 -40.469 0.95 1 97.69 131 GLY B N 1
ATOM 5539 C CA . GLY B 1 131 ? -10.891 -41.438 0.435 1 97.69 131 GLY B CA 1
ATOM 5540 C C . GLY B 1 131 ? -9.539 -40.844 0.108 1 97.69 131 GLY B C 1
ATOM 5541 O O . GLY B 1 131 ? -8.648 -41.531 -0.384 1 97.69 131 GLY B O 1
ATOM 5542 N N . ARG B 1 132 ? -9.297 -39.531 0.342 1 97.94 132 ARG B N 1
ATOM 5543 C CA . ARG B 1 132 ? -7.996 -38.906 0.1 1 97.94 132 ARG B CA 1
ATOM 5544 C C . ARG B 1 132 ? -6.945 -39.5 1.052 1 97.94 132 ARG B C 1
ATOM 5546 O O . ARG B 1 132 ? -7.25 -39.812 2.205 1 97.94 132 ARG B O 1
ATOM 5553 N N . SER B 1 133 ? -5.793 -39.75 0.591 1 97.81 133 SER B N 1
ATOM 5554 C CA . SER B 1 133 ? -4.672 -40.156 1.43 1 97.81 133 SER B CA 1
ATOM 5555 C C . SER B 1 133 ? -3.701 -39 1.666 1 97.81 133 SER B C 1
ATOM 5557 O O . SER B 1 133 ? -3.859 -37.906 1.092 1 97.81 133 SER B O 1
ATOM 5559 N N . PRO B 1 134 ? -2.688 -39.156 2.549 1 96.75 134 PRO B N 1
ATOM 5560 C CA . PRO B 1 134 ? -1.809 -38.031 2.9 1 96.75 134 PRO B CA 1
ATOM 5561 C C . PRO B 1 134 ? -0.905 -37.625 1.747 1 96.75 134 PRO B C 1
ATOM 5563 O O . PRO B 1 134 ? -0.453 -38.469 0.968 1 96.75 134 PRO B O 1
ATOM 5566 N N . SER B 1 135 ? -0.702 -36.344 1.667 1 95.62 135 SER B N 1
ATOM 5567 C CA . SER B 1 135 ? 0.289 -35.781 0.77 1 95.62 135 SER B CA 1
ATOM 5568 C C . SER B 1 135 ? 1.39 -35.062 1.551 1 95.62 135 SER B C 1
ATOM 5570 O O . SER B 1 135 ? 1.31 -34.938 2.775 1 95.62 135 SER B O 1
ATOM 5572 N N . LEU B 1 136 ? 2.404 -34.594 0.901 1 93.81 136 LEU B N 1
ATOM 5573 C CA . LEU B 1 136 ? 3.518 -33.844 1.466 1 93.81 136 LEU B CA 1
ATOM 5574 C C . LEU B 1 136 ? 3.016 -32.625 2.211 1 93.81 136 LEU B C 1
ATOM 5576 O O . LEU B 1 136 ? 3.596 -32.219 3.223 1 93.81 136 LEU B O 1
ATOM 5580 N N . LEU B 1 137 ? 1.944 -32 1.778 1 94.12 137 LEU B N 1
ATOM 5581 C CA . LEU B 1 137 ? 1.533 -30.672 2.215 1 94.12 137 LEU B CA 1
ATOM 5582 C C . LEU B 1 137 ? 1.054 -30.703 3.662 1 94.12 137 LEU B C 1
ATOM 5584 O O . LEU B 1 137 ? 1.195 -29.703 4.387 1 94.12 137 LEU B O 1
ATOM 5588 N N . GLU B 1 138 ? 0.578 -31.859 4.16 1 94 138 GLU B N 1
ATOM 5589 C CA . GLU B 1 138 ? 0.167 -31.953 5.559 1 94 138 GLU B CA 1
ATOM 5590 C C . GLU B 1 138 ? 1.376 -32 6.488 1 94 138 GLU B C 1
ATOM 5592 O O . GLU B 1 138 ? 1.244 -31.781 7.695 1 94 138 GLU B O 1
ATOM 5597 N N . LYS B 1 139 ? 2.518 -32.25 5.875 1 91 139 LYS B N 1
ATOM 5598 C CA . LYS B 1 139 ? 3.719 -32.406 6.688 1 91 139 LYS B CA 1
ATOM 5599 C C . LYS B 1 139 ? 4.758 -31.344 6.375 1 91 139 LYS B C 1
ATOM 5601 O O . LYS B 1 139 ? 5.805 -31.281 7.023 1 91 139 LYS B O 1
ATOM 5606 N N . LEU B 1 140 ? 4.508 -30.531 5.461 1 89.25 140 LEU B N 1
ATOM 5607 C CA . LEU B 1 140 ? 5.484 -29.609 4.891 1 89.25 140 LEU B CA 1
ATOM 5608 C C . LEU B 1 140 ? 5.918 -28.578 5.918 1 89.25 140 LEU B C 1
ATOM 5610 O O . LEU B 1 140 ? 7.113 -28.312 6.082 1 89.25 140 LEU B O 1
ATOM 5614 N N . VAL B 1 141 ? 4.945 -27.969 6.645 1 91.06 141 VAL B N 1
ATOM 5615 C CA . VAL B 1 141 ? 5.266 -26.812 7.469 1 91.06 141 VAL B CA 1
ATOM 5616 C C . VAL B 1 141 ? 5.426 -27.234 8.93 1 91.06 141 VAL B C 1
ATOM 5618 O O . VAL B 1 141 ? 4.82 -28.219 9.359 1 91.06 141 VAL B O 1
ATOM 5621 N N . PRO B 1 142 ? 6.18 -26.484 9.688 1 91.12 142 PRO B N 1
ATOM 5622 C CA . PRO B 1 142 ? 6.34 -26.797 11.109 1 91.12 142 PRO B CA 1
ATOM 5623 C C . PRO B 1 142 ? 5.008 -26.844 11.852 1 91.12 142 PRO B C 1
ATOM 5625 O O . PRO B 1 142 ? 4.059 -26.156 11.477 1 91.12 142 PRO B O 1
ATOM 5628 N N . ASP B 1 143 ? 4.988 -27.578 12.859 1 91.62 143 ASP B N 1
ATOM 5629 C CA . ASP B 1 143 ? 3.766 -27.828 13.617 1 91.62 143 ASP B CA 1
ATOM 5630 C C . ASP B 1 143 ? 3.238 -26.547 14.25 1 91.62 143 ASP B C 1
ATOM 5632 O O . ASP B 1 143 ? 2.051 -26.438 14.562 1 91.62 143 ASP B O 1
ATOM 5636 N N . SER B 1 144 ? 4.113 -25.578 14.461 1 93.69 144 SER B N 1
ATOM 5637 C CA . SER B 1 144 ? 3.725 -24.328 15.094 1 93.69 144 SER B CA 1
ATOM 5638 C C . SER B 1 144 ? 2.998 -23.406 14.109 1 93.69 144 SER B C 1
ATOM 5640 O O . SER B 1 144 ? 2.402 -22.406 14.508 1 93.69 144 SER B O 1
ATOM 5642 N N . LYS B 1 145 ? 2.969 -23.797 12.852 1 95.56 145 LYS B N 1
ATOM 5643 C CA . LYS B 1 145 ? 2.355 -22.969 11.812 1 95.56 145 LYS B CA 1
ATOM 5644 C C . LYS B 1 145 ? 0.987 -23.516 11.414 1 95.56 145 LYS B C 1
ATOM 5646 O O . LYS B 1 145 ? 0.718 -24.703 11.57 1 95.56 145 LYS B O 1
ATOM 5651 N N . PRO B 1 146 ? 0.16 -22.609 10.852 1 95.31 146 PRO B N 1
ATOM 5652 C CA . PRO B 1 146 ? -1.142 -23.078 10.375 1 95.31 146 PRO B CA 1
ATOM 5653 C C . PRO B 1 146 ? -1.022 -24.172 9.32 1 95.31 146 PRO B C 1
ATOM 5655 O O . PRO B 1 146 ? -0.149 -24.109 8.453 1 95.31 146 PRO B O 1
ATOM 5658 N N . LYS B 1 147 ? -1.951 -25.172 9.445 1 96.38 147 LYS B N 1
ATOM 5659 C CA . LYS B 1 147 ? -1.954 -26.297 8.508 1 96.38 147 LYS B CA 1
ATOM 5660 C C . LYS B 1 147 ? -3.014 -26.1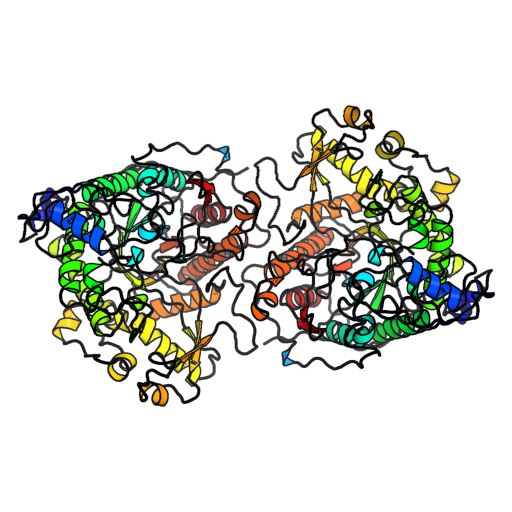09 7.43 1 96.38 147 LYS B C 1
ATOM 5662 O O . LYS B 1 147 ? -3.789 -25.156 7.473 1 96.38 147 LYS B O 1
ATOM 5667 N N . ASP B 1 148 ? -3.037 -26.953 6.426 1 96.56 148 ASP B N 1
ATOM 5668 C CA . ASP B 1 148 ? -3.955 -26.875 5.293 1 96.56 148 ASP B CA 1
ATOM 5669 C C . ASP B 1 148 ? -5.184 -27.75 5.512 1 96.56 148 ASP B C 1
ATOM 5671 O O . ASP B 1 148 ? -5.871 -28.125 4.555 1 96.56 148 ASP B O 1
ATOM 5675 N N . TYR B 1 149 ? -5.551 -28.109 6.719 1 96.94 149 TYR B N 1
ATOM 5676 C CA . TYR B 1 149 ? -6.57 -29.125 7.008 1 96.94 149 TYR B CA 1
ATOM 5677 C C . TYR B 1 149 ? -7.953 -28.625 6.594 1 96.94 149 TYR B C 1
ATOM 5679 O O . TYR B 1 149 ? -8.75 -29.391 6.047 1 96.94 149 TYR B O 1
ATOM 5687 N N . VAL B 1 150 ? -8.211 -27.344 6.84 1 96.94 150 VAL B N 1
ATOM 5688 C CA . VAL B 1 150 ? -9.547 -26.812 6.625 1 96.94 150 VAL B CA 1
ATOM 5689 C C . VAL B 1 150 ? -9.531 -25.844 5.441 1 96.94 150 VAL B C 1
ATOM 5691 O O . VAL B 1 150 ? -10.383 -25.938 4.547 1 96.94 150 VAL B O 1
ATOM 5694 N N . THR B 1 151 ? -8.547 -24.844 5.527 1 97.62 151 THR B N 1
ATOM 5695 C CA . THR B 1 151 ? -8.344 -23.797 4.523 1 97.62 151 THR B CA 1
ATOM 5696 C C . THR B 1 151 ? -9.648 -23.078 4.219 1 97.62 151 THR B C 1
ATOM 5698 O O . THR B 1 151 ? -10.266 -22.5 5.109 1 97.62 151 THR B O 1
ATOM 5701 N N . ASN B 1 152 ? -10.109 -23.062 2.918 1 98.44 152 ASN B N 1
ATOM 5702 C CA . ASN B 1 152 ? -11.297 -22.297 2.516 1 98.44 152 ASN B CA 1
ATOM 5703 C C . ASN B 1 152 ? -12.508 -23.203 2.357 1 98.44 152 ASN B C 1
ATOM 5705 O O . ASN B 1 152 ? -13.555 -22.766 1.873 1 98.44 152 ASN B O 1
ATOM 5709 N N . GLU B 1 153 ? -12.367 -24.5 2.562 1 98.44 153 GLU B N 1
ATOM 5710 C CA . GLU B 1 153 ? -13.414 -25.5 2.434 1 98.44 153 GLU B CA 1
ATOM 5711 C C . GLU B 1 153 ? -14.008 -25.5 1.029 1 98.44 153 GLU B C 1
ATOM 5713 O O . GLU B 1 153 ? -15.203 -25.75 0.859 1 98.44 153 GLU B O 1
ATOM 5718 N N . ASN B 1 154 ? -13.203 -25.172 0.1 1 98.62 154 ASN B N 1
ATOM 5719 C CA . ASN B 1 154 ? -13.633 -25.156 -1.294 1 98.62 154 ASN B CA 1
ATOM 5720 C C . ASN B 1 154 ? -14.133 -26.531 -1.741 1 98.62 154 ASN B C 1
ATOM 5722 O O . ASN B 1 154 ? -14.93 -26.625 -2.672 1 98.62 154 ASN B O 1
ATOM 5726 N N . TYR B 1 155 ? -13.719 -27.609 -1.105 1 98.56 155 TYR B N 1
ATOM 5727 C CA . TYR B 1 155 ? -14.195 -28.953 -1.442 1 98.56 155 TYR B CA 1
ATOM 5728 C C . TYR B 1 155 ? -15.719 -29.016 -1.369 1 98.56 155 TYR B C 1
ATOM 5730 O O . TYR B 1 155 ? -16.359 -29.688 -2.186 1 98.56 155 TYR B O 1
ATOM 5738 N N . PHE B 1 156 ? -16.281 -28.344 -0.447 1 98.44 156 PHE B N 1
ATOM 5739 C CA . PHE B 1 156 ? -17.734 -28.375 -0.251 1 98.44 156 PHE B CA 1
ATOM 5740 C C . PHE B 1 156 ? -18.391 -27.109 -0.783 1 98.44 156 PHE B C 1
ATOM 5742 O O . PHE B 1 156 ? -19.609 -27.062 -0.971 1 98.44 156 PHE B O 1
ATOM 5749 N N . LEU B 1 157 ? -17.547 -26.078 -1.02 1 98.56 157 LEU B N 1
ATOM 5750 C CA . LEU B 1 157 ? -18.094 -24.797 -1.409 1 98.56 157 LEU B CA 1
ATOM 5751 C C . LEU B 1 157 ? -17.781 -24.484 -2.867 1 98.56 157 LEU B C 1
ATOM 5753 O O . LEU B 1 157 ? -17.984 -23.359 -3.328 1 98.56 157 LEU B O 1
ATOM 5757 N N . TYR B 1 158 ? -17.281 -25.422 -3.643 1 98.62 158 TYR B N 1
ATOM 5758 C CA . TYR B 1 158 ? -16.797 -25.156 -4.996 1 98.62 158 TYR B CA 1
ATOM 5759 C C . TYR B 1 158 ? -17.922 -24.625 -5.879 1 98.62 158 TYR B C 1
ATOM 5761 O O . TYR B 1 158 ? -17.688 -23.781 -6.746 1 98.62 158 TYR B O 1
ATOM 5769 N N . LYS B 1 159 ? -19.172 -25.094 -5.699 1 98.56 159 LYS B N 1
ATOM 5770 C CA . LYS B 1 159 ? -20.266 -24.594 -6.535 1 98.56 159 LYS B CA 1
ATOM 5771 C C . LYS B 1 159 ? -20.547 -23.125 -6.258 1 98.56 159 LYS B C 1
ATOM 5773 O O . LYS B 1 159 ? -20.828 -22.359 -7.18 1 98.56 159 LYS B O 1
ATOM 5778 N N . GLN B 1 160 ? -20.422 -22.734 -4.965 1 98.06 160 GLN B N 1
ATOM 5779 C CA . GLN B 1 160 ? -20.594 -21.344 -4.594 1 98.06 160 GLN B CA 1
ATOM 5780 C C . GLN B 1 160 ? -19.469 -20.484 -5.164 1 98.06 160 GLN B C 1
ATOM 5782 O O . GLN B 1 160 ? -19.703 -19.391 -5.695 1 98.06 160 GLN B O 1
ATOM 5787 N N . ASP B 1 161 ? -18.281 -20.969 -5.02 1 98.56 161 ASP B N 1
ATOM 5788 C CA . ASP B 1 161 ? -17.109 -20.234 -5.531 1 98.56 161 ASP B CA 1
ATOM 5789 C C . ASP B 1 161 ? -17.203 -20.062 -7.043 1 98.56 161 ASP B C 1
ATOM 5791 O O . ASP B 1 161 ? -16.906 -18.984 -7.559 1 98.56 161 ASP B O 1
ATOM 5795 N N . ILE B 1 162 ? -17.625 -21.078 -7.758 1 98.31 162 ILE B N 1
ATOM 5796 C CA . ILE B 1 162 ? -17.734 -21.047 -9.211 1 98.31 162 ILE B CA 1
ATOM 5797 C C . ILE B 1 162 ? -18.812 -20.031 -9.617 1 98.31 162 ILE B C 1
ATOM 5799 O O . ILE B 1 162 ? -18.625 -19.266 -10.562 1 98.31 162 ILE B O 1
ATOM 5803 N N . GLN B 1 163 ? -19.906 -20 -8.883 1 97.69 163 GLN B N 1
ATOM 5804 C CA . GLN B 1 163 ? -20.969 -19.031 -9.156 1 97.69 163 GLN B CA 1
ATOM 5805 C C . GLN B 1 163 ? -20.438 -17.594 -8.992 1 97.69 163 GLN B C 1
ATOM 5807 O O . GLN B 1 163 ? -20.781 -16.719 -9.781 1 97.69 163 GLN B O 1
ATOM 5812 N N . ARG B 1 164 ? -19.672 -17.359 -8.008 1 98.38 164 ARG B N 1
ATOM 5813 C CA . ARG B 1 164 ? -19.125 -16.031 -7.762 1 98.38 164 ARG B CA 1
ATOM 5814 C C . ARG B 1 164 ? -18.156 -15.625 -8.875 1 98.38 164 ARG B C 1
ATOM 5816 O O . ARG B 1 164 ? -18.156 -14.469 -9.297 1 98.38 164 ARG B O 1
ATOM 5823 N N . LEU B 1 165 ? -17.328 -16.578 -9.336 1 98.62 165 LEU B N 1
ATOM 5824 C CA . LEU B 1 165 ? -16.422 -16.297 -10.438 1 98.62 165 LEU B CA 1
ATOM 5825 C C . LEU B 1 165 ? -17.188 -15.977 -11.719 1 98.62 165 LEU B C 1
ATOM 5827 O O . LEU B 1 165 ? -16.859 -15.023 -12.422 1 98.62 165 LEU B O 1
ATOM 5831 N N . ALA B 1 166 ? -18.188 -16.781 -11.984 1 97.88 166 ALA B N 1
ATOM 5832 C CA . ALA B 1 166 ? -19 -16.578 -13.18 1 97.88 166 ALA B CA 1
ATOM 5833 C C . ALA B 1 166 ? -19.703 -15.219 -13.148 1 97.88 166 ALA B C 1
ATOM 5835 O O . ALA B 1 166 ? -19.781 -14.531 -14.172 1 97.88 166 ALA B O 1
ATOM 5836 N N . ALA B 1 167 ? -20.203 -14.836 -11.977 1 98.06 167 ALA B N 1
ATOM 5837 C CA . ALA B 1 167 ? -20.906 -13.562 -11.82 1 98.06 167 ALA B CA 1
ATOM 5838 C C . ALA B 1 167 ? -19.984 -12.383 -12.133 1 98.06 167 ALA B C 1
ATOM 5840 O O . ALA B 1 167 ? -20.438 -11.352 -12.641 1 98.06 167 ALA B O 1
ATOM 5841 N N . MET B 1 168 ? -18.719 -12.539 -11.883 1 97.94 168 MET B N 1
ATOM 5842 C CA . MET B 1 168 ? -17.734 -11.492 -12.117 1 97.94 168 MET B CA 1
ATOM 5843 C C . MET B 1 168 ? -17.344 -11.422 -13.586 1 97.94 168 MET B C 1
ATOM 5845 O O . MET B 1 168 ? -16.75 -10.438 -14.039 1 97.94 168 MET B O 1
ATOM 5849 N N . GLY B 1 169 ? -17.578 -12.508 -14.273 1 96.88 169 GLY B N 1
ATOM 5850 C CA . GLY B 1 169 ? -17.281 -12.523 -15.695 1 96.88 169 GLY B CA 1
ATOM 5851 C C . GLY B 1 169 ? -15.984 -13.25 -16.016 1 96.88 169 GLY B C 1
ATOM 5852 O O . GLY B 1 169 ? -15.398 -13.039 -17.078 1 96.88 169 GLY B O 1
ATOM 5853 N N . VAL B 1 170 ? -15.539 -14.148 -15.195 1 97.25 170 VAL B N 1
ATOM 5854 C CA . VAL B 1 170 ? -14.328 -14.938 -15.406 1 97.25 170 VAL B CA 1
ATOM 5855 C C . VAL B 1 170 ? -14.578 -15.992 -16.484 1 97.25 170 VAL B C 1
ATOM 5857 O O . VAL B 1 170 ? -15.594 -16.688 -16.453 1 97.25 170 VAL B O 1
ATOM 5860 N N . GLU B 1 171 ? -13.625 -16.109 -17.359 1 95.88 171 GLU B N 1
ATOM 5861 C CA . GLU B 1 171 ? -13.828 -17.031 -18.484 1 95.88 171 GLU B CA 1
ATOM 5862 C C . GLU B 1 171 ? -13.195 -18.391 -18.203 1 95.88 171 GLU B C 1
ATOM 5864 O O . GLU B 1 171 ? -13.758 -19.422 -18.562 1 95.88 171 GLU B O 1
ATOM 5869 N N . TYR B 1 172 ? -12.07 -18.359 -17.641 1 97.94 172 TYR B N 1
ATOM 5870 C CA . TYR B 1 172 ? -11.352 -19.609 -17.359 1 97.94 172 TYR B CA 1
ATOM 5871 C C . TYR B 1 172 ? -11.102 -19.766 -15.867 1 97.94 172 TYR B C 1
ATOM 5873 O O . TYR B 1 172 ? -10.758 -18.812 -15.18 1 97.94 172 TYR B O 1
ATOM 5881 N N . TYR B 1 173 ? -11.344 -20.938 -15.312 1 98.62 173 TYR B N 1
ATOM 5882 C CA . TYR B 1 173 ? -11.016 -21.281 -13.93 1 98.62 173 TYR B CA 1
ATOM 5883 C C . TYR B 1 173 ? -9.977 -22.391 -13.883 1 98.62 173 TYR B C 1
ATOM 5885 O O . TYR B 1 173 ? -10.242 -23.516 -14.312 1 98.62 173 TYR B O 1
ATOM 5893 N N . SER B 1 174 ? -8.766 -22.062 -13.422 1 98.88 174 SER B N 1
ATOM 5894 C CA . SER B 1 174 ? -7.668 -23.016 -13.297 1 98.88 174 SER B CA 1
ATOM 5895 C C . SER B 1 174 ? -7.602 -23.594 -11.891 1 98.88 174 SER B C 1
ATOM 5897 O O . SER B 1 174 ? -7.43 -22.859 -10.914 1 98.88 174 SER B O 1
ATOM 5899 N N . PHE B 1 175 ? -7.805 -24.875 -11.75 1 98.75 175 PHE B N 1
ATOM 5900 C CA . PHE B 1 175 ? -7.719 -25.547 -10.453 1 98.75 175 PHE B CA 1
ATOM 5901 C C . PHE B 1 175 ? -6.828 -26.781 -10.539 1 98.75 175 PHE B C 1
ATOM 5903 O O . PHE B 1 175 ? -6.316 -27.109 -11.609 1 98.75 175 PHE B O 1
ATOM 5910 N N . THR B 1 176 ? -6.539 -27.359 -9.391 1 98.25 176 THR B N 1
ATOM 5911 C CA . THR B 1 176 ? -5.711 -28.547 -9.281 1 98.25 176 THR B CA 1
ATOM 5912 C C . THR B 1 176 ? -6.543 -29.75 -8.82 1 98.25 176 THR B C 1
ATOM 5914 O O . THR B 1 176 ? -7.52 -29.578 -8.086 1 98.25 176 THR B O 1
ATOM 5917 N N . ILE B 1 177 ? -6.195 -30.859 -9.289 1 98.69 177 ILE B N 1
ATOM 5918 C CA . ILE B 1 177 ? -6.766 -32.094 -8.789 1 98.69 177 ILE B CA 1
ATOM 5919 C C . ILE B 1 177 ? -5.711 -32.875 -7.996 1 98.69 177 ILE B C 1
ATOM 5921 O O . ILE B 1 177 ? -4.707 -33.312 -8.562 1 98.69 177 ILE B O 1
ATOM 5925 N N . PRO B 1 178 ? -5.934 -33.031 -6.742 1 98.12 178 PRO B N 1
ATOM 5926 C CA . PRO B 1 178 ? -4.926 -33.719 -5.914 1 98.12 178 PRO B CA 1
ATOM 5927 C C . PRO B 1 178 ? -4.73 -35.156 -6.289 1 98.12 178 PRO B C 1
ATOM 5929 O O . PRO B 1 178 ? -5.695 -35.938 -6.316 1 98.12 178 PRO B O 1
ATOM 5932 N N . TRP B 1 179 ? -3.514 -35.562 -6.434 1 98.5 179 TRP B N 1
ATOM 5933 C CA . TRP B 1 179 ? -3.129 -36.938 -6.773 1 98.5 179 TRP B CA 1
ATOM 5934 C C . TRP B 1 179 ? -3.691 -37.938 -5.758 1 98.5 179 TRP B C 1
ATOM 5936 O O . TRP B 1 179 ? -4.312 -38.938 -6.137 1 98.5 179 TRP B O 1
ATOM 5946 N N . THR B 1 180 ? -3.695 -37.625 -4.531 1 98 180 THR B N 1
ATOM 5947 C CA . THR B 1 180 ? -4.027 -38.562 -3.451 1 98 180 THR B CA 1
ATOM 5948 C C . THR B 1 180 ? -5.539 -38.719 -3.309 1 98 180 THR B C 1
ATOM 5950 O O . THR B 1 180 ? -6.016 -39.625 -2.629 1 98 180 THR B O 1
ATOM 5953 N N . ARG B 1 181 ? -6.246 -37.812 -3.883 1 98.12 181 ARG B N 1
ATOM 5954 C CA . ARG B 1 181 ? -7.703 -37.938 -3.871 1 98.12 181 ARG B CA 1
ATOM 5955 C C . ARG B 1 181 ? -8.188 -38.812 -5.012 1 98.12 181 ARG B C 1
ATOM 5957 O O . ARG B 1 181 ? -9.273 -39.406 -4.934 1 98.12 181 ARG B O 1
ATOM 5964 N N . ILE B 1 182 ? -7.422 -38.938 -6.059 1 98.56 182 ILE B N 1
ATOM 5965 C CA . ILE B 1 182 ? -7.766 -39.75 -7.227 1 98.56 182 ILE B CA 1
ATOM 5966 C C . ILE B 1 182 ? -7.207 -41.156 -7.059 1 98.56 182 ILE B C 1
ATOM 5968 O O . ILE B 1 182 ? -7.898 -42.125 -7.328 1 98.56 182 ILE B O 1
ATOM 5972 N N . LEU B 1 183 ? -5.938 -41.219 -6.637 1 98.06 183 LEU B N 1
ATOM 5973 C CA . LEU B 1 183 ? -5.219 -42.469 -6.395 1 98.06 183 LEU B CA 1
ATOM 5974 C C . LEU B 1 183 ? -4.613 -42.469 -4.996 1 98.06 183 LEU B C 1
ATOM 5976 O O . LEU B 1 183 ? -3.414 -42.25 -4.832 1 98.06 183 LEU B O 1
ATOM 5980 N N . PRO B 1 184 ? -5.367 -42.875 -4.012 1 98.19 184 PRO B N 1
ATOM 5981 C CA . PRO B 1 184 ? -4.883 -42.812 -2.631 1 98.19 184 PRO B CA 1
ATOM 5982 C C . PRO B 1 184 ? -3.607 -43.625 -2.41 1 98.19 184 PRO B C 1
ATOM 5984 O O . PRO B 1 184 ? -2.773 -43.25 -1.577 1 98.19 184 PRO B O 1
ATOM 5987 N N . PHE B 1 185 ? -3.42 -44.719 -3.188 1 97.56 185 PHE B N 1
ATOM 5988 C CA . PHE B 1 185 ? -2.25 -45.562 -2.986 1 97.56 185 PHE B CA 1
ATOM 5989 C C . PHE B 1 185 ? -1.183 -45.25 -4.035 1 97.56 185 PHE B C 1
ATOM 5991 O O . PHE B 1 185 ? -0.138 -45.906 -4.062 1 97.56 185 PHE B O 1
ATOM 5998 N N . ALA B 1 186 ? -1.328 -44.344 -5.016 1 96.62 186 ALA B N 1
ATOM 5999 C CA . ALA B 1 186 ? -0.438 -43.594 -5.887 1 96.62 186 ALA B CA 1
ATOM 6000 C C . ALA B 1 186 ? 0.118 -44.469 -7.008 1 96.62 186 ALA B C 1
ATOM 6002 O O . ALA B 1 186 ? 0.287 -44 -8.141 1 96.62 186 ALA B O 1
ATOM 6003 N N . LEU B 1 187 ? 0.341 -45.812 -6.801 1 96.25 187 LEU B N 1
ATOM 6004 C CA . LEU B 1 187 ? 1.109 -46.625 -7.723 1 96.25 187 LEU B CA 1
ATOM 6005 C C . LEU B 1 187 ? 0.205 -47.25 -8.789 1 96.25 187 LEU B C 1
ATOM 6007 O O . LEU B 1 187 ? -0.988 -47.438 -8.555 1 96.25 187 LEU B O 1
ATOM 6011 N N . PRO B 1 188 ? 0.818 -47.5 -10 1 95.44 188 PRO B N 1
ATOM 6012 C CA . PRO B 1 188 ? 0.033 -48.219 -11.008 1 95.44 188 PRO B CA 1
ATOM 6013 C C . PRO B 1 188 ? -0.533 -49.531 -10.492 1 95.44 188 PRO B C 1
ATOM 6015 O O . PRO B 1 188 ? 0.145 -50.25 -9.758 1 95.44 188 PRO B O 1
ATOM 6018 N N . GLY B 1 189 ? -1.714 -49.75 -10.875 1 93.88 189 GLY B N 1
ATOM 6019 C CA . GLY B 1 189 ? -2.352 -50.969 -10.453 1 93.88 189 GLY B CA 1
ATOM 6020 C C . GLY B 1 189 ? -3.178 -50.812 -9.195 1 93.88 189 GLY B C 1
ATOM 6021 O O . GLY B 1 189 ? -3.963 -51.719 -8.852 1 93.88 189 GLY B O 1
ATOM 6022 N N . THR B 1 190 ? -3.047 -49.781 -8.5 1 96.81 190 THR B N 1
ATOM 6023 C CA . THR B 1 190 ? -3.857 -49.531 -7.312 1 96.81 190 THR B CA 1
ATOM 6024 C C . THR B 1 190 ? -5.227 -49 -7.695 1 96.81 190 THR B C 1
ATOM 6026 O O . THR B 1 190 ? -5.387 -48.406 -8.766 1 96.81 190 THR B O 1
ATOM 6029 N N . PRO B 1 191 ? -6.254 -49.188 -6.875 1 97.5 191 PRO B N 1
ATOM 6030 C CA . PRO B 1 191 ? -7.609 -48.75 -7.234 1 97.5 191 PRO B CA 1
ATOM 6031 C C . PRO B 1 191 ? -7.762 -47.25 -7.289 1 97.5 191 PRO B C 1
ATOM 6033 O O . PRO B 1 191 ? -7.156 -46.531 -6.488 1 97.5 191 PRO B O 1
ATOM 6036 N N . VAL B 1 192 ? -8.609 -46.812 -8.195 1 98 192 VAL B N 1
ATOM 6037 C CA . VAL B 1 192 ? -8.992 -45.406 -8.336 1 98 192 VAL B CA 1
ATOM 6038 C C . VAL B 1 192 ? -10.102 -45.062 -7.34 1 98 192 VAL B C 1
ATOM 6040 O O . VAL B 1 192 ? -11.023 -45.875 -7.137 1 98 192 VAL B O 1
ATOM 6043 N N . ASN B 1 193 ? -10.016 -44 -6.699 1 98.56 193 ASN B N 1
ATOM 6044 C CA . ASN B 1 193 ? -11.039 -43.531 -5.777 1 98.56 193 ASN B CA 1
ATOM 6045 C C . ASN B 1 193 ? -12.25 -42.938 -6.52 1 98.56 193 ASN B C 1
ATOM 6047 O O . ASN B 1 193 ? -12.211 -41.812 -6.996 1 98.56 193 ASN B O 1
ATOM 6051 N N . GLN B 1 194 ? -13.359 -43.656 -6.52 1 98.12 194 GLN B N 1
ATOM 6052 C CA . GLN B 1 194 ? -14.539 -43.25 -7.277 1 98.12 194 GLN B CA 1
ATOM 6053 C C . GLN B 1 194 ? -15.117 -41.969 -6.734 1 98.12 194 GLN B C 1
ATOM 6055 O O . GLN B 1 194 ? -15.625 -41.125 -7.496 1 98.12 194 GLN B O 1
ATOM 6060 N N . GLN B 1 195 ? -15.039 -41.75 -5.422 1 97.5 195 GLN B N 1
ATOM 6061 C CA . GLN B 1 195 ? -15.531 -40.5 -4.832 1 97.5 195 GLN B CA 1
ATOM 6062 C C . GLN B 1 195 ? -14.773 -39.281 -5.363 1 97.5 195 GLN B C 1
ATOM 6064 O O . GLN B 1 195 ? -15.359 -38.25 -5.625 1 97.5 195 GLN B O 1
ATOM 6069 N N . GLY B 1 196 ? -13.461 -39.469 -5.492 1 98.12 196 GLY B N 1
ATOM 6070 C CA . GLY B 1 196 ? -12.656 -38.406 -6.082 1 98.12 196 GLY B CA 1
ATOM 6071 C C . GLY B 1 196 ? -13.008 -38.125 -7.527 1 98.12 196 GLY B C 1
ATOM 6072 O O . GLY B 1 196 ? -13.172 -36.969 -7.914 1 98.12 196 GLY B O 1
ATOM 6073 N N . ILE B 1 197 ? -13.195 -39.188 -8.305 1 98.44 197 ILE B N 1
ATOM 6074 C CA . ILE B 1 197 ? -13.555 -39.062 -9.711 1 98.44 197 ILE B CA 1
ATOM 6075 C C . ILE B 1 197 ? -14.891 -38.312 -9.836 1 98.44 197 ILE B C 1
ATOM 6077 O O . ILE B 1 197 ? -15.023 -37.375 -10.641 1 98.44 197 ILE B O 1
ATOM 6081 N N . ASP B 1 198 ? -15.852 -38.688 -9.016 1 98.44 198 ASP B N 1
ATOM 6082 C CA . ASP B 1 198 ? -17.188 -38.094 -9.078 1 98.44 198 ASP B CA 1
ATOM 6083 C C . ASP B 1 198 ? -17.141 -36.625 -8.688 1 98.44 198 ASP B C 1
ATOM 6085 O O . ASP B 1 198 ? -17.828 -35.812 -9.297 1 98.44 198 ASP B O 1
ATOM 6089 N N . HIS B 1 199 ? -16.375 -36.344 -7.68 1 98.44 199 HIS B N 1
ATOM 6090 C CA . HIS B 1 199 ? -16.266 -34.969 -7.211 1 98.44 199 HIS B CA 1
ATOM 6091 C C . HIS B 1 199 ? -15.758 -34.031 -8.312 1 98.44 199 HIS B C 1
ATOM 6093 O O . HIS B 1 199 ? -16.359 -33 -8.594 1 98.44 199 HIS B O 1
ATOM 6099 N N . TYR B 1 200 ? -14.719 -34.375 -8.945 1 98.69 200 TYR B N 1
ATOM 6100 C CA . TYR B 1 200 ? -14.125 -33.5 -9.938 1 98.69 200 TYR B CA 1
ATOM 6101 C C . TYR B 1 200 ? -14.898 -33.531 -11.242 1 98.69 200 TYR B C 1
ATOM 6103 O O . TYR B 1 200 ? -14.898 -32.562 -12.016 1 98.69 200 TYR B O 1
ATOM 6111 N N . ASN B 1 201 ? -15.586 -34.656 -11.531 1 98.44 201 ASN B N 1
ATOM 6112 C CA . ASN B 1 201 ? -16.578 -34.625 -12.602 1 98.44 201 ASN B CA 1
ATOM 6113 C C . ASN B 1 201 ? -17.609 -33.531 -12.375 1 98.44 201 ASN B C 1
ATOM 6115 O O . ASN B 1 201 ? -17.922 -32.75 -13.289 1 98.44 201 ASN B O 1
ATOM 6119 N N . ASP B 1 202 ? -18.109 -33.562 -11.188 1 98.62 202 ASP B N 1
ATOM 6120 C CA . ASP B 1 202 ? -19.141 -32.594 -10.844 1 98.62 202 ASP B CA 1
ATOM 6121 C C . ASP B 1 202 ? -18.578 -31.156 -10.859 1 98.62 202 ASP B C 1
ATOM 6123 O O . ASP B 1 202 ? -19.234 -30.219 -11.305 1 98.62 202 ASP B O 1
ATOM 6127 N N . LEU B 1 203 ? -17.375 -30.969 -10.336 1 98.62 203 LEU B N 1
ATOM 6128 C CA . LEU B 1 203 ? -16.719 -29.672 -10.352 1 98.62 203 LEU B CA 1
ATOM 6129 C C . LEU B 1 203 ? -16.547 -29.156 -11.773 1 98.62 203 LEU B C 1
ATOM 6131 O O . LEU B 1 203 ? -16.906 -28.031 -12.086 1 98.62 203 LEU B O 1
ATOM 6135 N N . ILE B 1 204 ? -16.062 -29.984 -12.672 1 98.38 204 ILE B N 1
ATOM 6136 C CA . ILE B 1 204 ? -15.828 -29.625 -14.07 1 98.38 204 ILE B CA 1
ATOM 6137 C C . ILE B 1 204 ? -17.156 -29.281 -14.742 1 98.38 204 ILE B C 1
ATOM 6139 O O . ILE B 1 204 ? -17.266 -28.266 -15.43 1 98.38 204 ILE B O 1
ATOM 6143 N N . ASP B 1 205 ? -18.141 -30.094 -14.492 1 97.38 205 ASP B N 1
ATOM 6144 C CA . ASP B 1 205 ? -19.453 -29.828 -15.062 1 97.38 205 ASP B CA 1
ATOM 6145 C C . ASP B 1 205 ? -20.031 -28.5 -14.547 1 97.38 205 ASP B C 1
ATOM 6147 O O . ASP B 1 205 ? -20.656 -27.75 -15.297 1 97.38 205 ASP B O 1
ATOM 6151 N N . THR B 1 206 ? -19.812 -28.25 -13.234 1 97.38 206 THR B N 1
ATOM 6152 C CA . THR B 1 206 ? -20.281 -27.016 -12.641 1 97.38 206 THR B CA 1
ATOM 6153 C C . THR B 1 206 ? -19.625 -25.812 -13.312 1 97.38 206 THR B C 1
ATOM 6155 O O . THR B 1 206 ? -20.281 -24.797 -13.578 1 97.38 206 THR B O 1
ATOM 6158 N N . VAL B 1 207 ? -18.328 -25.859 -13.602 1 97.69 207 VAL B N 1
ATOM 6159 C CA . VAL B 1 207 ? -17.609 -24.812 -14.297 1 97.69 207 VAL B CA 1
ATOM 6160 C C . VAL B 1 207 ? -18.219 -24.578 -15.672 1 97.69 207 VAL B C 1
ATOM 6162 O O . VAL B 1 207 ? -18.516 -23.438 -16.047 1 97.69 207 VAL B O 1
ATOM 6165 N N . LEU B 1 208 ? -18.484 -25.656 -16.406 1 97.25 208 LEU B N 1
ATOM 6166 C CA . LEU B 1 208 ? -19.031 -25.578 -17.766 1 97.25 208 LEU B CA 1
ATOM 6167 C C . LEU B 1 208 ? -20.469 -25.047 -17.734 1 97.25 208 LEU B C 1
ATOM 6169 O O . LEU B 1 208 ? -20.828 -24.203 -18.547 1 97.25 208 LEU B O 1
ATOM 6173 N N . ASP B 1 209 ? -21.234 -25.5 -16.766 1 95.5 209 ASP B N 1
ATOM 6174 C CA . ASP B 1 209 ? -22.609 -25.078 -16.641 1 95.5 209 ASP B CA 1
ATOM 6175 C C . ASP B 1 209 ? -22.703 -23.578 -16.328 1 95.5 209 ASP B C 1
ATOM 6177 O O . ASP B 1 209 ? -23.672 -22.906 -16.703 1 95.5 209 ASP B O 1
ATOM 6181 N N . ALA B 1 210 ? -21.688 -23.078 -15.664 1 95.38 210 ALA B N 1
ATOM 6182 C CA . ALA B 1 210 ? -21.656 -21.656 -15.305 1 95.38 210 ALA B CA 1
ATOM 6183 C C . ALA B 1 210 ? -21.203 -20.797 -16.484 1 95.38 210 ALA B C 1
ATOM 6185 O O . ALA B 1 210 ? -21.188 -19.578 -16.406 1 95.38 210 ALA B O 1
ATOM 6186 N N . GLY B 1 211 ? -20.766 -21.422 -17.562 1 95.25 211 GLY B N 1
ATOM 6187 C CA . GLY B 1 211 ? -20.328 -20.719 -18.75 1 95.25 211 GLY B CA 1
ATOM 6188 C C . GLY B 1 211 ? -18.844 -20.5 -18.812 1 95.25 211 GLY B C 1
ATOM 6189 O O . GLY B 1 211 ? -18.344 -19.812 -19.703 1 95.25 211 GLY B O 1
ATOM 6190 N N . MET B 1 212 ? -18.125 -21.062 -17.875 1 96.94 212 MET B N 1
ATOM 6191 C CA . MET B 1 212 ? -16.672 -20.906 -17.828 1 96.94 212 MET B CA 1
ATOM 6192 C C . MET B 1 212 ? -15.977 -22.125 -18.438 1 96.94 212 MET B C 1
ATOM 6194 O O . MET B 1 212 ? -16.625 -23.078 -18.859 1 96.94 212 MET B O 1
ATOM 6198 N N . THR B 1 213 ? -14.688 -22.062 -18.531 1 97.25 213 THR B N 1
ATOM 6199 C CA . THR B 1 213 ? -13.852 -23.141 -19.078 1 97.25 213 THR B CA 1
ATOM 6200 C C . THR B 1 213 ? -12.836 -23.609 -18.047 1 97.25 213 THR B C 1
ATOM 6202 O O . THR B 1 213 ? -12.133 -22.797 -17.438 1 97.25 213 THR B O 1
ATOM 6205 N N . PRO B 1 214 ? -12.711 -24.891 -17.828 1 98 214 PRO B N 1
ATOM 6206 C CA . PRO B 1 214 ? -11.766 -25.391 -16.844 1 98 214 PRO B CA 1
ATOM 6207 C C . PRO B 1 214 ? -10.344 -25.516 -17.391 1 98 214 PRO B C 1
ATOM 6209 O O . PRO B 1 214 ? -10.156 -25.844 -18.562 1 98 214 PRO B O 1
ATOM 6212 N N . VAL B 1 215 ? -9.367 -25.219 -16.594 1 98.88 215 VAL B N 1
ATOM 6213 C CA . VAL B 1 215 ? -7.949 -25.531 -16.734 1 98.88 215 VAL B CA 1
ATOM 6214 C C . VAL B 1 215 ? -7.488 -26.375 -15.555 1 98.88 215 VAL B C 1
ATOM 6216 O O . VAL B 1 215 ? -7.836 -26.094 -14.398 1 98.88 215 VAL B O 1
ATOM 6219 N N . VAL B 1 216 ? -6.707 -27.469 -15.812 1 98.88 216 VAL B N 1
ATOM 6220 C CA . VAL B 1 216 ? -6.379 -28.359 -14.703 1 98.88 216 VAL B CA 1
ATOM 6221 C C . VAL B 1 216 ? -4.863 -28.516 -14.594 1 98.88 216 VAL B C 1
ATOM 6223 O O . VAL B 1 216 ? -4.176 -28.734 -15.594 1 98.88 216 VAL B O 1
ATOM 6226 N N . THR B 1 217 ? -4.375 -28.281 -13.461 1 98.81 217 THR B N 1
ATOM 6227 C CA . THR B 1 217 ? -3.008 -28.625 -13.094 1 98.81 217 THR B CA 1
ATOM 6228 C C . THR B 1 217 ? -2.967 -29.953 -12.344 1 98.81 217 THR B C 1
ATOM 6230 O O . THR B 1 217 ? -3.705 -30.156 -11.375 1 98.81 217 THR B O 1
ATOM 6233 N N . MET B 1 218 ? -2.061 -30.859 -12.766 1 98.75 218 MET B N 1
ATOM 6234 C CA . MET B 1 218 ? -2.037 -32.219 -12.234 1 98.75 218 MET B CA 1
ATOM 6235 C C . MET B 1 218 ? -1.266 -32.281 -10.922 1 98.75 218 MET B C 1
ATOM 6237 O O . MET B 1 218 ? -1.704 -32.906 -9.961 1 98.75 218 MET B O 1
ATOM 6241 N N . LEU B 1 219 ? -0.135 -31.625 -10.906 1 98.38 219 LEU B N 1
ATOM 6242 C CA . LEU B 1 219 ? 0.673 -31.672 -9.695 1 98.38 219 LEU B CA 1
ATOM 6243 C C . LEU B 1 219 ? 1.088 -30.266 -9.258 1 98.38 219 LEU B C 1
ATOM 6245 O O . LEU B 1 219 ? 1.841 -29.594 -9.961 1 98.38 219 LEU B O 1
ATOM 6249 N N . HIS B 1 220 ? 0.594 -29.859 -8.109 1 97.12 220 HIS B N 1
ATOM 6250 C CA . HIS B 1 220 ? 0.883 -28.578 -7.488 1 97.12 220 HIS B CA 1
ATOM 6251 C C . HIS B 1 220 ? 1.482 -28.75 -6.098 1 97.12 220 HIS B C 1
ATOM 6253 O O . HIS B 1 220 ? 0.919 -28.281 -5.109 1 97.12 220 HIS B O 1
ATOM 6259 N N . PHE B 1 221 ? 2.621 -29.453 -5.973 1 93.56 221 PHE B N 1
ATOM 6260 C CA . PHE B 1 221 ? 3.486 -29.656 -4.816 1 93.56 221 PHE B CA 1
ATOM 6261 C C . PHE B 1 221 ? 2.936 -30.75 -3.906 1 93.56 221 PHE B C 1
ATOM 6263 O O . PHE B 1 221 ? 3.537 -31.062 -2.879 1 93.56 221 PHE B O 1
ATOM 6270 N N . ASP B 1 222 ? 1.821 -31.328 -4.156 1 95.31 222 ASP B N 1
ATOM 6271 C CA . ASP B 1 222 ? 1.137 -32.219 -3.23 1 95.31 222 ASP B CA 1
ATOM 6272 C C . ASP B 1 222 ? 1.419 -33.688 -3.568 1 95.31 222 ASP B C 1
ATOM 6274 O O . ASP B 1 222 ? 0.5 -34.5 -3.625 1 95.31 222 ASP B O 1
ATOM 6278 N N . SER B 1 223 ? 2.652 -34 -3.721 1 96 223 SER B N 1
ATOM 6279 C CA . SER B 1 223 ? 3.045 -35.375 -3.949 1 96 223 SER B CA 1
ATOM 6280 C C . SER B 1 223 ? 2.531 -36.281 -2.838 1 96 223 SER B C 1
ATOM 6282 O O . SER B 1 223 ? 2.539 -35.906 -1.665 1 96 223 SER B O 1
ATOM 6284 N N . PRO B 1 224 ? 2.086 -37.5 -3.238 1 96.69 224 PRO B N 1
ATOM 6285 C CA . PRO B 1 224 ? 1.763 -38.469 -2.188 1 96.69 224 PRO B CA 1
ATOM 6286 C C . PRO B 1 224 ? 2.895 -38.656 -1.178 1 96.69 224 PRO B C 1
ATOM 6288 O O . PRO B 1 224 ? 4.066 -38.719 -1.562 1 96.69 224 PRO B O 1
ATOM 6291 N N . LEU B 1 225 ? 2.545 -38.75 0.031 1 93.88 225 LEU B N 1
ATOM 6292 C CA . LEU B 1 225 ? 3.527 -38.75 1.108 1 93.88 225 LEU B CA 1
ATOM 6293 C C . LEU B 1 225 ? 4.449 -39.969 0.969 1 93.88 225 LEU B C 1
ATOM 6295 O O . LEU B 1 225 ? 5.605 -39.938 1.396 1 93.88 225 LEU B O 1
ATOM 6299 N N . MET B 1 226 ? 4.035 -41.031 0.377 1 90.75 226 MET B N 1
ATOM 6300 C CA . MET B 1 226 ? 4.809 -42.25 0.255 1 90.75 226 MET B CA 1
ATOM 6301 C C . MET B 1 226 ? 6.105 -42 -0.505 1 90.75 226 MET B C 1
ATOM 6303 O O . MET B 1 226 ? 7.074 -42.75 -0.346 1 90.75 226 MET B O 1
ATOM 6307 N N . PHE B 1 227 ? 6.148 -41.031 -1.379 1 93 227 PHE B N 1
ATOM 6308 C CA . PHE B 1 227 ? 7.348 -40.781 -2.168 1 93 227 PHE B CA 1
ATOM 6309 C C . PHE B 1 227 ? 8.383 -40.031 -1.343 1 93 227 PHE B C 1
ATOM 6311 O O . PHE B 1 227 ? 9.555 -39.969 -1.72 1 93 227 PHE B O 1
ATOM 6318 N N . VAL B 1 228 ? 8.008 -39.406 -0.256 1 83.38 228 VAL B N 1
ATOM 6319 C CA . VAL B 1 228 ? 8.883 -38.562 0.543 1 83.38 228 VAL B CA 1
ATOM 6320 C C . VAL B 1 228 ? 9.352 -39.312 1.78 1 83.38 228 VAL B C 1
ATOM 6322 O O . VAL B 1 228 ? 10.406 -39 2.344 1 83.38 228 VAL B O 1
ATOM 6325 N N . ALA B 1 229 ? 8.516 -40.094 2.414 1 60.81 229 ALA B N 1
ATOM 6326 C CA . ALA B 1 229 ? 8.625 -40.719 3.727 1 60.81 229 ALA B CA 1
ATOM 6327 C C . ALA B 1 229 ? 9.992 -41.375 3.906 1 60.81 229 ALA B C 1
ATOM 6329 O O . ALA B 1 229 ? 10.539 -41.375 5.008 1 60.81 229 ALA B O 1
ATOM 6330 N N . SER B 1 230 ? 10.391 -41.906 2.777 1 53.34 230 SER B N 1
ATOM 6331 C CA . SER B 1 230 ? 11.625 -42.656 3 1 53.34 230 SER B CA 1
ATOM 6332 C C . SER B 1 230 ? 12.812 -41.719 3.178 1 53.34 230 SER B C 1
ATOM 6334 O O . SER B 1 230 ? 13.875 -42.125 3.639 1 53.34 230 SER B O 1
ATOM 6336 N N . ASP B 1 231 ? 12.562 -40.375 2.898 1 56.06 231 ASP B N 1
ATOM 6337 C CA . ASP B 1 231 ? 13.711 -39.469 2.824 1 56.06 231 ASP B CA 1
ATOM 6338 C C . ASP B 1 231 ? 13.672 -38.438 3.941 1 56.06 231 ASP B C 1
ATOM 6340 O O . ASP B 1 231 ? 12.625 -38.188 4.547 1 56.06 231 ASP B O 1
ATOM 6344 N N . ASN B 1 232 ? 14.789 -38.125 4.547 1 60.91 232 ASN B N 1
ATOM 6345 C CA . ASN B 1 232 ? 14.977 -37 5.457 1 60.91 232 ASN B CA 1
ATOM 6346 C C . ASN B 1 232 ? 14.414 -35.719 4.871 1 60.91 232 ASN B C 1
ATOM 6348 O O . ASN B 1 232 ? 15.102 -35.031 4.121 1 60.91 232 ASN B O 1
ATOM 6352 N N . ILE B 1 233 ? 13.062 -35.531 5.039 1 64.69 233 ILE B N 1
ATOM 6353 C CA . ILE B 1 233 ? 12.328 -34.375 4.516 1 64.69 233 ILE B CA 1
ATOM 6354 C C . ILE B 1 233 ? 13.07 -33.094 4.867 1 64.69 233 ILE B C 1
ATOM 6356 O O . ILE B 1 233 ? 12.883 -32.062 4.211 1 64.69 233 ILE B O 1
ATOM 6360 N N . THR B 1 234 ? 14.023 -33.25 5.785 1 65.56 234 THR B N 1
ATOM 6361 C CA . THR B 1 234 ? 14.672 -32.031 6.277 1 65.56 234 THR B CA 1
ATOM 6362 C C . THR B 1 234 ? 16.031 -31.844 5.605 1 65.56 234 THR B C 1
ATOM 6364 O O . THR B 1 234 ? 16.672 -30.812 5.801 1 65.56 234 THR B O 1
ATOM 6367 N N . LYS B 1 235 ? 16.344 -32.812 4.816 1 74.75 235 LYS B N 1
ATOM 6368 C CA . LYS B 1 235 ? 17.641 -32.656 4.172 1 74.75 235 LYS B CA 1
ATOM 6369 C C . LYS B 1 235 ? 17.625 -31.5 3.168 1 74.75 235 LYS B C 1
ATOM 6371 O O . LYS B 1 235 ? 16.641 -31.328 2.443 1 74.75 235 LYS B O 1
ATOM 6376 N N . HIS B 1 236 ? 18.734 -30.828 3.121 1 81.88 236 HIS B N 1
ATOM 6377 C CA . HIS B 1 236 ? 18.859 -29.719 2.189 1 81.88 236 HIS B CA 1
ATOM 6378 C C . HIS B 1 236 ? 18.906 -30.203 0.746 1 81.88 236 HIS B C 1
ATOM 6380 O O . HIS B 1 236 ? 19.734 -31.062 0.406 1 81.88 236 HIS B O 1
ATOM 6386 N N . PRO B 1 237 ? 18.094 -29.719 -0.096 1 88.94 237 PRO B N 1
ATOM 6387 C CA . PRO B 1 237 ? 18.078 -30.156 -1.493 1 88.94 237 PRO B CA 1
ATOM 6388 C C . PRO B 1 237 ? 19.297 -29.688 -2.277 1 88.94 237 PRO B C 1
ATOM 6390 O O . PRO B 1 237 ? 19.906 -28.672 -1.923 1 88.94 237 PRO B O 1
ATOM 6393 N N . ASP B 1 238 ? 19.688 -30.469 -3.279 1 88.94 238 ASP B N 1
ATOM 6394 C CA . ASP B 1 238 ? 20.719 -30.016 -4.199 1 88.94 238 ASP B CA 1
ATOM 6395 C C . ASP B 1 238 ? 20.25 -28.844 -5.055 1 88.94 238 ASP B C 1
ATOM 6397 O O . ASP B 1 238 ? 21.047 -28.016 -5.469 1 88.94 238 ASP B O 1
ATOM 6401 N N . ILE B 1 239 ? 18.969 -28.875 -5.262 1 89.31 239 ILE B N 1
ATOM 6402 C CA . ILE B 1 239 ? 18.328 -27.797 -6.031 1 89.31 239 ILE B CA 1
ATOM 6403 C C . ILE B 1 239 ? 16.859 -27.672 -5.621 1 89.31 239 ILE B C 1
ATOM 6405 O O . ILE B 1 239 ? 16.234 -28.656 -5.23 1 89.31 239 ILE B O 1
ATOM 6409 N N . GLY B 1 240 ? 16.406 -26.453 -5.633 1 88.38 240 GLY B N 1
ATOM 6410 C CA . GLY B 1 240 ? 15.039 -26.188 -5.203 1 88.38 240 GLY B CA 1
ATOM 6411 C C . GLY B 1 240 ? 14.93 -25.906 -3.715 1 88.38 240 GLY B C 1
ATOM 6412 O O . GLY B 1 240 ? 15.922 -25.578 -3.064 1 88.38 240 GLY B O 1
ATOM 6413 N N . TYR B 1 241 ? 13.672 -26.016 -3.203 1 87.25 241 TYR B N 1
ATOM 6414 C CA . TYR B 1 241 ? 13.453 -25.578 -1.829 1 87.25 241 TYR B CA 1
ATOM 6415 C C . TYR B 1 241 ? 13.102 -26.75 -0.93 1 87.25 241 TYR B C 1
ATOM 6417 O O . TYR B 1 241 ? 13.469 -26.781 0.246 1 87.25 241 TYR B O 1
ATOM 6425 N N . ASN B 1 242 ? 12.305 -27.672 -1.565 1 89.25 242 ASN B N 1
ATOM 6426 C CA . ASN B 1 242 ? 11.805 -28.766 -0.751 1 89.25 242 ASN B CA 1
ATOM 6427 C C . ASN B 1 242 ? 11.906 -30.109 -1.487 1 89.25 242 ASN B C 1
ATOM 6429 O O . ASN B 1 242 ? 12.266 -30.141 -2.666 1 89.25 242 ASN B O 1
ATOM 6433 N N . ASN B 1 243 ? 11.695 -31.172 -0.744 1 92.19 243 ASN B N 1
ATOM 6434 C CA . ASN B 1 243 ? 11.695 -32.531 -1.277 1 92.19 243 ASN B CA 1
ATOM 6435 C C . ASN B 1 243 ? 10.273 -33.062 -1.456 1 92.19 243 ASN B C 1
ATOM 6437 O O . ASN B 1 243 ? 9.586 -33.344 -0.475 1 92.19 243 ASN B O 1
ATOM 6441 N N . ALA B 1 244 ? 9.906 -33.25 -2.721 1 93.06 244 ALA B N 1
ATOM 6442 C CA . ALA B 1 244 ? 8.57 -33.781 -2.973 1 93.06 244 ALA B CA 1
ATOM 6443 C C . ALA B 1 244 ? 8.641 -35.219 -3.479 1 93.06 244 ALA B C 1
ATOM 6445 O O . ALA B 1 244 ? 7.633 -35.781 -3.9 1 93.06 244 ALA B O 1
ATOM 6446 N N . GLY B 1 245 ? 9.828 -35.719 -3.498 1 93.44 245 GLY B N 1
ATOM 6447 C CA . GLY B 1 245 ? 9.984 -37.156 -3.801 1 93.44 245 GLY B CA 1
ATOM 6448 C C . GLY B 1 245 ? 10.07 -37.438 -5.289 1 93.44 245 GLY B C 1
ATOM 6449 O O . GLY B 1 245 ? 10.016 -38.594 -5.707 1 93.44 245 GLY B O 1
ATOM 6450 N N . TYR B 1 246 ? 10.352 -36.469 -6.09 1 95.94 246 TYR B N 1
ATOM 6451 C CA . TYR B 1 246 ? 10.383 -36.656 -7.539 1 95.94 246 TYR B CA 1
ATOM 6452 C C . TYR B 1 246 ? 11.477 -37.656 -7.934 1 95.94 246 TYR B C 1
ATOM 6454 O O . TYR B 1 246 ? 11.398 -38.281 -8.992 1 95.94 246 TYR B O 1
ATOM 6462 N N . GLN B 1 247 ? 12.508 -37.75 -7.109 1 94.19 247 GLN B N 1
ATOM 6463 C CA . GLN B 1 247 ? 13.664 -38.594 -7.426 1 94.19 247 GLN B CA 1
ATOM 6464 C C . GLN B 1 247 ? 13.367 -40.062 -7.156 1 94.19 247 GLN B C 1
ATOM 6466 O O . GLN B 1 247 ? 14.133 -40.938 -7.566 1 94.19 247 GLN B O 1
ATOM 6471 N N . ASN B 1 248 ? 12.305 -40.312 -6.508 1 94.5 248 ASN B N 1
ATOM 6472 C CA . ASN B 1 248 ? 11.945 -41.719 -6.234 1 94.5 248 ASN B CA 1
ATOM 6473 C C . ASN B 1 248 ? 11.859 -42.531 -7.516 1 94.5 248 ASN B C 1
ATOM 6475 O O . ASN B 1 248 ? 11.32 -42.062 -8.523 1 94.5 248 ASN B O 1
ATOM 6479 N N . GLU B 1 249 ? 12.234 -43.75 -7.465 1 94.5 249 GLU B N 1
ATOM 6480 C CA . GLU B 1 249 ? 12.367 -44.562 -8.656 1 94.5 249 GLU B CA 1
ATOM 6481 C C . GLU B 1 249 ? 11 -44.875 -9.266 1 94.5 249 GLU B C 1
ATOM 6483 O O . GLU B 1 249 ? 10.891 -45.094 -10.469 1 94.5 249 GLU B O 1
ATOM 6488 N N . THR B 1 250 ? 9.984 -44.812 -8.492 1 96 250 THR B N 1
ATOM 6489 C CA . THR B 1 250 ? 8.664 -45.188 -8.992 1 96 250 THR B CA 1
ATOM 6490 C C . THR B 1 250 ? 7.832 -43.969 -9.297 1 96 250 THR B C 1
ATOM 6492 O O . THR B 1 250 ? 6.703 -44.062 -9.789 1 96 250 THR B O 1
ATOM 6495 N N . PHE B 1 251 ? 8.383 -42.812 -9.008 1 96.75 251 PHE B N 1
ATOM 6496 C CA . PHE B 1 251 ? 7.629 -41.562 -9.102 1 96.75 251 PHE B CA 1
ATOM 6497 C C . PHE B 1 251 ? 7.129 -41.344 -10.523 1 96.75 251 PHE B C 1
ATOM 6499 O O . PHE B 1 251 ? 5.938 -41.094 -10.742 1 96.75 251 PHE B O 1
ATOM 6506 N N . ALA B 1 252 ? 8 -41.438 -11.516 1 97.81 252 ALA B N 1
ATOM 6507 C CA . ALA B 1 252 ? 7.664 -41.094 -12.891 1 97.81 252 ALA B CA 1
ATOM 6508 C C . ALA B 1 252 ? 6.531 -41.969 -13.414 1 97.81 252 ALA B C 1
ATOM 6510 O O . ALA B 1 252 ? 5.539 -41.438 -13.945 1 97.81 252 ALA B O 1
ATOM 6511 N N . ASP B 1 253 ? 6.645 -43.281 -13.195 1 97.56 253 ASP B N 1
ATOM 6512 C CA . ASP B 1 253 ? 5.609 -44.188 -13.656 1 97.56 253 ASP B CA 1
ATOM 6513 C C . ASP B 1 253 ? 4.289 -43.938 -12.93 1 97.56 253 ASP B C 1
ATOM 6515 O O . ASP B 1 253 ? 3.219 -44 -13.539 1 97.56 253 ASP B O 1
ATOM 6519 N N . ALA B 1 254 ? 4.438 -43.719 -11.672 1 97.94 254 ALA B N 1
ATOM 6520 C CA . ALA B 1 254 ? 3.242 -43.469 -10.875 1 97.94 254 ALA B CA 1
ATOM 6521 C C . ALA B 1 254 ? 2.537 -42.188 -11.328 1 97.94 254 ALA B C 1
ATOM 6523 O O . ALA B 1 254 ? 1.311 -42.156 -11.453 1 97.94 254 ALA B O 1
ATOM 6524 N N . PHE B 1 255 ? 3.33 -41.188 -11.57 1 98.38 255 PHE B N 1
ATOM 6525 C CA . PHE B 1 255 ? 2.75 -39.906 -12.023 1 98.38 255 PHE B CA 1
ATOM 6526 C C . PHE B 1 255 ? 2.086 -40.062 -13.383 1 98.38 255 PHE B C 1
ATOM 6528 O O . PHE B 1 255 ? 0.988 -39.562 -13.609 1 98.38 255 PHE B O 1
ATOM 6535 N N . VAL B 1 256 ? 2.74 -40.719 -14.273 1 98.25 256 VAL B N 1
ATOM 6536 C CA . VAL B 1 256 ? 2.191 -40.938 -15.609 1 98.25 256 VAL B CA 1
ATOM 6537 C C . VAL B 1 256 ? 0.871 -41.688 -15.508 1 98.25 256 VAL B C 1
ATOM 6539 O O . VAL B 1 256 ? -0.099 -41.375 -16.203 1 98.25 256 VAL B O 1
ATOM 6542 N N . ASN B 1 257 ? 0.83 -42.688 -14.656 1 97.06 257 ASN B N 1
ATOM 6543 C CA . ASN B 1 257 ? -0.409 -43.438 -14.461 1 97.06 257 ASN B CA 1
ATOM 6544 C C . ASN B 1 257 ? -1.527 -42.531 -13.945 1 97.06 257 ASN B C 1
ATOM 6546 O O . ASN B 1 257 ? -2.656 -42.594 -14.438 1 97.06 257 ASN B O 1
ATOM 6550 N N . TYR B 1 258 ? -1.227 -41.781 -12.969 1 98.06 258 TYR B N 1
ATOM 6551 C CA . TYR B 1 258 ? -2.17 -40.812 -12.414 1 98.06 258 TYR B CA 1
ATOM 6552 C C . TYR B 1 258 ? -2.684 -39.875 -13.508 1 98.06 258 TYR B C 1
ATOM 6554 O O . TYR B 1 258 ? -3.893 -39.656 -13.625 1 98.06 258 TYR B O 1
ATOM 6562 N N . ALA B 1 259 ? -1.753 -39.344 -14.281 1 98.5 259 ALA B N 1
ATOM 6563 C CA . ALA B 1 259 ? -2.113 -38.438 -15.367 1 98.5 259 ALA B CA 1
ATOM 6564 C C . ALA B 1 259 ? -3.039 -39.125 -16.375 1 98.5 259 ALA B C 1
ATOM 6566 O O . ALA B 1 259 ? -4.008 -38.5 -16.844 1 98.5 259 ALA B O 1
ATOM 6567 N N . LYS B 1 260 ? -2.754 -40.312 -16.688 1 97.5 260 LYS B N 1
ATOM 6568 C CA . LYS B 1 260 ? -3.594 -41.062 -17.625 1 97.5 260 LYS B CA 1
ATOM 6569 C C . LYS B 1 260 ? -5.004 -41.25 -17.062 1 97.5 260 LYS B C 1
ATOM 6571 O O . LYS B 1 260 ? -5.984 -41.188 -17.812 1 97.5 260 LYS B O 1
ATOM 6576 N N . VAL B 1 261 ? -5.09 -41.5 -15.766 1 97.56 261 VAL B N 1
ATOM 6577 C CA . VAL B 1 261 ? -6.402 -41.625 -15.133 1 97.56 261 VAL B CA 1
ATOM 6578 C C . VAL B 1 261 ? -7.172 -40.312 -15.297 1 97.56 261 VAL B C 1
ATOM 6580 O O . VAL B 1 261 ? -8.336 -40.312 -15.711 1 97.56 261 VAL B O 1
ATOM 6583 N N . LEU B 1 262 ? -6.527 -39.188 -15.023 1 98.44 262 LEU B N 1
ATOM 6584 C CA . LEU B 1 262 ? -7.176 -37.875 -15.141 1 98.44 262 LEU B CA 1
ATOM 6585 C C . LEU B 1 262 ? -7.625 -37.625 -16.578 1 98.44 262 LEU B C 1
ATOM 6587 O O . LEU B 1 262 ? -8.781 -37.281 -16.812 1 98.44 262 LEU B O 1
ATOM 6591 N N . LEU B 1 263 ? -6.688 -37.781 -17.5 1 98.44 263 LEU B N 1
ATOM 6592 C CA . LEU B 1 263 ? -6.957 -37.469 -18.891 1 98.44 263 LEU B CA 1
ATOM 6593 C C . LEU B 1 263 ? -8.055 -38.375 -19.469 1 98.44 263 LEU B C 1
ATOM 6595 O O . LEU B 1 263 ? -8.898 -37.906 -20.234 1 98.44 263 LEU B O 1
ATOM 6599 N N . SER B 1 264 ? -8.07 -39.594 -19.078 1 97.31 264 SER B N 1
ATOM 6600 C CA . SER B 1 264 ? -9.094 -40.5 -19.562 1 97.31 264 SER B CA 1
ATOM 6601 C C . SER B 1 264 ? -10.477 -40.125 -19.047 1 97.31 264 SER B C 1
ATOM 6603 O O . SER B 1 264 ? -11.477 -40.344 -19.734 1 97.31 264 SER B O 1
ATOM 6605 N N . HIS B 1 265 ? -10.508 -39.594 -17.891 1 97.38 265 HIS B N 1
ATOM 6606 C CA . HIS B 1 265 ? -11.797 -39.281 -17.266 1 97.38 265 HIS B CA 1
ATOM 6607 C C . HIS B 1 265 ? -12.281 -37.906 -17.656 1 97.38 265 HIS B C 1
ATOM 6609 O O . HIS B 1 265 ? -13.492 -37.656 -17.719 1 97.38 265 HIS B O 1
ATOM 6615 N N . TYR B 1 266 ? -11.328 -36.938 -17.891 1 98.38 266 TYR B N 1
ATOM 6616 C CA . TYR B 1 266 ? -11.789 -35.562 -17.875 1 98.38 266 TYR B CA 1
ATOM 6617 C C . TYR B 1 266 ? -11.359 -34.844 -19.141 1 98.38 266 TYR B C 1
ATOM 6619 O O . TYR B 1 266 ? -11.844 -33.75 -19.422 1 98.38 266 TYR B O 1
ATOM 6627 N N . ALA B 1 267 ? -10.469 -35.312 -20 1 98.19 267 ALA B N 1
ATOM 6628 C CA . ALA B 1 267 ? -9.875 -34.594 -21.109 1 98.19 267 ALA B CA 1
ATOM 6629 C C . ALA B 1 267 ? -10.914 -34.25 -22.172 1 98.19 267 ALA B C 1
ATOM 6631 O O . ALA B 1 267 ? -10.695 -33.375 -23.016 1 98.19 267 ALA B O 1
ATOM 6632 N N . ASP B 1 268 ? -12 -34.938 -22.203 1 97.44 268 ASP B N 1
ATOM 6633 C CA . ASP B 1 268 ? -13.055 -34.625 -23.156 1 97.44 268 ASP B CA 1
ATOM 6634 C C . ASP B 1 268 ? -13.656 -33.25 -22.906 1 97.44 268 ASP B C 1
ATOM 6636 O O . ASP B 1 268 ? -14.156 -32.594 -23.828 1 97.44 268 ASP B O 1
ATOM 6640 N N . ARG B 1 269 ? -13.531 -32.75 -21.672 1 97.5 269 ARG B N 1
ATOM 6641 C CA . ARG B 1 269 ? -14.203 -31.5 -21.297 1 97.5 269 ARG B CA 1
ATOM 6642 C C . ARG B 1 269 ? -13.188 -30.422 -20.938 1 97.5 269 ARG B C 1
ATOM 6644 O O . ARG B 1 269 ? -13.5 -29.234 -20.969 1 97.5 269 ARG B O 1
ATOM 6651 N N . VAL B 1 270 ? -12 -30.797 -20.562 1 98.38 270 VAL B N 1
ATOM 6652 C CA . VAL B 1 270 ? -10.969 -29.859 -20.141 1 98.38 270 VAL B CA 1
ATOM 6653 C C . VAL B 1 270 ? -10.039 -29.547 -21.297 1 98.38 270 VAL B C 1
ATOM 6655 O O . VAL B 1 270 ? -9.352 -30.438 -21.812 1 98.38 270 VAL B O 1
ATOM 6658 N N . PRO B 1 271 ? -9.914 -28.344 -21.734 1 98.06 271 PRO B N 1
ATOM 6659 C CA . PRO B 1 271 ? -9.141 -28.031 -22.953 1 98.06 271 PRO B CA 1
ATOM 6660 C C . PRO B 1 271 ? -7.676 -27.734 -22.656 1 98.06 271 PRO B C 1
ATOM 6662 O O . PRO B 1 271 ? -6.84 -27.766 -23.562 1 98.06 271 PRO B O 1
ATOM 6665 N N . ILE B 1 272 ? -7.332 -27.359 -21.453 1 98.81 272 ILE B N 1
ATOM 6666 C CA . ILE B 1 272 ? -5.965 -26.969 -21.125 1 98.81 272 ILE B CA 1
ATOM 6667 C C . ILE B 1 272 ? -5.504 -27.719 -19.875 1 98.81 272 ILE B C 1
ATOM 6669 O O . ILE B 1 272 ? -6.176 -27.672 -18.844 1 98.81 272 ILE B O 1
ATOM 6673 N N . TRP B 1 273 ? -4.371 -28.375 -19.984 1 98.94 273 TRP B N 1
ATOM 6674 C CA . TRP B 1 273 ? -3.797 -29.188 -18.906 1 98.94 273 TRP B CA 1
ATOM 6675 C C . TRP B 1 273 ? -2.371 -28.734 -18.594 1 98.94 273 TRP B C 1
ATOM 6677 O O . TRP B 1 273 ? -1.602 -28.422 -19.516 1 98.94 273 TRP B O 1
ATOM 6687 N N . VAL B 1 274 ? -2.043 -28.672 -17.344 1 98.88 274 VAL B N 1
ATOM 6688 C CA . VAL B 1 274 ? -0.685 -28.453 -16.859 1 98.88 274 VAL B CA 1
ATOM 6689 C C . VAL B 1 274 ? -0.202 -29.672 -16.078 1 98.88 274 VAL B C 1
ATOM 6691 O O . VAL B 1 274 ? -0.866 -30.109 -15.141 1 98.88 274 VAL B O 1
ATOM 6694 N N . THR B 1 275 ? 0.907 -30.219 -16.453 1 98.81 275 THR B N 1
ATOM 6695 C CA . THR B 1 275 ? 1.399 -31.406 -15.773 1 98.81 275 THR B CA 1
ATOM 6696 C C . THR B 1 275 ? 1.991 -31.062 -14.414 1 98.81 275 THR B C 1
ATOM 6698 O O . THR B 1 275 ? 1.509 -31.531 -13.375 1 98.81 275 THR B O 1
ATOM 6701 N N . PHE B 1 276 ? 2.984 -30.172 -14.438 1 98.44 276 PHE B N 1
ATOM 6702 C CA . PHE B 1 276 ? 3.68 -29.797 -13.211 1 98.44 276 PHE B CA 1
ATOM 6703 C C . PHE B 1 276 ? 3.654 -28.297 -13.016 1 98.44 276 PHE B C 1
ATOM 6705 O O . PHE B 1 276 ? 3.912 -27.531 -13.953 1 98.44 276 PHE B O 1
ATOM 6712 N N . ASN B 1 277 ? 3.283 -27.922 -11.805 1 98 277 ASN B N 1
ATOM 6713 C CA . ASN B 1 277 ? 3.455 -26.531 -11.383 1 98 277 ASN B CA 1
ATOM 6714 C C . ASN B 1 277 ? 4.82 -26.312 -10.742 1 98 277 ASN B C 1
ATOM 6716 O O . ASN B 1 277 ? 5.129 -26.906 -9.703 1 98 277 ASN B O 1
ATOM 6720 N N . GLU B 1 278 ? 5.664 -25.516 -11.297 1 97.12 278 GLU B N 1
ATOM 6721 C CA . GLU B 1 278 ? 6.941 -25.047 -10.758 1 97.12 278 GLU B CA 1
ATOM 6722 C C . GLU B 1 278 ? 7.77 -26.219 -10.227 1 97.12 278 GLU B C 1
ATOM 6724 O O . GLU B 1 278 ? 8.219 -26.203 -9.078 1 97.12 278 GLU B O 1
ATOM 6729 N N . PRO B 1 279 ? 8.125 -27.141 -11.039 1 96.62 279 PRO B N 1
ATOM 6730 C CA . PRO B 1 279 ? 8.75 -28.375 -10.562 1 96.62 279 PRO B CA 1
ATOM 6731 C C . PRO B 1 279 ? 10.125 -28.141 -9.93 1 96.62 279 PRO B C 1
ATOM 6733 O O . PRO B 1 279 ? 10.57 -28.922 -9.094 1 96.62 279 PRO B O 1
ATOM 6736 N N . LEU B 1 280 ? 10.789 -27.062 -10.258 1 95.88 280 LEU B N 1
ATOM 6737 C CA . LEU B 1 280 ? 12.102 -26.797 -9.695 1 95.88 280 LEU B CA 1
ATOM 6738 C C . LEU B 1 280 ? 12.039 -26.734 -8.172 1 95.88 280 LEU B C 1
ATOM 6740 O O . LEU B 1 280 ? 12.93 -27.25 -7.492 1 95.88 280 LEU B O 1
ATOM 6744 N N . LEU B 1 281 ? 11.086 -26.188 -7.613 1 94.19 281 LEU B N 1
ATOM 6745 C CA . LEU B 1 281 ? 10.984 -25.875 -6.191 1 94.19 281 LEU B CA 1
ATOM 6746 C C . LEU B 1 281 ? 10.969 -27.156 -5.359 1 94.19 281 LEU B C 1
ATOM 6748 O O . LEU B 1 281 ? 11.352 -27.141 -4.188 1 94.19 281 LEU B O 1
ATOM 6752 N N . TYR B 1 282 ? 10.633 -28.266 -6.051 1 92.38 282 TYR B N 1
ATOM 6753 C CA . TYR B 1 282 ? 10.453 -29.5 -5.277 1 92.38 282 TYR B CA 1
ATOM 6754 C C . TYR B 1 282 ? 11.227 -30.656 -5.902 1 92.38 282 TYR B C 1
ATOM 6756 O O . TYR B 1 282 ? 11 -31.812 -5.555 1 92.38 282 TYR B O 1
ATOM 6764 N N . ALA B 1 283 ? 12.086 -30.391 -6.766 1 92.94 283 ALA B N 1
ATOM 6765 C CA . ALA B 1 283 ? 12.781 -31.438 -7.516 1 92.94 283 ALA B CA 1
ATOM 6766 C C . ALA B 1 283 ? 13.812 -32.156 -6.641 1 92.94 283 ALA B C 1
ATOM 6768 O O . ALA B 1 283 ? 14.141 -33.312 -6.879 1 92.94 283 ALA B O 1
ATOM 6769 N N . TYR B 1 284 ? 14.352 -31.453 -5.613 1 92.12 284 TYR B N 1
ATOM 6770 C CA . TYR B 1 284 ? 15.281 -31.969 -4.617 1 92.12 284 TYR B CA 1
ATOM 6771 C C . TYR B 1 284 ? 16.672 -32.156 -5.219 1 92.12 284 TYR B C 1
ATOM 6773 O O . TYR B 1 284 ? 17.672 -31.703 -4.66 1 92.12 284 TYR B O 1
ATOM 6781 N N . ASN B 1 285 ? 16.844 -32.875 -6.355 1 93.44 285 ASN B N 1
ATOM 6782 C CA . ASN B 1 285 ? 18.109 -33.125 -7.031 1 93.44 285 ASN B CA 1
ATOM 6783 C C . ASN B 1 285 ? 17.906 -33.375 -8.523 1 93.44 285 ASN B C 1
ATOM 6785 O O . ASN B 1 285 ? 16.781 -33.25 -9.031 1 93.44 285 ASN B O 1
ATOM 6789 N N . PHE B 1 286 ? 19.016 -33.625 -9.203 1 96.19 286 PHE B N 1
ATOM 6790 C CA . PHE B 1 286 ? 18.969 -33.781 -10.656 1 96.19 286 PHE B CA 1
ATOM 6791 C C . PHE B 1 286 ? 18.062 -34.938 -11.062 1 96.19 286 PHE B C 1
ATOM 6793 O O . PHE B 1 286 ? 17.359 -34.844 -12.07 1 96.19 286 PHE B O 1
ATOM 6800 N N . LYS B 1 287 ? 18.078 -36 -10.375 1 96.19 287 LYS B N 1
ATOM 6801 C CA . LYS B 1 287 ? 17.219 -37.156 -10.688 1 96.19 287 LYS B CA 1
ATOM 6802 C C . LYS B 1 287 ? 15.75 -36.75 -10.695 1 96.19 287 LYS B C 1
ATOM 6804 O O . LYS B 1 287 ? 14.984 -37.219 -11.539 1 96.19 287 LYS B O 1
ATOM 6809 N N . GLY B 1 288 ? 15.391 -35.969 -9.688 1 96.62 288 GLY B N 1
ATOM 6810 C CA . GLY B 1 288 ? 14.031 -35.469 -9.664 1 96.62 288 GLY B CA 1
ATOM 6811 C C . GLY B 1 288 ? 13.68 -34.656 -10.891 1 96.62 288 GLY B C 1
ATOM 6812 O O . GLY B 1 288 ? 12.586 -34.781 -11.445 1 96.62 288 GLY B O 1
ATOM 6813 N N . VAL B 1 289 ? 14.648 -33.812 -11.344 1 97.12 289 VAL B N 1
ATOM 6814 C CA . VAL B 1 289 ? 14.461 -33.031 -12.547 1 97.12 289 VAL B CA 1
ATOM 6815 C C . VAL B 1 289 ? 14.266 -33.938 -13.75 1 97.12 289 VAL B C 1
ATOM 6817 O O . VAL B 1 289 ? 13.328 -33.75 -14.539 1 97.12 289 VAL B O 1
ATOM 6820 N N . ASP B 1 290 ? 15.109 -34.875 -13.859 1 98.12 290 ASP B N 1
ATOM 6821 C CA . ASP B 1 290 ? 15.078 -35.812 -14.977 1 98.12 290 ASP B CA 1
ATOM 6822 C C . ASP B 1 290 ? 13.758 -36.562 -15.023 1 98.12 290 ASP B C 1
ATOM 6824 O O . ASP B 1 290 ? 13.18 -36.781 -16.094 1 98.12 290 ASP B O 1
ATOM 6828 N N . HIS B 1 291 ? 13.281 -37 -13.867 1 98.12 291 HIS B N 1
ATOM 6829 C CA . HIS B 1 291 ? 12.008 -37.719 -13.789 1 98.12 291 HIS B CA 1
ATOM 6830 C C . HIS B 1 291 ? 10.852 -36.844 -14.242 1 98.12 291 HIS B C 1
ATOM 6832 O O . HIS B 1 291 ? 9.938 -37.281 -14.922 1 98.12 291 HIS B O 1
ATOM 6838 N N . VAL B 1 292 ? 10.914 -35.562 -13.875 1 98.5 292 VAL B N 1
ATOM 6839 C CA . VAL B 1 292 ? 9.867 -34.625 -14.25 1 98.5 292 VAL B CA 1
ATOM 6840 C C . VAL B 1 292 ? 9.844 -34.469 -15.766 1 98.5 292 VAL B C 1
ATOM 6842 O O . VAL B 1 292 ? 8.781 -34.531 -16.391 1 98.5 292 VAL B O 1
ATOM 6845 N N . VAL B 1 293 ? 11.023 -34.281 -16.359 1 98.75 293 VAL B N 1
ATOM 6846 C CA . VAL B 1 293 ? 11.141 -34.062 -17.797 1 98.75 293 VAL B CA 1
ATOM 6847 C C . VAL B 1 293 ? 10.602 -35.281 -18.547 1 98.75 293 VAL B C 1
ATOM 6849 O O . VAL B 1 293 ? 9.797 -35.156 -19.469 1 98.75 293 VAL B O 1
ATOM 6852 N N . LYS B 1 294 ? 10.953 -36.438 -18.109 1 98.69 294 LYS B N 1
ATOM 6853 C CA . LYS B 1 294 ? 10.57 -37.656 -18.781 1 98.69 294 LYS B CA 1
ATOM 6854 C C . LYS B 1 294 ? 9.094 -37.969 -18.578 1 98.69 294 LYS B C 1
ATOM 6856 O O . LYS B 1 294 ? 8.391 -38.344 -19.531 1 98.69 294 LYS B O 1
ATOM 6861 N N . ALA B 1 295 ? 8.656 -37.812 -17.359 1 98.88 295 ALA B N 1
ATOM 6862 C CA . ALA B 1 295 ? 7.242 -38.062 -17.062 1 98.88 295 ALA B CA 1
ATOM 6863 C C . ALA B 1 295 ? 6.352 -37.094 -17.844 1 98.88 295 ALA B C 1
ATOM 6865 O O . ALA B 1 295 ? 5.32 -37.5 -18.391 1 98.88 295 ALA B O 1
ATOM 6866 N N . HIS B 1 296 ? 6.719 -35.844 -17.906 1 98.88 296 HIS B N 1
ATOM 6867 C CA . HIS B 1 296 ? 5.977 -34.844 -18.656 1 98.88 296 HIS B CA 1
ATOM 6868 C C . HIS B 1 296 ? 5.828 -35.25 -20.125 1 98.88 296 HIS B C 1
ATOM 6870 O O . HIS B 1 296 ? 4.727 -35.188 -20.672 1 98.88 296 HIS B O 1
ATOM 6876 N N . ALA B 1 297 ? 6.914 -35.594 -20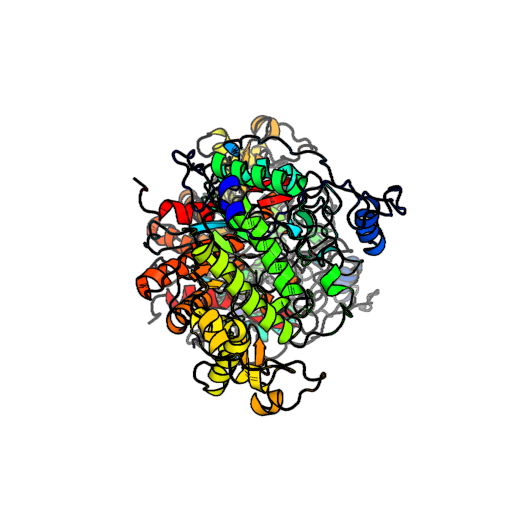.688 1 98.94 297 ALA B N 1
ATOM 6877 C CA . ALA B 1 297 ? 6.906 -36 -22.094 1 98.94 297 ALA B CA 1
ATOM 6878 C C . ALA B 1 297 ? 5.988 -37.188 -22.328 1 98.94 297 ALA B C 1
ATOM 6880 O O . ALA B 1 297 ? 5.27 -37.25 -23.328 1 98.94 297 ALA B O 1
ATOM 6881 N N . GLU B 1 298 ? 6.066 -38.125 -21.453 1 98.75 298 GLU B N 1
ATOM 6882 C CA . GLU B 1 298 ? 5.223 -39.312 -21.594 1 98.75 298 GLU B CA 1
ATOM 6883 C C . GLU B 1 298 ? 3.742 -38.969 -21.531 1 98.75 298 GLU B C 1
ATOM 6885 O O . GLU B 1 298 ? 2.939 -39.469 -22.312 1 98.75 298 GLU B O 1
ATOM 6890 N N . VAL B 1 299 ? 3.369 -38.094 -20.656 1 98.88 299 VAL B N 1
ATOM 6891 C CA . VAL B 1 299 ? 1.982 -37.656 -20.531 1 98.88 299 VAL B CA 1
ATOM 6892 C C . VAL B 1 299 ? 1.554 -36.906 -21.797 1 98.88 299 VAL B C 1
ATOM 6894 O O . VAL B 1 299 ? 0.438 -37.125 -22.297 1 98.88 299 VAL B O 1
ATOM 6897 N N . TYR B 1 300 ? 2.416 -36.094 -22.328 1 98.88 300 TYR B N 1
ATOM 6898 C CA . TYR B 1 300 ? 2.141 -35.375 -23.578 1 98.88 300 TYR B CA 1
ATOM 6899 C C . TYR B 1 300 ? 1.825 -36.344 -24.703 1 98.88 300 TYR B C 1
ATOM 6901 O O . TYR B 1 300 ? 0.85 -36.156 -25.438 1 98.88 300 TYR B O 1
ATOM 6909 N N . HIS B 1 301 ? 2.65 -37.344 -24.875 1 98.69 301 HIS B N 1
ATOM 6910 C CA . HIS B 1 301 ? 2.457 -38.312 -25.938 1 98.69 301 HIS B CA 1
ATOM 6911 C C . HIS B 1 301 ? 1.16 -39.094 -25.75 1 98.69 301 HIS B C 1
ATOM 6913 O O . HIS B 1 301 ? 0.458 -39.406 -26.719 1 98.69 301 HIS B O 1
ATOM 6919 N N . PHE B 1 302 ? 0.855 -39.438 -24.5 1 98.06 302 PHE B N 1
ATOM 6920 C CA . PHE B 1 302 ? -0.42 -40.094 -24.25 1 98.06 302 PHE B CA 1
ATOM 6921 C C . PHE B 1 302 ? -1.583 -39.219 -24.672 1 98.06 302 PHE B C 1
ATOM 6923 O O . PHE B 1 302 ? -2.52 -39.656 -25.328 1 98.06 302 PHE B O 1
ATOM 6930 N N . TYR B 1 303 ? -1.558 -37.969 -24.328 1 98.62 303 TYR B N 1
ATOM 6931 C CA . TYR B 1 303 ? -2.615 -37 -24.594 1 98.62 303 TYR B CA 1
ATOM 6932 C C . TYR B 1 303 ? -2.828 -36.812 -26.094 1 98.62 303 TYR B C 1
ATOM 6934 O O . TYR B 1 303 ? -3.957 -36.906 -26.578 1 98.62 303 TYR B O 1
ATOM 6942 N N . HIS B 1 304 ? -1.757 -36.625 -26.844 1 98.56 304 HIS B N 1
ATOM 6943 C CA . HIS B 1 304 ? -1.879 -36.281 -28.25 1 98.56 304 HIS B CA 1
ATOM 6944 C C . HIS B 1 304 ? -1.851 -37.531 -29.125 1 98.56 304 HIS B C 1
ATOM 6946 O O . HIS B 1 304 ? -2.617 -37.656 -30.094 1 98.56 304 HIS B O 1
ATOM 6952 N N . ASP B 1 305 ? -0.925 -38.469 -28.859 1 97.75 305 ASP B N 1
ATOM 6953 C CA . ASP B 1 305 ? -0.697 -39.594 -29.766 1 97.75 305 ASP B CA 1
ATOM 6954 C C . ASP B 1 305 ? -1.684 -40.719 -29.484 1 97.75 305 ASP B C 1
ATOM 6956 O O . ASP B 1 305 ? -2.148 -41.406 -30.406 1 97.75 305 ASP B O 1
ATOM 6960 N N . THR B 1 306 ? -1.907 -40.906 -28.219 1 96.5 306 THR B N 1
ATOM 6961 C CA . THR B 1 306 ? -2.758 -42.031 -27.859 1 96.5 306 THR B CA 1
ATOM 6962 C C . THR B 1 306 ? -4.227 -41.625 -27.844 1 96.5 306 THR B C 1
ATOM 6964 O O . THR B 1 306 ? -5.055 -42.219 -28.516 1 96.5 306 THR B O 1
ATOM 6967 N N . LEU B 1 307 ? -4.57 -40.562 -27.109 1 96.88 307 LEU B N 1
ATOM 6968 C CA . LEU B 1 307 ? -5.957 -40.125 -26.969 1 96.88 307 LEU B CA 1
ATOM 6969 C C . LEU B 1 307 ? -6.387 -39.312 -28.188 1 96.88 307 LEU B C 1
ATOM 6971 O O . LEU B 1 307 ? -7.582 -39.062 -28.375 1 96.88 307 LEU B O 1
ATOM 6975 N N . LYS B 1 308 ? -5.41 -38.812 -28.953 1 97.19 308 LYS B N 1
ATOM 6976 C CA . LYS B 1 308 ? -5.672 -37.906 -30.078 1 97.19 308 LYS B CA 1
ATOM 6977 C C . LYS B 1 308 ? -6.449 -36.656 -29.609 1 97.19 308 LYS B C 1
ATOM 6979 O O . LYS B 1 308 ? -7.395 -36.25 -30.281 1 97.19 308 LYS B O 1
ATOM 6984 N N . ALA B 1 309 ? -6.156 -36.281 -28.391 1 98.06 309 ALA B N 1
ATOM 6985 C CA . ALA B 1 309 ? -6.812 -35.125 -27.828 1 98.06 309 ALA B CA 1
ATOM 6986 C C . ALA B 1 309 ? -6.441 -33.844 -28.594 1 98.06 309 ALA B C 1
ATOM 6988 O O . ALA B 1 309 ? -5.355 -33.75 -29.172 1 98.06 309 ALA B O 1
ATOM 6989 N N . THR B 1 310 ? -7.34 -32.844 -28.578 1 98.12 310 THR B N 1
ATOM 6990 C CA . THR B 1 310 ? -7.164 -31.656 -29.406 1 98.12 310 THR B CA 1
ATOM 6991 C C . THR B 1 310 ? -6.969 -30.406 -28.547 1 98.12 310 THR B C 1
ATOM 6993 O O . THR B 1 310 ? -6.793 -29.297 -29.062 1 98.12 310 THR B O 1
ATOM 6996 N N . GLY B 1 311 ? -7.047 -30.531 -27.234 1 98.19 311 GLY B N 1
ATOM 6997 C CA . GLY B 1 311 ? -6.73 -29.422 -26.359 1 98.19 311 GLY B CA 1
ATOM 6998 C C . GLY B 1 311 ? -5.242 -29.125 -26.281 1 98.19 311 GLY B C 1
ATOM 6999 O O . GLY B 1 311 ? -4.504 -29.375 -27.234 1 98.19 311 GLY B O 1
ATOM 7000 N N . LYS B 1 312 ? -4.879 -28.484 -25.234 1 98.75 312 LYS B N 1
ATOM 7001 C CA . LYS B 1 312 ? -3.477 -28.141 -25.016 1 98.75 312 LYS B CA 1
ATOM 7002 C C . LYS B 1 312 ? -2.973 -28.75 -23.703 1 98.75 312 LYS B C 1
ATOM 7004 O O . LYS B 1 312 ? -3.721 -28.828 -22.719 1 98.75 312 LYS B O 1
ATOM 7009 N N . ILE B 1 313 ? -1.773 -29.156 -23.688 1 98.88 313 ILE B N 1
ATOM 7010 C CA . ILE B 1 313 ? -1.126 -29.641 -22.484 1 98.88 313 ILE B CA 1
ATOM 7011 C C . ILE B 1 313 ? 0.296 -29.094 -22.391 1 98.88 313 ILE B C 1
ATOM 7013 O O . ILE B 1 313 ? 0.979 -28.953 -23.406 1 98.88 313 ILE B O 1
ATOM 7017 N N . GLY B 1 314 ? 0.679 -28.609 -21.25 1 98.75 314 GLY B N 1
ATOM 7018 C CA . GLY B 1 314 ? 2.004 -28.047 -21.047 1 98.75 314 GLY B CA 1
ATOM 7019 C C . GLY B 1 314 ? 2.484 -28.125 -19.609 1 98.75 314 GLY B C 1
ATOM 7020 O O . GLY B 1 314 ? 1.964 -28.922 -18.828 1 98.75 314 GLY B O 1
ATOM 7021 N N . ILE B 1 315 ? 3.543 -27.422 -19.312 1 98.31 315 ILE B N 1
ATOM 7022 C CA . ILE B 1 315 ? 4.215 -27.359 -18.016 1 98.31 315 ILE B CA 1
ATOM 7023 C C . ILE B 1 315 ? 4.434 -25.891 -17.609 1 98.31 315 ILE B C 1
ATOM 7025 O O . ILE B 1 315 ? 4.562 -25.016 -18.469 1 98.31 315 ILE B O 1
ATOM 7029 N N . LYS B 1 316 ? 4.402 -25.609 -16.281 1 96.75 316 LYS B N 1
ATOM 7030 C CA . LYS B 1 316 ? 4.578 -24.234 -15.805 1 96.75 316 LYS B CA 1
ATOM 7031 C C . LYS B 1 316 ? 5.824 -24.109 -14.938 1 96.75 316 LYS B C 1
ATOM 7033 O O . LYS B 1 316 ? 6.047 -24.922 -14.039 1 96.75 316 LYS B O 1
ATOM 7038 N N . PHE B 1 317 ? 6.504 -23 -15.086 1 96.56 317 PHE B N 1
ATOM 7039 C CA . PHE B 1 317 ? 7.75 -22.797 -14.367 1 96.56 317 PHE B CA 1
ATOM 7040 C C . PHE B 1 317 ? 7.652 -21.594 -13.445 1 96.56 317 PHE B C 1
ATOM 7042 O O . PHE B 1 317 ? 6.852 -20.688 -13.688 1 96.56 317 PHE B O 1
ATOM 7049 N N . ASN B 1 318 ? 8.336 -21.547 -12.164 1 83.5 318 ASN B N 1
ATOM 7050 C CA . ASN B 1 318 ? 8.336 -20.5 -11.148 1 83.5 318 ASN B CA 1
ATOM 7051 C C . ASN B 1 318 ? 9.109 -19.266 -11.609 1 83.5 318 ASN B C 1
ATOM 7053 O O . ASN B 1 318 ? 8.945 -18.172 -11.055 1 83.5 318 ASN B O 1
ATOM 7057 N N . ASP B 1 319 ? 9.648 -19.25 -12.648 1 63.53 319 ASP B N 1
ATOM 7058 C CA . ASP B 1 319 ? 10.828 -18.422 -12.891 1 63.53 319 ASP B CA 1
ATOM 7059 C C . ASP B 1 319 ? 10.531 -16.953 -12.617 1 63.53 319 ASP B C 1
ATOM 7061 O O . ASP B 1 319 ? 9.711 -16.344 -13.305 1 63.53 319 ASP B O 1
ATOM 7065 N N . ASN B 1 320 ? 11.344 -16.422 -11.414 1 73.44 320 ASN B N 1
ATOM 7066 C CA . ASN B 1 320 ? 11.469 -14.984 -11.172 1 73.44 320 ASN B CA 1
ATOM 7067 C C . ASN B 1 320 ? 12.57 -14.359 -12.031 1 73.44 320 ASN B C 1
ATOM 7069 O O . ASN B 1 320 ? 13.672 -14.109 -11.555 1 73.44 320 ASN B O 1
ATOM 7073 N N . PHE B 1 321 ? 12.367 -14.234 -13.25 1 85.31 321 PHE B N 1
ATOM 7074 C CA . PHE B 1 321 ? 13.273 -13.758 -14.289 1 85.31 321 PHE B CA 1
ATOM 7075 C C . PHE B 1 321 ? 14.477 -13.055 -13.672 1 85.31 321 PHE B C 1
ATOM 7077 O O . PHE B 1 321 ? 14.32 -12.102 -12.906 1 85.31 321 PHE B O 1
ATOM 7084 N N . GLY B 1 322 ? 15.719 -13.617 -13.969 1 95.62 322 GLY B N 1
ATOM 7085 C CA . GLY B 1 322 ? 16.922 -12.953 -13.5 1 95.62 322 GLY B CA 1
ATOM 7086 C C . GLY B 1 322 ? 17.375 -11.828 -14.414 1 95.62 322 GLY B C 1
ATOM 7087 O O . GLY B 1 322 ? 17.766 -12.07 -15.562 1 95.62 322 GLY B O 1
ATOM 7088 N N . VAL B 1 323 ? 17.344 -10.641 -13.875 1 97 323 VAL B N 1
ATOM 7089 C CA . VAL B 1 323 ? 17.844 -9.484 -14.617 1 97 323 VAL B CA 1
ATOM 7090 C C . VAL B 1 323 ? 19.25 -9.133 -14.141 1 97 323 VAL B C 1
ATOM 7092 O O . VAL B 1 323 ? 19.531 -9.133 -12.938 1 97 323 VAL B O 1
ATOM 7095 N N . PRO B 1 324 ? 20.156 -8.914 -15.164 1 98 324 PRO B N 1
ATOM 7096 C CA . PRO B 1 324 ? 21.484 -8.5 -14.703 1 98 324 PRO B CA 1
ATOM 7097 C C . PRO B 1 324 ? 21.453 -7.199 -13.906 1 98 324 PRO B C 1
ATOM 7099 O O . PRO B 1 324 ? 20.828 -6.227 -14.328 1 98 324 PRO B O 1
ATOM 7102 N N . LYS B 1 325 ? 22.109 -7.156 -12.781 1 97.75 325 LYS B N 1
ATOM 7103 C CA . LYS B 1 325 ? 22.188 -5.941 -11.977 1 97.75 325 LYS B CA 1
ATOM 7104 C C . LYS B 1 325 ? 22.719 -4.77 -12.789 1 97.75 325 LYS B C 1
ATOM 7106 O O . LYS B 1 325 ? 22.172 -3.666 -12.734 1 97.75 325 LYS B O 1
ATOM 7111 N N . ASP B 1 326 ? 23.797 -5.031 -13.508 1 97.5 326 ASP B N 1
ATOM 7112 C CA . ASP B 1 326 ? 24.344 -4.098 -14.492 1 97.5 326 ASP B CA 1
ATOM 7113 C C . ASP B 1 326 ? 24.359 -4.711 -15.891 1 97.5 326 ASP B C 1
ATOM 7115 O O . ASP B 1 326 ? 25.25 -5.492 -16.219 1 97.5 326 ASP B O 1
ATOM 7119 N N . PRO B 1 327 ? 23.438 -4.312 -16.688 1 95.5 327 PRO B N 1
ATOM 7120 C CA . PRO B 1 327 ? 23.344 -4.922 -18.016 1 95.5 327 PRO B CA 1
ATOM 7121 C C . PRO B 1 327 ? 24.531 -4.578 -18.922 1 95.5 327 PRO B C 1
ATOM 7123 O O . PRO B 1 327 ? 24.734 -5.215 -19.953 1 95.5 327 PRO B O 1
ATOM 7126 N N . LYS B 1 328 ? 25.312 -3.562 -18.578 1 96.25 328 LYS B N 1
ATOM 7127 C CA . LYS B 1 328 ? 26.484 -3.178 -19.375 1 96.25 328 LYS B CA 1
ATOM 7128 C C . LYS B 1 328 ? 27.719 -3.973 -18.953 1 96.25 328 LYS B C 1
ATOM 7130 O O . LYS B 1 328 ? 28.75 -3.92 -19.609 1 96.25 328 LYS B O 1
ATOM 7135 N N . ASN B 1 329 ? 27.562 -4.727 -17.859 1 97 329 ASN B N 1
ATOM 7136 C CA . ASN B 1 329 ? 28.641 -5.59 -17.375 1 97 329 ASN B CA 1
ATOM 7137 C C . ASN B 1 329 ? 28.469 -7.027 -17.844 1 97 329 ASN B C 1
ATOM 7139 O O . ASN B 1 329 ? 27.562 -7.727 -17.391 1 97 329 ASN B O 1
ATOM 7143 N N . PRO B 1 330 ? 29.328 -7.48 -18.688 1 97 330 PRO B N 1
ATOM 7144 C CA . PRO B 1 330 ? 29.172 -8.82 -19.266 1 97 330 PRO B CA 1
ATOM 7145 C C . PRO B 1 330 ? 29.125 -9.914 -18.203 1 97 330 PRO B C 1
ATOM 7147 O O . PRO B 1 330 ? 28.453 -10.93 -18.375 1 97 330 PRO B O 1
ATOM 7150 N N . SER B 1 331 ? 29.812 -9.727 -17.078 1 96.94 331 SER B N 1
ATOM 7151 C CA . SER B 1 331 ? 29.781 -10.727 -16.031 1 96.94 331 SER B CA 1
ATOM 7152 C C . SER B 1 331 ? 28.406 -10.828 -15.391 1 96.94 331 SER B C 1
ATOM 7154 O O . SER B 1 331 ? 28 -11.898 -14.945 1 96.94 331 SER B O 1
ATOM 7156 N N . HIS B 1 332 ? 27.719 -9.695 -15.258 1 97.81 332 HIS B N 1
ATOM 7157 C CA . HIS B 1 332 ? 26.359 -9.703 -14.734 1 97.81 332 HIS B CA 1
ATOM 7158 C C . HIS B 1 332 ? 25.391 -10.359 -15.711 1 97.81 332 HIS B C 1
ATOM 7160 O O . HIS B 1 332 ? 24.453 -11.055 -15.297 1 97.81 332 HIS B O 1
ATOM 7166 N N . VAL B 1 333 ? 25.625 -10.117 -16.984 1 97.56 333 VAL B N 1
ATOM 7167 C CA . VAL B 1 333 ? 24.812 -10.758 -18.016 1 97.56 333 VAL B CA 1
ATOM 7168 C C . VAL B 1 333 ? 25.016 -12.266 -17.969 1 97.56 333 VAL B C 1
ATOM 7170 O O . VAL B 1 333 ? 24.031 -13.023 -18.031 1 97.56 333 VAL B O 1
ATOM 7173 N N . LEU B 1 334 ? 26.234 -12.688 -17.859 1 96.94 334 LEU B N 1
ATOM 7174 C CA . LEU B 1 334 ? 26.531 -14.117 -17.766 1 96.94 334 LEU B CA 1
ATOM 7175 C C . LEU B 1 334 ? 25.875 -14.727 -16.531 1 96.94 334 LEU B C 1
ATOM 7177 O O . LEU B 1 334 ? 25.406 -15.867 -16.578 1 96.94 334 LEU B O 1
ATOM 7181 N N . ALA B 1 335 ? 25.906 -14.008 -15.438 1 97.56 335 ALA B N 1
ATOM 7182 C CA . ALA B 1 335 ? 25.25 -14.477 -14.211 1 97.56 335 ALA B CA 1
ATOM 7183 C C . ALA B 1 335 ? 23.75 -14.664 -14.422 1 97.56 335 ALA B C 1
ATOM 7185 O O . ALA B 1 335 ? 23.188 -15.648 -13.953 1 97.56 335 ALA B O 1
ATOM 7186 N N . ALA B 1 336 ? 23.141 -13.742 -15.086 1 97.31 336 ALA B N 1
ATOM 7187 C CA . ALA B 1 336 ? 21.719 -13.844 -15.383 1 97.31 336 ALA B CA 1
ATOM 7188 C C . ALA B 1 336 ? 21.422 -15.047 -16.281 1 97.31 336 ALA B C 1
ATOM 7190 O O . ALA B 1 336 ? 20.438 -15.75 -16.078 1 97.31 336 ALA B O 1
ATOM 7191 N N . ASP B 1 337 ? 22.266 -15.227 -17.266 1 96.06 337 ASP B N 1
ATOM 7192 C CA . ASP B 1 337 ? 22.125 -16.391 -18.141 1 96.06 337 ASP B CA 1
ATOM 7193 C C . ASP B 1 337 ? 22.188 -17.688 -17.328 1 96.06 337 ASP B C 1
ATOM 7195 O O . ASP B 1 337 ? 21.391 -18.594 -17.547 1 96.06 337 ASP B O 1
ATOM 7199 N N . ARG B 1 338 ? 23.172 -17.75 -16.484 1 95.69 338 ARG B N 1
ATOM 7200 C CA . ARG B 1 338 ? 23.312 -18.922 -15.633 1 95.69 338 ARG B CA 1
ATOM 7201 C C . ARG B 1 338 ? 22.062 -19.125 -14.781 1 95.69 338 ARG B C 1
ATOM 7203 O O . ARG B 1 338 ? 21.578 -20.25 -14.641 1 95.69 338 ARG B O 1
ATOM 7210 N N . PHE B 1 339 ? 21.609 -18.062 -14.195 1 95.81 339 PHE B N 1
ATOM 7211 C CA . PHE B 1 339 ? 20.391 -18.109 -13.406 1 95.81 339 PHE B CA 1
ATOM 7212 C C . PHE B 1 339 ? 19.234 -18.703 -14.211 1 95.81 339 PHE B C 1
ATOM 7214 O O . PHE B 1 339 ? 18.516 -19.594 -13.734 1 95.81 339 PHE B O 1
ATOM 7221 N N . GLN B 1 340 ? 19.062 -18.312 -15.492 1 95.75 340 GLN B N 1
ATOM 7222 C CA . GLN B 1 340 ? 17.984 -18.797 -16.359 1 95.75 340 GLN B CA 1
ATOM 7223 C C . GLN B 1 340 ? 18.188 -20.266 -16.703 1 95.75 340 GLN B C 1
ATOM 7225 O O . GLN B 1 340 ? 17.219 -21.016 -16.828 1 95.75 340 GLN B O 1
ATOM 7230 N N . GLU B 1 341 ? 19.391 -20.609 -16.906 1 94.81 341 GLU B N 1
ATOM 7231 C CA . GLU B 1 341 ? 19.688 -22 -17.203 1 94.81 341 GLU B CA 1
ATOM 7232 C C . GLU B 1 341 ? 19.234 -22.922 -16.062 1 94.81 341 GLU B C 1
ATOM 7234 O O . GLU B 1 341 ? 18.656 -23.984 -16.312 1 94.81 341 GLU B O 1
ATOM 7239 N N . MET B 1 342 ? 19.453 -22.438 -14.914 1 92.56 342 MET B N 1
ATOM 7240 C CA . MET B 1 342 ? 19.125 -23.25 -13.742 1 92.56 342 MET B CA 1
ATOM 7241 C C . MET B 1 342 ? 17.625 -23.219 -13.461 1 92.56 342 MET B C 1
ATOM 7243 O O . MET B 1 342 ? 17.062 -24.219 -13.023 1 92.56 342 MET B O 1
ATOM 7247 N N . GLN B 1 343 ? 17.047 -22.141 -13.742 1 93.62 343 GLN B N 1
ATOM 7248 C CA . GLN B 1 343 ? 15.633 -21.953 -13.414 1 93.62 343 GLN B CA 1
ATOM 7249 C C . GLN B 1 343 ? 14.734 -22.531 -14.5 1 93.62 343 GLN B C 1
ATOM 7251 O O . GLN B 1 343 ? 13.664 -23.078 -14.211 1 93.62 343 GLN B O 1
ATOM 7256 N N . LEU B 1 344 ? 15.109 -22.344 -15.789 1 95.75 344 LEU B N 1
ATOM 7257 C CA . LEU B 1 344 ? 14.258 -22.656 -16.922 1 95.75 344 LEU B CA 1
ATOM 7258 C C . LEU B 1 344 ? 14.891 -23.75 -17.797 1 95.75 344 LEU B C 1
ATOM 7260 O O . LEU B 1 344 ? 14.266 -24.766 -18.078 1 95.75 344 LEU B O 1
ATOM 7264 N N . GLY B 1 345 ? 16.188 -23.5 -18.125 1 95.94 345 GLY B N 1
ATOM 7265 C CA . GLY B 1 345 ? 16.875 -24.359 -19.078 1 95.94 345 GLY B CA 1
ATOM 7266 C C . GLY B 1 345 ? 16.891 -25.812 -18.672 1 95.94 345 GLY B C 1
ATOM 7267 O O . GLY B 1 345 ? 16.844 -26.703 -19.516 1 95.94 345 GLY B O 1
ATOM 7268 N N . ILE B 1 346 ? 16.938 -25.984 -17.438 1 95.56 346 ILE B N 1
ATOM 7269 C CA . ILE B 1 346 ? 17.062 -27.328 -16.875 1 95.56 346 ILE B CA 1
ATOM 7270 C C . ILE B 1 346 ? 15.859 -28.172 -17.281 1 95.56 346 ILE B C 1
ATOM 7272 O O . ILE B 1 346 ? 15.961 -29.391 -17.391 1 95.56 346 ILE B O 1
ATOM 7276 N N . PHE B 1 347 ? 14.734 -27.641 -17.531 1 97.69 347 PHE B N 1
ATOM 7277 C CA . PHE B 1 347 ? 13.547 -28.328 -18.016 1 97.69 347 PHE B CA 1
ATOM 7278 C C . PHE B 1 347 ? 13.273 -27.969 -19.469 1 97.69 347 PHE B C 1
ATOM 7280 O O . PHE B 1 347 ? 12.977 -28.844 -20.281 1 97.69 347 PHE B O 1
ATOM 7287 N N . ALA B 1 348 ? 13.445 -26.734 -19.828 1 97.88 348 ALA B N 1
ATOM 7288 C CA . ALA B 1 348 ? 12.945 -26.172 -21.078 1 97.88 348 ALA B CA 1
ATOM 7289 C C . ALA B 1 348 ? 13.82 -26.578 -22.266 1 97.88 348 ALA B C 1
ATOM 7291 O O . ALA B 1 348 ? 13.336 -26.75 -23.375 1 97.88 348 ALA B O 1
ATOM 7292 N N . ASN B 1 349 ? 15.148 -26.688 -22.047 1 98.19 349 ASN B N 1
ATOM 7293 C CA . ASN B 1 349 ? 16.016 -27.047 -23.156 1 98.19 349 ASN B CA 1
ATOM 7294 C C . ASN B 1 349 ? 15.602 -28.359 -23.797 1 98.19 349 ASN B C 1
ATOM 7296 O O . ASN B 1 349 ? 15.383 -28.438 -25 1 98.19 349 ASN B O 1
ATOM 7300 N N . PRO B 1 350 ? 15.414 -29.375 -22.984 1 98.69 350 PRO B N 1
ATOM 7301 C CA . PRO B 1 350 ? 14.984 -30.625 -23.609 1 98.69 350 PRO B CA 1
ATOM 7302 C C . PRO B 1 350 ? 13.562 -30.562 -24.156 1 98.69 350 PRO B C 1
ATOM 7304 O O . PRO B 1 350 ? 13.297 -31.047 -25.266 1 98.69 350 PRO B O 1
ATOM 7307 N N . ILE B 1 351 ? 12.664 -29.969 -23.5 1 98.81 351 ILE B N 1
ATOM 7308 C CA . ILE B 1 351 ? 11.234 -30.016 -23.812 1 98.81 351 ILE B CA 1
ATOM 7309 C C . ILE B 1 351 ? 10.945 -29.125 -25.016 1 98.81 351 ILE B C 1
ATOM 7311 O O . ILE B 1 351 ? 10.227 -29.531 -25.938 1 98.81 351 ILE B O 1
ATOM 7315 N N . PHE B 1 352 ? 11.523 -27.938 -25.078 1 98.62 352 PHE B N 1
ATOM 7316 C CA . PHE B 1 352 ? 11.086 -26.953 -26.047 1 98.62 352 PHE B CA 1
ATOM 7317 C C . PHE B 1 352 ? 12.094 -26.828 -27.188 1 98.62 352 PHE B C 1
ATOM 7319 O O . PHE B 1 352 ? 11.734 -26.438 -28.312 1 98.62 352 PHE B O 1
ATOM 7326 N N . LEU B 1 353 ? 13.383 -27.125 -26.906 1 98.25 353 LEU B N 1
ATOM 7327 C CA . LEU B 1 353 ? 14.414 -26.891 -27.906 1 98.25 353 LEU B CA 1
ATOM 7328 C C . LEU B 1 353 ? 14.977 -28.203 -28.438 1 98.25 353 LEU B C 1
ATOM 7330 O O . LEU B 1 353 ? 15.664 -28.234 -29.453 1 98.25 353 LEU B O 1
ATOM 7334 N N . GLY B 1 354 ? 14.672 -29.328 -27.766 1 98.19 354 GLY B N 1
ATOM 7335 C CA . GLY B 1 354 ? 15.312 -30.578 -28.125 1 98.19 354 GLY B CA 1
ATOM 7336 C C . GLY B 1 354 ? 16.812 -30.578 -27.891 1 98.19 354 GLY B C 1
ATOM 7337 O O . GLY B 1 354 ? 17.562 -31.266 -28.594 1 98.19 354 GLY B O 1
ATOM 7338 N N . LYS B 1 355 ? 17.203 -29.75 -27.016 1 98.25 355 LYS B N 1
ATOM 7339 C CA . LYS B 1 355 ? 18.625 -29.625 -26.656 1 98.25 355 LYS B CA 1
ATOM 7340 C C . LYS B 1 355 ? 18.906 -30.344 -25.328 1 98.25 355 LYS B C 1
ATOM 7342 O O . LYS B 1 355 ? 18 -30.609 -24.547 1 98.25 355 LYS B O 1
ATOM 7347 N N . GLN B 1 356 ? 20.156 -30.672 -25.172 1 98.19 356 GLN B N 1
ATOM 7348 C CA . GLN B 1 356 ? 20.625 -31.25 -23.922 1 98.19 356 GLN B CA 1
ATOM 7349 C C . GLN B 1 356 ? 20.406 -30.297 -22.75 1 98.19 356 GLN B C 1
ATOM 7351 O O . GLN B 1 356 ? 20.281 -29.094 -22.953 1 98.19 356 GLN B O 1
ATOM 7356 N N . TYR B 1 357 ? 20.391 -30.922 -21.5 1 98.25 357 TYR B N 1
ATOM 7357 C CA . TYR B 1 357 ? 20.469 -30.062 -20.312 1 98.25 357 TYR B CA 1
ATOM 7358 C C . TYR B 1 357 ? 21.578 -29.047 -20.453 1 98.25 357 TYR B C 1
ATOM 7360 O O . TYR B 1 357 ? 22.609 -29.312 -21.078 1 98.25 357 TYR B O 1
ATOM 7368 N N . PRO B 1 358 ? 21.406 -27.875 -19.859 1 97 358 PRO B N 1
ATOM 7369 C CA . PRO B 1 358 ? 22.484 -26.891 -19.938 1 97 358 PRO B CA 1
ATOM 7370 C C . PRO B 1 358 ? 23.812 -27.406 -19.391 1 97 358 PRO B C 1
ATOM 7372 O O . PRO B 1 358 ? 23.828 -28.156 -18.406 1 97 358 PRO B O 1
ATOM 7375 N N . LYS B 1 359 ? 24.844 -26.953 -20 1 94.5 359 LYS B N 1
ATOM 7376 C CA . LYS B 1 359 ? 26.188 -27.312 -19.547 1 94.5 359 LYS B CA 1
ATOM 7377 C C . LYS B 1 359 ? 26.391 -26.938 -18.078 1 94.5 359 LYS B C 1
ATOM 7379 O O . LYS B 1 359 ? 27.016 -27.672 -17.328 1 94.5 359 LYS B O 1
ATOM 7384 N N . SER B 1 360 ? 25.875 -25.812 -17.672 1 91.94 360 SER B N 1
ATOM 7385 C CA . SER B 1 360 ? 25.969 -25.344 -16.297 1 91.94 360 SER B CA 1
ATOM 7386 C C . SER B 1 360 ? 25.375 -26.359 -15.32 1 91.94 360 SER B C 1
ATOM 7388 O O . SER B 1 360 ? 25.875 -26.547 -14.219 1 91.94 360 SER B O 1
ATOM 7390 N N . VAL B 1 361 ? 24.312 -27.016 -15.711 1 92.81 361 VAL B N 1
ATOM 7391 C CA . VAL B 1 361 ? 23.641 -28.016 -14.898 1 92.81 361 VAL B CA 1
ATOM 7392 C C . VAL B 1 361 ? 24.484 -29.297 -14.867 1 92.81 361 VAL B C 1
ATOM 7394 O O . VAL B 1 361 ? 24.797 -29.812 -13.797 1 92.81 361 VAL B O 1
ATOM 7397 N N . LEU B 1 362 ? 24.859 -29.766 -16.062 1 95.44 362 LEU B N 1
ATOM 7398 C CA . LEU B 1 362 ? 25.578 -31.031 -16.203 1 95.44 362 LEU B CA 1
ATOM 7399 C C . LEU B 1 362 ? 26.906 -30.984 -15.477 1 95.44 362 LEU B C 1
ATOM 7401 O O . LEU B 1 362 ? 27.375 -32 -14.938 1 95.44 362 LEU B O 1
ATOM 7405 N N . GLU B 1 363 ? 27.453 -29.812 -15.336 1 91.31 363 GLU B N 1
ATOM 7406 C CA . GLU B 1 363 ? 28.797 -29.672 -14.766 1 91.31 363 GLU B CA 1
ATOM 7407 C C . GLU B 1 363 ? 28.719 -29.359 -13.273 1 91.31 363 GLU B C 1
ATOM 7409 O O . GLU B 1 363 ? 29.719 -29.5 -12.555 1 91.31 363 GLU B O 1
ATOM 7414 N N . THR B 1 364 ? 27.656 -28.922 -12.797 1 90.56 364 THR B N 1
ATOM 7415 C CA . THR B 1 364 ? 27.625 -28.391 -11.438 1 90.56 364 THR B CA 1
ATOM 7416 C C . THR B 1 364 ? 26.766 -29.266 -10.539 1 90.56 364 THR B C 1
ATOM 7418 O O . THR B 1 364 ? 27.109 -29.516 -9.391 1 90.56 364 THR B O 1
ATOM 7421 N N . LEU B 1 365 ? 25.578 -29.766 -10.969 1 91.75 365 LEU B N 1
ATOM 7422 C CA . LEU B 1 365 ? 24.656 -30.5 -10.109 1 91.75 365 LEU B CA 1
ATOM 7423 C C . LEU B 1 365 ? 25.141 -31.938 -9.898 1 91.75 365 LEU B C 1
ATOM 7425 O O . LEU B 1 365 ? 25.422 -32.656 -10.867 1 91.75 365 LEU B O 1
ATOM 7429 N N . PRO B 1 366 ? 25.172 -32.281 -8.688 1 89.31 366 PRO B N 1
ATOM 7430 C CA . PRO B 1 366 ? 25.578 -33.656 -8.414 1 89.31 366 PRO B CA 1
ATOM 7431 C C . PRO B 1 366 ? 24.672 -34.688 -9.102 1 89.31 366 PRO B C 1
ATOM 7433 O O . PRO B 1 366 ? 23.453 -34.562 -9.062 1 89.31 366 PRO B O 1
ATOM 7436 N N . GLY B 1 367 ? 25.297 -35.625 -9.805 1 92.38 367 GLY B N 1
ATOM 7437 C CA . GLY B 1 367 ? 24.562 -36.75 -10.383 1 92.38 367 GLY B CA 1
ATOM 7438 C C . GLY B 1 367 ? 23.969 -36.438 -11.742 1 92.38 367 GLY B C 1
ATOM 7439 O O . GLY B 1 367 ? 23.359 -37.281 -12.383 1 92.38 367 GLY B O 1
ATOM 7440 N N . ALA B 1 368 ? 24.172 -35.25 -12.219 1 96.12 368 ALA B N 1
ATOM 7441 C CA . ALA B 1 368 ? 23.625 -34.875 -13.508 1 96.12 368 ALA B CA 1
ATOM 7442 C C . ALA B 1 368 ? 24.203 -35.719 -14.641 1 96.12 368 ALA B C 1
ATOM 7444 O O . ALA B 1 368 ? 25.406 -35.969 -14.672 1 96.12 368 ALA B O 1
ATOM 7445 N N . LYS B 1 369 ? 23.328 -36.188 -15.484 1 96.88 369 LYS B N 1
ATOM 7446 C CA . LYS B 1 369 ? 23.703 -36.969 -16.641 1 96.88 369 LYS B CA 1
ATOM 7447 C C . LYS B 1 369 ? 22.953 -36.5 -17.891 1 96.88 369 LYS B C 1
ATOM 7449 O O . LYS B 1 369 ? 21.797 -36.094 -17.812 1 96.88 369 LYS B O 1
ATOM 7454 N N . PRO B 1 370 ? 23.625 -36.531 -18.984 1 98 370 PRO B N 1
ATOM 7455 C CA . PRO B 1 370 ? 22.969 -36.125 -20.219 1 98 370 PRO B CA 1
ATOM 7456 C C . PRO B 1 370 ? 21.875 -37.094 -20.656 1 98 370 PRO B C 1
ATOM 7458 O O . PRO B 1 370 ? 21.922 -38.281 -20.312 1 98 370 PRO B O 1
ATOM 7461 N N . LEU B 1 371 ? 20.984 -36.594 -21.438 1 98.44 371 LEU B N 1
ATOM 7462 C CA . LEU B 1 371 ? 19.984 -37.406 -22.125 1 98.44 371 LEU B CA 1
ATOM 7463 C C . LEU B 1 371 ? 20.578 -38.094 -23.344 1 98.44 371 LEU B C 1
ATOM 7465 O O . LEU B 1 371 ? 21.453 -37.531 -24.016 1 98.44 371 LEU B O 1
ATOM 7469 N N . SER B 1 372 ? 20.062 -39.25 -23.641 1 98.12 372 SER B N 1
ATOM 7470 C CA . SER B 1 372 ? 20.438 -39.906 -24.891 1 98.12 372 SER B CA 1
ATOM 7471 C C . SER B 1 372 ? 19.766 -39.219 -26.094 1 98.12 372 SER B C 1
ATOM 7473 O O . SER B 1 372 ? 18.828 -38.438 -25.922 1 98.12 372 SER B O 1
ATOM 7475 N N . LYS B 1 373 ? 20.25 -39.562 -27.25 1 97.69 373 LYS B N 1
ATOM 7476 C CA . LYS B 1 373 ? 19.656 -39.031 -28.469 1 97.69 373 LYS B CA 1
ATOM 7477 C C . LYS B 1 373 ? 18.203 -39.438 -28.594 1 97.69 373 LYS B C 1
ATOM 7479 O O . LYS B 1 373 ? 17.359 -38.656 -29 1 97.69 373 LYS B O 1
ATOM 7484 N N . SER B 1 374 ? 17.984 -40.625 -28.25 1 98 374 SER B N 1
ATOM 7485 C CA . SER B 1 374 ? 16.625 -41.156 -28.344 1 98 374 SER B CA 1
ATOM 7486 C C . SER B 1 374 ? 15.711 -40.469 -27.328 1 98 374 SER B C 1
ATOM 7488 O O . SER B 1 374 ? 14.562 -40.156 -27.641 1 98 374 SER B O 1
ATOM 7490 N N . GLU B 1 375 ? 16.203 -40.281 -26.156 1 98.19 375 GLU B N 1
ATOM 7491 C CA . GLU B 1 375 ? 15.422 -39.562 -25.156 1 98.19 375 GLU B CA 1
ATOM 7492 C C . GLU B 1 375 ? 15.125 -38.125 -25.594 1 98.19 375 GLU B C 1
ATOM 7494 O O . GLU B 1 375 ? 13.992 -37.656 -25.453 1 98.19 375 GLU B O 1
ATOM 7499 N N . LEU B 1 376 ? 16.125 -37.469 -26.078 1 98.38 376 LEU B N 1
ATOM 7500 C CA . LEU B 1 376 ? 15.961 -36.094 -26.516 1 98.38 376 LEU B CA 1
ATOM 7501 C C . LEU B 1 376 ? 14.914 -36 -27.609 1 98.38 376 LEU B C 1
ATOM 7503 O O . LEU B 1 376 ? 14.102 -35.062 -27.625 1 98.38 376 LEU B O 1
ATOM 7507 N N . LYS B 1 377 ? 14.969 -36.906 -28.531 1 98.25 377 LYS B N 1
ATOM 7508 C CA . LYS B 1 377 ? 14 -36.938 -29.609 1 98.25 377 LYS B CA 1
ATOM 7509 C C . LYS B 1 377 ? 12.586 -37.156 -29.094 1 98.25 377 LYS B C 1
ATOM 7511 O O . LYS B 1 377 ? 11.641 -36.5 -29.547 1 98.25 377 LYS B O 1
ATOM 7516 N N . TYR B 1 378 ? 12.453 -38 -28.141 1 98.5 378 TYR B N 1
ATOM 7517 C CA . TYR B 1 378 ? 11.148 -38.344 -27.562 1 98.5 378 TYR B CA 1
ATOM 7518 C C . TYR B 1 378 ? 10.594 -37.156 -26.766 1 98.5 378 TYR B C 1
ATOM 7520 O O . TYR B 1 378 ? 9.383 -36.938 -26.75 1 98.5 378 TYR B O 1
ATOM 7528 N N . ILE B 1 379 ? 11.469 -36.344 -26.172 1 98.81 379 ILE B N 1
ATOM 7529 C CA . ILE B 1 379 ? 11.086 -35.281 -25.25 1 98.81 379 ILE B CA 1
ATOM 7530 C C . ILE B 1 379 ? 10.844 -34 -26.031 1 98.81 379 ILE B C 1
ATOM 7532 O O . ILE B 1 379 ? 10 -33.188 -25.641 1 98.81 379 ILE B O 1
ATOM 7536 N N . HIS B 1 380 ? 11.453 -33.844 -27.172 1 98.69 380 HIS B N 1
ATOM 7537 C CA . HIS B 1 380 ? 11.422 -32.594 -27.938 1 98.69 380 HIS B CA 1
ATOM 7538 C C . HIS B 1 380 ? 10.008 -32.25 -28.375 1 98.69 380 HIS B C 1
ATOM 7540 O O . HIS B 1 380 ? 9.297 -33.094 -28.906 1 98.69 380 HIS B O 1
ATOM 7546 N N . ASN B 1 381 ? 9.602 -31.016 -28.094 1 98.56 381 ASN B N 1
ATOM 7547 C CA . ASN B 1 381 ? 8.328 -30.453 -28.547 1 98.56 381 ASN B CA 1
ATOM 7548 C C . ASN B 1 381 ? 7.148 -31.141 -27.859 1 98.56 381 ASN B C 1
ATOM 7550 O O . ASN B 1 381 ? 6.145 -31.438 -28.516 1 98.56 381 ASN B O 1
ATOM 7554 N N . THR B 1 382 ? 7.289 -31.391 -26.594 1 98.81 382 THR B N 1
ATOM 7555 C CA . THR B 1 382 ? 6.23 -32.094 -25.875 1 98.81 382 THR B CA 1
ATOM 7556 C C . THR B 1 382 ? 5.461 -31.109 -24.984 1 98.81 382 THR B C 1
ATOM 7558 O O . THR B 1 382 ? 5.051 -31.469 -23.875 1 98.81 382 THR B O 1
ATOM 7561 N N . SER B 1 383 ? 5.312 -29.906 -25.375 1 98.81 383 SER B N 1
ATOM 7562 C CA . SER B 1 383 ? 4.48 -28.938 -24.656 1 98.81 383 SER B CA 1
ATOM 7563 C C . SER B 1 383 ? 3.812 -27.969 -25.625 1 98.81 383 SER B C 1
ATOM 7565 O O . SER B 1 383 ? 4.48 -27.344 -26.453 1 98.81 383 SER B O 1
ATOM 7567 N N . ASP B 1 384 ? 2.553 -27.75 -25.516 1 98.81 384 ASP B N 1
ATOM 7568 C CA . ASP B 1 384 ? 1.799 -26.875 -26.406 1 98.81 384 ASP B CA 1
ATOM 7569 C C . ASP B 1 384 ? 2.002 -25.406 -26.031 1 98.81 384 ASP B C 1
ATOM 7571 O O . ASP B 1 384 ? 1.723 -24.516 -26.844 1 98.81 384 ASP B O 1
ATOM 7575 N N . PHE B 1 385 ? 2.432 -25.141 -24.891 1 98.75 385 PHE B N 1
ATOM 7576 C CA . PHE B 1 385 ? 2.682 -23.781 -24.422 1 98.75 385 PHE B CA 1
ATOM 7577 C C . PHE B 1 385 ? 3.795 -23.766 -23.375 1 98.75 385 PHE B C 1
ATOM 7579 O O . PHE B 1 385 ? 4.152 -24.812 -22.828 1 98.75 385 PHE B O 1
ATOM 7586 N N . PHE B 1 386 ? 4.434 -22.625 -23.203 1 98.31 386 PHE B N 1
ATOM 7587 C CA . PHE B 1 386 ? 5.406 -22.344 -22.172 1 98.31 386 PHE B CA 1
ATOM 7588 C C . PHE B 1 386 ? 4.75 -21.625 -20.984 1 98.31 386 PHE B C 1
ATOM 7590 O O . PHE B 1 386 ? 4.508 -20.422 -21.047 1 98.31 386 PHE B O 1
ATOM 7597 N N . GLY B 1 387 ? 4.445 -22.391 -19.906 1 98.06 387 GLY B N 1
ATOM 7598 C CA . GLY B 1 387 ? 3.807 -21.797 -18.734 1 98.06 387 GLY B CA 1
ATOM 7599 C C . GLY B 1 387 ? 4.793 -21.172 -17.781 1 98.06 387 GLY B C 1
ATOM 7600 O O . GLY B 1 387 ? 5.863 -21.734 -17.531 1 98.06 387 GLY B O 1
ATOM 7601 N N . ILE B 1 388 ? 4.445 -19.969 -17.25 1 97.69 388 ILE B N 1
ATOM 7602 C CA . ILE B 1 388 ? 5.289 -19.328 -16.25 1 97.69 388 ILE B CA 1
ATOM 7603 C C . ILE B 1 388 ? 4.418 -18.75 -15.133 1 97.69 388 ILE B C 1
ATOM 7605 O O . ILE B 1 388 ? 3.27 -18.359 -15.375 1 97.69 388 ILE B O 1
ATOM 7609 N N . ASP B 1 389 ? 4.945 -18.719 -13.945 1 97.38 389 ASP B N 1
ATOM 7610 C CA . ASP B 1 389 ? 4.383 -18 -12.797 1 97.38 389 ASP B CA 1
ATOM 7611 C C . ASP B 1 389 ? 5.262 -16.828 -12.398 1 97.38 389 ASP B C 1
ATOM 7613 O O . ASP B 1 389 ? 5.973 -16.875 -11.398 1 97.38 389 ASP B O 1
ATOM 7617 N N . PRO B 1 390 ? 5.164 -15.672 -13.148 1 96.5 390 PRO B N 1
ATOM 7618 C CA . PRO B 1 390 ? 6.09 -14.539 -13.062 1 96.5 390 PRO B CA 1
ATOM 7619 C C . PRO B 1 390 ? 5.676 -13.523 -12 1 96.5 390 PRO B C 1
ATOM 7621 O O . PRO B 1 390 ? 5.43 -12.359 -12.328 1 96.5 390 PRO B O 1
ATOM 7624 N N . TYR B 1 391 ? 5.828 -13.852 -10.758 1 96.69 391 TYR B N 1
ATOM 7625 C CA . TYR B 1 391 ? 5.344 -13 -9.672 1 96.69 391 TYR B CA 1
ATOM 7626 C C . TYR B 1 391 ? 6.191 -11.734 -9.555 1 96.69 391 TYR B C 1
ATOM 7628 O O . TYR B 1 391 ? 5.68 -10.672 -9.203 1 96.69 391 TYR B O 1
ATOM 7636 N N . THR B 1 392 ? 7.492 -11.906 -9.781 1 96.88 392 THR B N 1
ATOM 7637 C CA . THR B 1 392 ? 8.43 -10.805 -9.586 1 96.88 392 THR B CA 1
ATOM 7638 C C . THR B 1 392 ? 9.703 -11.031 -10.398 1 96.88 392 THR B C 1
ATOM 7640 O O . THR B 1 392 ? 9.758 -11.938 -11.234 1 96.88 392 THR B O 1
ATOM 7643 N N . ALA B 1 393 ? 10.641 -10.094 -10.305 1 96.88 393 ALA B N 1
ATOM 7644 C CA . ALA B 1 393 ? 11.953 -10.234 -10.922 1 96.88 393 ALA B CA 1
ATOM 7645 C C . ALA B 1 393 ? 13.031 -10.469 -9.867 1 96.88 393 ALA B C 1
ATOM 7647 O O . ALA B 1 393 ? 12.812 -10.227 -8.68 1 96.88 393 ALA B O 1
ATOM 7648 N N . THR B 1 394 ? 14.125 -10.977 -10.273 1 97.44 394 THR B N 1
ATOM 7649 C CA . THR B 1 394 ? 15.32 -11.156 -9.453 1 97.44 394 THR B CA 1
ATOM 7650 C C . THR B 1 394 ? 16.516 -10.422 -10.07 1 97.44 394 THR B C 1
ATOM 7652 O O . THR B 1 394 ? 16.828 -10.609 -11.242 1 97.44 394 THR B O 1
ATOM 7655 N N . VAL B 1 395 ? 17.094 -9.617 -9.234 1 97.81 395 VAL B N 1
ATOM 7656 C CA . VAL B 1 395 ? 18.312 -8.953 -9.68 1 97.81 395 VAL B CA 1
ATOM 7657 C C . VAL B 1 395 ? 19.516 -9.867 -9.453 1 97.81 395 VAL B C 1
ATOM 7659 O O . VAL B 1 395 ? 19.781 -10.297 -8.32 1 97.81 395 VAL B O 1
ATOM 7662 N N . VAL B 1 396 ? 20.312 -10.094 -10.539 1 97.94 396 VAL B N 1
ATOM 7663 C CA . VAL B 1 396 ? 21.328 -11.141 -10.469 1 97.94 396 VAL B CA 1
ATOM 7664 C C . VAL B 1 396 ? 22.703 -10.555 -10.758 1 97.94 396 VAL B C 1
ATOM 7666 O O . VAL B 1 396 ? 22.844 -9.711 -11.648 1 97.94 396 VAL B O 1
ATOM 7669 N N . SER B 1 397 ? 23.672 -10.945 -10 1 98 397 SER B N 1
ATOM 7670 C CA . SER B 1 397 ? 25.078 -10.656 -10.211 1 98 397 SER B CA 1
ATOM 7671 C C . SER B 1 397 ? 25.953 -11.844 -9.82 1 98 397 SER B C 1
ATOM 7673 O O . SER B 1 397 ? 25.484 -12.766 -9.148 1 98 397 SER B O 1
ATOM 7675 N N . PRO B 1 398 ? 27.188 -11.922 -10.328 1 96.75 398 PRO B N 1
ATOM 7676 C CA . PRO B 1 398 ? 28.016 -13.094 -10.039 1 96.75 398 PRO B CA 1
ATOM 7677 C C . PRO B 1 398 ? 28.406 -13.18 -8.562 1 96.75 398 PRO B C 1
ATOM 7679 O O . PRO B 1 398 ? 28.484 -12.156 -7.883 1 96.75 398 PRO B O 1
ATOM 7682 N N . ALA B 1 399 ? 28.672 -14.414 -8.164 1 95.31 399 ALA B N 1
ATOM 7683 C CA . ALA B 1 399 ? 29.344 -14.594 -6.871 1 95.31 399 ALA B CA 1
ATOM 7684 C C . ALA B 1 399 ? 30.641 -13.805 -6.805 1 95.31 399 ALA B C 1
ATOM 7686 O O . ALA B 1 399 ? 31.281 -13.562 -7.832 1 95.31 399 ALA B O 1
ATOM 7687 N N . ASN B 1 400 ? 31.078 -13.516 -5.566 1 92.88 400 ASN B N 1
ATOM 7688 C CA . ASN B 1 400 ? 32.281 -12.719 -5.414 1 92.88 400 ASN B CA 1
ATOM 7689 C C . ASN B 1 400 ? 33.5 -13.43 -6 1 92.88 400 ASN B C 1
ATOM 7691 O O . ASN B 1 400 ? 34.375 -12.789 -6.613 1 92.88 400 ASN B O 1
ATOM 7695 N N . GLU B 1 401 ? 33.625 -14.711 -5.789 1 91.56 401 GLU B N 1
ATOM 7696 C CA . GLU B 1 401 ? 34.75 -15.492 -6.273 1 91.56 401 GLU B CA 1
ATOM 7697 C C . GLU B 1 401 ? 34.594 -15.844 -7.75 1 91.56 401 GLU B C 1
ATOM 7699 O O . GLU B 1 401 ? 35.5 -16.406 -8.367 1 91.56 401 GLU B O 1
ATOM 7704 N N . GLY B 1 402 ? 33.5 -15.516 -8.305 1 90.31 402 GLY B N 1
ATOM 7705 C CA . GLY B 1 402 ? 33.188 -15.867 -9.688 1 90.31 402 GLY B CA 1
ATOM 7706 C C . GLY B 1 402 ? 32.375 -17.141 -9.805 1 90.31 402 GLY B C 1
ATOM 7707 O O . GLY B 1 402 ? 32.406 -17.984 -8.906 1 90.31 402 GLY B O 1
ATOM 7708 N N . ILE B 1 403 ? 31.688 -17.328 -10.898 1 89.62 403 ILE B N 1
ATOM 7709 C CA . ILE B 1 403 ? 30.766 -18.438 -11.133 1 89.62 403 ILE B CA 1
ATOM 7710 C C . ILE B 1 403 ? 31.562 -19.75 -11.211 1 89.62 403 ILE B C 1
ATOM 7712 O O . ILE B 1 403 ? 31.188 -20.734 -10.586 1 89.62 403 ILE B O 1
ATOM 7716 N N . LYS B 1 404 ? 32.688 -19.703 -11.906 1 89.12 404 LYS B N 1
ATOM 7717 C CA . LYS B 1 404 ? 33.5 -20.906 -12.141 1 89.12 404 LYS B CA 1
ATOM 7718 C C . LYS B 1 404 ? 34.062 -21.453 -10.828 1 89.12 404 LYS B C 1
ATOM 7720 O O . LYS B 1 404 ? 33.969 -22.641 -10.555 1 89.12 404 LYS B O 1
ATOM 7725 N N . ALA B 1 405 ? 34.562 -20.562 -10.133 1 89.31 405 ALA B N 1
ATOM 7726 C CA . ALA B 1 405 ? 35.156 -20.953 -8.867 1 89.31 405 ALA B CA 1
ATOM 7727 C C . ALA B 1 405 ? 34.125 -21.469 -7.895 1 89.31 405 ALA B C 1
ATOM 7729 O O . ALA B 1 405 ? 34.344 -22.469 -7.199 1 89.31 405 ALA B O 1
ATOM 7730 N N . CYS B 1 406 ? 33 -20.844 -7.859 1 90.81 406 CYS B N 1
ATOM 7731 C CA . CYS B 1 406 ? 31.922 -21.25 -6.992 1 90.81 406 CYS B CA 1
ATOM 7732 C C . CYS B 1 406 ? 31.391 -22.641 -7.395 1 90.81 406 CYS B C 1
ATOM 7734 O O . CYS B 1 406 ? 31.156 -23.484 -6.535 1 90.81 406 CYS B O 1
ATOM 7736 N N . ALA B 1 407 ? 31.234 -22.891 -8.617 1 87.06 407 ALA B N 1
ATOM 7737 C CA . ALA B 1 407 ? 30.688 -24.141 -9.141 1 87.06 407 ALA B CA 1
ATOM 7738 C C . ALA B 1 407 ? 31.641 -25.312 -8.891 1 87.06 407 ALA B C 1
ATOM 7740 O O . ALA B 1 407 ? 31.203 -26.453 -8.773 1 87.06 407 ALA B O 1
ATOM 7741 N N . ALA B 1 408 ? 32.875 -24.969 -8.766 1 84.06 408 ALA B N 1
ATOM 7742 C CA . ALA B 1 408 ? 33.875 -26 -8.57 1 84.06 408 ALA B CA 1
ATOM 7743 C C . ALA B 1 408 ? 33.938 -26.469 -7.113 1 84.06 408 ALA B C 1
ATOM 7745 O O . ALA B 1 408 ? 34.406 -27.562 -6.812 1 84.06 408 ALA B O 1
ATOM 7746 N N . THR B 1 409 ? 33.562 -25.625 -6.227 1 75.38 409 THR B N 1
ATOM 7747 C CA . THR B 1 409 ? 33.594 -25.938 -4.805 1 75.38 409 THR B CA 1
ATOM 7748 C C . THR B 1 409 ? 32.219 -26.422 -4.316 1 75.38 409 THR B C 1
ATOM 7750 O O . THR B 1 409 ? 31.344 -25.609 -4.012 1 75.38 409 THR B O 1
ATOM 7753 N N . GLN B 1 410 ? 32.031 -27.656 -4.422 1 66.06 410 GLN B N 1
ATOM 7754 C CA . GLN B 1 410 ? 30.734 -28.25 -4.047 1 66.06 410 GLN B CA 1
ATOM 7755 C C . GLN B 1 410 ? 30.578 -28.312 -2.529 1 66.06 410 GLN B C 1
ATOM 7757 O O . GLN B 1 410 ? 30.844 -29.344 -1.913 1 66.06 410 GLN B O 1
ATOM 7762 N N . ALA B 1 411 ? 30.906 -27.219 -1.876 1 58.94 411 ALA B N 1
ATOM 7763 C CA . ALA B 1 411 ? 30.844 -27.281 -0.419 1 58.94 411 ALA B CA 1
ATOM 7764 C C . ALA B 1 411 ? 29.438 -26.922 0.075 1 58.94 411 ALA B C 1
ATOM 7766 O O . ALA B 1 411 ? 28.828 -25.953 -0.407 1 58.94 411 ALA B O 1
ATOM 7767 N N . SER B 1 412 ? 28.969 -27.734 0.791 1 60.88 412 SER B N 1
ATOM 7768 C CA . SER B 1 412 ? 27.688 -27.562 1.475 1 60.88 412 SER B CA 1
ATOM 7769 C C . SER B 1 412 ? 27.625 -26.188 2.146 1 60.88 412 SER B C 1
ATOM 7771 O O . SER B 1 412 ? 26.531 -25.672 2.381 1 60.88 412 SER B O 1
ATOM 7773 N N . SER B 1 413 ? 28.812 -25.609 2.236 1 66.69 413 SER B N 1
ATOM 7774 C CA . SER B 1 413 ? 28.828 -24.375 3.021 1 66.69 413 SER B CA 1
ATOM 7775 C C . SER B 1 413 ? 28.641 -23.141 2.133 1 66.69 413 SER B C 1
ATOM 7777 O O . SER B 1 413 ? 28.344 -22.062 2.623 1 66.69 413 SER B O 1
ATOM 7779 N N . ASN B 1 414 ? 28.672 -23.469 0.865 1 79.19 414 ASN B N 1
ATOM 7780 C CA . ASN B 1 414 ? 28.5 -22.344 -0.038 1 79.19 414 ASN B CA 1
ATOM 7781 C C . ASN B 1 414 ? 27.016 -22.016 -0.256 1 79.19 414 ASN B C 1
ATOM 7783 O O . ASN B 1 414 ? 26.328 -22.75 -0.958 1 79.19 414 ASN B O 1
ATOM 7787 N N . GLU B 1 415 ? 26.578 -20.906 0.177 1 82.25 415 GLU B N 1
ATOM 7788 C CA . GLU B 1 415 ? 25.172 -20.516 0.171 1 82.25 415 GLU B CA 1
ATOM 7789 C C . GLU B 1 415 ? 24.703 -20.172 -1.239 1 82.25 415 GLU B C 1
ATOM 7791 O O . GLU B 1 415 ? 23.5 -20.156 -1.51 1 82.25 415 GLU B O 1
ATOM 7796 N N . LEU B 1 416 ? 25.641 -20 -2.111 1 90.06 416 LEU B N 1
ATOM 7797 C CA . LEU B 1 416 ? 25.266 -19.578 -3.457 1 90.06 416 LEU B CA 1
ATOM 7798 C C . LEU B 1 416 ? 25.219 -20.781 -4.402 1 90.06 416 LEU B C 1
ATOM 7800 O O . LEU B 1 416 ? 24.719 -20.672 -5.527 1 90.06 416 LEU B O 1
ATOM 7804 N N . PHE B 1 417 ? 25.781 -21.906 -3.912 1 89.31 417 PHE B N 1
ATOM 7805 C CA . PHE B 1 417 ? 25.719 -23.125 -4.703 1 89.31 417 PHE B CA 1
ATOM 7806 C C . PHE B 1 417 ? 24.297 -23.672 -4.742 1 89.31 417 PHE B C 1
ATOM 7808 O O . PHE B 1 417 ? 23.594 -23.656 -3.732 1 89.31 417 PHE B O 1
ATOM 7815 N N . PRO B 1 418 ? 23.688 -24.141 -5.875 1 90.38 418 PRO B N 1
ATOM 7816 C CA . PRO B 1 418 ? 24.422 -24.438 -7.109 1 90.38 418 PRO B CA 1
ATOM 7817 C C . PRO B 1 418 ? 24.344 -23.312 -8.133 1 90.38 418 PRO B C 1
ATOM 7819 O O . PRO B 1 418 ? 24.953 -23.391 -9.195 1 90.38 418 PRO B O 1
ATOM 7822 N N . TYR B 1 419 ? 23.641 -22.25 -7.836 1 91.69 419 TYR B N 1
ATOM 7823 C CA . TYR B 1 419 ? 23.484 -21.172 -8.812 1 91.69 419 TYR B CA 1
ATOM 7824 C C . TYR B 1 419 ? 24.781 -20.406 -9.008 1 91.69 419 TYR B C 1
ATOM 7826 O O . TYR B 1 419 ? 25.156 -20.094 -10.141 1 91.69 419 TYR B O 1
ATOM 7834 N N . CYS B 1 420 ? 25.484 -20.109 -7.883 1 93.62 420 CYS B N 1
ATOM 7835 C CA . CYS B 1 420 ? 26.75 -19.375 -7.855 1 93.62 420 CYS B CA 1
ATOM 7836 C C . CYS B 1 420 ? 26.547 -17.938 -8.344 1 93.62 420 CYS B C 1
ATOM 7838 O O . CYS B 1 420 ? 27.406 -17.391 -9.023 1 93.62 420 CYS B O 1
ATOM 7840 N N . VAL B 1 421 ? 25.375 -17.391 -8.125 1 96.25 421 VAL B N 1
ATOM 7841 C CA . VAL B 1 421 ? 25.047 -15.992 -8.391 1 96.25 421 VAL B CA 1
ATOM 7842 C C . VAL B 1 421 ? 24.406 -15.367 -7.164 1 96.25 421 VAL B C 1
ATOM 7844 O O . VAL B 1 421 ? 23.844 -16.062 -6.32 1 96.25 421 VAL B O 1
ATOM 7847 N N . LYS B 1 422 ? 24.609 -14.062 -7.008 1 96.56 422 LYS B N 1
ATOM 7848 C CA . LYS B 1 422 ? 23.875 -13.289 -6.004 1 96.56 422 LYS B CA 1
ATOM 7849 C C . LYS B 1 422 ? 22.484 -12.922 -6.504 1 96.56 422 LYS B C 1
ATOM 7851 O O . LYS B 1 422 ? 22.297 -12.578 -7.676 1 96.56 422 LYS B O 1
ATOM 7856 N N . GLN B 1 423 ? 21.516 -13.086 -5.711 1 96.12 423 GLN B N 1
ATOM 7857 C CA . GLN B 1 423 ? 20.125 -12.734 -5.98 1 96.12 423 GLN B CA 1
ATOM 7858 C C . GLN B 1 423 ? 19.656 -11.617 -5.055 1 96.12 423 GLN B C 1
ATOM 7860 O O . GLN B 1 423 ? 19.703 -11.758 -3.83 1 96.12 423 GLN B O 1
ATOM 7865 N N . GLU B 1 424 ? 19.266 -10.508 -5.637 1 96.56 424 GLU B N 1
ATOM 7866 C CA . GLU B 1 424 ? 18.844 -9.336 -4.867 1 96.56 424 GLU B CA 1
ATOM 7867 C C . GLU B 1 424 ? 17.578 -8.719 -5.438 1 96.56 424 GLU B C 1
ATOM 7869 O O . GLU B 1 424 ? 16.953 -9.281 -6.344 1 96.56 424 GLU B O 1
ATOM 7874 N N . THR B 1 425 ? 17.125 -7.695 -4.844 1 97 425 THR B N 1
ATOM 7875 C CA . THR B 1 425 ? 15.93 -7 -5.293 1 97 425 THR B CA 1
ATOM 7876 C C . THR B 1 425 ? 16.188 -5.504 -5.422 1 97 425 THR B C 1
ATOM 7878 O O . THR B 1 425 ? 15.25 -4.699 -5.352 1 97 425 THR B O 1
ATOM 7881 N N . LYS B 1 426 ? 17.469 -5.051 -5.504 1 97.25 426 LYS B N 1
ATOM 7882 C CA . LYS B 1 426 ? 17.875 -3.65 -5.637 1 97.25 426 LYS B CA 1
ATOM 7883 C C . LYS B 1 426 ? 18.688 -3.428 -6.902 1 97.25 426 LYS B C 1
ATOM 7885 O O . LYS B 1 426 ? 19.438 -4.309 -7.324 1 97.25 426 LYS B O 1
ATOM 7890 N N . ASN B 1 427 ? 18.531 -2.266 -7.512 1 96.38 427 ASN B N 1
ATOM 7891 C CA . ASN B 1 427 ? 19.359 -1.91 -8.656 1 96.38 427 ASN B CA 1
ATOM 7892 C C . ASN B 1 427 ? 20.719 -1.376 -8.219 1 96.38 427 ASN B C 1
ATOM 7894 O O . ASN B 1 427 ? 21.047 -1.414 -7.039 1 96.38 427 ASN B O 1
ATOM 7898 N N . ILE B 1 428 ? 21.5 -0.911 -9.188 1 95.56 428 ILE B N 1
ATOM 7899 C CA . ILE B 1 428 ? 22.891 -0.555 -8.922 1 95.56 428 ILE B CA 1
ATOM 7900 C C . ILE B 1 428 ? 22.953 0.706 -8.062 1 95.56 428 ILE B C 1
ATOM 7902 O O . ILE B 1 428 ? 24 1.035 -7.504 1 95.56 428 ILE B O 1
ATOM 7906 N N . TYR B 1 429 ? 21.859 1.428 -7.887 1 95.94 429 TYR B N 1
ATOM 7907 C CA . TYR B 1 429 ? 21.859 2.672 -7.125 1 95.94 429 TYR B CA 1
ATOM 7908 C C . TYR B 1 429 ? 21.266 2.459 -5.738 1 95.94 429 TYR B C 1
ATOM 7910 O O . TYR B 1 429 ? 21.078 3.416 -4.98 1 95.94 429 TYR B O 1
ATOM 7918 N N . GLY B 1 430 ? 20.859 1.245 -5.438 1 96.06 430 GLY B N 1
ATOM 7919 C CA . GLY B 1 430 ? 20.406 0.909 -4.102 1 96.06 430 GLY B CA 1
ATOM 7920 C C . GLY B 1 430 ? 18.891 1.02 -3.941 1 96.06 430 GLY B C 1
ATOM 7921 O O . GLY B 1 430 ? 18.359 0.775 -2.857 1 96.06 430 GLY B O 1
ATOM 7922 N N . TRP B 1 431 ? 18.188 1.345 -5.004 1 98.19 431 TRP B N 1
ATOM 7923 C CA . TRP B 1 431 ? 16.719 1.402 -4.957 1 98.19 431 TRP B CA 1
ATOM 7924 C C . TRP B 1 431 ? 16.109 0.023 -5.195 1 98.19 431 TRP B C 1
ATOM 7926 O O . TRP B 1 431 ? 16.609 -0.741 -6.031 1 98.19 431 TRP B O 1
ATOM 7936 N N . ASN B 1 432 ? 15.047 -0.316 -4.457 1 98.12 432 ASN B N 1
ATOM 7937 C CA . ASN B 1 432 ? 14.266 -1.505 -4.785 1 98.12 432 ASN B CA 1
ATOM 7938 C C . ASN B 1 432 ? 13.789 -1.479 -6.234 1 98.12 432 ASN B C 1
ATOM 7940 O O . ASN B 1 432 ? 13.602 -0.407 -6.812 1 98.12 432 ASN B O 1
ATOM 7944 N N . ILE B 1 433 ? 13.508 -2.58 -6.797 1 96.69 433 ILE B N 1
ATOM 7945 C CA . ILE B 1 433 ? 13.125 -2.689 -8.195 1 96.69 433 ILE B CA 1
ATOM 7946 C C . ILE B 1 433 ? 11.625 -2.432 -8.344 1 96.69 433 ILE B C 1
ATOM 7948 O O . ILE B 1 433 ? 11.109 -2.344 -9.461 1 96.69 433 ILE B O 1
ATOM 7952 N N . GLY B 1 434 ? 10.953 -2.326 -7.227 1 97.94 434 GLY B N 1
ATOM 7953 C CA . GLY B 1 434 ? 9.523 -2.064 -7.188 1 97.94 434 GLY B CA 1
ATOM 7954 C C . GLY B 1 434 ? 8.961 -2.002 -5.777 1 97.94 434 GLY B C 1
ATOM 7955 O O . GLY B 1 434 ? 9.703 -2.162 -4.805 1 97.94 434 GLY B O 1
ATOM 7956 N N . TYR B 1 435 ? 7.633 -1.674 -5.641 1 98.56 435 TYR B N 1
ATOM 7957 C CA . TYR B 1 435 ? 6.93 -1.677 -4.363 1 98.56 435 TYR B CA 1
ATOM 7958 C C . TYR B 1 435 ? 6.727 -3.1 -3.854 1 98.56 435 TYR B C 1
ATOM 7960 O O . TYR B 1 435 ? 6.273 -3.973 -4.598 1 98.56 435 TYR B O 1
ATOM 7968 N N . ARG B 1 436 ? 7.039 -3.377 -2.635 1 98.06 436 ARG B N 1
ATOM 7969 C CA . ARG B 1 436 ? 7.055 -4.738 -2.113 1 98.06 436 ARG B CA 1
ATOM 7970 C C . ARG B 1 436 ? 5.695 -5.121 -1.537 1 98.06 436 ARG B C 1
ATOM 7972 O O . ARG B 1 436 ? 5.012 -4.289 -0.941 1 98.06 436 ARG B O 1
ATOM 7979 N N . SER B 1 437 ? 5.359 -6.352 -1.656 1 98.06 437 SER B N 1
ATOM 7980 C CA . SER B 1 437 ? 4.164 -6.957 -1.073 1 98.06 437 SER B CA 1
ATOM 7981 C C . SER B 1 437 ? 4.434 -7.453 0.343 1 98.06 437 SER B C 1
ATOM 7983 O O . SER B 1 437 ? 5.41 -7.051 0.974 1 98.06 437 SER B O 1
ATOM 7985 N N . GLU B 1 438 ? 3.434 -8.164 0.917 1 97.69 438 GLU B N 1
ATOM 7986 C CA . GLU B 1 438 ? 3.564 -8.859 2.195 1 97.69 438 GLU B CA 1
ATOM 7987 C C . GLU B 1 438 ? 4.625 -9.953 2.123 1 97.69 438 GLU B C 1
ATOM 7989 O O . GLU B 1 438 ? 5.148 -10.383 3.152 1 97.69 438 GLU B O 1
ATOM 7994 N N . SER B 1 439 ? 4.992 -10.312 0.883 1 95.25 439 SER B N 1
ATOM 7995 C CA . SER B 1 439 ? 5.891 -11.445 0.664 1 95.25 439 SER B CA 1
ATOM 7996 C C . SER B 1 439 ? 7.059 -11.047 -0.235 1 95.25 439 SER B C 1
ATOM 7998 O O . SER B 1 439 ? 7.578 -9.938 -0.137 1 95.25 439 SER B O 1
ATOM 8000 N N . TYR B 1 440 ? 7.512 -11.961 -1.037 1 94.62 440 TYR B N 1
ATOM 8001 C CA . TYR B 1 440 ? 8.695 -11.812 -1.878 1 94.62 440 TYR B CA 1
ATOM 8002 C C . TYR B 1 440 ? 8.359 -11.047 -3.154 1 94.62 440 TYR B C 1
ATOM 8004 O O . TYR B 1 440 ? 9.258 -10.711 -3.934 1 94.62 440 TYR B O 1
ATOM 8012 N N . VAL B 1 441 ? 7.137 -10.719 -3.381 1 97.19 441 VAL B N 1
ATOM 8013 C CA . VAL B 1 441 ? 6.676 -10.195 -4.664 1 97.19 441 VAL B CA 1
ATOM 8014 C C . VAL B 1 441 ? 6.855 -8.68 -4.699 1 97.19 441 VAL B C 1
ATOM 8016 O O . VAL B 1 441 ? 6.461 -7.98 -3.764 1 97.19 441 VAL B O 1
ATOM 8019 N N . TYR B 1 442 ? 7.469 -8.141 -5.727 1 97.62 442 TYR B N 1
ATOM 8020 C CA . TYR B 1 442 ? 7.582 -6.723 -6.047 1 97.62 442 TYR B CA 1
ATOM 8021 C C . TYR B 1 442 ? 6.789 -6.383 -7.305 1 97.62 442 TYR B C 1
ATOM 8023 O O . TYR B 1 442 ? 6.609 -7.234 -8.18 1 97.62 442 TYR B O 1
ATOM 8031 N N . ILE B 1 443 ? 6.238 -5.199 -7.406 1 98.38 443 ILE B N 1
ATOM 8032 C CA . ILE B 1 443 ? 5.582 -4.758 -8.633 1 98.38 443 ILE B CA 1
ATOM 8033 C C . ILE B 1 443 ? 6.633 -4.426 -9.688 1 98.38 443 ILE B C 1
ATOM 8035 O O . ILE B 1 443 ? 7.234 -3.35 -9.656 1 98.38 443 ILE B O 1
ATOM 8039 N N . THR B 1 444 ? 6.848 -5.32 -10.672 1 97.5 444 THR B N 1
ATOM 8040 C CA . THR B 1 444 ? 7.934 -5.176 -11.633 1 97.5 444 THR B CA 1
ATOM 8041 C C . THR B 1 444 ? 7.438 -5.445 -13.055 1 97.5 444 THR B C 1
ATOM 8043 O O . THR B 1 444 ? 8.016 -6.258 -13.773 1 97.5 444 THR B O 1
ATOM 8046 N N . PRO B 1 445 ? 6.43 -4.695 -13.547 1 97.88 445 PRO B N 1
ATOM 8047 C CA . PRO B 1 445 ? 5.832 -4.977 -14.852 1 97.88 445 PRO B CA 1
ATOM 8048 C C . PRO B 1 445 ? 6.816 -4.812 -16 1 97.88 445 PRO B C 1
ATOM 8050 O O . PRO B 1 445 ? 6.762 -5.559 -16.984 1 97.88 445 PRO B O 1
ATOM 8053 N N . THR B 1 446 ? 7.746 -3.896 -15.938 1 97.31 446 THR B N 1
ATOM 8054 C CA . THR B 1 446 ? 8.688 -3.68 -17.031 1 97.31 446 THR B CA 1
ATOM 8055 C C . THR B 1 446 ? 9.664 -4.852 -17.141 1 97.31 446 THR B C 1
ATOM 8057 O O . THR B 1 446 ? 10.023 -5.254 -18.25 1 97.31 446 THR B O 1
ATOM 8060 N N . HIS B 1 447 ? 10.109 -5.34 -15.984 1 97 447 HIS B N 1
ATOM 8061 C CA . HIS B 1 447 ? 10.938 -6.539 -16 1 97 447 HIS B CA 1
ATOM 8062 C C . HIS B 1 447 ? 10.164 -7.746 -16.5 1 97 447 HIS B C 1
ATOM 8064 O O . HIS B 1 447 ? 10.727 -8.625 -17.156 1 97 447 HIS B O 1
ATOM 8070 N N . PHE B 1 448 ? 8.875 -7.781 -16.266 1 97.75 448 PHE B N 1
ATOM 8071 C CA . PHE B 1 448 ? 8.016 -8.844 -16.766 1 97.75 448 PHE B CA 1
ATOM 8072 C C . PHE B 1 448 ? 7.996 -8.859 -18.297 1 97.75 448 PHE B C 1
ATOM 8074 O O . PHE B 1 448 ? 8.078 -9.922 -18.922 1 97.75 448 PHE B O 1
ATOM 8081 N N . ARG B 1 449 ? 7.887 -7.715 -18.906 1 98 449 ARG B N 1
ATOM 8082 C CA . ARG B 1 449 ? 7.914 -7.637 -20.359 1 98 449 ARG B CA 1
ATOM 8083 C C . ARG B 1 449 ? 9.234 -8.156 -20.906 1 98 449 ARG B C 1
ATOM 8085 O O . ARG B 1 449 ? 9.258 -8.867 -21.922 1 98 449 ARG B O 1
ATOM 8092 N N . GLU B 1 450 ? 10.336 -7.77 -20.234 1 97.25 450 GLU B N 1
ATOM 8093 C CA . GLU B 1 450 ? 11.633 -8.305 -20.625 1 97.25 450 GLU B CA 1
ATOM 8094 C C . GLU B 1 450 ? 11.648 -9.828 -20.562 1 97.25 450 GLU B C 1
ATOM 8096 O O . GLU B 1 450 ? 12.242 -10.484 -21.422 1 97.25 450 GLU B O 1
ATOM 8101 N N . TYR B 1 451 ? 11.039 -10.359 -19.516 1 97.44 451 TYR B N 1
ATOM 8102 C CA . TYR B 1 451 ? 10.945 -11.805 -19.359 1 97.44 451 TYR B CA 1
ATOM 8103 C C . TYR B 1 451 ? 10.188 -12.438 -20.516 1 97.44 451 TYR B C 1
ATOM 8105 O O . TYR B 1 451 ? 10.641 -13.43 -21.094 1 97.44 451 TYR B O 1
ATOM 8113 N N . LEU B 1 452 ? 9.016 -11.852 -20.875 1 98.38 452 LEU B N 1
ATOM 8114 C CA . LEU B 1 452 ? 8.211 -12.359 -21.984 1 98.38 452 LEU B CA 1
ATOM 8115 C C . LEU B 1 452 ? 9.008 -12.336 -23.281 1 98.38 452 LEU B C 1
ATOM 8117 O O . LEU B 1 452 ? 8.961 -13.289 -24.062 1 98.38 452 LEU B O 1
ATOM 8121 N N . PHE B 1 453 ? 9.711 -11.258 -23.484 1 98.19 453 PHE B N 1
ATOM 8122 C CA . PHE B 1 453 ? 10.555 -11.109 -24.672 1 98.19 453 PHE B CA 1
ATOM 8123 C C . PHE B 1 453 ? 11.609 -12.211 -24.719 1 98.19 453 PHE B C 1
ATOM 8125 O O . PHE B 1 453 ? 11.82 -12.828 -25.766 1 98.19 453 PHE B O 1
ATOM 8132 N N . TYR B 1 454 ? 12.234 -12.445 -23.609 1 97.25 454 TYR B N 1
ATOM 8133 C CA . TYR B 1 454 ? 13.266 -13.477 -23.5 1 97.25 454 TYR B CA 1
ATOM 8134 C C . TYR B 1 454 ? 12.703 -14.852 -23.828 1 97.25 454 TYR B C 1
ATOM 8136 O O . TYR B 1 454 ? 13.297 -15.602 -24.609 1 97.25 454 TYR B O 1
ATOM 8144 N N . LEU B 1 455 ? 11.602 -15.203 -23.266 1 98 455 LEU B N 1
ATOM 8145 C CA . LEU B 1 455 ? 11 -16.516 -23.453 1 98 455 LEU B CA 1
ATOM 8146 C C . LEU B 1 455 ? 10.656 -16.75 -24.922 1 98 455 LEU B C 1
ATOM 8148 O O . LEU B 1 455 ? 10.961 -17.812 -25.469 1 98 455 LEU B O 1
ATOM 8152 N N . TRP B 1 456 ? 10 -15.766 -25.5 1 98.19 456 TRP B N 1
ATOM 8153 C CA . TRP B 1 456 ? 9.57 -15.914 -26.891 1 98.19 456 TRP B CA 1
ATOM 8154 C C . TRP B 1 456 ? 10.766 -16.062 -27.828 1 98.19 456 TRP B C 1
ATOM 8156 O O . TRP B 1 456 ? 10.773 -16.906 -28.719 1 98.19 456 TRP B O 1
ATOM 8166 N N . ASN B 1 457 ? 11.773 -15.281 -27.578 1 97.69 457 ASN B N 1
ATOM 8167 C CA . ASN B 1 457 ? 12.914 -15.281 -28.484 1 97.69 457 ASN B CA 1
ATOM 8168 C C . ASN B 1 457 ? 13.812 -16.5 -28.266 1 97.69 457 ASN B C 1
ATOM 8170 O O . ASN B 1 457 ? 14.594 -16.875 -29.141 1 97.69 457 ASN B O 1
ATOM 8174 N N . THR B 1 458 ? 13.672 -17.094 -27.125 1 97.25 458 THR B N 1
ATOM 8175 C CA . THR B 1 458 ? 14.5 -18.25 -26.812 1 97.25 458 THR B CA 1
ATOM 8176 C C . THR B 1 458 ? 13.797 -19.547 -27.203 1 97.25 458 THR B C 1
ATOM 8178 O O . THR B 1 458 ? 14.406 -20.438 -27.781 1 97.25 458 THR B O 1
ATOM 8181 N N . PHE B 1 459 ? 12.508 -19.656 -26.906 1 97.62 459 PHE B N 1
ATOM 8182 C CA . PHE B 1 459 ? 11.867 -20.969 -26.953 1 97.62 459 PHE B CA 1
ATOM 8183 C C . PHE B 1 459 ? 10.797 -21 -28.047 1 97.62 459 PHE B C 1
ATOM 8185 O O . PHE B 1 459 ? 10.391 -22.078 -28.484 1 97.62 459 PHE B O 1
ATOM 8192 N N . ARG B 1 460 ? 10.242 -19.859 -28.438 1 97.62 460 ARG B N 1
ATOM 8193 C CA . ARG B 1 460 ? 9.305 -19.703 -29.547 1 97.62 460 ARG B CA 1
ATOM 8194 C C . ARG B 1 460 ? 8.078 -20.594 -29.359 1 97.62 460 ARG B C 1
ATOM 8196 O O . ARG B 1 460 ? 7.684 -21.312 -30.281 1 97.62 460 ARG B O 1
ATOM 8203 N N . HIS B 1 461 ? 7.492 -20.641 -28.25 1 98.25 461 HIS B N 1
ATOM 8204 C CA . HIS B 1 461 ? 6.227 -21.281 -27.906 1 98.25 461 HIS B CA 1
ATOM 8205 C C . HIS B 1 461 ? 5.266 -20.281 -27.266 1 98.25 461 HIS B C 1
ATOM 8207 O O . HIS B 1 461 ? 5.699 -19.344 -26.578 1 98.25 461 HIS B O 1
ATOM 8213 N N . PRO B 1 462 ? 3.912 -20.438 -27.547 1 98.56 462 PRO B N 1
ATOM 8214 C CA . PRO B 1 462 ? 2.973 -19.562 -26.844 1 98.56 462 PRO B CA 1
ATOM 8215 C C . PRO B 1 462 ? 3.197 -19.547 -25.344 1 98.56 462 PRO B C 1
ATOM 8217 O O . PRO B 1 462 ? 3.453 -20.594 -24.734 1 98.56 462 PRO B O 1
ATOM 8220 N N . ILE B 1 463 ? 3.17 -18.375 -24.766 1 98.62 463 ILE B N 1
ATOM 8221 C CA . ILE B 1 463 ? 3.436 -18.219 -23.344 1 98.62 463 ILE B CA 1
ATOM 8222 C C . ILE B 1 463 ? 2.117 -18.141 -22.578 1 98.62 463 ILE B C 1
ATOM 8224 O O . ILE B 1 463 ? 1.229 -17.359 -22.922 1 98.62 463 ILE B O 1
ATOM 8228 N N . LEU B 1 464 ? 1.932 -18.984 -21.578 1 98.69 464 LEU B N 1
ATOM 8229 C CA . LEU B 1 464 ? 0.817 -18.906 -20.641 1 98.69 464 LEU B CA 1
ATOM 8230 C C . LEU B 1 464 ? 1.282 -18.391 -19.281 1 98.69 464 LEU B C 1
ATOM 8232 O O . LEU B 1 464 ? 2.107 -19.016 -18.625 1 98.69 464 LEU B O 1
ATOM 8236 N N . VAL B 1 465 ? 0.818 -17.219 -18.938 1 98.38 465 VAL B N 1
ATOM 8237 C CA . VAL B 1 465 ? 1.01 -16.75 -17.562 1 98.38 465 VAL B CA 1
ATOM 8238 C C . VAL B 1 465 ? 0.059 -17.5 -16.625 1 98.38 465 VAL B C 1
ATOM 8240 O O . VAL B 1 465 ? -1.106 -17.125 -16.484 1 98.38 465 VAL B O 1
ATOM 8243 N N . GLY B 1 466 ? 0.638 -18.516 -16 1 97.94 466 GLY B N 1
ATOM 8244 C CA . GLY B 1 466 ? -0.193 -19.469 -15.289 1 97.94 466 GLY B CA 1
ATOM 8245 C C . GLY B 1 466 ? -0.636 -18.969 -13.922 1 97.94 466 GLY B C 1
ATOM 8246 O O . GLY B 1 466 ? -1.669 -19.406 -13.406 1 97.94 466 GLY B O 1
ATOM 8247 N N . GLU B 1 467 ? 0.211 -18.172 -13.258 1 97.75 467 GLU B N 1
ATOM 8248 C CA . GLU B 1 467 ? -0.084 -17.516 -11.992 1 97.75 467 GLU B CA 1
ATOM 8249 C C . GLU B 1 467 ? 0.664 -16.188 -11.867 1 97.75 467 GLU B C 1
ATOM 8251 O O . GLU B 1 467 ? 1.855 -16.109 -12.172 1 97.75 467 GLU B O 1
ATOM 8256 N N . PHE B 1 468 ? 0.029 -15.188 -11.484 1 97.56 468 PHE B N 1
ATOM 8257 C CA . PHE B 1 468 ? 0.616 -13.914 -11.07 1 97.56 468 PHE B CA 1
ATOM 8258 C C . PHE B 1 468 ? -0.293 -13.195 -10.078 1 97.56 468 PHE B C 1
ATOM 8260 O O . PHE B 1 468 ? -1.52 -13.281 -10.18 1 97.56 468 PHE B O 1
ATOM 8267 N N . GLY B 1 469 ? 0.226 -12.719 -9.062 1 97.88 469 GLY B N 1
ATOM 8268 C CA . GLY B 1 469 ? -0.557 -12.109 -7.992 1 97.88 469 GLY B CA 1
ATOM 8269 C C . GLY B 1 469 ? 0.288 -11.336 -7 1 97.88 469 GLY B C 1
ATOM 8270 O O . GLY B 1 469 ? 1.518 -11.406 -7.035 1 97.88 469 GLY B O 1
ATOM 8271 N N . PHE B 1 470 ? -0.318 -10.586 -6.16 1 98.5 470 PHE B N 1
ATOM 8272 C CA . PHE B 1 470 ? 0.335 -9.633 -5.266 1 98.5 470 PHE B CA 1
ATOM 8273 C C . PHE B 1 470 ? -0.374 -9.586 -3.918 1 98.5 470 PHE B C 1
ATOM 8275 O O . PHE B 1 470 ? -1.474 -9.039 -3.811 1 98.5 470 PHE B O 1
ATOM 8282 N N . PRO B 1 471 ? 0.204 -10.117 -2.844 1 98.62 471 PRO B N 1
ATOM 8283 C CA . PRO B 1 471 ? -0.377 -9.938 -1.51 1 98.62 471 PRO B CA 1
ATOM 8284 C C . PRO B 1 471 ? -0.028 -8.594 -0.885 1 98.62 471 PRO B C 1
ATOM 8286 O O . PRO B 1 471 ? 1.132 -8.344 -0.546 1 98.62 471 PRO B O 1
ATOM 8289 N N . VAL B 1 472 ? -0.996 -7.777 -0.724 1 98.69 472 VAL B N 1
ATOM 8290 C CA . VAL B 1 472 ? -0.766 -6.434 -0.199 1 98.69 472 VAL B CA 1
ATOM 8291 C C . VAL B 1 472 ? -0.197 -6.523 1.215 1 98.69 472 VAL B C 1
ATOM 8293 O O . VAL B 1 472 ? -0.658 -7.328 2.027 1 98.69 472 VAL B O 1
ATOM 8296 N N . HIS B 1 473 ? 0.844 -5.699 1.497 1 98.38 473 HIS B N 1
ATOM 8297 C CA . HIS B 1 473 ? 1.527 -5.723 2.785 1 98.38 473 HIS B CA 1
ATOM 8298 C C . HIS B 1 473 ? 0.558 -5.438 3.928 1 98.38 473 HIS B C 1
ATOM 8300 O O . HIS B 1 473 ? -0.207 -4.473 3.873 1 98.38 473 HIS B O 1
ATOM 8306 N N . ALA B 1 474 ? 0.489 -6.289 4.938 1 98.19 474 ALA B N 1
ATOM 8307 C CA . ALA B 1 474 ? -0.256 -6.152 6.188 1 98.19 474 ALA B CA 1
ATOM 8308 C C . ALA B 1 474 ? -1.748 -5.984 5.922 1 98.19 474 ALA B C 1
ATOM 8310 O O . ALA B 1 474 ? -2.447 -5.305 6.68 1 98.19 474 ALA B O 1
ATOM 8311 N N . GLU B 1 475 ? -2.23 -6.48 4.855 1 98.12 475 GLU B N 1
ATOM 8312 C CA . GLU B 1 475 ? -3.637 -6.379 4.48 1 98.12 475 GLU B CA 1
ATOM 8313 C C . GLU B 1 475 ? -4.535 -7.062 5.508 1 98.12 475 GLU B C 1
ATOM 8315 O O . GLU B 1 475 ? -5.617 -6.562 5.828 1 98.12 475 GLU B O 1
ATOM 8320 N N . ALA B 1 476 ? -4.051 -8.164 6.121 1 97.19 476 ALA B N 1
ATOM 8321 C CA . ALA B 1 476 ? -4.84 -8.977 7.043 1 97.19 476 ALA B CA 1
ATOM 8322 C C . ALA B 1 476 ? -5.129 -8.219 8.336 1 97.19 476 ALA B C 1
ATOM 8324 O O . ALA B 1 476 ? -6.035 -8.578 9.086 1 97.19 476 ALA B O 1
ATOM 8325 N N . GLU B 1 477 ? -4.387 -7.211 8.586 1 96.69 477 GLU B N 1
ATOM 8326 C CA . GLU B 1 477 ? -4.535 -6.43 9.812 1 96.69 477 GLU B CA 1
ATOM 8327 C C . GLU B 1 477 ? -5.57 -5.32 9.641 1 96.69 477 GLU B C 1
ATOM 8329 O O . GLU B 1 477 ? -5.98 -4.688 10.617 1 96.69 477 GLU B O 1
ATOM 8334 N N . ARG B 1 478 ? -6.008 -5.105 8.453 1 97.5 478 ARG B N 1
ATOM 8335 C CA . ARG B 1 478 ? -6.938 -4.02 8.156 1 97.5 478 ARG B CA 1
ATOM 8336 C C . ARG B 1 478 ? -8.375 -4.441 8.438 1 97.5 478 ARG B C 1
ATOM 8338 O O . ARG B 1 478 ? -8.688 -5.633 8.469 1 97.5 478 ARG B O 1
ATOM 8345 N N . GLU B 1 479 ? -9.227 -3.434 8.516 1 97 479 GLU B N 1
ATOM 8346 C CA . GLU B 1 479 ? -10.664 -3.707 8.508 1 97 479 GLU B CA 1
ATOM 8347 C C . GLU B 1 479 ? -11.117 -4.234 7.152 1 97 479 GLU B C 1
ATOM 8349 O O . GLU B 1 479 ? -10.477 -3.969 6.133 1 97 479 GLU B O 1
ATOM 8354 N N . LEU B 1 480 ? -12.219 -4.934 7.098 1 97.94 480 LEU B N 1
ATOM 8355 C CA . LEU B 1 480 ? -12.672 -5.617 5.891 1 97.94 480 LEU B CA 1
ATOM 8356 C C . LEU B 1 480 ? -12.805 -4.641 4.73 1 97.94 480 LEU B C 1
ATOM 8358 O O . LEU B 1 480 ? -12.297 -4.895 3.635 1 97.94 480 LEU B O 1
ATOM 8362 N N . SER B 1 481 ? -13.477 -3.484 4.953 1 98.06 481 SER B N 1
ATOM 8363 C CA . SER B 1 481 ? -13.703 -2.547 3.861 1 98.06 481 SER B CA 1
ATOM 8364 C C . SER B 1 481 ? -12.383 -2.064 3.262 1 98.06 481 SER B C 1
ATOM 8366 O O . SER B 1 481 ? -12.297 -1.822 2.057 1 98.06 481 SER B O 1
ATOM 8368 N N . ASP B 1 482 ? -11.336 -1.967 4.125 1 98.38 482 ASP B N 1
ATOM 8369 C CA . ASP B 1 482 ? -10.023 -1.526 3.664 1 98.38 482 ASP B CA 1
ATOM 8370 C C . ASP B 1 482 ? -9.289 -2.656 2.949 1 98.38 482 ASP B C 1
ATOM 8372 O O . ASP B 1 482 ? -8.492 -2.406 2.043 1 98.38 482 ASP B O 1
ATOM 8376 N N . GLN B 1 483 ? -9.547 -3.906 3.312 1 98.5 483 GLN B N 1
ATOM 8377 C CA . GLN B 1 483 ? -9.008 -5.043 2.572 1 98.5 483 GLN B CA 1
ATOM 8378 C C . GLN B 1 483 ? -9.586 -5.105 1.163 1 98.5 483 GLN B C 1
ATOM 8380 O O . GLN B 1 483 ? -8.891 -5.492 0.218 1 98.5 483 GLN B O 1
ATOM 8385 N N . LEU B 1 484 ? -10.898 -4.754 1.094 1 98.69 484 LEU B N 1
ATOM 8386 C CA . LEU B 1 484 ? -11.609 -4.895 -0.172 1 98.69 484 LEU B CA 1
ATOM 8387 C C . LEU B 1 484 ? -11.18 -3.816 -1.162 1 98.69 484 LEU B C 1
ATOM 8389 O O . LEU B 1 484 ? -11.242 -4.02 -2.375 1 98.69 484 LEU B O 1
ATOM 8393 N N . PHE B 1 485 ? -10.711 -2.645 -0.71 1 98.69 485 PHE B N 1
ATOM 8394 C CA . PHE B 1 485 ? -10.211 -1.575 -1.567 1 98.69 485 PHE B CA 1
ATOM 8395 C C . PHE B 1 485 ? -8.703 -1.677 -1.736 1 98.69 485 PHE B C 1
ATOM 8397 O O . PHE B 1 485 ? -7.961 -0.801 -1.285 1 98.69 485 PHE B O 1
ATOM 8404 N N . ASP B 1 486 ? -8.258 -2.641 -2.469 1 98.62 486 ASP B N 1
ATOM 8405 C CA . ASP B 1 486 ? -6.867 -3.076 -2.504 1 98.62 486 ASP B CA 1
ATOM 8406 C C . ASP B 1 486 ? -6.145 -2.504 -3.719 1 98.62 486 ASP B C 1
ATOM 8408 O O . ASP B 1 486 ? -5.555 -3.248 -4.504 1 98.62 486 ASP B O 1
ATOM 8412 N N . SER B 1 487 ? -5.906 -1.273 -3.748 1 98.75 487 SER B N 1
ATOM 8413 C CA . SER B 1 487 ? -5.383 -0.522 -4.883 1 98.75 487 SER B CA 1
ATOM 8414 C C . SER B 1 487 ? -4.008 -1.033 -5.297 1 98.75 487 SER B C 1
ATOM 8416 O O . SER B 1 487 ? -3.709 -1.138 -6.488 1 98.75 487 SER B O 1
ATOM 8418 N N . PRO B 1 488 ? -3.076 -1.349 -4.363 1 98.75 488 PRO B N 1
ATOM 8419 C CA . PRO B 1 488 ? -1.776 -1.839 -4.828 1 98.75 488 PRO B CA 1
ATOM 8420 C C . PRO B 1 488 ? -1.889 -3.119 -5.652 1 98.75 488 PRO B C 1
ATOM 8422 O O . PRO B 1 488 ? -1.135 -3.309 -6.609 1 98.75 488 PRO B O 1
ATOM 8425 N N . ARG B 1 489 ? -2.799 -3.965 -5.289 1 98.81 489 ARG B N 1
ATOM 8426 C CA . ARG B 1 489 ? -3.02 -5.184 -6.059 1 98.81 489 ARG B CA 1
ATOM 8427 C C . ARG B 1 489 ? -3.584 -4.867 -7.441 1 98.81 489 ARG B C 1
ATOM 8429 O O . ARG B 1 489 ? -3.193 -5.484 -8.43 1 98.81 489 ARG B O 1
ATOM 8436 N N . SER B 1 490 ? -4.535 -3.881 -7.516 1 98.81 490 SER B N 1
ATOM 8437 C CA . SER B 1 490 ? -5.027 -3.406 -8.805 1 98.81 490 SER B CA 1
ATOM 8438 C C . SER B 1 490 ? -3.885 -2.924 -9.688 1 98.81 490 SER B C 1
ATOM 8440 O O . SER B 1 490 ? -3.818 -3.27 -10.867 1 98.81 490 SER B O 1
ATOM 8442 N N . VAL B 1 491 ? -2.979 -2.139 -9.086 1 98.75 491 VAL B N 1
ATOM 8443 C CA . VAL B 1 491 ? -1.848 -1.6 -9.836 1 98.75 491 VAL B CA 1
ATOM 8444 C C . VAL B 1 491 ? -0.988 -2.744 -10.367 1 98.75 491 VAL B C 1
ATOM 8446 O O . VAL B 1 491 ? -0.553 -2.717 -11.516 1 98.75 491 VAL B O 1
ATOM 8449 N N . TYR B 1 492 ? -0.746 -3.721 -9.547 1 98.75 492 TYR B N 1
ATOM 8450 C CA . TYR B 1 492 ? 0.04 -4.879 -9.953 1 98.75 492 TYR B CA 1
ATOM 8451 C C . TYR B 1 492 ? -0.583 -5.562 -11.164 1 98.75 492 TYR B C 1
ATOM 8453 O O . TYR B 1 492 ? 0.063 -5.707 -12.203 1 98.75 492 TYR B O 1
ATOM 8461 N N . TYR B 1 493 ? -1.846 -5.945 -11.094 1 98.81 493 TYR B N 1
ATOM 8462 C CA . TYR B 1 493 ? -2.506 -6.688 -12.164 1 98.81 493 TYR B CA 1
ATOM 8463 C C . TYR B 1 493 ? -2.574 -5.859 -13.438 1 98.81 493 TYR B C 1
ATOM 8465 O O . TYR B 1 493 ? -2.238 -6.348 -14.523 1 98.81 493 TYR B O 1
ATOM 8473 N N . LEU B 1 494 ? -2.988 -4.609 -13.32 1 98.69 494 LEU B N 1
ATOM 8474 C CA . LEU B 1 494 ? -3.219 -3.795 -14.508 1 98.69 494 LEU B CA 1
ATOM 8475 C C . LEU B 1 494 ? -1.904 -3.469 -15.203 1 98.69 494 LEU B C 1
ATOM 8477 O O . LEU B 1 494 ? -1.846 -3.43 -16.438 1 98.69 494 LEU B O 1
ATOM 8481 N N . SER B 1 495 ? -0.839 -3.219 -14.406 1 98.62 495 SER B N 1
ATOM 8482 C CA . SER B 1 495 ? 0.449 -2.918 -15.023 1 98.62 495 SER B CA 1
ATOM 8483 C C . SER B 1 495 ? 1.028 -4.148 -15.719 1 98.62 495 SER B C 1
ATOM 8485 O O . SER B 1 495 ? 1.596 -4.043 -16.812 1 98.62 495 SER B O 1
ATOM 8487 N N . PHE B 1 496 ? 0.878 -5.328 -15.125 1 98.5 496 PHE B N 1
ATOM 8488 C CA . PHE B 1 496 ? 1.334 -6.559 -15.758 1 98.5 496 PHE B CA 1
ATOM 8489 C C . PHE B 1 496 ? 0.535 -6.848 -17.031 1 98.5 496 PHE B C 1
ATOM 8491 O O . PHE B 1 496 ? 1.104 -7.203 -18.062 1 98.5 496 PHE B O 1
ATOM 8498 N N . MET B 1 497 ? -0.776 -6.648 -16.984 1 98.69 497 MET B N 1
ATOM 8499 C CA . MET B 1 497 ? -1.622 -6.879 -18.141 1 98.69 497 MET B CA 1
ATOM 8500 C C . MET B 1 497 ? -1.296 -5.895 -19.266 1 98.69 497 MET B C 1
ATOM 8502 O O . MET B 1 497 ? -1.312 -6.254 -20.438 1 98.69 497 MET B O 1
ATOM 8506 N N . SER B 1 498 ? -1.032 -4.641 -18.859 1 98.56 498 SER B N 1
ATOM 8507 C CA . SER B 1 498 ? -0.613 -3.65 -19.859 1 98.56 498 SER B CA 1
ATOM 8508 C C . SER B 1 498 ? 0.67 -4.082 -20.562 1 98.56 498 SER B C 1
ATOM 8510 O O . SER B 1 498 ? 0.797 -3.936 -21.781 1 98.56 498 SER B O 1
ATOM 8512 N N . GLU B 1 499 ? 1.574 -4.629 -19.812 1 98.44 499 GLU B N 1
ATOM 8513 C CA . GLU B 1 499 ? 2.842 -5.047 -20.406 1 98.44 499 GLU B CA 1
ATOM 8514 C C . GLU B 1 499 ? 2.668 -6.305 -21.25 1 98.44 499 GLU B C 1
ATOM 8516 O O . GLU B 1 499 ? 3.396 -6.508 -22.219 1 98.44 499 GLU B O 1
ATOM 8521 N N . ILE B 1 500 ? 1.715 -7.168 -20.922 1 98.62 500 ILE B N 1
ATOM 8522 C CA . ILE B 1 500 ? 1.376 -8.281 -21.797 1 98.62 500 ILE B CA 1
ATOM 8523 C C . ILE B 1 500 ? 0.92 -7.758 -23.156 1 98.62 500 ILE B C 1
ATOM 8525 O O . ILE B 1 500 ? 1.403 -8.203 -24.203 1 98.62 500 ILE B O 1
ATOM 8529 N N . LEU B 1 501 ? 0.01 -6.781 -23.125 1 98.56 501 LEU B N 1
ATOM 8530 C CA . LEU B 1 501 ? -0.492 -6.207 -24.359 1 98.56 501 LEU B CA 1
ATOM 8531 C C . LEU B 1 501 ? 0.64 -5.578 -25.172 1 98.56 501 LEU B C 1
ATOM 8533 O O . LEU B 1 501 ? 0.738 -5.789 -26.375 1 98.56 501 LEU B O 1
ATOM 8537 N N . LYS B 1 502 ? 1.492 -4.848 -24.516 1 98.44 502 LYS B N 1
ATOM 8538 C CA . LYS B 1 502 ? 2.631 -4.25 -25.203 1 98.44 502 LYS B CA 1
ATOM 8539 C C . LYS B 1 502 ? 3.555 -5.324 -25.766 1 98.44 502 LYS B C 1
ATOM 8541 O O . LYS B 1 502 ? 4.105 -5.164 -26.859 1 98.44 502 LYS B O 1
ATOM 8546 N N . SER B 1 503 ? 3.777 -6.398 -25.031 1 98.62 503 SER B N 1
ATOM 8547 C CA . SER B 1 503 ? 4.613 -7.492 -25.516 1 98.62 503 SER B CA 1
ATOM 8548 C C . SER B 1 503 ? 4.031 -8.117 -26.781 1 98.62 503 SER B C 1
ATOM 8550 O O . SER B 1 503 ? 4.773 -8.484 -27.688 1 98.62 503 SER B O 1
ATOM 8552 N N . ILE B 1 504 ? 2.713 -8.227 -26.859 1 98.62 504 ILE B N 1
ATOM 8553 C CA . ILE B 1 504 ? 2.039 -8.812 -28 1 98.62 504 ILE B CA 1
ATOM 8554 C C . ILE B 1 504 ? 2.172 -7.891 -29.219 1 98.62 504 ILE B C 1
ATOM 8556 O O . ILE B 1 504 ? 2.602 -8.32 -30.281 1 98.62 504 ILE B O 1
ATOM 8560 N N . TYR B 1 505 ? 1.943 -6.617 -29.062 1 98.25 505 TYR B N 1
ATOM 8561 C CA . TYR B 1 505 ? 1.751 -5.738 -30.219 1 98.25 505 TYR B CA 1
ATOM 8562 C C . TYR B 1 505 ? 3.049 -5.031 -30.578 1 98.25 505 TYR B C 1
ATOM 8564 O O . TYR B 1 505 ? 3.293 -4.742 -31.766 1 98.25 505 TYR B O 1
ATOM 8572 N N . GLU B 1 506 ? 3.848 -4.762 -29.562 1 98.31 506 GLU B N 1
ATOM 8573 C CA . GLU B 1 506 ? 5.066 -4.008 -29.828 1 98.31 506 GLU B CA 1
ATOM 8574 C C . GLU B 1 506 ? 6.262 -4.941 -30.031 1 98.31 506 GLU B C 1
ATOM 8576 O O . GLU B 1 506 ? 7.18 -4.633 -30.797 1 98.31 506 GLU B O 1
ATOM 8581 N N . ASP B 1 507 ? 6.281 -6.113 -29.391 1 98.44 507 ASP B N 1
ATOM 8582 C CA . ASP B 1 507 ? 7.449 -6.992 -29.422 1 98.44 507 ASP B CA 1
ATOM 8583 C C . ASP B 1 507 ? 7.172 -8.242 -30.25 1 98.44 507 ASP B C 1
ATOM 8585 O O . ASP B 1 507 ? 8.094 -8.992 -30.578 1 98.44 507 ASP B O 1
ATOM 8589 N N . GLY B 1 508 ? 5.949 -8.547 -30.516 1 98.44 508 GLY B N 1
ATOM 8590 C CA . GLY B 1 508 ? 5.598 -9.695 -31.344 1 98.44 508 GLY B CA 1
ATOM 8591 C C . GLY B 1 508 ? 5.559 -11 -30.562 1 98.44 508 GLY B C 1
ATOM 8592 O O . GLY B 1 508 ? 5.668 -12.078 -31.156 1 98.44 508 GLY B O 1
ATOM 8593 N N . VAL B 1 509 ? 5.418 -10.938 -29.281 1 98.75 509 VAL B N 1
ATOM 8594 C CA . VAL B 1 509 ? 5.406 -12.117 -28.422 1 98.75 509 VAL B CA 1
ATOM 8595 C C . VAL B 1 509 ? 4.027 -12.773 -28.469 1 98.75 509 VAL B C 1
ATOM 8597 O O . VAL B 1 509 ? 3.004 -12.094 -28.438 1 98.75 509 VAL B O 1
ATOM 8600 N N . HIS B 1 510 ? 3.977 -14.039 -28.609 1 98.69 510 HIS B N 1
ATOM 8601 C CA . HIS B 1 510 ? 2.719 -14.773 -28.531 1 98.69 510 HIS B CA 1
ATOM 8602 C C . HIS B 1 510 ? 2.389 -15.133 -27.078 1 98.69 510 HIS B C 1
ATOM 8604 O O . HIS B 1 510 ? 2.809 -16.172 -26.594 1 98.69 510 HIS B O 1
ATOM 8610 N N . VAL B 1 511 ? 1.616 -14.328 -26.453 1 98.69 511 VAL B N 1
ATOM 8611 C CA . VAL B 1 511 ? 1.1 -14.625 -25.109 1 98.69 511 VAL B CA 1
ATOM 8612 C C . VAL B 1 511 ? -0.298 -15.234 -25.234 1 98.69 511 VAL B C 1
ATOM 8614 O O . VAL B 1 511 ? -1.24 -14.562 -25.656 1 98.69 511 VAL B O 1
ATOM 8617 N N . MET B 1 512 ? -0.372 -16.469 -24.766 1 98.19 512 MET B N 1
ATOM 8618 C CA . MET B 1 512 ? -1.585 -17.25 -24.938 1 98.19 512 MET B CA 1
ATOM 8619 C C . MET B 1 512 ? -2.648 -16.859 -23.922 1 98.19 512 MET B C 1
ATOM 8621 O O . MET B 1 512 ? -3.846 -16.984 -24.188 1 98.19 512 MET B O 1
ATOM 8625 N N . GLY B 1 513 ? -2.199 -16.469 -22.812 1 98.5 513 GLY B N 1
ATOM 8626 C CA . GLY B 1 513 ? -3.18 -16.172 -21.781 1 98.5 513 GLY B CA 1
ATOM 8627 C C . GLY B 1 513 ? -2.553 -15.805 -20.438 1 98.5 513 GLY B C 1
ATOM 8628 O O . GLY B 1 513 ? -1.327 -15.781 -20.312 1 98.5 513 GLY B O 1
ATOM 8629 N N . ALA B 1 514 ? -3.408 -15.43 -19.484 1 98.62 514 ALA B N 1
ATOM 8630 C CA . ALA B 1 514 ? -3.02 -15.047 -18.125 1 98.62 514 ALA B CA 1
ATOM 8631 C C . ALA B 1 514 ? -4.078 -15.469 -17.109 1 98.62 514 ALA B C 1
ATOM 8633 O O . ALA B 1 514 ? -5.266 -15.188 -17.297 1 98.62 514 ALA B O 1
ATOM 8634 N N . LEU B 1 515 ? -3.662 -16.109 -16.062 1 98.81 515 LEU B N 1
ATOM 8635 C CA . LEU B 1 515 ? -4.523 -16.594 -14.992 1 98.81 515 LEU B CA 1
ATOM 8636 C C . LEU B 1 515 ? -4.129 -15.969 -13.656 1 98.81 515 LEU B C 1
ATOM 8638 O O . LEU B 1 515 ? -3.039 -16.234 -13.141 1 98.81 515 LEU B O 1
ATOM 8642 N N . ALA B 1 516 ? -5.008 -15.195 -13.078 1 98.69 516 ALA B N 1
ATOM 8643 C CA . ALA B 1 516 ? -4.715 -14.43 -11.867 1 98.69 516 ALA B CA 1
ATOM 8644 C C . ALA B 1 516 ? -4.664 -15.344 -10.641 1 98.69 516 ALA B C 1
ATOM 8646 O O . ALA B 1 516 ? -5.539 -16.188 -10.453 1 98.69 516 ALA B O 1
ATOM 8647 N N . TRP B 1 517 ? -3.539 -15.227 -9.914 1 98.19 517 TRP B N 1
ATOM 8648 C CA . TRP B 1 517 ? -3.395 -15.867 -8.609 1 98.19 517 TRP B CA 1
ATOM 8649 C C . TRP B 1 517 ? -3.598 -14.867 -7.48 1 98.19 517 TRP B C 1
ATOM 8651 O O . TRP B 1 517 ? -3.023 -13.773 -7.504 1 98.19 517 TRP B O 1
ATOM 8661 N N . SER B 1 518 ? -4.477 -15.297 -6.484 1 98.12 518 SER B N 1
ATOM 8662 C CA . SER B 1 518 ? -5.41 -16.422 -6.543 1 98.12 518 SER B CA 1
ATOM 8663 C C . SER B 1 518 ? -6.855 -15.93 -6.512 1 98.12 518 SER B C 1
ATOM 8665 O O . SER B 1 518 ? -7.117 -14.75 -6.27 1 98.12 518 SER B O 1
ATOM 8667 N N . PHE B 1 519 ? -7.75 -16.672 -6.852 1 98.31 519 PHE B N 1
ATOM 8668 C CA . PHE B 1 519 ? -9.109 -16.156 -6.992 1 98.31 519 PHE B CA 1
ATOM 8669 C C . PHE B 1 519 ? -9.695 -15.82 -5.629 1 98.31 519 PHE B C 1
ATOM 8671 O O . PHE B 1 519 ? -10.711 -15.117 -5.543 1 98.31 519 PHE B O 1
ATOM 8678 N N . VAL B 1 520 ? -8.977 -16.297 -4.516 1 98.69 520 VAL B N 1
ATOM 8679 C CA . VAL B 1 520 ? -9.438 -16.062 -3.152 1 98.69 520 VAL B CA 1
ATOM 8680 C C . VAL B 1 520 ? -8.266 -16.156 -2.184 1 98.69 520 VAL B C 1
ATOM 8682 O O . VAL B 1 520 ? -7.297 -16.875 -2.438 1 98.69 520 VAL B O 1
ATOM 8685 N N . ASP B 1 521 ? -8.328 -15.352 -1.092 1 98.69 521 ASP B N 1
ATOM 8686 C CA . ASP B 1 521 ? -7.305 -15.516 -0.065 1 98.69 521 ASP B CA 1
ATOM 8687 C C . ASP B 1 521 ? -7.211 -16.969 0.396 1 98.69 521 ASP B C 1
ATOM 8689 O O . ASP B 1 521 ? -8.227 -17.594 0.69 1 98.69 521 ASP B O 1
ATOM 8693 N N . ASN B 1 522 ? -5.965 -17.469 0.38 1 98.31 522 ASN B N 1
ATOM 8694 C CA . ASN B 1 522 ? -5.816 -18.891 0.654 1 98.31 522 ASN B CA 1
ATOM 8695 C C . ASN B 1 522 ? -4.633 -19.172 1.58 1 98.31 522 ASN B C 1
ATOM 8697 O O . ASN B 1 522 ? -4 -18.234 2.078 1 98.31 522 ASN B O 1
ATOM 8701 N N . TRP B 1 523 ? -4.449 -20.469 1.928 1 97.81 523 TRP B N 1
ATOM 8702 C CA . TRP B 1 523 ? -3.336 -20.938 2.74 1 97.81 523 TRP B CA 1
ATOM 8703 C C . TRP B 1 523 ? -2.027 -20.875 1.961 1 97.81 523 TRP B C 1
ATOM 8705 O O . TRP B 1 523 ? -1.914 -21.453 0.879 1 97.81 523 TRP B O 1
ATOM 8715 N N . GLU B 1 524 ? -1.142 -20.094 2.41 1 97.12 524 GLU B N 1
ATOM 8716 C CA . GLU B 1 524 ? 0.159 -19.969 1.759 1 97.12 524 GLU B CA 1
ATOM 8717 C C . GLU B 1 524 ? 1.249 -20.672 2.566 1 97.12 524 GLU B C 1
ATOM 8719 O O . GLU B 1 524 ? 2.102 -20.016 3.166 1 97.12 524 GLU B O 1
ATOM 8724 N N . PHE B 1 525 ? 1.178 -22.031 2.623 1 95.5 525 PHE B N 1
ATOM 8725 C CA . PHE B 1 525 ? 2.184 -22.906 3.203 1 95.5 525 PHE B CA 1
ATOM 8726 C C . PHE B 1 525 ? 2.523 -22.484 4.625 1 95.5 525 PHE B C 1
ATOM 8728 O O . PHE B 1 525 ? 3.691 -22.266 4.953 1 95.5 525 PHE B O 1
ATOM 8735 N N . GLY B 1 526 ? 1.595 -22.406 5.422 1 95.88 526 GLY B N 1
ATOM 8736 C CA . GLY B 1 526 ? 1.75 -22.141 6.844 1 95.88 526 GLY B CA 1
ATOM 8737 C C . GLY B 1 526 ? 1.399 -20.719 7.223 1 95.88 526 GLY B C 1
ATOM 8738 O O . GLY B 1 526 ? 1.608 -20.297 8.367 1 95.88 526 GLY B O 1
ATOM 8739 N N . ASP B 1 527 ? 0.834 -19.938 6.211 1 96 527 ASP B N 1
ATOM 8740 C CA . ASP B 1 527 ? 0.573 -18.516 6.449 1 96 527 ASP B CA 1
ATOM 8741 C C . ASP B 1 527 ? -0.729 -18.078 5.781 1 96 527 ASP B C 1
ATOM 8743 O O . ASP B 1 527 ? -0.964 -18.391 4.609 1 96 527 ASP B O 1
ATOM 8747 N N . TYR B 1 528 ? -1.612 -17.438 6.566 1 96.62 528 TYR B N 1
ATOM 8748 C CA . TYR B 1 528 ? -2.836 -16.891 5.992 1 96.62 528 TYR B CA 1
ATOM 8749 C C . TYR B 1 528 ? -2.725 -15.375 5.816 1 96.62 528 TYR B C 1
ATOM 8751 O O . TYR B 1 528 ? -3.592 -14.75 5.203 1 96.62 528 TYR B O 1
ATOM 8759 N N . ALA B 1 529 ? -1.638 -14.812 6.305 1 95.69 529 ALA B N 1
ATOM 8760 C CA . ALA B 1 529 ? -1.48 -13.359 6.242 1 95.69 529 ALA B CA 1
ATOM 8761 C C . ALA B 1 529 ? -1.019 -12.914 4.855 1 95.69 529 ALA B C 1
ATOM 8763 O O . ALA B 1 529 ? -1.18 -11.75 4.484 1 95.69 529 ALA B O 1
ATOM 8764 N N . GLN B 1 530 ? -0.442 -13.797 4.078 1 96.94 530 GLN B N 1
ATOM 8765 C CA . GLN B 1 530 ? -0.144 -13.508 2.678 1 96.94 530 GLN B CA 1
ATOM 8766 C C . GLN B 1 530 ? -1.399 -13.609 1.815 1 96.94 530 GLN B C 1
ATOM 8768 O O . GLN B 1 530 ? -1.593 -14.594 1.104 1 96.94 530 GLN B O 1
ATOM 8773 N N . GLN B 1 531 ? -2.154 -12.562 1.857 1 98.25 531 GLN B N 1
ATOM 8774 C CA . GLN B 1 531 ? -3.453 -12.555 1.192 1 98.25 531 GLN B CA 1
ATOM 8775 C C . GLN B 1 531 ? -3.309 -12.258 -0.297 1 98.25 531 GLN B C 1
ATOM 8777 O O . GLN B 1 531 ? -3.521 -11.125 -0.731 1 98.25 531 GLN B O 1
ATOM 8782 N N . PHE B 1 532 ? -3.123 -13.242 -1.115 1 98.31 532 PHE B N 1
ATOM 8783 C CA . PHE B 1 532 ? -2.969 -13.125 -2.561 1 98.31 532 PHE B CA 1
ATOM 8784 C C . PHE B 1 532 ? -4.324 -12.953 -3.236 1 98.31 532 PHE B C 1
ATOM 8786 O O . PHE B 1 532 ? -4.395 -12.508 -4.387 1 98.31 532 PHE B O 1
ATOM 8793 N N . GLY B 1 533 ? -5.383 -13.273 -2.572 1 98.69 533 GLY B N 1
ATOM 8794 C CA . GLY B 1 533 ? -6.68 -13.453 -3.205 1 98.69 533 GLY B CA 1
ATOM 8795 C C . GLY B 1 533 ? -7.309 -12.156 -3.67 1 98.69 533 GLY B C 1
ATOM 8796 O O . GLY B 1 533 ? -7.188 -11.125 -3 1 98.69 533 GLY B O 1
ATOM 8797 N N . ILE B 1 534 ? -8.047 -12.219 -4.754 1 98.88 534 ILE B N 1
ATOM 8798 C CA . ILE B 1 534 ? -8.859 -11.094 -5.223 1 98.88 534 ILE B CA 1
ATOM 8799 C C . ILE B 1 534 ? -10.25 -11.172 -4.598 1 98.88 534 ILE B C 1
ATOM 8801 O O . ILE B 1 534 ? -11.141 -10.391 -4.953 1 98.88 534 ILE B O 1
ATOM 8805 N N . GLN B 1 535 ? -10.477 -12.086 -3.734 1 98.81 535 GLN B N 1
ATOM 8806 C CA . GLN B 1 535 ? -11.562 -12.156 -2.758 1 98.81 535 GLN B CA 1
ATOM 8807 C C . GLN B 1 535 ? -11.016 -12.406 -1.353 1 98.81 535 GLN B C 1
ATOM 8809 O O . GLN B 1 535 ? -10.086 -13.188 -1.169 1 98.81 535 GLN B O 1
ATOM 8814 N N . ALA B 1 536 ? -11.641 -11.719 -0.373 1 98.69 536 ALA B N 1
ATOM 8815 C CA . ALA B 1 536 ? -11.328 -11.977 1.029 1 98.69 536 ALA B CA 1
ATOM 8816 C C . ALA B 1 536 ? -12.188 -13.109 1.582 1 98.69 536 ALA B C 1
ATOM 8818 O O . ALA B 1 536 ? -13.297 -13.344 1.11 1 98.69 536 ALA B O 1
ATOM 8819 N N . VAL B 1 537 ? -11.625 -13.828 2.574 1 98.25 537 VAL B N 1
ATOM 8820 C CA . VAL B 1 537 ? -12.359 -14.914 3.215 1 98.25 537 VAL B CA 1
ATOM 8821 C C . VAL B 1 537 ? -12.383 -14.703 4.727 1 98.25 537 VAL B C 1
ATOM 8823 O O . VAL B 1 537 ? -11.336 -14.469 5.344 1 98.25 537 VAL B O 1
ATOM 8826 N N . ASN B 1 538 ? -13.617 -14.688 5.277 1 96.94 538 ASN B N 1
ATOM 8827 C CA . ASN B 1 538 ? -13.742 -14.797 6.727 1 96.94 538 ASN B CA 1
ATOM 8828 C C . ASN B 1 538 ? -13.469 -16.219 7.211 1 96.94 538 ASN B C 1
ATOM 8830 O O . ASN B 1 538 ? -14.258 -17.125 6.961 1 96.94 538 ASN B O 1
ATOM 8834 N N . ARG B 1 539 ? -12.484 -16.438 7.883 1 92 539 ARG B N 1
ATOM 8835 C CA . ARG B 1 539 ? -12 -17.781 8.211 1 92 539 ARG B CA 1
ATOM 8836 C C . ARG B 1 539 ? -12.891 -18.438 9.258 1 92 539 ARG B C 1
ATOM 8838 O O . ARG B 1 539 ? -12.82 -19.656 9.469 1 92 539 ARG B O 1
ATOM 8845 N N . THR B 1 540 ? -13.719 -17.641 9.844 1 94.19 540 THR B N 1
ATOM 8846 C CA . THR B 1 540 ? -14.648 -18.172 10.828 1 94.19 540 THR B CA 1
ATOM 8847 C C . THR B 1 540 ? -15.953 -18.609 10.156 1 94.19 540 THR B C 1
ATOM 8849 O O . THR B 1 540 ? -16.484 -19.688 10.453 1 94.19 540 THR B O 1
ATOM 8852 N N . THR B 1 541 ? -16.422 -17.844 9.211 1 96.81 541 THR B N 1
ATOM 8853 C CA . THR B 1 541 ? -17.734 -18.094 8.609 1 96.81 541 THR B CA 1
ATOM 8854 C C . THR B 1 541 ? -17.578 -18.656 7.203 1 96.81 541 THR B C 1
ATOM 8856 O O . THR B 1 541 ? -18.547 -19.141 6.621 1 96.81 541 THR B O 1
ATOM 8859 N N . GLN B 1 542 ? -16.391 -18.562 6.59 1 97.69 542 GLN B N 1
ATOM 8860 C CA . GLN B 1 542 ? -16.047 -19 5.234 1 97.69 542 GLN B CA 1
ATOM 8861 C C . GLN B 1 542 ? -16.719 -18.094 4.195 1 97.69 542 GLN B C 1
ATOM 8863 O O . GLN B 1 542 ? -16.75 -18.438 3.01 1 97.69 542 GLN B O 1
ATOM 8868 N N . GLN B 1 543 ? -17.266 -16.906 4.676 1 97.19 543 GLN B N 1
ATOM 8869 C CA . GLN B 1 543 ? -17.859 -15.961 3.738 1 97.19 543 GLN B CA 1
ATOM 8870 C C . GLN B 1 543 ? -16.797 -15.289 2.883 1 97.19 543 GLN B C 1
ATOM 8872 O O . GLN B 1 543 ? -15.711 -14.961 3.375 1 97.19 543 GLN B O 1
ATOM 8877 N N . ARG B 1 544 ? -17.141 -15.102 1.621 1 98 544 ARG B N 1
ATOM 8878 C CA . ARG B 1 544 ? -16.234 -14.43 0.693 1 98 544 ARG B CA 1
ATOM 8879 C C . ARG B 1 544 ? -16.703 -13.016 0.399 1 98 544 ARG B C 1
ATOM 8881 O O . ARG B 1 544 ? -17.906 -12.742 0.366 1 98 544 ARG B O 1
ATOM 8888 N N . HIS B 1 545 ? -15.758 -12.078 0.12 1 98.5 545 HIS B N 1
ATOM 8889 C CA . HIS B 1 545 ? -16.031 -10.703 -0.306 1 98.5 545 HIS B CA 1
ATOM 8890 C C . HIS B 1 545 ? -15.141 -10.305 -1.477 1 98.5 545 HIS B C 1
ATOM 8892 O O . HIS B 1 545 ? -13.922 -10.492 -1.428 1 98.5 545 HIS B O 1
ATOM 8898 N N . TYR B 1 546 ? -15.758 -9.727 -2.547 1 98.75 546 TYR B N 1
ATOM 8899 C CA . TYR B 1 546 ? -15 -9.281 -3.711 1 98.75 546 TYR B CA 1
ATOM 8900 C C . TYR B 1 546 ? -14.094 -8.109 -3.354 1 98.75 546 TYR B C 1
ATOM 8902 O O . TYR B 1 546 ? -14.492 -7.207 -2.615 1 98.75 546 TYR B O 1
ATOM 8910 N N . LYS B 1 547 ? -12.898 -8.156 -3.814 1 98.81 547 LYS B N 1
ATOM 8911 C CA . LYS B 1 547 ? -11.992 -7.02 -3.689 1 98.81 547 LYS B CA 1
ATOM 8912 C C . LYS B 1 547 ? -12.039 -6.148 -4.941 1 98.81 547 LYS B C 1
ATOM 8914 O O . LYS B 1 547 ? -12.375 -6.621 -6.027 1 98.81 547 LYS B O 1
ATOM 8919 N N . LYS B 1 548 ? -11.609 -4.969 -4.812 1 98.75 548 LYS B N 1
ATOM 8920 C CA . LYS B 1 548 ? -11.523 -3.99 -5.895 1 98.75 548 LYS B CA 1
ATOM 8921 C C . LYS B 1 548 ? -10.664 -4.512 -7.039 1 98.75 548 LYS B C 1
ATOM 8923 O O . LYS B 1 548 ? -10.977 -4.297 -8.211 1 98.75 548 LYS B O 1
ATOM 8928 N N . SER B 1 549 ? -9.609 -5.18 -6.773 1 98.88 549 SER B N 1
ATOM 8929 C CA . SER B 1 549 ? -8.68 -5.668 -7.785 1 98.88 549 SER B CA 1
ATOM 8930 C C . SER B 1 549 ? -9.352 -6.664 -8.719 1 98.88 549 SER B C 1
ATOM 8932 O O . SER B 1 549 ? -9.016 -6.73 -9.906 1 98.88 549 SER B O 1
ATOM 8934 N N . PHE B 1 550 ? -10.305 -7.449 -8.195 1 98.88 550 PHE B N 1
ATOM 8935 C CA . PHE B 1 550 ? -11.047 -8.383 -9.031 1 98.88 550 PHE B CA 1
ATOM 8936 C C . PHE B 1 550 ? -11.828 -7.648 -10.117 1 98.88 550 PHE B C 1
ATOM 8938 O O . PHE B 1 550 ? -11.703 -7.965 -11.297 1 98.88 550 PHE B O 1
ATOM 8945 N N . PHE B 1 551 ? -12.578 -6.633 -9.695 1 98.75 551 PHE B N 1
ATOM 8946 C CA . PHE B 1 551 ? -13.367 -5.82 -10.609 1 98.75 551 PHE B CA 1
ATOM 8947 C C . PHE B 1 551 ? -12.477 -5.133 -11.633 1 98.75 551 PHE B C 1
ATOM 8949 O O . PHE B 1 551 ? -12.766 -5.156 -12.836 1 98.75 551 PHE B O 1
ATOM 8956 N N . ASP B 1 552 ? -11.383 -4.539 -11.141 1 98.56 552 ASP B N 1
ATOM 8957 C CA . ASP B 1 552 ? -10.492 -3.781 -12.016 1 98.56 552 ASP B CA 1
ATOM 8958 C C . ASP B 1 552 ? -9.883 -4.68 -13.086 1 98.56 552 ASP B C 1
ATOM 8960 O O . ASP B 1 552 ? -9.805 -4.297 -14.25 1 98.56 552 ASP B O 1
ATOM 8964 N N . LEU B 1 553 ? -9.445 -5.844 -12.688 1 98.56 553 LEU B N 1
ATOM 8965 C CA . LEU B 1 553 ? -8.789 -6.773 -13.609 1 98.56 553 LEU B CA 1
ATOM 8966 C C . LEU B 1 553 ? -9.773 -7.273 -14.664 1 98.56 553 LEU B C 1
ATOM 8968 O O . LEU B 1 553 ? -9.477 -7.242 -15.859 1 98.56 553 LEU B O 1
ATOM 8972 N N . VAL B 1 554 ? -10.945 -7.707 -14.266 1 98.12 554 VAL B N 1
ATOM 8973 C CA . VAL B 1 554 ? -11.945 -8.234 -15.195 1 98.12 554 VAL B CA 1
ATOM 8974 C C . VAL B 1 554 ? -12.406 -7.125 -16.141 1 98.12 554 VAL B C 1
ATOM 8976 O O . VAL B 1 554 ? -12.531 -7.34 -17.344 1 98.12 554 VAL B O 1
ATOM 8979 N N . ASP B 1 555 ? -12.68 -5.949 -15.555 1 96.94 555 ASP B N 1
ATOM 8980 C CA . ASP B 1 555 ? -13.102 -4.812 -16.375 1 96.94 555 ASP B CA 1
ATOM 8981 C C . ASP B 1 555 ? -12.047 -4.465 -17.422 1 96.94 555 ASP B C 1
ATOM 8983 O O . ASP B 1 555 ? -12.383 -4.156 -18.562 1 96.94 555 ASP B O 1
ATOM 8987 N N . PHE B 1 556 ? -10.773 -4.488 -17.031 1 97.25 556 PHE B N 1
ATOM 8988 C CA . PHE B 1 556 ? -9.664 -4.207 -17.938 1 97.25 556 PHE B CA 1
ATOM 8989 C C . PHE B 1 556 ? -9.68 -5.16 -19.125 1 97.25 556 PHE B C 1
ATOM 8991 O O . PHE B 1 556 ? -9.516 -4.73 -20.266 1 97.25 556 PHE B O 1
ATOM 8998 N N . VAL B 1 557 ? -9.875 -6.438 -18.875 1 96.94 557 VAL B N 1
ATOM 8999 C CA . VAL B 1 557 ? -9.812 -7.445 -19.922 1 96.94 557 VAL B CA 1
ATOM 9000 C C . VAL B 1 557 ? -11.07 -7.367 -20.781 1 96.94 557 VAL B C 1
ATOM 9002 O O . VAL B 1 557 ? -10.984 -7.336 -22.016 1 96.94 557 VAL B O 1
ATOM 9005 N N . LYS B 1 558 ? -12.211 -7.266 -20.219 1 94.31 558 LYS B N 1
ATOM 9006 C CA . LYS B 1 558 ? -13.484 -7.336 -20.922 1 94.31 558 LYS B CA 1
ATOM 9007 C C . LYS B 1 558 ? -13.664 -6.141 -21.859 1 94.31 558 LYS B C 1
ATOM 9009 O O . LYS B 1 558 ? -14.258 -6.266 -22.938 1 94.31 558 LYS B O 1
ATOM 9014 N N . THR B 1 559 ? -13.203 -5.004 -21.438 1 93.69 559 THR B N 1
ATOM 9015 C CA . THR B 1 559 ? -13.375 -3.803 -22.25 1 93.69 559 THR B CA 1
ATOM 9016 C C . THR B 1 559 ? -12.367 -3.766 -23.391 1 93.69 559 THR B C 1
ATOM 9018 O O . THR B 1 559 ? -12.445 -2.906 -24.266 1 93.69 559 THR B O 1
ATOM 9021 N N . ARG B 1 560 ? -11.484 -4.699 -23.391 1 95.31 560 ARG B N 1
ATOM 9022 C CA . ARG B 1 560 ? -10.422 -4.719 -24.391 1 95.31 560 ARG B CA 1
ATOM 9023 C C . ARG B 1 560 ? -10.438 -6.02 -25.188 1 95.31 560 ARG B C 1
ATOM 9025 O O . ARG B 1 560 ? -9.391 -6.492 -25.641 1 95.31 560 ARG B O 1
ATOM 9032 N N . GLN B 1 561 ? -11.469 -6.684 -25.078 1 90.19 561 GLN B N 1
ATOM 9033 C CA . GLN B 1 561 ? -11.695 -7.852 -25.922 1 90.19 561 GLN B CA 1
ATOM 9034 C C . GLN B 1 561 ? -12.641 -7.523 -27.078 1 90.19 561 GLN B C 1
ATOM 9036 O O . GLN B 1 561 ? -13.586 -6.754 -26.922 1 90.19 561 GLN B O 1
ATOM 9041 N N . PRO B 1 562 ? -12.242 -7.949 -28.312 1 78 562 PRO B N 1
ATOM 9042 C CA . PRO B 1 562 ? -13.18 -7.734 -29.422 1 78 562 PRO B CA 1
ATOM 9043 C C . PRO B 1 562 ? -14.555 -8.344 -29.172 1 78 562 PRO B C 1
ATOM 9045 O O . PRO B 1 562 ? -14.672 -9.281 -28.375 1 78 562 PRO B O 1
ATOM 9048 N N . ASN B 1 563 ? -15.641 -7.555 -29.641 1 63.59 563 ASN B N 1
ATOM 9049 C CA . ASN B 1 563 ? -16.984 -8.125 -29.531 1 63.59 563 ASN B CA 1
ATOM 9050 C C . ASN B 1 563 ? -17.016 -9.555 -30.062 1 63.59 563 ASN B C 1
ATOM 9052 O O . ASN B 1 563 ? -16.594 -9.812 -31.203 1 63.59 563 ASN B O 1
ATOM 9056 N N . LYS B 1 564 ? -17.016 -10.398 -29.125 1 54.12 564 LYS B N 1
ATOM 9057 C CA . LYS B 1 564 ? -17.156 -11.789 -29.531 1 54.12 564 LYS B CA 1
ATOM 9058 C C . LYS B 1 564 ? -18.484 -12.031 -30.234 1 54.12 564 LYS B C 1
ATOM 9060 O O . LYS B 1 564 ? -19.547 -11.828 -29.641 1 54.12 564 LYS B O 1
ATOM 9065 N N . ASP B 1 565 ? -18.609 -11.477 -31.609 1 40.09 565 ASP B N 1
ATOM 9066 C CA . ASP B 1 565 ? -19.781 -11.789 -32.406 1 40.09 565 ASP B CA 1
ATOM 9067 C C . ASP B 1 565 ? -20.062 -13.289 -32.375 1 40.09 565 ASP B C 1
ATOM 9069 O O . ASP B 1 565 ? -19.141 -14.102 -32.375 1 40.09 565 ASP B O 1
#

Nearest PDB structures (foldseek):
  2e40-assembly1_A  TM=9.006E-01  e=8.161E-40  Phanerodontia chrysosporium
  3u57-assembly1_A  TM=8.911E-01  e=1.360E-37  Rauvolfia serpentina
  4a3y-assembly1_A  TM=8.946E-01  e=4.744E-37  Rauvolfia serpentina
  5yj7-assembly1_A  TM=8.807E-01  e=3.184E-36  Nannochloris
  1e4m-assembly1_M  TM=8.710E-01  e=5.496E-32  Sinapis alba